Protein AF-0000000072902912 (afdb_homodimer)

Foldseek 3Di:
DLLCLLVVLCVVVPHDLCRLCPPQHDSVVSVCSNVVNDDDDPSSLCSSCVSSVHDSCSSVVVVVVVVVVVVVLLVVLVVLLVCVVVVNLVVNVCVVVPDPCLPVPPDALQSNLSSLQSQLSSCVVVVNLVSNLVSLVSSLVSCVVVVVLVSNLLSLLSNLQSCVVVPVLVVSLVSLVVSQVSCVVVVPDDCSQLSSLQSNLQSCVSVVNLVSSLVSLVVSVVNCVVVVHCVCVLSSLQSNLVSCVVVVVLVSNLVSLVRSLVVCVVVVPLLSNLVSLLSVLLSCVVVVVLVSSLVSLVSSLVSCVVVVHDPVSNLSSLLSNLVSCVVVVVLVSSLVSLVVSCPDPDDDLSVLSSLQVNLVSCVVVVNLVSSLVSLVVSVVSCVVVVHDSLVSLQVNLVSCVVVPVNVSSVVSNVVSD/DLLCLLVVLCVVVPHDLCRLQPPQHDSVVSVCSNVVNDDDDPSSLCSSCVSSVHHSCSSVVVVVVVVVVLVVLLVVLVVLLVCVVVVNLVVNVCVVVPDPCLPVPPDALQSNLSSLQSVLSNCVVVVNLVSNLVSLVSSLVSCVVVVVLLSNLLSLLSNLQSCVVVPVLVVSLVSLVVSQVSCVVVVPDDCSQLSSLQSNLVSCVSVLNLVSSLVSLVVSVVNCVVVVHCRCVLSSLQSNLVSCVVVVVLVSNLVSLVRSLVVCVVVVPLLSNLVSLLSVLLSCVVVVVLVSSLVSLVSSLVSCVVVVHDPVSNLSSLLSNLVSCVVVVVLVSSLVSLVVSCPDPDDDLSVLSSLQVNLVSCVVVVVLVSNLVSLVVSVVSCVVVVHDSLVSLQVNLVSCVVVPVNVSSVVSNVVSD

Nearest PDB structures (foldseek):
  3sf4-assembly1_A  TM=6.711E-01  e=6.911E-08  Homo sapiens
  3sf4-assembly2_B  TM=6.635E-01  e=1.025E-07  Homo sapiens
  5a7d-assembly4_D  TM=6.193E-01  e=5.577E-07  Drosophila melanogaster
  3gw4-assembly1_A  TM=5.538E-01  e=2.364E-03  Deinococcus radiodurans R1 = ATCC 13939 = DSM 20539
  3q15-assembly1_A-2  TM=3.651E-01  e=2.055E-04  Bacillus subtilis

InterPro domains:
  IPR001387 Cro/C1-type, helix-turn-helix domain [PF01381] (6-58)
  IPR001387 Cro/C1-type, helix-turn-helix domain [PS50943] (6-59)
  IPR001387 Cro/C1-type, helix-turn-helix domain [SM00530] (5-59)
  IPR001387 Cro/C1-type, helix-turn-helix domain [cd00093] (3-59)
  IPR010982 Lambda repressor-like, DNA-binding domain superfamily [SSF47413] (2-60)
  IPR011990 Tetratricopeptide-like helical domain superfamily [G3DSA:1.25.40.10] (1-275)
  IPR011990 Tetratricopeptide-like helical domain superfamily [G3DSA:1.25.40.10] (276-343)
  IPR011990 Tetratricopeptide-like helical domain superfamily [G3DSA:1.25.40.10] (344-417)
  IPR011990 Tetratricopeptide-like helical domain superfamily [SSF48452] (116-227)
  IPR011990 Tetratricopeptide-like helical domain superfamily [SSF48452] (196-380)
  IPR019734 Tetratricopeptide repeat [SM00028] (113-146)
  IPR019734 Tetratricopeptide repeat [SM00028] (194-227)
  IPR019734 Tetratricopeptide repeat [SM00028] (234-267)
  IPR019734 Tetratricopeptide repeat [SM00028] (274-307)
  IPR019734 Tetratricopeptide repeat [SM00028] (315-348)
  IPR019734 Tetratricopeptide repeat [SM00028] (352-385)
  IPR053163 HTH-type transcriptional regulator Rgg-like [PTHR37038] (2-273)

Solvent-accessible surface area (backbone atoms only — not comparable to full-atom values): 41604 Å² total; per-residue (Å²): 98,54,15,47,42,49,44,50,55,34,52,76,70,70,44,51,63,59,65,65,16,57,97,76,49,51,44,70,55,46,51,32,23,35,69,52,75,46,84,75,53,72,69,54,43,46,55,48,17,57,74,66,72,47,54,58,59,54,37,48,40,55,48,50,46,45,52,46,48,50,50,49,50,54,49,50,45,52,49,41,45,52,28,53,77,66,68,38,56,76,67,37,49,57,50,62,73,70,44,73,63,85,71,48,82,82,57,51,46,63,60,43,17,51,46,28,34,48,50,13,53,52,28,45,74,69,67,38,51,71,62,14,48,55,27,18,53,51,13,27,54,34,13,56,75,67,69,39,59,69,65,23,42,51,28,38,40,52,41,20,48,51,30,41,74,73,66,38,37,72,61,16,47,55,44,36,50,53,42,50,52,49,35,46,52,68,62,61,76,65,68,63,55,37,52,44,28,40,50,47,14,51,39,28,42,76,69,64,22,37,69,60,12,42,51,32,26,49,50,25,52,53,49,25,59,76,69,73,48,69,80,63,41,29,60,38,25,38,52,41,12,53,39,24,48,76,70,69,35,57,71,59,14,51,56,23,32,53,51,11,38,55,41,20,60,73,68,65,37,56,70,59,33,18,52,40,27,35,51,49,12,52,51,26,43,76,69,64,37,47,69,60,13,49,52,28,24,51,50,16,44,52,42,35,62,73,71,65,53,60,64,68,63,46,39,46,41,46,44,54,43,21,48,49,29,45,76,68,67,36,50,67,63,16,45,51,45,32,51,54,47,66,68,45,83,77,81,49,73,51,43,31,49,26,29,38,50,46,12,51,48,25,46,75,70,67,35,55,70,60,13,51,51,27,37,48,54,19,41,53,51,29,52,74,67,75,38,90,47,38,70,53,29,40,50,54,13,49,54,28,44,72,74,63,40,19,56,62,9,30,55,26,39,57,66,47,109,99,56,16,47,42,48,44,49,54,34,51,75,70,70,44,51,62,57,66,65,16,57,98,77,48,52,43,70,54,47,52,32,24,38,70,51,78,44,83,76,52,71,68,55,44,47,55,46,18,57,76,64,71,47,54,57,59,52,38,48,41,56,50,49,45,45,51,47,48,49,50,49,49,50,51,51,46,51,49,41,46,52,28,53,76,68,68,37,55,78,66,37,50,58,50,61,71,70,43,74,62,86,70,50,80,82,57,52,45,63,60,44,18,50,46,27,35,46,51,12,53,52,27,45,74,70,66,38,51,70,61,13,48,54,27,18,53,51,14,29,56,32,14,56,75,67,69,39,59,69,64,22,42,50,28,36,39,50,43,20,48,52,32,41,74,72,67,37,37,70,60,16,47,54,45,36,51,54,40,50,53,50,35,47,52,68,62,62,76,64,66,64,54,37,49,43,27,38,51,46,13,52,38,28,44,76,68,63,22,38,69,60,11,40,52,31,26,49,51,25,52,51,49,25,59,76,69,74,48,67,79,64,41,29,59,38,24,38,53,41,12,53,39,23,48,76,70,68,36,56,69,59,13,51,56,22,32,54,52,13,38,53,40,20,59,72,67,65,36,56,68,59,32,20,53,39,27,37,51,50,10,52,52,25,42,76,69,65,38,48,70,61,13,48,52,29,23,52,51,15,44,52,41,36,60,72,70,65,54,59,65,66,60,45,37,47,41,45,46,53,44,20,49,48,29,44,77,70,67,35,48,66,62,16,45,52,46,31,52,55,48,65,69,44,86,75,81,49,74,52,42,30,49,25,28,39,51,46,12,51,49,25,47,75,70,67,35,54,70,60,12,50,51,27,38,50,52,20,42,54,51,30,52,74,68,75,39,88,46,38,71,55,29,39,51,53,12,51,54,30,44,74,75,64,40,20,58,62,10,31,55,26,39,56,64,46,107

Organism: NCBI:txid1402861

Structure (mmCIF, N/CA/C/O backbone):
data_AF-0000000072902912-model_v1
#
loop_
_entity.id
_entity.type
_entity.pdbx_description
1 polymer 'XRE family transcriptional regulator'
#
loop_
_atom_site.group_PDB
_atom_site.id
_atom_site.type_symbol
_atom_site.label_atom_id
_atom_site.label_alt_id
_atom_site.label_comp_id
_atom_site.label_asym_id
_atom_site.label_entity_id
_atom_site.label_seq_id
_atom_site.pdbx_PDB_ins_code
_atom_site.Cartn_x
_atom_site.Cartn_y
_atom_site.Cartn_z
_atom_site.occupancy
_atom_site.B_iso_or_equiv
_atom_site.auth_seq_id
_atom_site.auth_comp_id
_atom_site.auth_asym_id
_atom_site.auth_atom_id
_atom_site.pdbx_PDB_model_num
ATOM 1 N N . MET A 1 1 ? -38 42.375 2.932 1 62.84 1 MET A N 1
ATOM 2 C CA . MET A 1 1 ? -39.062 41.5 3.391 1 62.84 1 MET A CA 1
ATOM 3 C C . MET A 1 1 ? -40.438 42.125 3.152 1 62.84 1 MET A C 1
ATOM 5 O O . MET A 1 1 ? -41.219 41.594 2.373 1 62.84 1 MET A O 1
ATOM 9 N N . LEU A 1 2 ? -40.812 43.062 3.756 1 72.44 2 LEU A N 1
ATOM 10 C CA . LEU A 1 2 ? -42.062 43.812 3.697 1 72.44 2 LEU A CA 1
ATOM 11 C C . LEU A 1 2 ? -42.312 44.375 2.299 1 72.44 2 LEU A C 1
ATOM 13 O O . LEU A 1 2 ? -43.406 44.25 1.756 1 72.44 2 LEU A O 1
ATOM 17 N N . GLY A 1 3 ? -41.281 44.719 1.743 1 79.38 3 GLY A N 1
ATOM 18 C CA . GLY A 1 3 ? -41.344 45.312 0.427 1 79.38 3 GLY A CA 1
ATOM 19 C C . GLY A 1 3 ? -41.688 44.344 -0.674 1 79.38 3 GLY A C 1
ATOM 20 O O . GLY A 1 3 ? -42.5 44.625 -1.548 1 79.38 3 GLY A O 1
ATOM 21 N N . GLN A 1 4 ? -41.094 43.188 -0.503 1 78.56 4 GLN A N 1
ATOM 22 C CA . GLN A 1 4 ? -41.375 42.125 -1.496 1 78.56 4 GLN A CA 1
ATOM 23 C C . GLN A 1 4 ? -42.812 41.656 -1.426 1 78.56 4 GLN A C 1
ATOM 25 O O . GLN A 1 4 ? -43.438 41.406 -2.457 1 78.56 4 GLN A O 1
ATOM 30 N N . ARG A 1 5 ? -43.375 41.5 -0.266 1 78.88 5 ARG A N 1
ATOM 31 C CA . ARG A 1 5 ? -44.781 41.125 -0.1 1 78.88 5 ARG A CA 1
ATOM 32 C C . ARG A 1 5 ? -45.719 42.188 -0.69 1 78.88 5 ARG A C 1
ATOM 34 O O . ARG A 1 5 ? -46.75 41.844 -1.294 1 78.88 5 ARG A O 1
ATOM 41 N N . ILE A 1 6 ? -45.375 43.375 -0.579 1 83.12 6 ILE A N 1
ATOM 42 C CA . ILE A 1 6 ? -46.156 44.469 -1.15 1 83.12 6 ILE A CA 1
ATOM 43 C C . ILE A 1 6 ? -46.125 44.375 -2.676 1 83.12 6 ILE A C 1
ATOM 45 O O . ILE A 1 6 ? -47.156 44.531 -3.332 1 83.12 6 ILE A O 1
ATOM 49 N N . LYS A 1 7 ? -44.938 44.031 -3.127 1 84.81 7 LYS A N 1
ATOM 50 C CA . LYS A 1 7 ? -44.781 43.875 -4.566 1 84.81 7 LYS A CA 1
ATOM 51 C C . LYS A 1 7 ? -45.625 42.719 -5.082 1 84.81 7 LYS A C 1
ATOM 53 O O . LYS A 1 7 ? -46.312 42.844 -6.098 1 84.81 7 LYS A O 1
ATOM 58 N N . GLU A 1 8 ? -45.625 41.625 -4.434 1 82.62 8 GLU A N 1
ATOM 59 C CA . GLU A 1 8 ? -46.406 40.406 -4.793 1 82.62 8 GLU A CA 1
ATOM 60 C C . GLU A 1 8 ? -47.906 40.688 -4.777 1 82.62 8 GLU A C 1
ATOM 62 O O . GLU A 1 8 ? -48.625 40.312 -5.703 1 82.62 8 GLU A O 1
ATOM 67 N N . LEU A 1 9 ? -48.375 41.312 -3.779 1 82.38 9 LEU A N 1
ATOM 68 C CA . LEU A 1 9 ? -49.781 41.656 -3.646 1 82.38 9 LEU A CA 1
ATOM 69 C C . LEU A 1 9 ? -50.219 42.656 -4.723 1 82.38 9 LEU A C 1
ATOM 71 O O . LEU A 1 9 ? -51.281 42.531 -5.293 1 82.38 9 LEU A O 1
ATOM 75 N N . ARG A 1 10 ? -49.25 43.562 -5.051 1 87.94 10 ARG A N 1
ATOM 76 C CA . ARG A 1 10 ? -49.5 44.531 -6.125 1 87.94 10 ARG A CA 1
ATOM 77 C C . ARG A 1 10 ? -49.625 43.812 -7.469 1 87.94 10 ARG A C 1
ATOM 79 O O . ARG A 1 10 ? -50.594 44.094 -8.219 1 87.94 10 ARG A O 1
ATOM 86 N N . LYS A 1 11 ? -48.75 42.875 -7.672 1 85.75 11 LYS A N 1
ATOM 87 C CA . LYS A 1 11 ? -48.781 42.125 -8.93 1 85.75 11 LYS A CA 1
ATOM 88 C C . LYS A 1 11 ? -50 41.219 -8.992 1 85.75 11 LYS A C 1
ATOM 90 O O . LYS A 1 11 ? -50.594 41.031 -10.055 1 85.75 11 LYS A O 1
ATOM 95 N N . GLU A 1 12 ? -50.438 40.562 -7.918 1 83.69 12 GLU A N 1
ATOM 96 C CA . GLU A 1 12 ? -51.625 39.719 -7.824 1 83.69 12 GLU A CA 1
ATOM 97 C C . GLU A 1 12 ? -52.875 40.5 -8.164 1 83.69 12 GLU A C 1
ATOM 99 O O . GLU A 1 12 ? -53.812 39.969 -8.781 1 83.69 12 GLU A O 1
ATOM 104 N N . LYS A 1 13 ? -52.875 41.812 -7.879 1 84.31 13 LYS A N 1
ATOM 105 C CA . LYS A 1 13 ? -54.031 42.656 -8.133 1 84.31 13 LYS A CA 1
ATOM 106 C C . LYS A 1 13 ? -53.906 43.375 -9.469 1 84.31 13 LYS A C 1
ATOM 108 O O . LYS A 1 13 ? -54.719 44.25 -9.797 1 84.31 13 LYS A O 1
ATOM 113 N N . LYS A 1 14 ? -52.688 42.969 -10.227 1 88.19 14 LYS A N 1
ATOM 114 C CA . LYS A 1 14 ? -52.406 43.5 -11.562 1 88.19 14 LYS A CA 1
ATOM 115 C C . LYS A 1 14 ? -52.312 45.031 -11.555 1 88.19 14 LYS A C 1
ATOM 117 O O . LYS A 1 14 ? -52.781 45.688 -12.477 1 88.19 14 LYS A O 1
ATOM 122 N N . LEU A 1 15 ? -51.75 45.531 -10.469 1 89.75 15 LEU A N 1
ATOM 123 C CA . LEU A 1 15 ? -51.562 46.969 -10.375 1 89.75 15 LEU A CA 1
ATOM 124 C C . LEU A 1 15 ? -50.125 47.344 -10.75 1 89.75 15 LEU A C 1
ATOM 126 O O . LEU A 1 15 ? -49.188 46.594 -10.43 1 89.75 15 LEU A O 1
ATOM 130 N N . THR A 1 16 ? -49.938 48.375 -11.414 1 86.69 16 THR A N 1
ATOM 131 C CA . THR A 1 16 ? -48.625 48.938 -11.648 1 86.69 16 THR A CA 1
ATOM 132 C C . THR A 1 16 ? -48.156 49.719 -10.43 1 86.69 16 THR A C 1
ATOM 134 O O . THR A 1 16 ? -48.938 50.062 -9.547 1 86.69 16 THR A O 1
ATOM 137 N N . GLN A 1 17 ? -46.812 50.031 -10.273 1 92.19 17 GLN A N 1
ATOM 138 C CA . GLN A 1 17 ? -46.281 50.844 -9.18 1 92.19 17 GLN A CA 1
ATOM 139 C C . GLN A 1 17 ? -46.938 52.219 -9.156 1 92.19 17 GLN A C 1
ATOM 141 O O . GLN A 1 17 ? -47.188 52.781 -8.086 1 92.19 17 GLN A O 1
ATOM 146 N N . GLN A 1 18 ? -47.219 52.688 -10.352 1 92.06 18 GLN A N 1
ATOM 147 C CA . GLN A 1 18 ? -47.844 54 -10.484 1 92.06 18 GLN A CA 1
ATOM 148 C C . GLN A 1 18 ? -49.25 54 -9.93 1 92.06 18 GLN A C 1
ATOM 150 O O . GLN A 1 18 ? -49.656 54.938 -9.234 1 92.06 18 GLN A O 1
ATOM 155 N N . GLU A 1 19 ? -49.969 52.938 -10.219 1 92.12 19 GLU A N 1
ATOM 156 C CA . GLU A 1 19 ? -51.375 52.812 -9.789 1 92.12 19 GLU A CA 1
ATOM 157 C C . GLU A 1 19 ? -51.469 52.625 -8.273 1 92.12 19 GLU A C 1
ATOM 159 O O . GLU A 1 19 ? -52.312 53.219 -7.625 1 92.12 19 GLU A O 1
ATOM 164 N N . LEU A 1 20 ? -50.594 51.938 -7.664 1 92.69 20 LEU A N 1
ATOM 165 C CA . LEU A 1 20 ? -50.656 51.656 -6.23 1 92.69 20 LEU A CA 1
ATOM 166 C C . LEU A 1 20 ? -50.156 52.875 -5.43 1 92.69 20 LEU A C 1
ATOM 168 O O . LEU A 1 20 ? -50.719 53.156 -4.367 1 92.69 20 LEU A O 1
ATOM 172 N N . SER A 1 21 ? -49.25 53.531 -5.949 1 92.38 21 SER A N 1
ATOM 173 C CA . SER A 1 21 ? -48.625 54.656 -5.238 1 92.38 21 SER A CA 1
ATOM 174 C C . SER A 1 21 ? -49.5 55.906 -5.359 1 92.38 21 SER A C 1
ATOM 176 O O . SER A 1 21 ? -49.375 56.812 -4.547 1 92.38 21 SER A O 1
ATOM 178 N N . LYS A 1 22 ? -50.281 55.938 -6.34 1 89.44 22 LYS A N 1
ATOM 179 C CA . LYS A 1 22 ? -51.094 57.125 -6.633 1 89.44 22 LYS A CA 1
ATOM 180 C C . LYS A 1 22 ? -51.875 57.562 -5.414 1 89.44 22 LYS A C 1
ATOM 182 O O . LYS A 1 22 ? -52.688 56.812 -4.879 1 89.44 22 LYS A O 1
ATOM 187 N N . GLY A 1 23 ? -51.75 58.875 -4.945 1 87.56 23 GLY A N 1
ATOM 188 C CA . GLY A 1 23 ? -52.5 59.406 -3.832 1 87.56 23 GLY A CA 1
ATOM 189 C C . GLY A 1 23 ? -51.938 59.062 -2.479 1 87.56 23 GLY A C 1
ATOM 190 O O . GLY A 1 23 ? -52.438 59.469 -1.441 1 87.56 23 GLY A O 1
ATOM 191 N N . ILE A 1 24 ? -50.875 58.219 -2.377 1 92.19 24 ILE A N 1
ATOM 192 C CA . ILE A 1 24 ? -50.281 57.781 -1.126 1 92.19 24 ILE A CA 1
ATOM 193 C C . ILE A 1 24 ? -48.844 58.25 -1.054 1 92.19 24 ILE A C 1
ATOM 195 O O . ILE A 1 24 ? -48.469 58.969 -0.118 1 92.19 24 ILE A O 1
ATOM 199 N N . ILE A 1 25 ? -48.094 57.812 -2.029 1 89.06 25 ILE A N 1
ATOM 200 C CA . ILE A 1 25 ? -46.656 58.156 -2.121 1 89.06 25 ILE A CA 1
ATOM 201 C C . ILE A 1 25 ? -46.25 58.25 -3.588 1 89.06 25 ILE A C 1
ATOM 203 O O . ILE A 1 25 ? -47.062 58.031 -4.484 1 89.06 25 ILE A O 1
ATOM 207 N N . THR A 1 26 ? -45 58.688 -3.795 1 89.75 26 THR A N 1
ATOM 208 C CA . THR A 1 26 ? -44.5 58.75 -5.16 1 89.75 26 THR A CA 1
ATOM 209 C C . THR A 1 26 ? -44.156 57.344 -5.672 1 89.75 26 THR A C 1
ATOM 211 O O . THR A 1 26 ? -43.844 56.469 -4.887 1 89.75 26 THR A O 1
ATOM 214 N N . ARG A 1 27 ? -44.375 57.156 -6.98 1 91.88 27 ARG A N 1
ATOM 215 C CA . ARG A 1 27 ? -44 55.906 -7.629 1 91.88 27 ARG A CA 1
ATOM 216 C C . ARG A 1 27 ? -42.562 55.531 -7.312 1 91.88 27 ARG A C 1
ATOM 218 O O . ARG A 1 27 ? -42.25 54.344 -7.066 1 91.88 27 ARG A O 1
ATOM 225 N N . SER A 1 28 ? -41.656 56.469 -7.234 1 89.06 28 SER A N 1
ATOM 226 C CA . SER A 1 28 ? -40.25 56.219 -6.922 1 89.06 28 SER A CA 1
ATOM 227 C C . SER A 1 28 ? -40.094 55.688 -5.496 1 89.06 28 SER A C 1
ATOM 229 O O . SER A 1 28 ? -39.281 54.781 -5.25 1 89.06 28 SER A O 1
ATOM 231 N N . TYR A 1 29 ? -40.844 56.219 -4.562 1 89.12 29 TYR A N 1
ATOM 232 C CA . TYR A 1 29 ? -40.781 55.781 -3.166 1 89.12 29 TYR A CA 1
ATOM 233 C C . TYR A 1 29 ? -41.344 54.375 -3 1 89.12 29 TYR A C 1
ATOM 235 O O . TYR A 1 29 ? -40.781 53.562 -2.266 1 89.12 29 TYR A O 1
ATOM 243 N N . LEU A 1 30 ? -42.406 54.125 -3.68 1 91 30 LEU A N 1
ATOM 244 C CA . LEU A 1 30 ? -42.938 52.75 -3.645 1 91 30 LEU A CA 1
ATOM 245 C C . LEU A 1 30 ? -41.938 51.75 -4.203 1 91 30 LEU A C 1
ATOM 247 O O . LEU A 1 30 ? -41.75 50.688 -3.658 1 91 30 LEU A O 1
ATOM 251 N N . SER A 1 31 ? -41.281 52.125 -5.258 1 88.81 31 SER A N 1
ATOM 252 C CA . SER A 1 31 ? -40.25 51.281 -5.84 1 88.81 31 SER A CA 1
ATOM 253 C C . SER A 1 31 ? -39.125 51 -4.84 1 88.81 31 SER A C 1
ATOM 255 O O . SER A 1 31 ? -38.656 49.844 -4.73 1 88.81 31 SER A O 1
ATOM 257 N N . GLN A 1 32 ? -38.812 51.938 -4.023 1 86.25 32 GLN A N 1
ATOM 258 C CA . GLN A 1 32 ? -37.781 51.781 -2.998 1 86.25 32 GLN A CA 1
ATOM 259 C C . GLN A 1 32 ? -38.281 50.875 -1.865 1 86.25 32 GLN A C 1
ATOM 261 O O . GLN A 1 32 ? -37.531 50.062 -1.34 1 86.25 32 GLN A O 1
ATOM 266 N N . ILE A 1 33 ? -39.531 51 -1.492 1 84.81 33 ILE A N 1
ATOM 267 C CA . ILE A 1 33 ? -40.125 50.156 -0.483 1 84.81 33 ILE A CA 1
ATOM 268 C C . ILE A 1 33 ? -40.156 48.688 -0.975 1 84.81 33 ILE A C 1
ATOM 270 O O . ILE A 1 33 ? -39.719 47.781 -0.259 1 84.81 33 ILE A O 1
ATOM 274 N N . GLU A 1 34 ? -40.625 48.594 -2.252 1 87.81 34 GLU A N 1
ATOM 275 C CA . GLU A 1 34 ? -40.75 47.25 -2.826 1 87.81 34 GLU A CA 1
ATOM 276 C C . GLU A 1 34 ? -39.406 46.594 -2.975 1 87.81 34 GLU A C 1
ATOM 278 O O . GLU A 1 34 ? -39.281 45.344 -2.922 1 87.81 34 GLU A O 1
ATOM 283 N N . GLN A 1 35 ? -38.344 47.312 -3.113 1 82 35 GLN A N 1
ATOM 284 C CA . GLN A 1 35 ? -36.969 46.812 -3.271 1 82 35 GLN A CA 1
ATOM 285 C C . GLN A 1 35 ? -36.281 46.688 -1.922 1 82 35 GLN A C 1
ATOM 287 O O . GLN A 1 35 ? -35.125 46.25 -1.852 1 82 35 GLN A O 1
ATOM 292 N N . GLY A 1 36 ? -36.969 47.031 -0.885 1 76.81 36 GLY A N 1
ATOM 293 C CA . GLY A 1 36 ? -36.469 46.906 0.467 1 76.81 36 GLY A CA 1
ATOM 294 C C . GLY A 1 36 ? -35.438 47.969 0.829 1 76.81 36 GLY A C 1
ATOM 295 O O . GLY A 1 36 ? -34.719 47.844 1.814 1 76.81 36 GLY A O 1
ATOM 296 N N . LEU A 1 37 ? -35.312 49.031 0.142 1 79.06 37 LEU A N 1
ATOM 297 C CA . LEU A 1 37 ? -34.344 50.094 0.337 1 79.06 37 LEU A CA 1
ATOM 298 C C . LEU A 1 37 ? -34.781 51.094 1.412 1 79.06 37 LEU A C 1
ATOM 300 O O . LEU A 1 37 ? -33.969 51.75 2.061 1 79.06 37 LEU A O 1
ATOM 304 N N . VAL A 1 38 ? -36.188 51.281 1.592 1 79.44 38 VAL A N 1
ATOM 305 C CA . VAL A 1 38 ? -36.75 52.188 2.6 1 79.44 38 VAL A CA 1
ATOM 306 C C . VAL A 1 38 ? -37.844 51.469 3.389 1 79.44 38 VAL A C 1
ATOM 308 O O . VAL A 1 38 ? -38.562 50.625 2.842 1 79.44 38 VAL A O 1
ATOM 311 N N . GLN A 1 39 ? -37.875 51.656 4.684 1 76.56 39 GLN A N 1
ATOM 312 C CA . GLN A 1 39 ? -38.938 51.156 5.527 1 76.56 39 GLN A CA 1
ATOM 313 C C . GLN A 1 39 ? -40.094 52.188 5.621 1 76.56 39 GLN A C 1
ATOM 315 O O . GLN A 1 39 ? -39.875 53.281 6.129 1 76.56 39 GLN A O 1
ATOM 320 N N . PRO A 1 40 ? -41.188 51.781 5.082 1 79.56 40 PRO A N 1
ATOM 321 C CA . PRO A 1 40 ? -42.281 52.719 5.109 1 79.56 40 PRO A CA 1
ATOM 322 C C . PRO A 1 40 ? -42.875 52.938 6.512 1 79.56 40 PRO A C 1
ATOM 324 O O . PRO A 1 40 ? -42.719 52.062 7.375 1 79.56 40 PRO A O 1
ATOM 327 N N . SER A 1 41 ? -43.375 54.094 6.766 1 78 41 SER A N 1
ATOM 328 C CA . SER A 1 41 ? -44.094 54.375 8.016 1 78 41 SER A CA 1
ATOM 329 C C . SER A 1 41 ? -45.406 53.594 8.086 1 78 41 SER A C 1
ATOM 331 O O . SER A 1 41 ? -45.906 53.094 7.07 1 78 41 SER A O 1
ATOM 333 N N . PHE A 1 42 ? -45.906 53.406 9.32 1 78.12 42 PHE A N 1
ATOM 334 C CA . PHE A 1 42 ? -47.156 52.656 9.523 1 78.12 42 PHE A CA 1
ATOM 335 C C . PHE A 1 42 ? -48.281 53.312 8.75 1 78.12 42 PHE A C 1
ATOM 337 O O . PHE A 1 42 ? -49.125 52.594 8.195 1 78.12 42 PHE A O 1
ATOM 344 N N . ASP A 1 43 ? -48.25 54.562 8.609 1 82.81 43 ASP A N 1
ATOM 345 C CA . ASP A 1 43 ? -49.281 55.281 7.879 1 82.81 43 ASP A CA 1
ATOM 346 C C . ASP A 1 43 ? -49.281 54.938 6.395 1 82.81 43 ASP A C 1
ATOM 348 O O . ASP A 1 43 ? -50.344 54.719 5.789 1 82.81 43 ASP A O 1
ATOM 352 N N . ILE A 1 44 ? -48.125 54.812 5.855 1 85 44 ILE A N 1
ATOM 353 C CA . ILE A 1 44 ? -47.969 54.438 4.449 1 85 44 ILE A CA 1
ATOM 354 C C . ILE A 1 44 ? -48.406 53 4.242 1 85 44 ILE A C 1
ATOM 356 O O . ILE A 1 44 ? -49.094 52.688 3.285 1 85 44 ILE A O 1
ATOM 360 N N . LEU A 1 45 ? -48.062 52.125 5.191 1 84.88 45 LEU A N 1
ATOM 361 C CA . LEU A 1 45 ? -48.438 50.688 5.113 1 84.88 45 LEU A CA 1
ATOM 362 C C . LEU A 1 45 ? -49.969 50.531 5.188 1 84.88 45 LEU A C 1
ATOM 364 O O . LEU A 1 45 ? -50.531 49.719 4.461 1 84.88 45 LEU A O 1
ATOM 368 N N . GLU A 1 46 ? -50.5 51.25 6.02 1 81.56 46 GLU A N 1
ATOM 369 C CA . GLU A 1 46 ? -51.938 51.219 6.16 1 81.56 46 GLU A CA 1
ATOM 370 C C . GLU A 1 46 ? -52.625 51.688 4.875 1 81.56 46 GLU A C 1
ATOM 372 O O . GLU A 1 46 ? -53.594 51.062 4.434 1 81.56 46 GLU A O 1
ATOM 377 N N . LYS A 1 47 ? -52.188 52.719 4.25 1 88.69 47 LYS A N 1
ATOM 378 C CA . LYS A 1 47 ? -52.781 53.219 3.018 1 88.69 47 LYS A CA 1
ATOM 379 C C . LYS A 1 47 ? -52.594 52.25 1.858 1 88.69 47 LYS A C 1
ATOM 381 O O . LYS A 1 47 ? -53.5 52.031 1.05 1 88.69 47 LYS A O 1
ATOM 386 N N . LEU A 1 48 ? -51.406 51.656 1.877 1 88.25 48 LEU A N 1
ATOM 387 C CA . LEU A 1 48 ? -51.125 50.656 0.839 1 88.25 48 LEU A CA 1
ATOM 388 C C . LEU A 1 48 ? -52 49.406 1.033 1 88.25 48 LEU A C 1
ATOM 390 O O . LEU A 1 48 ? -52.531 48.844 0.064 1 88.25 48 LEU A O 1
ATOM 394 N N . SER A 1 49 ? -52.188 48.969 2.211 1 87.19 49 SER A N 1
ATOM 395 C CA . SER A 1 49 ? -53 47.812 2.51 1 87.19 49 SER A CA 1
ATOM 396 C C . SER A 1 49 ? -54.469 48.062 2.129 1 87.19 49 SER A C 1
ATOM 398 O O . SER A 1 49 ? -55.125 47.156 1.612 1 87.19 49 SER A O 1
ATOM 400 N N . LEU A 1 50 ? -54.938 49.188 2.32 1 85.44 50 LEU A N 1
ATOM 401 C CA . LEU A 1 50 ? -56.312 49.531 1.949 1 85.44 50 LEU A CA 1
ATOM 402 C C . LEU A 1 50 ? -56.5 49.5 0.436 1 85.44 50 LEU A C 1
ATOM 404 O O . LEU A 1 50 ? -57.5 49 -0.06 1 85.44 50 LEU A O 1
ATOM 408 N N . LYS A 1 51 ? -55.531 50 -0.255 1 88.19 51 LYS A N 1
ATOM 409 C CA . LYS A 1 51 ? -55.594 50.031 -1.712 1 88.19 51 LYS A CA 1
ATOM 410 C C . LYS A 1 51 ? -55.469 48.625 -2.281 1 88.19 51 LYS A C 1
ATOM 412 O O . LYS A 1 51 ? -56.031 48.281 -3.32 1 88.19 51 LYS A O 1
ATOM 417 N N . LEU A 1 52 ? -54.75 47.844 -1.592 1 86.69 52 LEU A N 1
ATOM 418 C CA . LEU A 1 52 ? -54.531 46.469 -2.021 1 86.69 52 LEU A CA 1
ATOM 419 C C . LEU A 1 52 ? -55.562 45.531 -1.44 1 86.69 52 LEU A C 1
ATOM 421 O O . LEU A 1 52 ? -55.531 44.312 -1.684 1 86.69 52 LEU A O 1
ATOM 425 N N . ASP A 1 53 ? -56.469 46.094 -0.737 1 87.06 53 ASP A N 1
ATOM 426 C CA . ASP A 1 53 ? -57.594 45.375 -0.126 1 87.06 53 ASP A CA 1
ATOM 427 C C . ASP A 1 53 ? -57.094 44.219 0.733 1 87.06 53 ASP A C 1
ATOM 429 O O . ASP A 1 53 ? -57.562 43.062 0.578 1 87.06 53 ASP A O 1
ATOM 433 N N . CYS A 1 54 ? -56.156 44.562 1.538 1 81.62 54 CYS A N 1
ATOM 434 C CA . CYS A 1 54 ? -55.656 43.562 2.486 1 81.62 54 CYS A CA 1
ATOM 435 C C . CYS A 1 54 ? -55.344 44.219 3.828 1 81.62 54 CYS A C 1
ATOM 437 O O . CYS A 1 54 ? -55.469 45.438 3.982 1 81.62 54 CYS A O 1
ATOM 439 N N . SER A 1 55 ? -55.094 43.438 4.832 1 78.5 55 SER A N 1
ATOM 440 C CA . SER A 1 55 ? -54.688 44 6.121 1 78.5 55 SER A CA 1
ATOM 441 C C . SER A 1 55 ? -53.188 44.25 6.164 1 78.5 55 SER A C 1
ATOM 443 O O . SER A 1 55 ? -52.406 43.625 5.461 1 78.5 55 SER A O 1
ATOM 445 N N . VAL A 1 56 ? -52.875 45.219 6.895 1 76.75 56 VAL A N 1
ATOM 446 C CA . VAL A 1 56 ? -51.469 45.531 7.07 1 76.75 56 VAL A CA 1
ATOM 447 C C . VAL A 1 56 ? -50.719 44.312 7.535 1 76.75 56 VAL A C 1
ATOM 449 O O . VAL A 1 56 ? -49.562 44.094 7.148 1 76.75 56 VAL A O 1
ATOM 452 N N . ASP A 1 57 ? -51.375 43.438 8.203 1 71.25 57 ASP A N 1
ATOM 453 C CA . ASP A 1 57 ? -50.781 42.219 8.742 1 71.25 57 ASP A CA 1
ATOM 454 C C . ASP A 1 57 ? -50.375 41.281 7.621 1 71.25 57 ASP A C 1
ATOM 456 O O . ASP A 1 57 ? -49.438 40.5 7.781 1 71.25 57 ASP A O 1
ATOM 460 N N . THR A 1 58 ? -51 41.312 6.559 1 73.38 58 THR A N 1
ATOM 461 C CA . THR A 1 58 ? -50.75 40.469 5.402 1 73.38 58 THR A CA 1
ATOM 462 C C . THR A 1 58 ? -49.344 40.75 4.855 1 73.38 58 THR A C 1
ATOM 464 O O . THR A 1 58 ? -48.688 39.844 4.336 1 73.38 58 THR A O 1
ATOM 467 N N . PHE A 1 59 ? -49 42.031 4.906 1 71.38 59 PHE A N 1
ATOM 468 C CA . PHE A 1 59 ? -47.688 42.406 4.453 1 71.38 59 PHE A CA 1
ATOM 469 C C . PHE A 1 59 ? -46.594 41.688 5.289 1 71.38 59 PHE A C 1
ATOM 471 O O . PHE A 1 59 ? -45.5 41.438 4.809 1 71.38 59 PHE A O 1
ATOM 478 N N . PHE A 1 60 ? -47.125 41.438 6.426 1 60.75 60 PHE A N 1
ATOM 479 C CA . PHE A 1 60 ? -46.188 40.812 7.371 1 60.75 60 PHE A CA 1
ATOM 480 C C . PHE A 1 60 ? -46.438 39.312 7.441 1 60.75 60 PHE A C 1
ATOM 482 O O . PHE A 1 60 ? -45.562 38.562 7.891 1 60.75 60 PHE A O 1
ATOM 489 N N . LYS A 1 61 ? -47.562 38.844 7.164 1 58.75 61 LYS A N 1
ATOM 490 C CA . LYS A 1 61 ? -48 37.469 7.281 1 58.75 61 LYS A CA 1
ATOM 491 C C . LYS A 1 61 ? -47.188 36.562 6.328 1 58.75 61 LYS A C 1
ATOM 493 O O . LYS A 1 61 ? -46.75 35.469 6.707 1 58.75 61 LYS A O 1
ATOM 498 N N . THR A 1 62 ? -47.156 36.969 5.098 1 52.34 62 THR A N 1
ATOM 499 C CA . THR A 1 62 ? -46.562 36.094 4.09 1 52.34 62 THR A CA 1
ATOM 500 C C . THR A 1 62 ? -45.094 35.875 4.387 1 52.34 62 THR A C 1
ATOM 502 O O . THR A 1 62 ? -44.562 34.75 4.211 1 52.34 62 THR A O 1
ATOM 505 N N . ILE A 1 63 ? -44.5 36.906 4.766 1 52.03 63 ILE A N 1
ATOM 506 C CA . ILE A 1 63 ? -43.094 36.812 5.16 1 52.03 63 ILE A CA 1
ATOM 507 C C . ILE A 1 63 ? -42.969 35.906 6.402 1 52.03 63 ILE A C 1
ATOM 509 O O . ILE A 1 63 ? -42.125 35.031 6.473 1 52.03 63 ILE A O 1
ATOM 513 N N . GLU A 1 64 ? -43.844 36.312 7.324 1 52 64 GLU A N 1
ATOM 514 C CA . GLU A 1 64 ? -43.875 35.5 8.531 1 52 64 GLU A CA 1
ATOM 515 C C . GLU A 1 64 ? -44.156 34.031 8.203 1 52 64 GLU A C 1
ATOM 517 O O . GLU A 1 64 ? -43.531 33.125 8.773 1 52 64 GLU A O 1
ATOM 522 N N . ASN A 1 65 ? -45 33.906 7.156 1 58.94 65 ASN A N 1
ATOM 523 C CA . ASN A 1 65 ? -45.375 32.562 6.793 1 58.94 65 ASN A CA 1
ATOM 524 C C . ASN A 1 65 ? -44.25 31.844 6.043 1 58.94 65 ASN A C 1
ATOM 526 O O . ASN A 1 65 ? -44 30.656 6.262 1 58.94 65 ASN A O 1
ATOM 530 N N . LYS A 1 66 ? -43.594 32.656 5.293 1 62.69 66 LYS A N 1
ATOM 531 C CA . LYS A 1 66 ? -42.469 32.062 4.586 1 62.69 66 LYS A CA 1
ATOM 532 C C . LYS A 1 66 ? -41.312 31.75 5.547 1 62.69 66 LYS A C 1
ATOM 534 O O . LYS A 1 66 ? -40.688 30.688 5.453 1 62.69 66 LYS A O 1
ATOM 539 N N . ASP A 1 67 ? -41.031 32.75 6.348 1 70.81 67 ASP A N 1
ATOM 540 C CA . ASP A 1 67 ? -40 32.531 7.34 1 70.81 67 ASP A CA 1
ATOM 541 C C . ASP A 1 67 ? -40.344 31.375 8.258 1 70.81 67 ASP A C 1
ATOM 543 O O . ASP A 1 67 ? -39.469 30.594 8.648 1 70.81 67 ASP A O 1
ATOM 547 N N . LEU A 1 68 ? -41.656 31.375 8.531 1 72.75 68 LEU A N 1
ATOM 548 C CA . LEU A 1 68 ? -42.094 30.281 9.359 1 72.75 68 LEU A CA 1
ATOM 549 C C . LEU A 1 68 ? -41.969 28.953 8.625 1 72.75 68 LEU A C 1
ATOM 551 O O . LEU A 1 68 ? -41.562 27.938 9.211 1 72.75 68 LEU A O 1
ATOM 555 N N . LEU A 1 69 ? -42.344 29 7.375 1 75.69 69 LEU A N 1
ATOM 556 C CA . LEU A 1 69 ? -42.219 27.797 6.566 1 75.69 69 LEU A CA 1
ATOM 557 C C . LEU A 1 69 ? -40.75 27.375 6.445 1 75.69 69 LEU A C 1
ATOM 559 O O . LEU A 1 69 ? -40.438 26.188 6.57 1 75.69 69 LEU A O 1
ATOM 563 N N . LEU A 1 70 ? -39.938 28.375 6.223 1 81.75 70 LEU A N 1
ATOM 564 C CA . LEU A 1 70 ? -38.531 28.078 6.102 1 81.75 70 LEU A CA 1
ATOM 565 C C . LEU A 1 70 ? -37.969 27.5 7.406 1 81.75 70 LEU A C 1
ATOM 567 O O . LEU A 1 70 ? -37.156 26.578 7.391 1 81.75 70 LEU A O 1
ATOM 571 N N . SER A 1 71 ? -38.406 28.078 8.414 1 84.38 71 SER A N 1
ATOM 572 C CA . SER A 1 71 ? -38 27.594 9.727 1 84.38 71 SER A CA 1
ATOM 573 C C . SER A 1 71 ? -38.469 26.172 9.969 1 84.38 71 SER A C 1
ATOM 575 O O . SER A 1 71 ? -37.719 25.359 10.539 1 84.38 71 SER A O 1
ATOM 577 N N . GLN A 1 72 ? -39.594 25.922 9.562 1 82.44 72 GLN A N 1
ATOM 578 C CA . GLN A 1 72 ? -40.125 24.562 9.695 1 82.44 72 GLN A CA 1
ATOM 579 C C . GLN A 1 72 ? -39.344 23.578 8.844 1 82.44 72 GLN A C 1
ATOM 581 O O . GLN A 1 72 ? -39.031 22.469 9.289 1 82.44 72 GLN A O 1
ATOM 586 N N . VAL A 1 73 ? -39.031 24 7.676 1 83.94 73 VAL A N 1
ATOM 587 C CA . VAL A 1 73 ? -38.25 23.156 6.77 1 83.94 73 VAL A CA 1
ATOM 588 C C . VAL A 1 73 ? -36.875 22.859 7.379 1 83.94 73 VAL A C 1
ATOM 590 O O . VAL A 1 73 ? -36.406 21.734 7.352 1 83.94 73 VAL A O 1
ATOM 593 N N . LYS A 1 74 ? -36.25 23.844 7.918 1 89.06 74 LYS A N 1
ATOM 594 C CA . LYS A 1 74 ? -34.938 23.688 8.547 1 89.06 74 LYS A CA 1
ATOM 595 C C . LYS A 1 74 ? -35 22.719 9.719 1 89.06 74 LYS A C 1
ATOM 597 O O . LYS A 1 74 ? -34.094 21.891 9.898 1 89.06 74 LYS A O 1
ATOM 602 N N . LYS A 1 75 ? -36.031 22.859 10.406 1 88.94 75 LYS A N 1
ATOM 603 C CA . LYS A 1 75 ? -36.219 21.953 11.539 1 88.94 75 LYS A CA 1
ATOM 604 C C . LYS A 1 75 ? -36.406 20.516 11.07 1 88.94 75 LYS A C 1
ATOM 606 O O . LYS A 1 75 ? -35.875 19.594 11.695 1 88.94 75 LYS A O 1
ATOM 611 N N . GLU A 1 76 ? -37.125 20.375 10.031 1 88.38 76 GLU A N 1
ATOM 612 C CA . GLU A 1 76 ? -37.312 19.031 9.5 1 88.38 76 GLU A CA 1
ATOM 613 C C . GLU A 1 76 ? -36.031 18.438 8.953 1 88.38 76 GLU A C 1
ATOM 615 O O . GLU A 1 76 ? -35.781 17.25 9.102 1 88.38 76 GLU A O 1
ATOM 620 N N . ILE A 1 77 ? -35.281 19.266 8.344 1 91.31 77 ILE A N 1
ATOM 621 C CA . ILE A 1 77 ? -33.969 18.844 7.828 1 91.31 77 ILE A CA 1
ATOM 622 C C . ILE A 1 77 ? -33.094 18.391 8.984 1 91.31 77 ILE A C 1
ATOM 624 O O . ILE A 1 77 ? -32.469 17.328 8.914 1 91.31 77 ILE A O 1
ATOM 628 N N . LYS A 1 78 ? -33.094 19.141 9.992 1 92.12 78 LYS A N 1
ATOM 629 C CA . LYS A 1 78 ? -32.281 18.812 11.164 1 92.12 78 LYS A CA 1
ATOM 630 C C . LYS A 1 78 ? -32.781 17.516 11.812 1 92.12 78 LYS A C 1
ATOM 632 O O . LYS A 1 78 ? -31.969 16.703 12.273 1 92.12 78 LYS A O 1
ATOM 637 N N . THR A 1 79 ? -34.031 17.391 11.844 1 90.69 79 THR A N 1
ATOM 638 C CA . THR A 1 79 ? -34.594 16.156 12.367 1 90.69 79 THR A CA 1
ATOM 639 C C . THR A 1 79 ? -34.156 14.953 11.539 1 90.69 79 THR A C 1
ATOM 641 O O . THR A 1 79 ? -33.781 13.914 12.086 1 90.69 79 THR A O 1
ATOM 644 N N . ALA A 1 80 ? -34.25 15.109 10.281 1 92.38 80 ALA A N 1
ATOM 645 C CA . ALA A 1 80 ? -33.844 14.031 9.383 1 92.38 80 ALA A CA 1
ATOM 646 C C . ALA A 1 80 ? -32.344 13.711 9.562 1 92.38 80 ALA A C 1
ATOM 648 O O . ALA A 1 80 ? -31.969 12.539 9.57 1 92.38 80 ALA A O 1
ATOM 649 N N . GLU A 1 81 ? -31.578 14.727 9.664 1 93.75 81 GLU A N 1
ATOM 650 C CA . GLU A 1 81 ? -30.141 14.562 9.906 1 93.75 81 GLU A CA 1
ATOM 651 C C . GLU A 1 81 ? -29.891 13.742 11.172 1 93.75 81 GLU A C 1
ATOM 653 O O . GLU A 1 81 ? -29.094 12.812 11.156 1 93.75 81 GLU A O 1
ATOM 658 N N . ASN A 1 82 ? -30.562 14.078 12.203 1 91 82 ASN A N 1
ATOM 659 C CA . ASN A 1 82 ? -30.438 13.383 13.477 1 91 82 ASN A CA 1
ATOM 660 C C . ASN A 1 82 ? -30.891 11.93 13.367 1 91 82 ASN A C 1
ATOM 662 O O . ASN A 1 82 ? -30.312 11.039 14 1 91 82 ASN A O 1
ATOM 666 N N . GLN A 1 83 ? -31.891 11.75 12.617 1 90.69 83 GLN A N 1
ATOM 667 C CA . GLN A 1 83 ? -32.406 10.398 12.414 1 90.69 83 GLN A CA 1
ATOM 668 C C . GLN A 1 83 ? -31.391 9.531 11.664 1 90.69 83 GLN A C 1
ATOM 670 O O . GLN A 1 83 ? -31.25 8.344 11.961 1 90.69 83 GLN A O 1
ATOM 675 N N . ILE A 1 84 ? -30.719 10.086 10.742 1 92.56 84 ILE A N 1
ATOM 676 C CA . ILE A 1 84 ? -29.672 9.367 10.039 1 92.56 84 ILE A CA 1
ATOM 677 C C . ILE A 1 84 ? -28.547 9.008 11.008 1 92.56 84 ILE A C 1
ATOM 679 O O . ILE A 1 84 ? -28.078 7.867 11.023 1 92.56 84 ILE A O 1
ATOM 683 N N . GLU A 1 85 ? -28.156 9.906 11.797 1 88.5 85 GLU A N 1
ATOM 684 C CA . GLU A 1 85 ? -27.062 9.711 12.742 1 88.5 85 GLU A CA 1
ATOM 685 C C . GLU A 1 85 ? -27.422 8.641 13.773 1 88.5 85 GLU A C 1
ATOM 687 O O . GLU A 1 85 ? -26.547 7.941 14.273 1 88.5 85 GLU A O 1
ATOM 692 N N . SER A 1 86 ? -28.75 8.523 13.984 1 86.44 86 SER A N 1
ATOM 693 C CA . SER A 1 86 ? -29.203 7.52 14.938 1 86.44 86 SER A CA 1
ATOM 694 C C . SER A 1 86 ? -29.594 6.223 14.242 1 86.44 86 SER A C 1
ATOM 696 O O . SER A 1 86 ? -30.188 5.332 14.852 1 86.44 86 SER A O 1
ATOM 698 N N . ASN A 1 87 ? -29.406 6.168 13 1 85.81 87 ASN A N 1
ATOM 699 C CA . ASN A 1 87 ? -29.656 4.992 12.172 1 85.81 87 ASN A CA 1
ATOM 700 C C . ASN A 1 87 ? -31.141 4.668 12.086 1 85.81 87 ASN A C 1
ATOM 702 O O . ASN A 1 87 ? -31.516 3.498 12.031 1 85.81 87 ASN A O 1
ATOM 706 N N . SER A 1 88 ? -31.922 5.699 12.18 1 87.75 88 SER A N 1
ATOM 707 C CA . SER A 1 88 ? -33.375 5.535 12.039 1 87.75 88 SER A CA 1
ATOM 708 C C . SER A 1 88 ? -33.812 5.852 10.617 1 87.75 88 SER A C 1
ATOM 710 O O . SER A 1 88 ? -34.594 6.789 10.398 1 87.75 88 SER A O 1
ATOM 712 N N . TYR A 1 89 ? -33.562 5.07 9.727 1 89.81 89 TYR A N 1
ATOM 713 C CA . TYR A 1 89 ? -33.75 5.332 8.305 1 89.81 89 TYR A CA 1
ATOM 714 C C . TYR A 1 89 ? -35.219 5.215 7.934 1 89.81 89 TYR A C 1
ATOM 716 O O . TYR A 1 89 ? -35.688 5.852 6.98 1 89.81 89 TYR A O 1
ATOM 724 N N . GLU A 1 90 ? -35.969 4.418 8.664 1 88.25 90 GLU A N 1
ATOM 725 C CA . GLU A 1 90 ? -37.375 4.27 8.398 1 88.25 90 GLU A CA 1
ATOM 726 C C . GLU A 1 90 ? -38.094 5.609 8.508 1 88.25 90 GLU A C 1
ATOM 728 O O . GLU A 1 90 ? -39 5.91 7.711 1 88.25 90 GLU A O 1
ATOM 733 N N . LYS A 1 91 ? -37.656 6.402 9.406 1 86.5 91 LYS A N 1
ATOM 734 C CA . LYS A 1 91 ? -38.281 7.703 9.633 1 86.5 91 LYS A CA 1
ATOM 735 C C . LYS A 1 91 ? -37.875 8.703 8.555 1 86.5 91 LYS A C 1
ATOM 737 O O . LYS A 1 91 ? -38.625 9.617 8.234 1 86.5 91 LYS A O 1
ATOM 742 N N . VAL A 1 92 ? -36.75 8.469 8 1 90.69 92 VAL A N 1
ATOM 743 C CA . VAL A 1 92 ? -36.219 9.375 6.996 1 90.69 92 VAL A CA 1
ATOM 744 C C . VAL A 1 92 ? -36.875 9.125 5.652 1 90.69 92 VAL A C 1
ATOM 746 O O . VAL A 1 92 ? -37.062 10.047 4.848 1 90.69 92 VAL A O 1
ATOM 749 N N . GLU A 1 93 ? -37.312 7.922 5.414 1 89.56 93 GLU A N 1
ATOM 750 C CA . GLU A 1 93 ? -37.969 7.559 4.16 1 89.56 93 GLU A CA 1
ATOM 751 C C . GLU A 1 93 ? -39.188 8.438 3.902 1 89.56 93 GLU A C 1
ATOM 753 O O . GLU A 1 93 ? -39.406 8.891 2.775 1 89.56 93 GLU A O 1
ATOM 758 N N . GLY A 1 94 ? -40.031 8.648 4.914 1 84.06 94 GLY A N 1
ATOM 759 C CA . GLY A 1 94 ? -41.188 9.523 4.766 1 84.06 94 GLY A CA 1
ATOM 760 C C . GLY A 1 94 ? -40.812 10.953 4.406 1 84.06 94 GLY A C 1
ATOM 761 O O . GLY A 1 94 ? -41.469 11.586 3.592 1 84.06 94 GLY A O 1
ATOM 762 N N . PHE A 1 95 ? -39.75 11.367 5.016 1 86.81 95 PHE A N 1
ATOM 763 C CA . PHE A 1 95 ? -39.25 12.711 4.758 1 86.81 95 PHE A CA 1
ATOM 764 C C . PHE A 1 95 ? -38.781 12.844 3.307 1 86.81 95 PHE A C 1
ATOM 766 O O . PHE A 1 95 ? -39.125 13.836 2.643 1 86.81 95 PHE A O 1
ATOM 773 N N . ILE A 1 96 ? -38.094 11.875 2.734 1 86.94 96 ILE A N 1
ATOM 774 C CA . ILE A 1 96 ? -37.531 11.891 1.387 1 86.94 96 ILE A CA 1
ATOM 775 C C . ILE A 1 96 ? -38.656 11.766 0.36 1 86.94 96 ILE A C 1
ATOM 777 O O . ILE A 1 96 ? -38.656 12.445 -0.669 1 86.94 96 ILE A O 1
ATOM 781 N N . GLN A 1 97 ? -39.594 10.961 0.61 1 82.56 97 GLN A N 1
ATOM 782 C CA . GLN A 1 97 ? -40.656 10.672 -0.356 1 82.56 97 GLN A CA 1
ATOM 783 C C . GLN A 1 97 ? -41.719 11.773 -0.364 1 82.56 97 GLN A C 1
ATOM 785 O O . GLN A 1 97 ? -42.281 12.086 -1.411 1 82.56 97 GLN A O 1
ATOM 790 N N . LYS A 1 98 ? -41.906 12.359 0.675 1 71.25 98 LYS A N 1
ATOM 791 C CA . LYS A 1 98 ? -43.031 13.258 0.794 1 71.25 98 LYS A CA 1
ATOM 792 C C . LYS A 1 98 ? -42.625 14.703 0.552 1 71.25 98 LYS A C 1
ATOM 794 O O . LYS A 1 98 ? -43.469 15.516 0.107 1 71.25 98 LYS A O 1
ATOM 799 N N . LYS A 1 99 ? -41.438 14.875 0.919 1 65.19 99 LYS A N 1
ATOM 800 C CA . LYS A 1 99 ? -41.094 16.297 0.954 1 65.19 99 LYS A CA 1
ATOM 801 C C . LYS A 1 99 ? -39.938 16.594 -0.027 1 65.19 99 LYS A C 1
ATOM 803 O O . LYS A 1 99 ? -38.875 15.969 0.033 1 65.19 99 LYS A O 1
ATOM 808 N N . ASP A 1 100 ? -40.344 17.125 -1.185 1 69.19 100 ASP A N 1
ATOM 809 C CA . ASP A 1 100 ? -39.281 17.484 -2.133 1 69.19 100 ASP A CA 1
ATOM 810 C C . ASP A 1 100 ? -38.719 18.875 -1.828 1 69.19 100 ASP A C 1
ATOM 812 O O . ASP A 1 100 ? -39.031 19.844 -2.516 1 69.19 100 ASP A O 1
ATOM 816 N N . TYR A 1 101 ? -37.938 18.891 -0.708 1 73.81 101 TYR A N 1
ATOM 817 C CA . TYR A 1 101 ? -37.406 20.172 -0.274 1 73.81 101 TYR A CA 1
ATOM 818 C C . TYR A 1 101 ? -36.188 20.578 -1.129 1 73.81 101 TYR A C 1
ATOM 820 O O . TYR A 1 101 ? -35.688 21.688 -1.009 1 73.81 101 TYR A O 1
ATOM 828 N N . LEU A 1 102 ? -35.812 19.75 -2.008 1 75.5 102 LEU A N 1
ATOM 829 C CA . LEU A 1 102 ? -34.625 20.047 -2.828 1 75.5 102 LEU A CA 1
ATOM 830 C C . LEU A 1 102 ? -34.938 21.156 -3.826 1 75.5 102 LEU A C 1
ATOM 832 O O . LEU A 1 102 ? -34.031 21.844 -4.285 1 75.5 102 LEU A O 1
ATOM 836 N N . VAL A 1 103 ? -36.188 21.312 -3.996 1 70.19 103 VAL A N 1
ATOM 837 C CA . VAL A 1 103 ? -36.594 22.312 -4.98 1 70.19 103 VAL A CA 1
ATOM 838 C C . VAL A 1 103 ? -36.812 23.656 -4.301 1 70.19 103 VAL A C 1
ATOM 840 O O . VAL A 1 103 ? -36.875 24.688 -4.969 1 70.19 103 VAL A O 1
ATOM 843 N N . HIS A 1 104 ? -36.656 23.609 -2.992 1 70.75 104 HIS A N 1
ATOM 844 C CA . HIS A 1 104 ? -36.875 24.859 -2.258 1 70.75 104 HIS A CA 1
ATOM 845 C C . HIS A 1 104 ? -35.719 25.828 -2.459 1 70.75 104 HIS A C 1
ATOM 847 O O . HIS A 1 104 ? -34.625 25.609 -1.932 1 70.75 104 HIS A O 1
ATOM 853 N N . LYS A 1 105 ? -35.938 26.828 -3.17 1 72.75 105 LYS A N 1
ATOM 854 C CA . LYS A 1 105 ? -34.906 27.766 -3.629 1 72.75 105 LYS A CA 1
ATOM 855 C C . LYS A 1 105 ? -34.469 28.688 -2.502 1 72.75 105 LYS A C 1
ATOM 857 O O . LYS A 1 105 ? -33.375 29.297 -2.572 1 72.75 105 LYS A O 1
ATOM 862 N N . GLU A 1 106 ? -35.188 28.656 -1.358 1 79.75 106 GLU A N 1
ATOM 863 C CA . GLU A 1 106 ? -34.875 29.625 -0.317 1 79.75 106 GLU A CA 1
ATOM 864 C C . GLU A 1 106 ? -33.906 29.031 0.709 1 79.75 106 GLU A C 1
ATOM 866 O O . GLU A 1 106 ? -33.438 29.734 1.611 1 79.75 106 GLU A O 1
ATOM 871 N N . LEU A 1 107 ? -33.562 27.812 0.601 1 86.88 107 LEU A N 1
ATOM 872 C CA . LEU A 1 107 ? -32.625 27.203 1.547 1 86.88 107 LEU A CA 1
ATOM 873 C C . LEU A 1 107 ? -31.219 27.75 1.335 1 86.88 107 LEU A C 1
ATOM 875 O O . LEU A 1 107 ? -30.766 27.891 0.196 1 86.88 107 LEU A O 1
ATOM 879 N N . ASN A 1 108 ? -30.609 28.141 2.41 1 87.56 108 ASN A N 1
ATOM 880 C CA . ASN A 1 108 ? -29.219 28.547 2.295 1 87.56 108 ASN A CA 1
ATOM 881 C C . ASN A 1 108 ? -28.312 27.359 2.008 1 87.56 108 ASN A C 1
ATOM 883 O O . ASN A 1 108 ? -28.75 26.203 2.049 1 87.56 108 ASN A O 1
ATOM 887 N N . SER A 1 109 ? -27.078 27.578 1.743 1 91.12 109 SER A N 1
ATOM 888 C CA . SER A 1 109 ? -26.125 26.562 1.323 1 91.12 109 SER A CA 1
ATOM 889 C C .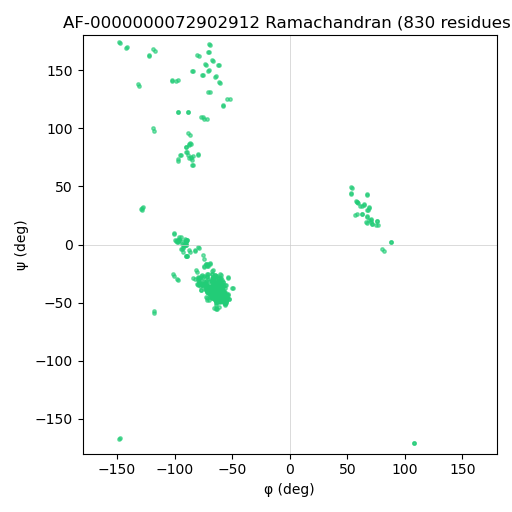 SER A 1 109 ? -25.906 25.531 2.426 1 91.12 109 SER A C 1
ATOM 891 O O . SER A 1 109 ? -25.719 24.344 2.148 1 91.12 109 SER A O 1
ATOM 893 N N . TYR A 1 110 ? -25.922 25.938 3.576 1 92.75 110 TYR A N 1
ATOM 894 C CA . TYR A 1 110 ? -25.734 25.047 4.711 1 92.75 110 TYR A CA 1
ATOM 895 C C . TYR A 1 110 ? -26.875 24.031 4.797 1 92.75 110 TYR A C 1
ATOM 897 O O . TYR A 1 110 ? -26.641 22.828 4.816 1 92.75 110 TYR A O 1
ATOM 905 N N . ASP A 1 111 ? -28.078 24.547 4.84 1 90.88 111 ASP A N 1
ATOM 906 C CA . ASP A 1 111 ? -29.234 23.672 4.973 1 90.88 111 ASP A CA 1
ATOM 907 C C . ASP A 1 111 ? -29.391 22.781 3.744 1 90.88 111 ASP A C 1
ATOM 909 O O . ASP A 1 111 ? -29.766 21.625 3.861 1 90.88 111 ASP A O 1
ATOM 913 N N . ARG A 1 112 ? -29.156 23.359 2.645 1 92.56 112 ARG A N 1
ATOM 914 C CA . ARG A 1 112 ? -29.203 22.578 1.413 1 92.56 112 ARG A CA 1
ATOM 915 C C . ARG A 1 112 ? -28.172 21.469 1.423 1 92.56 112 ARG A C 1
ATOM 917 O O . ARG A 1 112 ? -28.453 20.344 1.01 1 92.56 112 ARG A O 1
ATOM 924 N N . GLY A 1 113 ? -26.922 21.812 1.812 1 95.62 113 GLY A N 1
ATOM 925 C CA . GLY A 1 113 ? -25.859 20.812 1.918 1 95.62 113 GLY A CA 1
ATOM 926 C C . GLY A 1 113 ? -26.234 19.656 2.824 1 95.62 113 GLY A C 1
ATOM 927 O O . GLY A 1 113 ? -25.984 18.484 2.488 1 95.62 113 GLY A O 1
ATOM 928 N N . ILE A 1 114 ? -26.812 19.953 3.91 1 95.31 114 ILE A N 1
ATOM 929 C CA . ILE A 1 114 ? -27.234 18.922 4.863 1 95.31 114 ILE A CA 1
ATOM 930 C C . ILE A 1 114 ? -28.344 18.078 4.25 1 95.31 114 ILE A C 1
ATOM 932 O O . ILE A 1 114 ? -28.328 16.844 4.383 1 95.31 114 ILE A O 1
ATOM 936 N N . LEU A 1 115 ? -29.281 18.797 3.648 1 94 115 LEU A N 1
ATOM 937 C CA . LEU A 1 115 ? -30.391 18.094 3 1 94 115 LEU A CA 1
ATOM 938 C C . LEU A 1 115 ? -29.875 17.109 1.963 1 94 115 LEU A C 1
ATOM 940 O O . LEU A 1 115 ? -30.344 15.969 1.904 1 94 115 LEU A O 1
ATOM 944 N N . LEU A 1 116 ? -28.969 17.547 1.19 1 95.81 116 LEU A N 1
ATOM 945 C CA . LEU A 1 116 ? -28.375 16.703 0.162 1 95.81 116 LEU A CA 1
ATOM 946 C C . LEU A 1 116 ? -27.656 15.508 0.786 1 95.81 116 LEU A C 1
ATOM 948 O O . LEU A 1 116 ? -27.75 14.383 0.283 1 95.81 116 LEU A O 1
ATOM 952 N N . TRP A 1 117 ? -26.922 15.719 1.823 1 97.38 117 TRP A N 1
ATOM 953 C CA . TRP A 1 117 ? -26.25 14.633 2.533 1 97.38 117 TRP A CA 1
ATOM 954 C C . TRP A 1 117 ? -27.25 13.602 3.037 1 97.38 117 TRP A C 1
ATOM 956 O O . TRP A 1 117 ? -27.031 12.398 2.93 1 97.38 117 TRP A O 1
ATOM 966 N N . VAL A 1 118 ? -28.359 14.117 3.57 1 96.06 118 VAL A N 1
ATOM 967 C CA . VAL A 1 118 ? -29.422 13.242 4.07 1 96.06 118 VAL A CA 1
ATOM 968 C C . VAL A 1 118 ? -29.922 12.344 2.941 1 96.06 118 VAL A C 1
ATOM 970 O O . VAL A 1 118 ? -30.078 11.133 3.125 1 96.06 118 VAL A O 1
ATOM 973 N N . HIS A 1 119 ? -30.125 12.938 1.817 1 95.19 119 HIS A N 1
ATOM 974 C CA . HIS A 1 119 ? -30.562 12.156 0.663 1 95.19 119 HIS A CA 1
ATOM 975 C C . HIS A 1 119 ? -29.5 11.125 0.274 1 95.19 119 HIS A C 1
ATOM 977 O O . HIS A 1 119 ? -29.828 9.977 -0.029 1 95.19 119 HIS A O 1
ATOM 983 N N . GLY A 1 120 ? -28.281 11.602 0.268 1 97.19 120 GLY A N 1
ATOM 984 C CA . GLY A 1 120 ? -27.203 10.68 -0.038 1 97.19 120 GLY A CA 1
ATOM 985 C C . GLY A 1 120 ? -27.172 9.469 0.878 1 97.19 120 GLY A C 1
ATOM 986 O O . GLY A 1 120 ? -27.047 8.336 0.414 1 97.19 120 GLY A O 1
ATOM 987 N N . LYS A 1 121 ? -27.297 9.703 2.141 1 97.19 121 LYS A N 1
ATOM 988 C CA . LYS A 1 121 ? -27.266 8.633 3.129 1 97.19 121 LYS A CA 1
ATOM 989 C C . LYS A 1 121 ? -28.453 7.684 2.945 1 97.19 121 LYS A C 1
ATOM 991 O O . LYS A 1 121 ? -28.312 6.473 3.139 1 97.19 121 LYS A O 1
ATOM 996 N N . TYR A 1 122 ? -29.625 8.258 2.617 1 94.62 122 TYR A N 1
ATOM 997 C CA . TYR A 1 122 ? -30.812 7.445 2.375 1 94.62 122 TYR A CA 1
ATOM 998 C C . TYR A 1 122 ? -30.578 6.469 1.227 1 94.62 122 TYR A C 1
ATOM 1000 O O . TYR A 1 122 ? -30.859 5.273 1.356 1 94.62 122 TYR A O 1
ATOM 1008 N N . TYR A 1 123 ? -30.031 6.953 0.164 1 95.56 123 TYR A N 1
ATOM 1009 C CA . TYR A 1 123 ? -29.828 6.113 -1.009 1 95.56 123 TYR A CA 1
ATOM 1010 C C . TYR A 1 123 ? -28.688 5.129 -0.776 1 95.56 123 TYR A C 1
ATOM 1012 O O . TYR A 1 123 ? -28.703 4.016 -1.303 1 95.56 123 TYR A O 1
ATOM 1020 N N . GLU A 1 124 ? -27.656 5.551 -0.042 1 96.44 124 GLU A N 1
ATOM 1021 C CA . GLU A 1 124 ? -26.625 4.617 0.375 1 96.44 124 GLU A CA 1
ATOM 1022 C C . GLU A 1 124 ? -27.219 3.42 1.111 1 96.44 124 GLU A C 1
ATOM 1024 O O . GLU A 1 124 ? -26.859 2.273 0.827 1 96.44 124 GLU A O 1
ATOM 1029 N N . HIS A 1 125 ? -28.109 3.686 2.021 1 94.25 125 HIS A N 1
ATOM 1030 C CA . HIS A 1 125 ? -28.766 2.643 2.803 1 94.25 125 HIS A CA 1
ATOM 1031 C C . HIS A 1 125 ? -29.562 1.703 1.909 1 94.25 125 HIS A C 1
ATOM 1033 O O . HIS A 1 125 ? -29.625 0.499 2.168 1 94.25 125 HIS A O 1
ATOM 1039 N N . LYS A 1 126 ? -30.125 2.273 0.879 1 94.19 126 LYS A N 1
ATOM 1040 C CA . LYS A 1 126 ? -30.906 1.485 -0.064 1 94.19 126 LYS A CA 1
ATOM 1041 C C . LYS A 1 126 ? -30.016 0.785 -1.079 1 94.19 126 LYS A C 1
ATOM 1043 O O . LYS A 1 126 ? -30.5 0.122 -1.996 1 94.19 126 LYS A O 1
ATOM 1048 N N . LYS A 1 127 ? -28.719 1.054 -1.039 1 94.5 127 LYS A N 1
ATOM 1049 C CA . LYS A 1 127 ? -27.703 0.472 -1.912 1 94.5 127 LYS A CA 1
ATOM 1050 C C . LYS A 1 127 ? -27.828 1.008 -3.336 1 94.5 127 LYS A C 1
ATOM 1052 O O . LYS A 1 127 ? -27.516 0.309 -4.297 1 94.5 127 LYS A O 1
ATOM 1057 N N . ASP A 1 128 ? -28.516 2.068 -3.408 1 96.25 128 ASP A N 1
ATOM 1058 C CA . ASP A 1 128 ? -28.5 2.83 -4.652 1 96.25 128 ASP A CA 1
ATOM 1059 C C . ASP A 1 128 ? -27.328 3.805 -4.684 1 96.25 128 ASP A C 1
ATOM 1061 O O . ASP A 1 128 ? -27.5 5.004 -4.453 1 96.25 128 ASP A O 1
ATOM 1065 N N . TYR A 1 129 ? -26.25 3.373 -5.09 1 97.12 129 TYR A N 1
ATOM 1066 C CA . TYR A 1 129 ? -24.984 4.102 -4.941 1 97.12 129 TYR A CA 1
ATOM 1067 C C . TYR A 1 129 ? -24.875 5.203 -5.988 1 97.12 129 TYR A C 1
ATOM 1069 O O . TYR A 1 129 ? -24.281 6.25 -5.734 1 97.12 129 TYR A O 1
ATOM 1077 N N . ASN A 1 130 ? -25.438 4.988 -7.098 1 96.69 130 ASN A N 1
ATOM 1078 C CA . ASN A 1 130 ? -25.375 6.016 -8.133 1 96.69 130 ASN A CA 1
ATOM 1079 C C . ASN A 1 130 ? -26.016 7.324 -7.668 1 96.69 130 ASN A C 1
ATOM 1081 O O . ASN A 1 130 ? -25.406 8.391 -7.781 1 96.69 130 ASN A O 1
ATOM 1085 N N . HIS A 1 131 ? -27.203 7.164 -7.133 1 95.56 131 HIS A N 1
ATOM 1086 C CA . HIS A 1 131 ? -27.859 8.359 -6.617 1 95.56 131 HIS A CA 1
ATOM 1087 C C . HIS A 1 131 ? -27.125 8.914 -5.398 1 95.56 131 HIS A C 1
ATOM 1089 O O . HIS A 1 131 ? -26.984 10.133 -5.258 1 95.56 131 HIS A O 1
ATOM 1095 N N . SER A 1 132 ? -26.703 8.07 -4.57 1 97.81 132 SER A N 1
ATOM 1096 C CA . SER A 1 132 ? -25.969 8.484 -3.373 1 97.81 132 SER A CA 1
ATOM 1097 C C . SER A 1 132 ? -24.75 9.336 -3.729 1 97.81 132 SER A C 1
ATOM 1099 O O . SER A 1 132 ? -24.547 10.398 -3.143 1 97.81 132 SER A O 1
ATOM 1101 N N . LEU A 1 133 ? -24 8.922 -4.727 1 98.12 133 LEU A N 1
ATOM 1102 C CA . LEU A 1 133 ? -22.797 9.625 -5.156 1 98.12 133 LEU A CA 1
ATOM 1103 C C . LEU A 1 133 ? -23.141 11.039 -5.613 1 98.12 133 LEU A C 1
ATOM 1105 O O . LEU A 1 133 ? -22.469 12 -5.227 1 98.12 133 LEU A O 1
ATOM 1109 N N . ALA A 1 134 ? -24.156 11.117 -6.387 1 97.62 134 ALA A N 1
ATOM 1110 C CA . ALA A 1 134 ? -24.562 12.406 -6.93 1 97.62 134 ALA A CA 1
ATOM 1111 C C . ALA A 1 134 ? -24.938 13.375 -5.812 1 97.62 134 ALA A C 1
ATOM 1113 O O . ALA A 1 134 ? -24.547 14.547 -5.832 1 97.62 134 ALA A O 1
ATOM 1114 N N . PHE A 1 135 ? -25.688 12.914 -4.871 1 97.5 135 PHE A N 1
ATOM 1115 C CA . PHE A 1 135 ? -26.141 13.758 -3.77 1 97.5 135 PHE A CA 1
ATOM 1116 C C . PHE A 1 135 ? -24.969 14.195 -2.91 1 97.5 135 PHE A C 1
ATOM 1118 O O . PHE A 1 135 ? -24.891 15.359 -2.504 1 97.5 135 PHE A O 1
ATOM 1125 N N . PHE A 1 136 ? -24.078 13.328 -2.6 1 98.38 136 PHE A N 1
ATOM 1126 C CA . PHE A 1 136 ? -22.922 13.695 -1.785 1 98.38 136 PHE A CA 1
ATOM 1127 C C . PHE A 1 136 ? -22.062 14.719 -2.502 1 98.38 136 PHE A C 1
ATOM 1129 O O . PHE A 1 136 ? -21.547 15.656 -1.876 1 98.38 136 PHE A O 1
ATOM 1136 N N . GLU A 1 137 ? -21.844 14.555 -3.814 1 98 137 GLU A N 1
ATOM 1137 C CA . GLU A 1 137 ? -21.047 15.508 -4.586 1 98 137 GLU A CA 1
ATOM 1138 C C . GLU A 1 137 ? -21.656 16.906 -4.523 1 98 137 GLU A C 1
ATOM 1140 O O . GLU A 1 137 ? -20.938 17.891 -4.332 1 98 137 GLU A O 1
ATOM 1145 N N . GLU A 1 138 ? -22.922 16.906 -4.695 1 96.81 138 GLU A N 1
ATOM 1146 C CA . GLU A 1 138 ? -23.609 18.188 -4.613 1 96.81 138 GLU A CA 1
ATOM 1147 C C . GLU A 1 138 ? -23.531 18.766 -3.201 1 96.81 138 GLU A C 1
ATOM 1149 O O . GLU A 1 138 ? -23.391 19.984 -3.027 1 96.81 138 GLU A O 1
ATOM 1154 N N . SER A 1 139 ? -23.688 17.938 -2.217 1 97.56 139 SER A N 1
ATOM 1155 C CA . SER A 1 139 ? -23.562 18.359 -0.827 1 97.56 139 SER A CA 1
ATOM 1156 C C . SER A 1 139 ? -22.219 19.016 -0.566 1 97.56 139 SER A C 1
ATOM 1158 O O . SER A 1 139 ? -22.141 20.094 0.03 1 97.56 139 SER A O 1
ATOM 1160 N N . ILE A 1 140 ? -21.172 18.422 -1.045 1 97.75 140 ILE A N 1
ATOM 1161 C CA . ILE A 1 140 ? -19.812 18.922 -0.858 1 97.75 140 ILE A CA 1
ATOM 1162 C C . ILE A 1 140 ? -19.672 20.281 -1.522 1 97.75 140 ILE A C 1
ATOM 1164 O O . ILE A 1 140 ? -19.125 21.219 -0.931 1 97.75 140 ILE A O 1
ATOM 1168 N N . THR A 1 141 ? -20.172 20.406 -2.705 1 96.56 141 THR A N 1
ATOM 1169 C CA . THR A 1 141 ? -20.078 21.656 -3.453 1 96.56 141 THR A CA 1
ATOM 1170 C C . THR A 1 141 ? -20.75 22.781 -2.689 1 96.56 141 THR A C 1
ATOM 1172 O O . THR A 1 141 ? -20.188 23.875 -2.566 1 96.56 141 THR A O 1
ATOM 1175 N N . GLU A 1 142 ? -21.938 22.531 -2.154 1 94 142 GLU A N 1
ATOM 1176 C CA . GLU A 1 142 ? -22.688 23.547 -1.412 1 94 142 GLU A CA 1
ATOM 1177 C C . GLU A 1 142 ? -21.969 23.953 -0.136 1 94 142 GLU A C 1
ATOM 1179 O O . GLU A 1 142 ? -21.859 25.141 0.18 1 94 142 GLU A O 1
ATOM 1184 N N . LEU A 1 143 ? -21.438 23 0.509 1 95.69 143 LEU A N 1
ATOM 1185 C CA . LEU A 1 143 ? -20.844 23.234 1.822 1 95.69 143 LEU A CA 1
ATOM 1186 C C . LEU A 1 143 ? -19.453 23.844 1.689 1 95.69 143 LEU A C 1
ATOM 1188 O O . LEU A 1 143 ? -19.016 24.609 2.555 1 95.69 143 LEU A O 1
ATOM 1192 N N . GLU A 1 144 ? -18.75 23.453 0.683 1 93.44 144 GLU A N 1
ATOM 1193 C CA . GLU A 1 144 ? -17.438 24.016 0.432 1 93.44 144 GLU A CA 1
ATOM 1194 C C . GLU A 1 144 ? -17.516 25.516 0.144 1 93.44 144 GLU A C 1
ATOM 1196 O O . GLU A 1 144 ? -16.703 26.297 0.636 1 93.44 144 GLU A O 1
ATOM 1201 N N . SER A 1 145 ? -18.453 25.859 -0.568 1 90.25 145 SER A N 1
ATOM 1202 C CA . SER A 1 145 ? -18.656 27.25 -0.945 1 90.25 145 SER A CA 1
ATOM 1203 C C . SER A 1 145 ? -18.984 28.109 0.27 1 90.25 145 SER A C 1
ATOM 1205 O O . SER A 1 145 ? -18.625 29.297 0.322 1 90.25 145 SER A O 1
ATOM 1207 N N . SER A 1 146 ? -19.672 27.547 1.226 1 88.94 146 SER A N 1
ATOM 1208 C CA . SER A 1 146 ? -20.109 28.312 2.387 1 88.94 146 SER A CA 1
ATOM 1209 C C . SER A 1 146 ? -19.172 28.109 3.572 1 88.94 146 SER A C 1
ATOM 1211 O O . SER A 1 146 ? -19.469 28.562 4.68 1 88.94 146 SER A O 1
ATOM 1213 N N . LYS A 1 147 ? -18.078 27.391 3.482 1 89.94 147 LYS A N 1
ATOM 1214 C CA . LYS A 1 147 ? -17 27.203 4.445 1 89.94 147 LYS A CA 1
ATOM 1215 C C . LYS A 1 147 ? -17.5 26.5 5.703 1 89.94 147 LYS A C 1
ATOM 1217 O O . LYS A 1 147 ? -17.172 26.906 6.82 1 89.94 147 LYS A O 1
ATOM 1222 N N . HIS A 1 148 ? -18.469 25.609 5.48 1 91.81 148 HIS A N 1
ATOM 1223 C CA . HIS A 1 148 ? -18.875 24.719 6.555 1 91.81 148 HIS A CA 1
ATOM 1224 C C . HIS A 1 148 ? -18.047 23.422 6.543 1 91.81 148 HIS A C 1
ATOM 1226 O O . HIS A 1 148 ? -18.516 22.406 6.035 1 91.81 148 HIS A O 1
ATOM 1232 N N . THR A 1 149 ? -16.891 23.484 7.148 1 94.44 149 THR A N 1
ATOM 1233 C CA . THR A 1 149 ? -15.836 22.484 6.992 1 94.44 149 THR A CA 1
ATOM 1234 C C . THR A 1 149 ? -16.25 21.156 7.617 1 94.44 149 THR A C 1
ATOM 1236 O O . THR A 1 149 ? -16.047 20.094 7.02 1 94.44 149 THR A O 1
ATOM 1239 N N . ASN A 1 150 ? -16.859 21.188 8.758 1 93.38 150 ASN A N 1
ATOM 1240 C CA . ASN A 1 150 ? -17.234 19.953 9.438 1 93.38 150 ASN A CA 1
ATOM 1241 C C . ASN A 1 150 ? -18.234 19.141 8.617 1 93.38 150 ASN A C 1
ATOM 1243 O O . ASN A 1 150 ? -18.047 17.938 8.414 1 93.38 150 ASN A O 1
ATOM 1247 N N . GLU A 1 151 ? -19.234 19.844 8.195 1 94.81 151 GLU A N 1
ATOM 1248 C CA . GLU A 1 151 ? -20.281 19.188 7.41 1 94.81 151 GLU A CA 1
ATOM 1249 C C . GLU A 1 151 ? -19.75 18.766 6.043 1 94.81 151 GLU A C 1
ATOM 1251 O O . GLU A 1 151 ? -20.125 17.719 5.523 1 94.81 151 GLU A O 1
ATOM 1256 N N . MET A 1 152 ? -18.906 19.594 5.484 1 97.25 152 MET A N 1
ATOM 1257 C CA . MET A 1 152 ? -18.266 19.25 4.219 1 97.25 152 MET A CA 1
ATOM 1258 C C . MET A 1 152 ? -17.438 17.984 4.359 1 97.25 152 MET A C 1
ATOM 1260 O O . MET A 1 152 ? -17.5 17.094 3.514 1 97.25 152 MET A O 1
ATOM 1264 N N . LEU A 1 153 ? -16.656 17.859 5.441 1 97.5 153 LEU A N 1
ATOM 1265 C CA . LEU A 1 153 ? -15.828 16.688 5.715 1 97.5 153 LEU A CA 1
ATOM 1266 C C . LEU A 1 153 ? -16.688 15.438 5.879 1 97.5 153 LEU A C 1
ATOM 1268 O O . LEU A 1 153 ? -16.312 14.352 5.43 1 97.5 153 LEU A O 1
ATOM 1272 N N . ARG A 1 154 ? -17.797 15.617 6.516 1 96.75 154 ARG A N 1
ATOM 1273 C CA . ARG A 1 154 ? -18.719 14.5 6.672 1 96.75 154 ARG A CA 1
ATOM 1274 C C . ARG A 1 154 ? -19.188 13.984 5.316 1 96.75 154 ARG A C 1
ATOM 1276 O O . ARG A 1 154 ? -19.266 12.781 5.09 1 96.75 154 ARG A O 1
ATOM 1283 N N . SER A 1 155 ? -19.516 14.906 4.473 1 98.06 155 SER A N 1
ATOM 1284 C CA . SER A 1 155 ? -19.953 14.539 3.131 1 98.06 155 SER A CA 1
ATOM 1285 C C . SER A 1 155 ? -18.828 13.891 2.336 1 98.06 155 SER A C 1
ATOM 1287 O O . SER A 1 155 ? -19.047 12.945 1.576 1 98.06 155 SER A O 1
ATOM 1289 N N . LEU A 1 156 ? -17.594 14.43 2.447 1 98.38 156 LEU A N 1
ATOM 1290 C CA . LEU A 1 156 ? -16.438 13.82 1.807 1 98.38 156 LEU A CA 1
ATOM 1291 C C . LEU A 1 156 ? -16.219 12.398 2.307 1 98.38 156 LEU A C 1
ATOM 1293 O O . LEU A 1 156 ? -15.945 11.492 1.515 1 98.38 156 LEU A O 1
ATOM 1297 N N . ASP A 1 157 ? -16.328 12.203 3.58 1 98.19 157 ASP A N 1
ATOM 1298 C CA . ASP A 1 157 ? -16.188 10.891 4.215 1 98.19 157 ASP A CA 1
ATOM 1299 C C . ASP A 1 157 ? -17.203 9.906 3.658 1 98.19 157 ASP A C 1
ATOM 1301 O O . ASP A 1 157 ? -16.859 8.773 3.312 1 98.19 157 ASP A O 1
ATOM 1305 N N . SER A 1 158 ? -18.438 10.391 3.57 1 98.31 158 SER A N 1
ATOM 1306 C CA . SER A 1 158 ? -19.5 9.555 3.047 1 98.31 158 SER A CA 1
ATOM 1307 C C . SER A 1 158 ? -19.281 9.211 1.579 1 98.31 158 SER A C 1
ATOM 1309 O O . SER A 1 158 ? -19.5 8.078 1.158 1 98.31 158 SER A O 1
ATOM 1311 N N . LEU A 1 159 ? -18.875 10.211 0.846 1 98.44 159 LEU A N 1
ATOM 1312 C CA . LEU A 1 159 ? -18.578 10 -0.567 1 98.44 159 LEU A CA 1
ATOM 1313 C C . LEU A 1 159 ? -17.469 8.977 -0.747 1 98.44 159 LEU A C 1
ATOM 1315 O O . LEU A 1 159 ? -17.562 8.086 -1.597 1 98.44 159 LEU A O 1
ATOM 1319 N N . GLY A 1 160 ? -16.422 9.102 0.015 1 98.5 160 GLY A N 1
ATOM 1320 C CA . GLY A 1 160 ? -15.336 8.133 -0.011 1 98.5 160 GLY A CA 1
ATOM 1321 C C . GLY A 1 160 ? -15.789 6.727 0.337 1 98.5 160 GLY A C 1
ATOM 1322 O O . GLY A 1 160 ? -15.383 5.758 -0.303 1 98.5 160 GLY A O 1
ATOM 1323 N N . TYR A 1 161 ? -16.656 6.633 1.335 1 97.94 161 TYR A N 1
ATOM 1324 C CA . TYR A 1 161 ? -17.203 5.34 1.743 1 97.94 161 TYR A CA 1
ATOM 1325 C C . TYR A 1 161 ? -17.953 4.676 0.596 1 97.94 161 TYR A C 1
ATOM 1327 O O . TYR A 1 161 ? -17.75 3.49 0.321 1 97.94 161 TYR A O 1
ATOM 1335 N N . VAL A 1 162 ? -18.75 5.426 -0.055 1 98.31 162 VAL A N 1
ATOM 1336 C CA . VAL A 1 162 ? -19.578 4.863 -1.11 1 98.31 162 VAL A CA 1
ATOM 1337 C C . VAL A 1 162 ? -18.703 4.426 -2.285 1 98.31 162 VAL A C 1
ATOM 1339 O O . VAL A 1 162 ? -18.922 3.361 -2.869 1 98.31 162 VAL A O 1
ATOM 1342 N N . HIS A 1 163 ? -17.734 5.234 -2.686 1 98.25 163 HIS A N 1
ATOM 1343 C CA . HIS A 1 163 ? -16.812 4.824 -3.734 1 98.25 163 HIS A CA 1
ATOM 1344 C C . HIS A 1 163 ? -16.109 3.52 -3.371 1 98.25 163 HIS A C 1
ATOM 1346 O O . HIS A 1 163 ? -15.875 2.672 -4.238 1 98.25 163 HIS A O 1
ATOM 1352 N N . SER A 1 164 ? -15.773 3.318 -2.123 1 97.62 164 SER A N 1
ATOM 1353 C CA . SER A 1 164 ? -15.133 2.092 -1.662 1 97.62 164 SER A CA 1
ATOM 1354 C C . SER A 1 164 ? -16.078 0.9 -1.769 1 97.62 164 SER A C 1
ATOM 1356 O O . SER A 1 164 ? -15.656 -0.206 -2.111 1 97.62 164 SER A O 1
ATOM 1358 N N . GLN A 1 165 ? -17.359 1.167 -1.52 1 96.25 165 GLN A N 1
ATOM 1359 C CA . GLN A 1 165 ? -18.344 0.099 -1.578 1 96.25 165 GLN A CA 1
ATOM 1360 C C . GLN A 1 165 ? -18.5 -0.431 -3 1 96.25 165 GLN A C 1
ATOM 1362 O O . GLN A 1 165 ? -18.766 -1.621 -3.201 1 96.25 165 GLN A O 1
ATOM 1367 N N . ILE A 1 166 ? -18.297 0.403 -3.943 1 96.44 166 ILE A N 1
ATOM 1368 C CA . ILE A 1 166 ? -18.469 -0.021 -5.332 1 96.44 166 ILE A CA 1
ATOM 1369 C C . ILE A 1 166 ? -17.094 -0.308 -5.945 1 96.44 166 ILE A C 1
ATOM 1371 O O . ILE A 1 166 ? -16.953 -0.306 -7.172 1 96.44 166 ILE A O 1
ATOM 1375 N N . ASN A 1 167 ? -16.031 -0.339 -5.168 1 95.62 167 ASN A N 1
ATOM 1376 C CA . ASN A 1 167 ? -14.688 -0.777 -5.496 1 95.62 167 ASN A CA 1
ATOM 1377 C C . ASN A 1 167 ? -13.953 0.259 -6.344 1 95.62 167 ASN A C 1
ATOM 1379 O O . ASN A 1 167 ? -13.086 -0.091 -7.145 1 95.62 167 ASN A O 1
ATOM 1383 N N . ASN A 1 168 ? -14.438 1.451 -6.273 1 97.19 168 ASN A N 1
ATOM 1384 C CA . ASN A 1 168 ? -13.656 2.572 -6.781 1 97.19 168 ASN A CA 1
ATOM 1385 C C . ASN A 1 168 ? -12.664 3.084 -5.742 1 97.19 168 ASN A C 1
ATOM 1387 O O . ASN A 1 168 ? -12.75 4.234 -5.309 1 97.19 168 ASN A O 1
ATOM 1391 N N . ASN A 1 169 ? -11.711 2.297 -5.469 1 97.75 169 ASN A N 1
ATOM 1392 C CA . ASN A 1 169 ? -10.859 2.521 -4.301 1 97.75 169 ASN A CA 1
ATOM 1393 C C . ASN A 1 169 ? -9.852 3.641 -4.547 1 97.75 169 ASN A C 1
ATOM 1395 O O . ASN A 1 169 ? -9.5 4.375 -3.621 1 97.75 169 ASN A O 1
ATOM 1399 N N . GLU A 1 170 ? -9.344 3.803 -5.766 1 96.12 170 GLU A N 1
ATOM 1400 C CA . GLU A 1 170 ? -8.414 4.891 -6.059 1 96.12 170 GLU A CA 1
ATOM 1401 C C . GLU A 1 170 ? -9.078 6.25 -5.863 1 96.12 170 GLU A C 1
ATOM 1403 O O . GLU A 1 170 ? -8.492 7.156 -5.27 1 96.12 170 GLU A O 1
ATOM 1408 N N . ILE A 1 171 ? -10.289 6.359 -6.344 1 97.19 171 ILE A N 1
ATOM 1409 C CA . ILE A 1 171 ? -11.055 7.594 -6.184 1 97.19 171 ILE A CA 1
ATOM 1410 C C . ILE A 1 171 ? -11.336 7.84 -4.707 1 97.19 171 ILE A C 1
ATOM 1412 O O . ILE A 1 171 ? -11.164 8.953 -4.207 1 97.19 171 ILE A O 1
ATOM 1416 N N . ALA A 1 172 ? -11.812 6.789 -4.039 1 98.44 172 ALA A N 1
ATOM 1417 C CA . ALA A 1 172 ? -12.078 6.887 -2.607 1 98.44 172 ALA A CA 1
ATOM 1418 C C . ALA A 1 172 ? -10.852 7.387 -1.854 1 98.44 172 ALA A C 1
ATOM 1420 O O . ALA A 1 172 ? -10.953 8.266 -0.998 1 98.44 172 ALA A O 1
ATOM 1421 N N . LEU A 1 173 ? -9.703 6.848 -2.236 1 98 173 LEU A N 1
ATOM 1422 C CA . LEU A 1 173 ? -8.453 7.227 -1.583 1 98 173 LEU A CA 1
ATOM 1423 C C . LEU A 1 173 ? -8.172 8.711 -1.768 1 98 173 LEU A C 1
ATOM 1425 O O . LEU A 1 173 ? -7.816 9.406 -0.812 1 98 173 LEU A O 1
ATOM 1429 N N . ASN A 1 174 ? -8.297 9.219 -2.926 1 97.38 174 ASN A N 1
ATOM 1430 C CA . ASN A 1 174 ? -8.047 10.625 -3.215 1 97.38 174 ASN A CA 1
ATOM 1431 C C . ASN A 1 174 ? -8.969 11.539 -2.41 1 97.38 174 ASN A C 1
ATOM 1433 O O . ASN A 1 174 ? -8.523 12.539 -1.846 1 97.38 174 ASN A O 1
ATOM 1437 N N . LEU A 1 175 ? -10.211 11.18 -2.408 1 97.94 175 LEU A N 1
ATOM 1438 C CA . LEU A 1 175 ? -11.211 11.969 -1.686 1 97.94 175 LEU A CA 1
ATOM 1439 C C . LEU A 1 175 ? -10.906 11.984 -0.19 1 97.94 175 LEU A C 1
ATOM 1441 O O . LEU A 1 175 ? -10.938 13.039 0.444 1 97.94 175 LEU A O 1
ATOM 1445 N N . LEU A 1 176 ? -10.617 10.859 0.331 1 98.38 176 LEU A N 1
ATOM 1446 C CA . LEU A 1 176 ? -10.398 10.727 1.766 1 98.38 176 LEU A CA 1
ATOM 1447 C C . LEU A 1 176 ? -9.07 11.367 2.172 1 98.38 176 LEU A C 1
ATOM 1449 O O . LEU A 1 176 ? -8.953 11.906 3.273 1 98.38 176 LEU A O 1
ATOM 1453 N N . ASN A 1 177 ? -8.047 11.25 1.287 1 97.25 177 ASN A N 1
ATOM 1454 C CA . ASN A 1 177 ? -6.805 11.969 1.546 1 97.25 177 ASN A CA 1
ATOM 1455 C C . ASN A 1 177 ? -7.035 13.477 1.638 1 97.25 177 ASN A C 1
ATOM 1457 O O . ASN A 1 177 ? -6.453 14.148 2.494 1 97.25 177 ASN A O 1
ATOM 1461 N N . LYS A 1 178 ? -7.828 13.977 0.7 1 96.88 178 LYS A N 1
ATOM 1462 C CA . LYS A 1 178 ? -8.195 15.391 0.767 1 96.88 178 LYS A CA 1
ATOM 1463 C C . LYS A 1 178 ? -8.859 15.727 2.1 1 96.88 178 LYS A C 1
ATOM 1465 O O . LYS A 1 178 ? -8.5 16.703 2.75 1 96.88 178 LYS A O 1
ATOM 1470 N N . ALA A 1 179 ? -9.82 14.914 2.5 1 97.75 179 ALA A N 1
ATOM 1471 C CA . ALA A 1 179 ? -10.516 15.109 3.773 1 97.75 179 ALA A CA 1
ATOM 1472 C C . ALA A 1 179 ? -9.531 15.078 4.938 1 97.75 179 ALA A C 1
ATOM 1474 O O . ALA A 1 179 ? -9.617 15.898 5.855 1 97.75 179 ALA A O 1
ATOM 1475 N N . TYR A 1 180 ? -8.617 14.203 4.934 1 97.44 180 TYR A N 1
ATOM 1476 C CA . TYR A 1 180 ? -7.629 14.016 5.992 1 97.44 180 TYR A CA 1
ATOM 1477 C C . TYR A 1 180 ? -6.77 15.266 6.156 1 97.44 180 TYR A C 1
ATOM 1479 O O . TYR A 1 180 ? -6.527 15.711 7.277 1 97.44 180 TYR A O 1
ATOM 1487 N N . ARG A 1 181 ? -6.258 15.789 5.066 1 94.56 181 ARG A N 1
ATOM 1488 C CA . ARG A 1 181 ? -5.418 16.984 5.102 1 94.56 181 ARG A CA 1
ATOM 1489 C C . ARG A 1 181 ? -6.18 18.172 5.68 1 94.56 181 ARG A C 1
ATOM 1491 O O . ARG A 1 181 ? -5.652 18.906 6.52 1 94.56 181 ARG A O 1
ATOM 1498 N N . ILE A 1 182 ? -7.426 18.328 5.234 1 95.12 182 ILE A N 1
ATOM 1499 C CA . ILE A 1 182 ? -8.25 19.422 5.723 1 95.12 182 ILE A CA 1
ATOM 1500 C C . ILE A 1 182 ? -8.516 19.25 7.215 1 95.12 182 ILE A C 1
ATOM 1502 O O . ILE A 1 182 ? -8.438 20.219 7.984 1 95.12 182 ILE A O 1
ATOM 1506 N N . MET A 1 183 ? -8.781 18.062 7.57 1 95.31 183 MET A N 1
ATOM 1507 C CA . MET A 1 183 ? -9.062 17.719 8.961 1 95.31 183 MET A CA 1
ATOM 1508 C C . MET A 1 183 ? -7.906 18.125 9.867 1 95.31 183 MET A C 1
ATOM 1510 O O . MET A 1 183 ? -8.125 18.719 10.93 1 95.31 183 MET A O 1
ATOM 1514 N N . ILE A 1 184 ? -6.715 17.766 9.484 1 93.62 184 ILE A N 1
ATOM 1515 C CA . ILE A 1 184 ? -5.539 18.094 10.289 1 93.62 184 ILE A CA 1
ATOM 1516 C C . ILE A 1 184 ? -5.289 19.594 10.25 1 93.62 184 ILE A C 1
ATOM 1518 O O . ILE A 1 184 ? -5.09 20.219 11.297 1 93.62 184 ILE A O 1
ATOM 1522 N N . TYR A 1 185 ? -5.375 20.156 9.102 1 91.75 185 TYR A N 1
ATOM 1523 C CA . TYR A 1 185 ? -5.09 21.578 8.898 1 91.75 185 TYR A CA 1
ATOM 1524 C C . TYR A 1 185 ? -6.02 22.453 9.727 1 91.75 185 TYR A C 1
ATOM 1526 O O . TYR A 1 185 ? -5.578 23.391 10.391 1 91.75 185 TYR A O 1
ATOM 1534 N N . ASP A 1 186 ? -7.316 22.109 9.672 1 92.12 186 ASP A N 1
ATOM 1535 C CA . ASP A 1 186 ? -8.328 22.922 10.352 1 92.12 186 ASP A CA 1
ATOM 1536 C C . ASP A 1 186 ? -8.539 22.453 11.789 1 92.12 186 ASP A C 1
ATOM 1538 O O . ASP A 1 186 ? -9.422 22.953 12.484 1 92.12 186 ASP A O 1
ATOM 1542 N N . GLN A 1 187 ? -7.734 21.469 12.219 1 91.69 187 GLN A N 1
ATOM 1543 C CA . GLN A 1 187 ? -7.766 20.953 13.586 1 91.69 187 GLN A CA 1
ATOM 1544 C C . GLN A 1 187 ? -9.18 20.547 13.984 1 91.69 187 GLN A C 1
ATOM 1546 O O . GLN A 1 187 ? -9.68 20.953 15.031 1 91.69 187 GLN A O 1
ATOM 1551 N N . ILE A 1 188 ? -9.758 19.875 13.031 1 90.56 188 ILE A N 1
ATOM 1552 C CA . ILE A 1 188 ? -11.109 19.391 13.266 1 90.56 188 ILE A CA 1
ATOM 1553 C C . ILE A 1 188 ? -11.102 18.359 14.398 1 90.56 188 ILE A C 1
ATOM 1555 O O . ILE A 1 188 ? -10.141 17.609 14.547 1 90.56 188 ILE A O 1
ATOM 1559 N N . GLN A 1 189 ? -12.219 18.406 15.211 1 85.75 189 GLN A N 1
ATOM 1560 C CA . GLN A 1 189 ? -12.352 17.469 16.328 1 85.75 189 GLN A CA 1
ATOM 1561 C C . GLN A 1 189 ? -13.625 16.641 16.203 1 85.75 189 GLN A C 1
ATOM 1563 O O . GLN A 1 189 ? -14.469 16.906 15.344 1 85.75 189 GLN A O 1
ATOM 1568 N N . GLY A 1 190 ? -13.688 15.5 16.953 1 85.81 190 GLY A N 1
ATOM 1569 C CA . GLY A 1 190 ? -14.914 14.727 17.031 1 85.81 190 GLY A CA 1
ATOM 1570 C C . GLY A 1 190 ? -14.844 13.414 16.281 1 85.81 190 GLY A C 1
ATOM 1571 O O . GLY A 1 190 ? -13.773 13.016 15.82 1 85.81 190 GLY A O 1
ATOM 1572 N N . VAL A 1 191 ? -15.953 12.828 16.188 1 91.06 191 VAL A N 1
ATOM 1573 C CA . VAL A 1 191 ? -16.031 11.453 15.719 1 91.06 191 VAL A CA 1
ATOM 1574 C C . VAL A 1 191 ? -15.805 11.406 14.211 1 91.06 191 VAL A C 1
ATOM 1576 O O . VAL A 1 191 ? -15.453 10.359 13.664 1 91.06 191 VAL A O 1
ATOM 1579 N N . ILE A 1 192 ? -15.984 12.602 13.586 1 94.19 192 ILE A N 1
ATOM 1580 C CA . ILE A 1 192 ? -15.773 12.656 12.141 1 94.19 192 ILE A CA 1
ATOM 1581 C C . ILE A 1 192 ? -14.32 12.312 11.82 1 94.19 192 ILE A C 1
ATOM 1583 O O . ILE A 1 192 ? -14.031 11.703 10.789 1 94.19 192 ILE A O 1
ATOM 1587 N N . ARG A 1 193 ? -13.344 12.625 12.672 1 95.69 193 ARG A N 1
ATOM 1588 C CA . ARG A 1 193 ? -11.938 12.281 12.492 1 95.69 193 ARG A CA 1
ATOM 1589 C C . ARG A 1 193 ? -11.734 10.766 12.477 1 95.69 193 ARG A C 1
ATOM 1591 O O . ARG A 1 193 ? -11.016 10.242 11.625 1 95.69 193 ARG A O 1
ATOM 1598 N N . VAL A 1 194 ? -12.422 10.148 13.398 1 96.25 194 VAL A N 1
ATOM 1599 C CA . VAL A 1 194 ? -12.32 8.695 13.492 1 96.25 194 VAL A CA 1
ATOM 1600 C C . VAL A 1 194 ? -12.875 8.047 12.227 1 96.25 194 VAL A C 1
ATOM 1602 O O . VAL A 1 194 ? -12.266 7.137 11.672 1 96.25 194 VAL A O 1
ATOM 1605 N N . SER A 1 195 ? -13.945 8.547 11.781 1 97.44 195 SER A N 1
ATOM 1606 C CA . SER A 1 195 ? -14.602 7.988 10.602 1 97.44 195 SER A CA 1
ATOM 1607 C C . SER A 1 195 ? -13.711 8.102 9.375 1 97.44 195 SER A C 1
ATOM 1609 O O . SER A 1 195 ? -13.578 7.137 8.609 1 97.44 195 SER A O 1
ATOM 1611 N N . ILE A 1 196 ? -13.148 9.281 9.18 1 98.31 196 ILE A N 1
ATOM 1612 C CA . ILE A 1 196 ? -12.266 9.508 8.039 1 98.31 196 ILE A CA 1
ATOM 1613 C C . ILE A 1 196 ? -11.07 8.562 8.117 1 98.31 196 ILE A C 1
ATOM 1615 O O . ILE A 1 196 ? -10.703 7.938 7.121 1 98.31 196 ILE A O 1
ATOM 1619 N N . LEU A 1 197 ? -10.477 8.414 9.266 1 98.31 197 LEU A N 1
ATOM 1620 C CA . LEU A 1 197 ? -9.328 7.531 9.469 1 98.31 197 LEU A CA 1
ATOM 1621 C C . LEU A 1 197 ? -9.711 6.078 9.203 1 98.31 197 LEU A C 1
ATOM 1623 O O . LEU A 1 197 ? -8.945 5.34 8.57 1 98.31 197 LEU A O 1
ATOM 1627 N N . VAL A 1 198 ? -10.852 5.66 9.656 1 98.31 198 VAL A N 1
ATOM 1628 C CA . VAL A 1 198 ? -11.312 4.289 9.469 1 98.31 198 VAL A CA 1
ATOM 1629 C C . VAL A 1 198 ? -11.523 4.008 7.984 1 98.31 198 VAL A C 1
ATOM 1631 O O . VAL A 1 198 ? -11.078 2.977 7.473 1 98.31 198 VAL A O 1
ATOM 1634 N N . ASN A 1 199 ? -12.18 4.91 7.309 1 98.44 199 ASN A N 1
ATOM 1635 C CA . ASN A 1 199 ? -12.406 4.723 5.879 1 98.44 199 ASN A CA 1
ATOM 1636 C C . ASN A 1 199 ? -11.102 4.699 5.098 1 98.44 199 ASN A C 1
ATOM 1638 O O . ASN A 1 199 ? -10.961 3.953 4.129 1 98.44 199 ASN A O 1
ATOM 1642 N N . LEU A 1 200 ? -10.148 5.547 5.516 1 98.44 200 LEU A N 1
ATOM 1643 C CA . LEU A 1 200 ? -8.82 5.484 4.91 1 98.44 200 LEU A CA 1
ATOM 1644 C C . LEU A 1 200 ? -8.188 4.117 5.129 1 98.44 200 LEU A C 1
ATOM 1646 O O . LEU A 1 200 ? -7.641 3.523 4.195 1 98.44 200 LEU A O 1
ATOM 1650 N N . GLY A 1 201 ? -8.266 3.641 6.344 1 98.44 201 GLY A N 1
ATOM 1651 C CA . GLY A 1 201 ? -7.734 2.322 6.641 1 98.44 201 GLY A CA 1
ATOM 1652 C C . GLY A 1 201 ? -8.344 1.226 5.789 1 98.44 201 GLY A C 1
ATOM 1653 O O . GLY A 1 201 ? -7.629 0.387 5.238 1 98.44 201 GLY A O 1
ATOM 1654 N N . ILE A 1 202 ? -9.609 1.279 5.66 1 98 202 ILE A N 1
ATOM 1655 C CA . ILE A 1 202 ? -10.336 0.261 4.906 1 98 202 ILE A CA 1
ATOM 1656 C C . ILE A 1 202 ? -9.953 0.338 3.432 1 98 202 ILE A C 1
ATOM 1658 O O . ILE A 1 202 ? -9.672 -0.684 2.803 1 98 202 ILE A O 1
ATOM 1662 N N . VAL A 1 203 ? -9.922 1.527 2.873 1 98.38 203 VAL A N 1
ATOM 1663 C CA . VAL A 1 203 ? -9.609 1.713 1.459 1 98.38 203 VAL A CA 1
ATOM 1664 C C . VAL A 1 203 ? -8.18 1.253 1.178 1 98.38 203 VAL A C 1
ATOM 1666 O O . VAL A 1 203 ? -7.926 0.588 0.172 1 98.38 203 VAL A O 1
ATOM 1669 N N . HIS A 1 204 ? -7.234 1.592 2.033 1 98.44 204 HIS A N 1
ATOM 1670 C CA . HIS A 1 204 ? -5.867 1.106 1.882 1 98.44 204 HIS A CA 1
ATOM 1671 C C . HIS A 1 204 ? -5.816 -0.418 1.914 1 98.44 204 HIS A C 1
ATOM 1673 O O . HIS A 1 204 ? -5.082 -1.035 1.14 1 98.44 204 HIS A O 1
ATOM 1679 N N . GLY A 1 205 ? -6.559 -0.998 2.816 1 98 205 GLY A N 1
ATOM 1680 C CA . GLY A 1 205 ? -6.637 -2.449 2.865 1 98 205 GLY A CA 1
ATOM 1681 C C . GLY A 1 205 ? -7.109 -3.064 1.561 1 98 205 GLY A C 1
ATOM 1682 O O . GLY A 1 205 ? -6.52 -4.035 1.079 1 98 205 GLY A O 1
ATOM 1683 N N . LYS A 1 206 ? -8.125 -2.447 0.972 1 97.44 206 LYS A N 1
ATOM 1684 C CA . LYS A 1 206 ? -8.672 -2.939 -0.287 1 97.44 206 LYS A CA 1
ATOM 1685 C C . LYS A 1 206 ? -7.672 -2.781 -1.427 1 97.44 206 LYS A C 1
ATOM 1687 O O . LYS A 1 206 ? -7.695 -3.547 -2.393 1 97.44 206 LYS A O 1
ATOM 1692 N N . LEU A 1 207 ? -6.777 -1.831 -1.261 1 97.25 207 LEU A N 1
ATOM 1693 C CA . LEU A 1 207 ? -5.734 -1.589 -2.25 1 97.25 207 LEU A CA 1
ATOM 1694 C C . LEU A 1 207 ? -4.488 -2.416 -1.942 1 97.25 207 LEU A C 1
ATOM 1696 O O . LEU A 1 207 ? -3.447 -2.238 -2.578 1 97.25 207 LEU A O 1
ATOM 1700 N N . LYS A 1 208 ? -4.559 -3.246 -0.916 1 97.12 208 LYS A N 1
ATOM 1701 C CA . LYS A 1 208 ? -3.479 -4.117 -0.461 1 97.12 208 LYS A CA 1
ATOM 1702 C C . LYS A 1 208 ? -2.312 -3.305 0.094 1 97.12 208 LYS A C 1
ATOM 1704 O O . LYS A 1 208 ? -1.151 -3.697 -0.051 1 97.12 208 LYS A O 1
ATOM 1709 N N . GLU A 1 209 ? -2.58 -2.166 0.499 1 97.44 209 GLU A N 1
ATOM 1710 C CA . GLU A 1 209 ? -1.618 -1.329 1.21 1 97.44 209 GLU A CA 1
ATOM 1711 C C . GLU A 1 209 ? -1.769 -1.478 2.721 1 97.44 209 GLU A C 1
ATOM 1713 O O . GLU A 1 209 ? -2.24 -0.56 3.396 1 97.44 209 GLU A O 1
ATOM 1718 N N . TYR A 1 210 ? -1.298 -2.523 3.24 1 98.12 210 TYR A N 1
ATOM 1719 C CA . TYR A 1 210 ? -1.665 -2.996 4.57 1 98.12 210 TYR A CA 1
ATOM 1720 C C . TYR A 1 210 ? -0.942 -2.201 5.648 1 98.12 210 TYR A C 1
ATOM 1722 O O . TYR A 1 210 ? -1.488 -1.975 6.734 1 98.12 210 TYR A O 1
ATOM 1730 N N . TYR A 1 211 ? 0.271 -1.79 5.352 1 96.5 211 TYR A N 1
ATOM 1731 C CA . TYR A 1 211 ? 0.988 -0.998 6.344 1 96.5 211 TYR A CA 1
ATOM 1732 C C . TYR A 1 211 ? 0.28 0.327 6.598 1 96.5 211 TYR A C 1
ATOM 1734 O O . TYR A 1 211 ? 0.063 0.71 7.75 1 96.5 211 TYR A O 1
ATOM 1742 N N . SER A 1 212 ? -0.051 0.929 5.512 1 97.44 212 SER A N 1
ATOM 1743 C CA . SER A 1 212 ? -0.775 2.191 5.621 1 97.44 212 SER A CA 1
ATOM 1744 C C . SER A 1 212 ? -2.135 1.991 6.281 1 97.44 212 SER A C 1
ATOM 1746 O O . SER A 1 212 ? -2.562 2.812 7.098 1 97.44 212 SER A O 1
ATOM 1748 N N . ALA A 1 213 ? -2.818 0.933 5.898 1 98.56 213 ALA A N 1
ATOM 1749 C CA . ALA A 1 213 ? -4.117 0.631 6.5 1 98.56 213 ALA A CA 1
ATOM 1750 C C . ALA A 1 213 ? -4.008 0.538 8.016 1 98.56 213 ALA A C 1
ATOM 1752 O O . ALA A 1 213 ? -4.758 1.198 8.742 1 98.56 213 ALA A O 1
ATOM 1753 N N . ILE A 1 214 ? -3.059 -0.196 8.469 1 97.94 214 ILE A N 1
ATOM 1754 C CA . ILE A 1 214 ? -2.871 -0.416 9.898 1 97.94 214 ILE A CA 1
ATOM 1755 C C . ILE A 1 214 ? -2.533 0.906 10.578 1 97.94 214 ILE A C 1
ATOM 1757 O O . ILE A 1 214 ? -3.027 1.19 11.672 1 97.94 214 ILE A O 1
ATOM 1761 N N . ASN A 1 215 ? -1.697 1.739 9.961 1 97.31 215 ASN A N 1
ATOM 1762 C CA . ASN A 1 215 ? -1.326 3.027 10.539 1 97.31 215 ASN A CA 1
ATOM 1763 C C . ASN A 1 215 ? -2.547 3.92 10.75 1 97.31 215 ASN A C 1
ATOM 1765 O O . ASN A 1 215 ? -2.713 4.504 11.82 1 97.31 215 ASN A O 1
ATOM 1769 N N . PHE A 1 216 ? -3.377 4.023 9.781 1 98.31 216 PHE A N 1
ATOM 1770 C CA . PHE A 1 216 ? -4.566 4.859 9.891 1 98.31 216 PHE A CA 1
ATOM 1771 C C . PHE A 1 216 ? -5.531 4.289 10.922 1 98.31 216 PHE A C 1
ATOM 1773 O O . PHE A 1 216 ? -6.148 5.035 11.688 1 98.31 216 PHE A O 1
ATOM 1780 N N . LEU A 1 217 ? -5.723 3 10.938 1 98.56 217 LEU A N 1
ATOM 1781 C CA . LEU A 1 217 ? -6.625 2.352 11.891 1 98.56 217 LEU A CA 1
ATOM 1782 C C . LEU A 1 217 ? -6.117 2.514 13.312 1 98.56 217 LEU A C 1
ATOM 1784 O O . LEU A 1 217 ? -6.906 2.736 14.234 1 98.56 217 LEU A O 1
ATOM 1788 N N . GLN A 1 218 ? -4.812 2.393 13.43 1 97.81 218 GLN A N 1
ATOM 1789 C CA . GLN A 1 218 ? -4.227 2.623 14.75 1 97.81 218 GLN A CA 1
ATOM 1790 C C . GLN A 1 218 ? -4.453 4.059 15.211 1 97.81 218 GLN A C 1
ATOM 1792 O O . GLN A 1 218 ? -4.766 4.301 16.375 1 97.81 218 GLN A O 1
ATOM 1797 N N . GLU A 1 219 ? -4.227 4.977 14.328 1 97 219 GLU A N 1
ATOM 1798 C CA . GLU A 1 219 ? -4.504 6.371 14.656 1 97 219 GLU A CA 1
ATOM 1799 C C . GLU A 1 219 ? -5.957 6.562 15.078 1 97 219 GLU A C 1
ATOM 1801 O O . GLU A 1 219 ? -6.242 7.312 16.016 1 97 219 GLU A O 1
ATOM 1806 N N . ALA A 1 220 ? -6.859 5.918 14.398 1 97.69 220 ALA A N 1
ATOM 1807 C CA . ALA A 1 220 ? -8.273 5.988 14.742 1 97.69 220 ALA A CA 1
ATOM 1808 C C . ALA A 1 220 ? -8.523 5.441 16.141 1 97.69 220 ALA A C 1
ATOM 1810 O O . ALA A 1 220 ? -9.25 6.047 16.938 1 97.69 220 ALA A O 1
ATOM 1811 N N . SER A 1 221 ? -7.961 4.312 16.438 1 97.5 221 SER A N 1
ATOM 1812 C CA . SER A 1 221 ? -8.094 3.701 17.75 1 97.5 221 SER A CA 1
ATOM 1813 C C . SER A 1 221 ? -7.543 4.617 18.844 1 97.5 221 SER A C 1
ATOM 1815 O O . SER A 1 221 ? -8.172 4.789 19.891 1 97.5 221 SER A O 1
ATOM 1817 N N . ASP A 1 222 ? -6.352 5.188 18.594 1 96 222 ASP A N 1
ATOM 1818 C CA . ASP A 1 222 ? -5.734 6.098 19.547 1 96 222 ASP A CA 1
ATOM 1819 C C . ASP A 1 222 ? -6.625 7.312 19.797 1 96 222 ASP A C 1
ATOM 1821 O O . ASP A 1 222 ? -6.727 7.785 20.938 1 96 222 ASP A O 1
ATOM 1825 N N . LEU A 1 223 ? -7.184 7.777 18.75 1 95.06 223 LEU A N 1
ATOM 1826 C CA . LEU A 1 223 ? -8.07 8.93 18.875 1 95.06 223 LEU A CA 1
ATOM 1827 C C . LEU A 1 223 ? -9.281 8.586 19.75 1 95.06 223 LEU A C 1
ATOM 1829 O O . LEU A 1 223 ? -9.695 9.391 20.578 1 95.06 223 LEU A O 1
ATOM 1833 N N . ASN A 1 224 ? -9.914 7.465 19.547 1 94.81 224 ASN A N 1
ATOM 1834 C CA . ASN A 1 224 ? -10.992 6.996 20.422 1 94.81 224 ASN A CA 1
ATOM 1835 C C . ASN A 1 224 ? -10.578 6.969 21.875 1 94.81 224 ASN A C 1
ATOM 1837 O O . ASN A 1 224 ? -11.32 7.41 22.75 1 94.81 224 ASN A O 1
ATOM 1841 N N . ASP A 1 225 ? -9.461 6.449 22.125 1 92.19 225 ASP A N 1
ATOM 1842 C CA . ASP A 1 225 ? -8.945 6.367 23.484 1 92.19 225 ASP A CA 1
ATOM 1843 C C . ASP A 1 225 ? -8.828 7.754 24.109 1 92.19 225 ASP A C 1
ATOM 1845 O O . ASP A 1 225 ? -9.234 7.965 25.25 1 92.19 225 ASP A O 1
ATOM 1849 N N . LYS A 1 226 ? -8.273 8.656 23.359 1 92 226 LYS A N 1
ATOM 1850 C CA . LYS A 1 226 ? -8.086 10.016 23.844 1 92 226 LYS A CA 1
ATOM 1851 C C . LYS A 1 226 ? -9.422 10.688 24.141 1 92 226 LYS A C 1
ATOM 1853 O O . LYS A 1 226 ? -9.539 11.477 25.078 1 92 226 LYS A O 1
ATOM 1858 N N . MET A 1 227 ? -10.414 10.305 23.328 1 90.12 227 MET A N 1
ATOM 1859 C CA . MET A 1 227 ? -11.734 10.922 23.453 1 90.12 227 MET A CA 1
ATOM 1860 C C . MET A 1 227 ? -12.602 10.141 24.438 1 90.12 227 MET A C 1
ATOM 1862 O O . MET A 1 227 ? -13.672 10.609 24.844 1 90.12 227 MET A O 1
ATOM 1866 N N . GLY A 1 228 ? -12.188 9 24.859 1 88.69 228 GLY A N 1
ATOM 1867 C CA . GLY A 1 228 ? -12.992 8.148 25.719 1 88.69 228 GLY A CA 1
ATOM 1868 C C . GLY A 1 228 ? -14.211 7.574 25.016 1 88.69 228 GLY A C 1
AT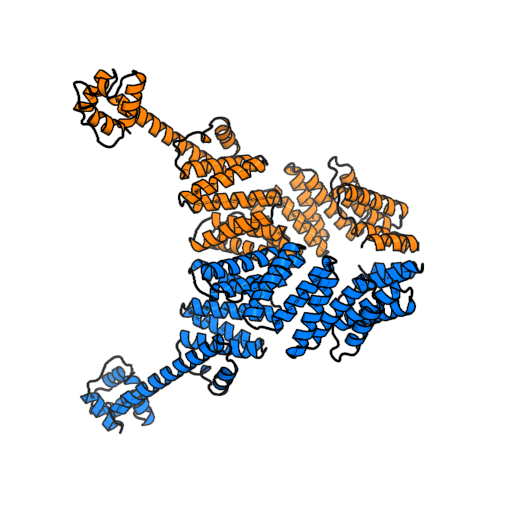OM 1869 O O . GLY A 1 228 ? -15.281 7.461 25.609 1 88.69 228 GLY A O 1
ATOM 1870 N N . THR A 1 229 ? -14.07 7.332 23.688 1 91.25 229 THR A N 1
ATOM 1871 C CA . THR A 1 229 ? -15.156 6.766 22.906 1 91.25 229 THR A CA 1
ATOM 1872 C C . THR A 1 229 ? -14.75 5.422 22.312 1 91.25 229 THR A C 1
ATOM 1874 O O . THR A 1 229 ? -13.594 5.016 22.422 1 91.25 229 THR A O 1
ATOM 1877 N N . TYR A 1 230 ? -15.758 4.738 21.797 1 92.69 230 TYR A N 1
ATOM 1878 C CA . TYR A 1 230 ? -15.508 3.482 21.109 1 92.69 230 TYR A CA 1
ATOM 1879 C C . TYR A 1 230 ? -16.156 3.482 19.734 1 92.69 230 TYR A C 1
ATOM 1881 O O . TYR A 1 230 ? -16.672 2.453 19.281 1 92.69 230 TYR A O 1
ATOM 1889 N N . TYR A 1 231 ? -16.203 4.664 19.188 1 93.44 231 TYR A N 1
ATOM 1890 C CA . TYR A 1 231 ? -16.828 4.855 17.875 1 93.44 231 TYR A CA 1
ATOM 1891 C C . TYR A 1 231 ? -16.156 3.973 16.828 1 93.44 231 TYR A C 1
ATOM 1893 O O . TYR A 1 231 ? -14.953 4.074 16.594 1 93.44 231 TYR A O 1
ATOM 1901 N N . LYS A 1 232 ? -16.875 3.086 16.203 1 96.12 232 LYS A N 1
ATOM 1902 C CA . LYS A 1 232 ? -16.453 2.166 15.156 1 96.12 232 LYS A CA 1
ATOM 1903 C C . LYS A 1 232 ? -15.297 1.289 15.609 1 96.12 232 LYS A C 1
ATOM 1905 O O . LYS A 1 232 ? -14.477 0.854 14.797 1 96.12 232 LYS A O 1
ATOM 1910 N N . SER A 1 233 ? -15.141 1.047 16.875 1 96.75 233 SER A N 1
ATOM 1911 C CA . SER A 1 233 ? -14 0.311 17.406 1 96.75 233 SER A CA 1
ATOM 1912 C C . SER A 1 233 ? -14.008 -1.138 16.922 1 96.75 233 SER A C 1
ATOM 1914 O O . SER A 1 233 ? -12.953 -1.7 16.625 1 96.75 233 SER A O 1
ATOM 1916 N N . GLY A 1 234 ? -15.195 -1.779 16.922 1 97.31 234 GLY A N 1
ATOM 1917 C CA . GLY A 1 234 ? -15.266 -3.129 16.391 1 97.31 234 GLY A CA 1
ATOM 1918 C C . GLY A 1 234 ? -14.734 -3.232 14.969 1 97.31 234 GLY A C 1
ATOM 1919 O O . GLY A 1 234 ? -13.922 -4.105 14.664 1 97.31 234 GLY A O 1
ATOM 1920 N N . GLU A 1 235 ? -15.156 -2.309 14.156 1 97.38 235 GLU A N 1
ATOM 1921 C CA . GLU A 1 235 ? -14.727 -2.26 12.758 1 97.38 235 GLU A CA 1
ATOM 1922 C C . GLU A 1 235 ? -13.227 -1.99 12.648 1 97.38 235 GLU A C 1
ATOM 1924 O O . GLU A 1 235 ? -12.547 -2.598 11.828 1 97.38 235 GLU A O 1
ATOM 1929 N N . ILE A 1 236 ? -12.734 -1.063 13.469 1 98.38 236 ILE A N 1
ATOM 1930 C CA . ILE A 1 236 ? -11.32 -0.7 13.484 1 98.38 236 ILE A CA 1
ATOM 1931 C C . ILE A 1 236 ? -10.469 -1.941 13.742 1 98.38 236 ILE A C 1
ATOM 1933 O O . ILE A 1 236 ? -9.586 -2.275 12.945 1 98.38 236 ILE A O 1
ATOM 1937 N N . PHE A 1 237 ? -10.758 -2.658 14.734 1 98.44 237 PHE A N 1
ATOM 1938 C CA . PHE A 1 237 ? -9.93 -3.789 15.141 1 98.44 237 PHE A CA 1
ATOM 1939 C C . PHE A 1 237 ? -10.133 -4.969 14.203 1 98.44 237 PHE A C 1
ATOM 1941 O O . PHE A 1 237 ? -9.195 -5.727 13.938 1 98.44 237 PHE A O 1
ATOM 1948 N N . MET A 1 238 ? -11.32 -5.129 13.695 1 98.31 238 MET A N 1
ATOM 1949 C CA . MET A 1 238 ? -11.539 -6.191 12.711 1 98.31 238 MET A CA 1
ATOM 1950 C C . MET A 1 238 ? -10.688 -5.973 11.469 1 98.31 238 MET A C 1
ATOM 1952 O O . MET A 1 238 ? -10.031 -6.898 10.992 1 98.31 238 MET A O 1
ATOM 1956 N N . ALA A 1 239 ? -10.734 -4.746 10.984 1 98.38 239 ALA A N 1
ATOM 1957 C CA . ALA A 1 239 ? -9.93 -4.402 9.812 1 98.38 239 ALA A CA 1
ATOM 1958 C C . ALA A 1 239 ? -8.438 -4.578 10.094 1 98.38 239 ALA A C 1
ATOM 1960 O O . ALA A 1 239 ? -7.695 -5.078 9.25 1 98.38 239 ALA A O 1
ATOM 1961 N N . MET A 1 240 ? -8.016 -4.16 11.289 1 98.5 240 MET A N 1
ATOM 1962 C CA . MET A 1 240 ? -6.621 -4.34 11.68 1 98.5 240 MET A CA 1
ATOM 1963 C C . MET A 1 240 ? -6.238 -5.816 11.672 1 98.5 240 MET A C 1
ATOM 1965 O O . MET A 1 240 ? -5.148 -6.176 11.234 1 98.5 240 MET A O 1
ATOM 1969 N N . GLY A 1 241 ? -7.145 -6.637 12.188 1 98.62 241 GLY A N 1
ATOM 1970 C CA . GLY A 1 241 ? -6.902 -8.07 12.188 1 98.62 241 GLY A CA 1
ATOM 1971 C C . GLY A 1 241 ? -6.73 -8.648 10.797 1 98.62 241 GLY A C 1
ATOM 1972 O O . GLY A 1 241 ? -5.812 -9.43 10.547 1 98.62 241 GLY A O 1
ATOM 1973 N N . ILE A 1 242 ? -7.543 -8.227 9.906 1 98.31 242 ILE A N 1
ATOM 1974 C CA . ILE A 1 242 ? -7.5 -8.703 8.531 1 98.31 242 ILE A CA 1
ATOM 1975 C C . ILE A 1 242 ? -6.176 -8.297 7.887 1 98.31 242 ILE A C 1
ATOM 1977 O O . ILE A 1 242 ? -5.52 -9.109 7.23 1 98.31 242 ILE A O 1
ATOM 1981 N N . CYS A 1 243 ? -5.773 -7.047 8.078 1 98.31 243 CYS A N 1
ATOM 1982 C CA . CYS A 1 243 ? -4.52 -6.555 7.516 1 98.31 243 CYS A CA 1
ATOM 1983 C C . CYS A 1 243 ? -3.332 -7.309 8.102 1 98.31 243 CYS A C 1
ATOM 1985 O O . CYS A 1 243 ? -2.404 -7.672 7.371 1 98.31 243 CYS A O 1
ATOM 1987 N N . ASN A 1 244 ? -3.354 -7.539 9.375 1 98.31 244 ASN A N 1
ATOM 1988 C CA . ASN A 1 244 ? -2.281 -8.289 10.023 1 98.31 244 ASN A CA 1
ATOM 1989 C C . ASN A 1 244 ? -2.195 -9.711 9.492 1 98.31 244 ASN A C 1
ATOM 1991 O O . ASN A 1 244 ? -1.103 -10.266 9.352 1 98.31 244 ASN A O 1
ATOM 1995 N N . MET A 1 245 ? -3.352 -10.305 9.211 1 97.88 245 MET A N 1
ATOM 1996 C CA . MET A 1 245 ? -3.371 -11.633 8.609 1 97.88 245 MET A CA 1
ATOM 1997 C C . MET A 1 245 ? -2.668 -11.633 7.258 1 97.88 245 MET A C 1
ATOM 1999 O O . MET A 1 245 ? -1.89 -12.539 6.957 1 97.88 245 MET A O 1
ATOM 2003 N N . GLN A 1 246 ? -2.91 -10.609 6.469 1 96.94 246 GLN A N 1
ATOM 2004 C CA . GLN A 1 246 ? -2.307 -10.516 5.145 1 96.94 246 GLN A CA 1
ATOM 2005 C C . GLN A 1 246 ? -0.795 -10.328 5.242 1 96.94 246 GLN A C 1
ATOM 2007 O O . GLN A 1 246 ? -0.052 -10.781 4.367 1 96.94 246 GLN A O 1
ATOM 2012 N N . LEU A 1 247 ? -0.358 -9.734 6.309 1 96.56 247 LEU A N 1
ATOM 2013 C CA . LEU A 1 247 ? 1.062 -9.492 6.539 1 96.56 247 LEU A CA 1
ATOM 2014 C C . LEU A 1 247 ? 1.691 -10.656 7.305 1 96.56 247 LEU A C 1
ATOM 2016 O O . LEU A 1 247 ? 2.859 -10.586 7.695 1 96.56 247 LEU A O 1
ATOM 2020 N N . LYS A 1 248 ? 0.898 -11.711 7.625 1 96.31 248 LYS A N 1
ATOM 2021 C CA . LYS A 1 248 ? 1.312 -12.914 8.336 1 96.31 248 LYS A CA 1
ATOM 2022 C C . LYS A 1 248 ? 1.781 -12.586 9.75 1 96.31 248 LYS A C 1
ATOM 2024 O O . LYS A 1 248 ? 2.703 -13.219 10.266 1 96.31 248 LYS A O 1
ATOM 2029 N N . ARG A 1 249 ? 1.288 -11.516 10.281 1 96.88 249 ARG A N 1
ATOM 2030 C CA . ARG A 1 249 ? 1.469 -11.156 11.688 1 96.88 249 ARG A CA 1
ATOM 2031 C C . ARG A 1 249 ? 0.358 -11.75 12.547 1 96.88 249 ARG A C 1
ATOM 2033 O O . ARG A 1 249 ? -0.531 -11.023 13.008 1 96.88 249 ARG A O 1
ATOM 2040 N N . TYR A 1 250 ? 0.39 -12.992 12.914 1 97.25 250 TYR A N 1
ATOM 2041 C CA . TYR A 1 250 ? -0.716 -13.781 13.453 1 97.25 250 TYR A CA 1
ATOM 2042 C C . TYR A 1 250 ? -1.044 -13.359 14.883 1 97.25 250 TYR A C 1
ATOM 2044 O O . TYR A 1 250 ? -2.211 -13.336 15.273 1 97.25 250 TYR A O 1
ATOM 2052 N N . LYS A 1 251 ? -0.012 -13.055 15.641 1 97 251 LYS A N 1
ATOM 2053 C CA . LYS A 1 251 ? -0.271 -12.602 17 1 97 251 LYS A CA 1
ATOM 2054 C C . LYS A 1 251 ? -1.069 -11.305 17.016 1 97 251 LYS A C 1
ATOM 2056 O O . LYS A 1 251 ? -2.057 -11.172 17.734 1 97 251 LYS A O 1
ATOM 2061 N N . GLY A 1 252 ? -0.595 -10.414 16.141 1 97.62 252 GLY A N 1
ATOM 2062 C CA . GLY A 1 252 ? -1.309 -9.156 16 1 97.62 252 GLY A CA 1
ATOM 2063 C C . GLY A 1 252 ? -2.729 -9.32 15.5 1 97.62 252 GLY A C 1
ATOM 2064 O O . GLY A 1 252 ? -3.641 -8.625 15.953 1 97.62 252 GLY A O 1
ATOM 2065 N N . ALA A 1 253 ? -2.926 -10.219 14.633 1 98.44 253 ALA A N 1
ATOM 2066 C CA . ALA A 1 253 ? -4.258 -10.5 14.094 1 98.44 253 ALA A CA 1
ATOM 2067 C C . ALA A 1 253 ? -5.184 -11.031 15.18 1 98.44 253 ALA A C 1
ATOM 2069 O O . ALA A 1 253 ? -6.32 -10.57 15.32 1 98.44 253 ALA A O 1
ATOM 2070 N N . LYS A 1 254 ? -4.691 -11.953 15.945 1 97.94 254 LYS A N 1
ATOM 2071 C CA . LYS A 1 254 ? -5.488 -12.555 17.016 1 97.94 254 LYS A CA 1
ATOM 2072 C C . LYS A 1 254 ? -5.93 -11.5 18.016 1 97.94 254 LYS A C 1
ATOM 2074 O O . LYS A 1 254 ? -7.109 -11.43 18.375 1 97.94 254 LYS A O 1
ATOM 2079 N N . ASP A 1 255 ? -4.973 -10.664 18.469 1 98.31 255 ASP A N 1
ATOM 2080 C CA . ASP A 1 255 ? -5.277 -9.609 19.438 1 98.31 255 ASP A CA 1
ATOM 2081 C C . ASP A 1 255 ? -6.348 -8.664 18.891 1 98.31 255 ASP A C 1
ATOM 2083 O O . ASP A 1 255 ? -7.281 -8.297 19.609 1 98.31 255 ASP A O 1
ATOM 2087 N N . ALA A 1 256 ? -6.168 -8.336 17.688 1 98.62 256 ALA A N 1
ATOM 2088 C CA . ALA A 1 256 ? -7.109 -7.41 17.047 1 98.62 256 ALA A CA 1
ATOM 2089 C C . ALA A 1 256 ? -8.492 -8.039 16.938 1 98.62 256 ALA A C 1
ATOM 2091 O O . ALA A 1 256 ? -9.5 -7.398 17.25 1 98.62 256 ALA A O 1
ATOM 2092 N N . TYR A 1 257 ? -8.602 -9.242 16.516 1 98.62 257 TYR A N 1
ATOM 2093 C CA . TYR A 1 257 ? -9.883 -9.922 16.375 1 98.62 257 TYR A CA 1
ATOM 2094 C C . TYR A 1 257 ? -10.578 -10.055 17.719 1 98.62 257 TYR A C 1
ATOM 2096 O O . TYR A 1 257 ? -11.797 -9.875 17.812 1 98.62 257 TYR A O 1
ATOM 2104 N N . GLU A 1 258 ? -9.844 -10.398 18.734 1 98.25 258 GLU A N 1
ATOM 2105 C CA . GLU A 1 258 ? -10.43 -10.539 20.062 1 98.25 258 GLU A CA 1
ATOM 2106 C C . GLU A 1 258 ? -10.992 -9.211 20.547 1 98.25 258 GLU A C 1
ATOM 2108 O O . GLU A 1 258 ? -12.078 -9.172 21.141 1 98.25 258 GLU A O 1
ATOM 2113 N N . ARG A 1 259 ? -10.297 -8.172 20.359 1 97.94 259 ARG A N 1
ATOM 2114 C CA . ARG A 1 259 ? -10.805 -6.855 20.703 1 97.94 259 ARG A CA 1
ATOM 2115 C C . ARG A 1 259 ? -12.047 -6.508 19.891 1 97.94 259 ARG A C 1
ATOM 2117 O O . ARG A 1 259 ? -13.031 -6 20.438 1 97.94 259 ARG A O 1
ATOM 2124 N N . ALA A 1 260 ? -11.961 -6.77 18.594 1 98.44 260 ALA A N 1
ATOM 2125 C CA . ALA A 1 260 ? -13.125 -6.527 17.734 1 98.44 260 ALA A CA 1
ATOM 2126 C C . ALA A 1 260 ? -14.352 -7.27 18.266 1 98.44 260 ALA A C 1
ATOM 2128 O O . ALA A 1 260 ? -15.438 -6.703 18.344 1 98.44 260 ALA A O 1
ATOM 2129 N N . LEU A 1 261 ? -14.133 -8.484 18.609 1 97.81 261 LEU A N 1
ATOM 2130 C CA . LEU A 1 261 ? -15.211 -9.328 19.109 1 97.81 261 LEU A CA 1
ATOM 2131 C C . LEU A 1 261 ? -15.844 -8.711 20.359 1 97.81 261 LEU A C 1
ATOM 2133 O O . LEU A 1 261 ? -17.062 -8.688 20.484 1 97.81 261 LEU A O 1
ATOM 2137 N N . ASN A 1 262 ? -15.023 -8.25 21.297 1 97.31 262 ASN A N 1
ATOM 2138 C CA . ASN A 1 262 ? -15.523 -7.633 22.516 1 97.31 262 ASN A CA 1
ATOM 2139 C C . ASN A 1 262 ? -16.375 -6.41 22.219 1 97.31 262 ASN A C 1
ATOM 2141 O O . ASN A 1 262 ? -17.438 -6.223 22.828 1 97.31 262 ASN A O 1
ATOM 2145 N N . PHE A 1 263 ? -15.977 -5.66 21.312 1 96.62 263 PHE A N 1
ATOM 2146 C CA . PHE A 1 263 ? -16.734 -4.465 20.953 1 96.62 263 PHE A CA 1
ATOM 2147 C C . PHE A 1 263 ? -18.047 -4.832 20.281 1 96.62 263 PHE A C 1
ATOM 2149 O O . PHE A 1 263 ? -19.078 -4.199 20.516 1 96.62 263 PHE A O 1
ATOM 2156 N N . PHE A 1 264 ? -18.016 -5.785 19.391 1 96.94 264 PHE A N 1
ATOM 2157 C CA . PHE A 1 264 ? -19.234 -6.18 18.688 1 96.94 264 PHE A CA 1
ATOM 2158 C C . PHE A 1 264 ? -20.234 -6.82 19.656 1 96.94 264 PHE A C 1
ATOM 2160 O O . PHE A 1 264 ? -21.438 -6.668 19.5 1 96.94 264 PHE A O 1
ATOM 2167 N N . LYS A 1 265 ? -19.734 -7.543 20.656 1 95.06 265 LYS A N 1
ATOM 2168 C CA . LYS A 1 265 ? -20.609 -8.062 21.703 1 95.06 265 LYS A CA 1
ATOM 2169 C C . LYS A 1 265 ? -21.266 -6.934 22.484 1 95.06 265 LYS A C 1
ATOM 2171 O O . LYS A 1 265 ? -22.469 -6.984 22.766 1 95.06 265 LYS A O 1
ATOM 2176 N N . LEU A 1 266 ? -20.484 -5.914 22.75 1 92.44 266 LEU A N 1
ATOM 2177 C CA . LEU A 1 266 ? -20.984 -4.766 23.5 1 92.44 266 LEU A CA 1
ATOM 2178 C C . LEU A 1 266 ? -22.031 -4.016 22.688 1 92.44 266 LEU A C 1
ATOM 2180 O O . LEU A 1 266 ? -23.031 -3.541 23.25 1 92.44 266 LEU A O 1
ATOM 2184 N N . SER A 1 267 ? -21.812 -3.924 21.422 1 91.31 267 SER A N 1
ATOM 2185 C CA . SER A 1 267 ? -22.75 -3.188 20.578 1 91.31 267 SER A CA 1
ATOM 2186 C C . SER A 1 267 ? -23.875 -4.086 20.094 1 91.31 267 SER A C 1
ATOM 2188 O O . SER A 1 267 ? -24.766 -3.639 19.359 1 91.31 267 SER A O 1
ATOM 2190 N N . LYS A 1 268 ? -23.812 -5.355 20.391 1 92.88 268 LYS A N 1
ATOM 2191 C CA . LYS A 1 268 ? -24.812 -6.352 20.031 1 92.88 268 LYS A CA 1
ATOM 2192 C C . LYS A 1 268 ? -24.953 -6.465 18.516 1 92.88 268 LYS A C 1
ATOM 2194 O O . LYS A 1 268 ? -26.062 -6.586 18 1 92.88 268 LYS A O 1
ATOM 2199 N N . ASN A 1 269 ? -23.875 -6.27 17.875 1 93.94 269 ASN A N 1
ATOM 2200 C CA . ASN A 1 269 ? -23.844 -6.488 16.422 1 93.94 269 ASN A CA 1
ATOM 2201 C C . ASN A 1 269 ? -23.5 -7.941 16.094 1 93.94 269 ASN A C 1
ATOM 2203 O O . ASN A 1 269 ? -22.328 -8.289 15.914 1 93.94 269 ASN A O 1
ATOM 2207 N N . LYS A 1 270 ? -24.469 -8.711 15.883 1 95.75 270 LYS A N 1
ATOM 2208 C CA . LYS A 1 270 ? -24.328 -10.148 15.727 1 95.75 270 LYS A CA 1
ATOM 2209 C C . LYS A 1 270 ? -23.703 -10.5 14.375 1 95.75 270 LYS A C 1
ATOM 2211 O O . LYS A 1 270 ? -22.922 -11.453 14.266 1 95.75 270 LYS A O 1
ATOM 2216 N N . TYR A 1 271 ? -23.984 -9.727 13.438 1 95.56 271 TYR A N 1
ATOM 2217 C CA . TYR A 1 271 ? -23.469 -9.984 12.094 1 95.56 271 TYR A CA 1
ATOM 2218 C C . TYR A 1 271 ? -21.953 -9.883 12.062 1 95.56 271 TYR A C 1
ATOM 2220 O O . TYR A 1 271 ? -21.281 -10.797 11.586 1 95.56 271 TYR A O 1
ATOM 2228 N N . TYR A 1 272 ? -21.469 -8.883 12.656 1 96.56 272 TYR A N 1
ATOM 2229 C CA . TYR A 1 272 ? -20.031 -8.672 12.664 1 96.56 272 TYR A CA 1
ATOM 2230 C C . TYR A 1 272 ? -19.344 -9.586 13.68 1 96.56 272 TYR A C 1
ATOM 2232 O O . TYR A 1 272 ? -18.188 -9.977 13.5 1 96.56 272 TYR A O 1
ATOM 2240 N N . GLN A 1 273 ? -20.078 -9.93 14.719 1 97.38 273 GLN A N 1
ATOM 2241 C CA . GLN A 1 273 ? -19.562 -10.938 15.641 1 97.38 273 GLN A CA 1
ATOM 2242 C C . GLN A 1 273 ? -19.266 -12.242 14.914 1 97.38 273 GLN A C 1
ATOM 2244 O O . GLN A 1 273 ? -18.203 -12.828 15.094 1 97.38 273 GLN A O 1
ATOM 2249 N N . ALA A 1 274 ? -20.234 -12.625 14.102 1 98.12 274 ALA A N 1
ATOM 2250 C CA . ALA A 1 274 ? -20.078 -13.867 13.344 1 98.12 274 ALA A CA 1
ATOM 2251 C C . ALA A 1 274 ? -18.906 -13.773 12.375 1 98.12 274 ALA A C 1
ATOM 2253 O O . ALA A 1 274 ? -18.125 -14.719 12.234 1 98.12 274 ALA A O 1
ATOM 2254 N N . GLY A 1 275 ? -18.828 -12.648 11.734 1 98.12 275 GLY A N 1
ATOM 2255 C CA . GLY A 1 275 ? -17.703 -12.422 10.844 1 98.12 275 GLY A CA 1
ATOM 2256 C C . GLY A 1 275 ? -16.359 -12.508 11.547 1 98.12 275 GLY A C 1
ATOM 2257 O O . GLY A 1 275 ? -15.414 -13.086 11.008 1 98.12 275 GLY A O 1
ATOM 2258 N N . THR A 1 276 ? -16.281 -11.992 12.695 1 98.31 276 THR A N 1
ATOM 2259 C CA . THR A 1 276 ? -15.031 -11.992 13.461 1 98.31 276 THR A CA 1
ATOM 2260 C C . THR A 1 276 ? -14.695 -13.406 13.938 1 98.31 276 THR A C 1
ATOM 2262 O O . THR A 1 276 ? -13.523 -13.805 13.938 1 98.31 276 THR A O 1
ATOM 2265 N N . TYR A 1 277 ? -15.695 -14.133 14.352 1 98.44 277 TYR A N 1
ATOM 2266 C CA . TYR A 1 277 ? -15.477 -15.531 14.703 1 98.44 277 TYR A CA 1
ATOM 2267 C C . TYR A 1 277 ? -14.953 -16.312 13.5 1 98.44 277 TYR A C 1
ATOM 2269 O O . TYR A 1 277 ? -14.109 -17.203 13.656 1 98.44 277 TYR A O 1
ATOM 2277 N N . THR A 1 278 ? -15.484 -16.031 12.344 1 98.5 278 THR A N 1
ATOM 2278 C CA . THR A 1 278 ? -14.992 -16.672 11.133 1 98.5 278 THR A CA 1
ATOM 2279 C C . THR A 1 278 ? -13.5 -16.406 10.953 1 98.5 278 THR A C 1
ATOM 2281 O O . THR A 1 278 ? -12.727 -17.328 10.703 1 98.5 278 THR A O 1
ATOM 2284 N N . ASN A 1 279 ? -13.133 -15.188 11.117 1 98.44 279 ASN A N 1
ATOM 2285 C CA . ASN A 1 279 ? -11.727 -14.805 10.969 1 98.44 279 ASN A CA 1
ATOM 2286 C C . ASN A 1 279 ? -10.852 -15.484 12.016 1 98.44 279 ASN A C 1
ATOM 2288 O O . ASN A 1 279 ? -9.742 -15.922 11.719 1 98.44 279 ASN A O 1
ATOM 2292 N N . LEU A 1 280 ? -11.336 -15.531 13.227 1 98.44 280 LEU A N 1
ATOM 2293 C CA . LEU A 1 280 ? -10.609 -16.219 14.297 1 98.44 280 LEU A CA 1
ATOM 2294 C C . LEU A 1 280 ? -10.453 -17.703 13.984 1 98.44 280 LEU A C 1
ATOM 2296 O O . LEU A 1 280 ? -9.406 -18.297 14.266 1 98.44 280 LEU A O 1
ATOM 2300 N N . GLY A 1 281 ? -11.523 -18.25 13.477 1 98.62 281 GLY A N 1
ATOM 2301 C CA . GLY A 1 281 ? -11.453 -19.641 13.078 1 98.62 281 GLY A CA 1
ATOM 2302 C C . GLY A 1 281 ? -10.398 -19.906 12.016 1 98.62 281 GLY A C 1
ATOM 2303 O O . GLY A 1 281 ? -9.625 -20.859 12.133 1 98.62 281 GLY A O 1
ATOM 2304 N N . ILE A 1 282 ? -10.367 -19.094 11.023 1 98.12 282 ILE A N 1
ATOM 2305 C CA . ILE A 1 282 ? -9.391 -19.203 9.945 1 98.12 282 ILE A CA 1
ATOM 2306 C C . ILE A 1 282 ? -7.98 -19.047 10.508 1 98.12 282 ILE A C 1
ATOM 2308 O O . ILE A 1 282 ? -7.082 -19.828 10.188 1 98.12 282 ILE A O 1
ATOM 2312 N N . LEU A 1 283 ? -7.805 -18.047 11.336 1 98.25 283 LEU A N 1
ATOM 2313 C CA . LEU A 1 283 ? -6.512 -17.812 11.977 1 98.25 283 LEU A CA 1
ATOM 2314 C C . LEU A 1 283 ? -6.07 -19.016 12.781 1 98.25 283 LEU A C 1
ATOM 2316 O O . LEU A 1 283 ? -4.914 -19.438 12.688 1 98.25 283 LEU A O 1
ATOM 2320 N N . SER A 1 284 ? -6.953 -19.562 13.562 1 98.06 284 SER A N 1
ATOM 2321 C CA . SER A 1 284 ? -6.641 -20.734 14.375 1 98.06 284 SER A CA 1
ATOM 2322 C C . SER A 1 284 ? -6.258 -21.922 13.508 1 98.06 284 SER A C 1
ATOM 2324 O O . SER A 1 284 ? -5.402 -22.719 13.891 1 98.06 284 SER A O 1
ATOM 2326 N N . SER A 1 285 ? -6.922 -22.016 12.406 1 97.31 285 SER A N 1
ATOM 2327 C CA . SER A 1 285 ? -6.574 -23.078 11.461 1 97.31 285 SER A CA 1
ATOM 2328 C C . SER A 1 285 ? -5.141 -22.922 10.961 1 97.31 285 SER A C 1
ATOM 2330 O O . SER A 1 285 ? -4.395 -23.906 10.891 1 97.31 285 SER A O 1
ATOM 2332 N N . TYR A 1 286 ? -4.762 -21.734 10.641 1 95.56 286 TYR A N 1
ATOM 2333 C CA . TYR A 1 286 ? -3.4 -21.453 10.188 1 95.56 286 TYR A CA 1
ATOM 2334 C C . TYR A 1 286 ? -2.387 -21.797 11.273 1 95.56 286 TYR A C 1
ATOM 2336 O O . TYR A 1 286 ? -1.271 -22.234 10.969 1 95.56 286 TYR A O 1
ATOM 2344 N N . LYS A 1 287 ? -2.805 -21.703 12.508 1 95.81 287 LYS A N 1
ATOM 2345 C CA . LYS A 1 287 ? -1.934 -22 13.641 1 95.81 287 LYS A CA 1
ATOM 2346 C C . LYS A 1 287 ? -2.014 -23.469 14.031 1 95.81 287 LYS A C 1
ATOM 2348 O O . LYS A 1 287 ? -1.399 -23.891 15.008 1 95.81 287 LYS A O 1
ATOM 2353 N N . LYS A 1 288 ? -2.814 -24.188 13.32 1 96.25 288 LYS A N 1
ATOM 2354 C CA . LYS A 1 288 ? -3.029 -25.609 13.523 1 96.25 288 LYS A CA 1
ATOM 2355 C C . LYS A 1 288 ? -3.719 -25.891 14.859 1 96.25 288 LYS A C 1
ATOM 2357 O O . LYS A 1 288 ? -3.512 -26.938 15.461 1 96.25 288 LYS A O 1
ATOM 2362 N N . GLU A 1 289 ? -4.301 -24.906 15.344 1 97.38 289 GLU A N 1
ATOM 2363 C CA . GLU A 1 289 ? -5.188 -25.078 16.5 1 97.38 289 GLU A CA 1
ATOM 2364 C C . GLU A 1 289 ? -6.594 -25.469 16.047 1 97.38 289 GLU A C 1
ATOM 2366 O O . GLU A 1 289 ? -7.543 -24.703 16.234 1 97.38 289 GLU A O 1
ATOM 2371 N N . TYR A 1 290 ? -6.777 -26.656 15.656 1 97.75 290 TYR A N 1
ATOM 2372 C CA . TYR A 1 290 ? -7.945 -27.094 14.898 1 97.75 290 TYR A CA 1
ATOM 2373 C C . TYR A 1 290 ? -9.18 -27.156 15.789 1 97.75 290 TYR A C 1
ATOM 2375 O O . TYR A 1 290 ? -10.289 -26.859 15.336 1 97.75 290 TYR A O 1
ATOM 2383 N N . HIS A 1 291 ? -9.031 -27.516 17.031 1 97.12 291 HIS A N 1
ATOM 2384 C CA . HIS A 1 291 ? -10.18 -27.578 17.938 1 97.12 291 HIS A CA 1
ATOM 2385 C C . HIS A 1 291 ? -10.797 -26.203 18.141 1 97.12 291 HIS A C 1
ATOM 2387 O O . HIS A 1 291 ? -12.016 -26.047 18.062 1 97.12 291 HIS A O 1
ATOM 2393 N N . GLN A 1 292 ? -9.891 -25.281 18.391 1 97.88 292 GLN A N 1
ATOM 2394 C CA . GLN A 1 292 ? -10.352 -23.906 18.547 1 97.88 292 GLN A CA 1
ATOM 2395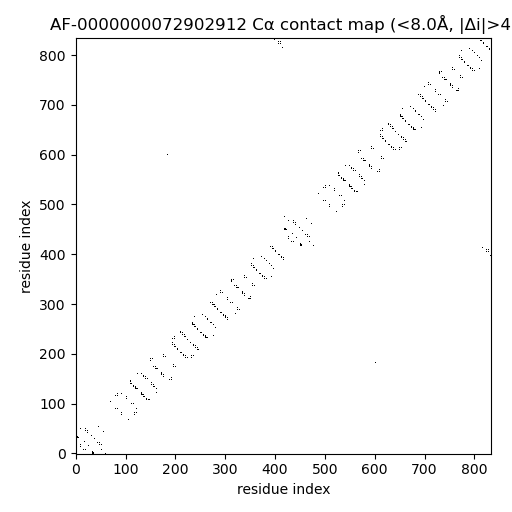 C C . GLN A 1 292 ? -10.969 -23.375 17.266 1 97.88 292 GLN A C 1
ATOM 2397 O O . GLN A 1 292 ? -11.969 -22.656 17.297 1 97.88 292 GLN A O 1
ATOM 2402 N N . ALA A 1 293 ? -10.375 -23.656 16.141 1 98.56 293 ALA A N 1
ATOM 2403 C CA . ALA A 1 293 ? -10.906 -23.266 14.844 1 98.56 293 ALA A CA 1
ATOM 2404 C C . ALA A 1 293 ? -12.32 -23.781 14.641 1 98.56 293 ALA A C 1
ATOM 2406 O O . ALA A 1 293 ? -13.211 -23.031 14.219 1 98.56 293 ALA A O 1
ATOM 2407 N N . ASP A 1 294 ? -12.484 -25.031 14.953 1 98.06 294 ASP A N 1
ATOM 2408 C CA . ASP A 1 294 ? -13.789 -25.672 14.836 1 98.06 294 ASP A CA 1
ATOM 2409 C C . ASP A 1 294 ? -14.836 -24.938 15.672 1 98.06 294 ASP A C 1
ATOM 2411 O O . ASP A 1 294 ? -15.938 -24.656 15.195 1 98.06 294 ASP A O 1
ATOM 2415 N N . LEU A 1 295 ? -14.477 -24.656 16.922 1 98.38 295 LEU A N 1
ATOM 2416 C CA . LEU A 1 295 ? -15.398 -23.984 17.828 1 98.38 295 LEU A CA 1
ATOM 2417 C C . LEU A 1 295 ? -15.789 -22.609 17.297 1 98.38 295 LEU A C 1
ATOM 2419 O O . LEU A 1 295 ? -16.969 -22.25 17.297 1 98.38 295 LEU A O 1
ATOM 2423 N N . TYR A 1 296 ? -14.859 -21.844 16.875 1 98.62 296 TYR A N 1
ATOM 2424 C CA . TYR A 1 296 ? -15.109 -20.5 16.359 1 98.62 296 TYR A CA 1
ATOM 2425 C C . TYR A 1 296 ? -16.016 -20.562 15.141 1 98.62 296 TYR A C 1
ATOM 2427 O O . TYR A 1 296 ? -16.969 -19.781 15.031 1 98.62 296 TYR A O 1
ATOM 2435 N N . LEU A 1 297 ? -15.734 -21.438 14.234 1 98.69 297 LEU A N 1
ATOM 2436 C CA . LEU A 1 297 ? -16.469 -21.5 12.977 1 98.69 297 LEU A CA 1
ATOM 2437 C C . LEU A 1 297 ? -17.891 -21.984 13.203 1 98.69 297 LEU A C 1
ATOM 2439 O O . LEU A 1 297 ? -18.828 -21.453 12.594 1 98.69 297 LEU A O 1
ATOM 2443 N N . ARG A 1 298 ? -18.062 -22.922 14.078 1 98.31 298 ARG A N 1
ATOM 2444 C CA . ARG A 1 298 ? -19.406 -23.359 14.414 1 98.31 298 ARG A CA 1
ATOM 2445 C C . ARG A 1 298 ? -20.203 -22.234 15.062 1 98.31 298 ARG A C 1
ATOM 2447 O O . ARG A 1 298 ? -21.391 -22.078 14.781 1 98.31 298 ARG A O 1
ATOM 2454 N N . THR A 1 299 ? -19.547 -21.547 15.938 1 98.5 299 THR A N 1
ATOM 2455 C CA . THR A 1 299 ? -20.188 -20.406 16.562 1 98.5 299 THR A CA 1
ATOM 2456 C C . THR A 1 299 ? -20.625 -19.391 15.516 1 98.5 299 THR A C 1
ATOM 2458 O O . THR A 1 299 ? -21.734 -18.859 15.57 1 98.5 299 THR A O 1
ATOM 2461 N N . ALA A 1 300 ? -19.797 -19.125 14.57 1 98.62 300 ALA A N 1
ATOM 2462 C CA . ALA A 1 300 ? -20.094 -18.172 13.5 1 98.62 300 ALA A CA 1
ATOM 2463 C C . ALA A 1 300 ? -21.312 -18.625 12.703 1 98.62 300 ALA A C 1
ATOM 2465 O O . ALA A 1 300 ? -22.203 -17.828 12.414 1 98.62 300 ALA A O 1
ATOM 2466 N N . ILE A 1 301 ? -21.359 -19.875 12.359 1 98 301 ILE A N 1
ATOM 2467 C CA . ILE A 1 301 ? -22.469 -20.438 11.602 1 98 301 ILE A CA 1
ATOM 2468 C C . ILE A 1 301 ? -23.766 -20.234 12.383 1 98 301 ILE A C 1
ATOM 2470 O O . ILE A 1 301 ? -24.766 -19.781 11.82 1 98 301 ILE A O 1
ATOM 2474 N N . ASN A 1 302 ? -23.734 -20.578 13.625 1 98 302 ASN A N 1
ATOM 2475 C CA . ASN A 1 302 ? -24.922 -20.469 14.469 1 98 302 ASN A CA 1
ATOM 2476 C C . ASN A 1 302 ? -25.422 -19.016 14.539 1 98 302 ASN A C 1
ATOM 2478 O O . ASN A 1 302 ? -26.625 -18.766 14.461 1 98 302 ASN A O 1
ATOM 2482 N N . ILE A 1 303 ? -24.531 -18.125 14.68 1 97.94 303 ILE A N 1
ATOM 2483 C CA . ILE A 1 303 ? -24.906 -16.719 14.781 1 97.94 303 ILE A CA 1
ATOM 2484 C C . ILE A 1 303 ? -25.484 -16.25 13.445 1 97.94 303 ILE A C 1
ATOM 2486 O O . ILE A 1 303 ? -26.531 -15.602 13.414 1 97.94 303 ILE A O 1
ATOM 2490 N N . TYR A 1 304 ? -24.828 -16.578 12.328 1 97.44 304 TYR A N 1
ATOM 2491 C CA . TYR A 1 304 ? -25.344 -16.172 11.016 1 97.44 304 TYR A CA 1
ATOM 2492 C C . TYR A 1 304 ? -26.75 -16.719 10.789 1 97.44 304 TYR A C 1
ATOM 2494 O O . TYR A 1 304 ? -27.609 -16.016 10.258 1 97.44 304 TYR A O 1
ATOM 2502 N N . LYS A 1 305 ? -26.984 -17.938 11.164 1 96.19 305 LYS A N 1
ATOM 2503 C CA . LYS A 1 305 ? -28.312 -18.531 11.016 1 96.19 305 LYS A CA 1
ATOM 2504 C C . LYS A 1 305 ? -29.328 -17.797 11.875 1 96.19 305 LYS A C 1
ATOM 2506 O O . LYS A 1 305 ? -30.453 -17.562 11.438 1 96.19 305 LYS A O 1
ATOM 2511 N N . SER A 1 306 ? -28.953 -17.406 13.039 1 96.5 306 SER A N 1
ATOM 2512 C CA . SER A 1 306 ? -29.859 -16.766 13.977 1 96.5 306 SER A CA 1
ATOM 2513 C C . SER A 1 306 ? -30.281 -15.383 13.484 1 96.5 306 SER A C 1
ATOM 2515 O O . SER A 1 306 ? -31.391 -14.93 13.766 1 96.5 306 SER A O 1
ATOM 2517 N N . VAL A 1 307 ? -29.406 -14.727 12.758 1 95.06 307 VAL A N 1
ATOM 2518 C CA . VAL A 1 307 ? -29.703 -13.359 12.352 1 95.06 307 VAL A CA 1
ATOM 2519 C C . VAL A 1 307 ? -30.234 -13.352 10.922 1 95.06 307 VAL A C 1
ATOM 2521 O O . VAL A 1 307 ? -30.562 -12.289 10.383 1 95.06 307 VAL A O 1
ATOM 2524 N N . GLY A 1 308 ? -30.375 -14.508 10.375 1 93.44 308 GLY A N 1
ATOM 2525 C CA . GLY A 1 308 ? -30.922 -14.594 9.031 1 93.44 308 GLY A CA 1
ATOM 2526 C C . GLY A 1 308 ? -30.016 -14.008 7.977 1 93.44 308 GLY A C 1
ATOM 2527 O O . GLY A 1 308 ? -30.469 -13.258 7.109 1 93.44 308 GLY A O 1
ATOM 2528 N N . SER A 1 309 ? -28.703 -14.312 8.094 1 92.19 309 SER A N 1
ATOM 2529 C CA . SER A 1 309 ? -27.719 -13.82 7.133 1 92.19 309 SER A CA 1
ATOM 2530 C C . SER A 1 309 ? -27.875 -14.5 5.777 1 92.19 309 SER A C 1
ATOM 2532 O O . SER A 1 309 ? -28.562 -15.516 5.664 1 92.19 309 SER A O 1
ATOM 2534 N N . LYS A 1 310 ? -27.25 -13.945 4.789 1 91.06 310 LYS A N 1
ATOM 2535 C CA . LYS A 1 310 ? -27.266 -14.523 3.449 1 91.06 310 LYS A CA 1
ATOM 2536 C C . LYS A 1 310 ? -26.625 -15.906 3.441 1 91.06 310 LYS A C 1
ATOM 2538 O O . LYS A 1 310 ? -25.703 -16.172 4.215 1 91.06 310 LYS A O 1
ATOM 2543 N N . GLU A 1 311 ? -27.047 -16.609 2.512 1 93 311 GLU A N 1
ATOM 2544 C CA . GLU A 1 311 ? -26.531 -17.969 2.395 1 93 311 GLU A CA 1
ATOM 2545 C C . GLU A 1 311 ? -25.031 -17.969 2.109 1 93 311 GLU A C 1
ATOM 2547 O O . GLU A 1 311 ? -24.297 -18.844 2.578 1 93 311 GLU A O 1
ATOM 2552 N N . SER A 1 312 ? -24.641 -16.984 1.398 1 94.44 312 SER A N 1
ATOM 2553 C CA . SER A 1 312 ? -23.234 -16.906 0.983 1 94.44 312 SER A CA 1
ATOM 2554 C C . SER A 1 312 ? -22.312 -16.797 2.188 1 94.44 312 SER A C 1
ATOM 2556 O O . SER A 1 312 ? -21.203 -17.344 2.172 1 94.44 312 SER A O 1
ATOM 2558 N N . GLU A 1 313 ? -22.75 -16.141 3.182 1 95 313 GLU A N 1
ATOM 2559 C CA . GLU A 1 313 ? -21.938 -16 4.395 1 95 313 GLU A CA 1
ATOM 2560 C C . GLU A 1 313 ? -21.812 -17.344 5.121 1 95 313 GLU A C 1
ATOM 2562 O O . GLU A 1 313 ? -20.719 -17.688 5.578 1 95 313 GLU A O 1
ATOM 2567 N N . ILE A 1 314 ? -22.859 -18 5.145 1 96.31 314 ILE A N 1
ATOM 2568 C CA . ILE A 1 314 ? -22.875 -19.312 5.805 1 96.31 314 ILE A CA 1
ATOM 2569 C C . ILE A 1 314 ? -22.016 -20.297 5.012 1 96.31 314 ILE A C 1
ATOM 2571 O O . ILE A 1 314 ? -21.266 -21.078 5.594 1 96.31 314 ILE A O 1
ATOM 2575 N N . MET A 1 315 ? -22.172 -20.234 3.703 1 97.25 315 MET A N 1
ATOM 2576 C CA . MET A 1 315 ? -21.391 -21.109 2.82 1 97.25 315 MET A CA 1
ATOM 2577 C C . MET A 1 315 ? -19.891 -20.922 3.053 1 97.25 315 MET A C 1
ATOM 2579 O O . MET A 1 315 ? -19.141 -21.891 3.119 1 97.25 315 MET A O 1
ATOM 2583 N N . ASN A 1 316 ? -19.5 -19.688 3.154 1 97.38 316 ASN A N 1
ATOM 2584 C CA . ASN A 1 316 ? -18.094 -19.359 3.393 1 97.38 316 ASN A CA 1
ATOM 2585 C C . ASN A 1 316 ? -17.578 -20.047 4.652 1 97.38 316 ASN A C 1
ATOM 2587 O O . ASN A 1 316 ? -16.516 -20.672 4.633 1 97.38 316 ASN A O 1
ATOM 2591 N N . VAL A 1 317 ? -18.281 -19.922 5.707 1 98.31 317 VAL A N 1
ATOM 2592 C CA . VAL A 1 317 ? -17.859 -20.469 6.992 1 98.31 317 VAL A CA 1
ATOM 2593 C C . VAL A 1 317 ? -17.859 -21.984 6.934 1 98.31 317 VAL A C 1
ATOM 2595 O O . VAL A 1 317 ? -16.984 -22.641 7.492 1 98.31 317 VAL A O 1
ATOM 2598 N N . GLN A 1 318 ? -18.844 -22.531 6.289 1 98.25 318 GLN A N 1
ATOM 2599 C CA . GLN A 1 318 ? -18.938 -23.984 6.152 1 98.25 318 GLN A CA 1
ATOM 2600 C C . GLN A 1 318 ? -17.734 -24.547 5.398 1 98.25 318 GLN A C 1
ATOM 2602 O O . GLN A 1 318 ? -17.172 -25.562 5.789 1 98.25 318 GLN A O 1
ATOM 2607 N N . VAL A 1 319 ? -17.344 -23.891 4.383 1 98.31 319 VAL A N 1
ATOM 2608 C CA . VAL A 1 319 ? -16.188 -24.359 3.611 1 98.31 319 VAL A CA 1
ATOM 2609 C C . VAL A 1 319 ? -14.938 -24.297 4.477 1 98.31 319 VAL A C 1
ATOM 2611 O O . VAL A 1 319 ? -14.117 -25.219 4.449 1 98.31 319 VAL A O 1
ATOM 2614 N N . GLU A 1 320 ? -14.812 -23.266 5.219 1 98.38 320 GLU A N 1
ATOM 2615 C CA . GLU A 1 320 ? -13.672 -23.141 6.117 1 98.38 320 GLU A CA 1
ATOM 2616 C C . GLU A 1 320 ? -13.688 -24.234 7.184 1 98.38 320 GLU A C 1
ATOM 2618 O O . GLU A 1 320 ? -12.641 -24.766 7.559 1 98.38 320 GLU A O 1
ATOM 2623 N N . LEU A 1 321 ? -14.828 -24.5 7.691 1 98.5 321 LEU A N 1
ATOM 2624 C CA . LEU A 1 321 ? -14.977 -25.578 8.664 1 98.5 321 LEU A CA 1
ATOM 2625 C C . LEU A 1 321 ? -14.594 -26.922 8.047 1 98.5 321 LEU A C 1
ATOM 2627 O O . LEU A 1 321 ? -13.898 -27.719 8.672 1 98.5 321 LEU A O 1
ATOM 2631 N N . ALA A 1 322 ? -15.102 -27.156 6.828 1 98.62 322 ALA A N 1
ATOM 2632 C CA . ALA A 1 322 ? -14.742 -28.375 6.113 1 98.62 322 ALA A CA 1
ATOM 2633 C C . ALA A 1 322 ? -13.227 -28.484 5.945 1 98.62 322 ALA A C 1
ATOM 2635 O O . ALA A 1 322 ? -12.664 -29.578 6.055 1 98.62 322 ALA A O 1
ATOM 2636 N N . ARG A 1 323 ? -12.586 -27.422 5.664 1 98.31 323 ARG A N 1
ATOM 2637 C CA . ARG A 1 323 ? -11.141 -27.406 5.516 1 98.31 323 ARG A CA 1
ATOM 2638 C C . ARG A 1 323 ? -10.445 -27.812 6.812 1 98.31 323 ARG A C 1
ATOM 2640 O O . ARG A 1 323 ? -9.438 -28.516 6.789 1 98.31 323 ARG A O 1
ATOM 2647 N N . VAL A 1 324 ? -10.945 -27.328 7.918 1 98.38 324 VAL A N 1
ATOM 2648 C CA . VAL A 1 324 ? -10.398 -27.688 9.227 1 98.38 324 VAL A CA 1
ATOM 2649 C C . VAL A 1 324 ? -10.484 -29.203 9.422 1 98.38 324 VAL A C 1
ATOM 2651 O O . VAL A 1 324 ? -9.516 -29.828 9.867 1 98.38 324 VAL A O 1
ATOM 2654 N N . TYR A 1 325 ? -11.586 -29.781 9.086 1 98.38 325 TYR A N 1
ATOM 2655 C CA . TYR A 1 325 ? -11.758 -31.219 9.195 1 98.38 325 TYR A CA 1
ATOM 2656 C C . TYR A 1 325 ? -10.812 -31.953 8.25 1 98.38 325 TYR A C 1
ATOM 2658 O O . TYR A 1 325 ? -10.234 -32.969 8.609 1 98.38 325 TYR A O 1
ATOM 2666 N N . TYR A 1 326 ? -10.68 -31.438 7.066 1 98.06 326 TYR A N 1
ATOM 2667 C CA . TYR A 1 326 ? -9.758 -32.031 6.098 1 98.06 326 TYR A CA 1
ATOM 2668 C C . TYR A 1 326 ? -8.344 -32.094 6.652 1 98.06 326 TYR A C 1
ATOM 2670 O O . TYR A 1 326 ? -7.66 -33.094 6.535 1 98.06 326 TYR A O 1
ATOM 2678 N N . LEU A 1 327 ? -7.91 -31.016 7.258 1 97.19 327 LEU A N 1
ATOM 2679 C CA . LEU A 1 327 ? -6.555 -30.922 7.789 1 97.19 327 LEU A CA 1
ATOM 2680 C C . LEU A 1 327 ? -6.355 -31.875 8.953 1 97.19 327 LEU A C 1
ATOM 2682 O O . LEU A 1 327 ? -5.23 -32.312 9.234 1 97.19 327 LEU A O 1
ATOM 2686 N N . GLN A 1 328 ? -7.414 -32.25 9.562 1 96.88 328 GLN A N 1
ATOM 2687 C CA . GLN A 1 328 ? -7.367 -33.219 10.648 1 96.88 328 GLN A CA 1
ATOM 2688 C C . GLN A 1 328 ? -7.582 -34.656 10.133 1 96.88 328 GLN A C 1
ATOM 2690 O O . GLN A 1 328 ? -7.707 -35.594 10.922 1 96.88 328 GLN A O 1
ATOM 2695 N N . GLU A 1 329 ? -7.766 -34.781 8.891 1 96.5 329 GLU A N 1
ATOM 2696 C CA . GLU A 1 329 ? -7.953 -36.062 8.195 1 96.5 329 GLU A CA 1
ATOM 2697 C C . GLU A 1 329 ? -9.305 -36.688 8.523 1 96.5 329 GLU A C 1
ATOM 2699 O O . GLU A 1 329 ? -9.445 -37.906 8.547 1 96.5 329 GLU A O 1
ATOM 2704 N N . GLU A 1 330 ? -10.141 -35.844 8.945 1 97.38 330 GLU A N 1
ATOM 2705 C CA . GLU A 1 330 ? -11.531 -36.25 9.109 1 97.38 330 GLU A CA 1
ATOM 2706 C C . GLU A 1 330 ? -12.32 -36.062 7.812 1 97.38 330 GLU A C 1
ATOM 2708 O O . GLU A 1 330 ? -13.25 -35.281 7.762 1 97.38 330 GLU A O 1
ATOM 2713 N N . TYR A 1 331 ? -12.141 -36.875 6.871 1 98.06 331 TYR A N 1
ATOM 2714 C CA . TYR A 1 331 ? -12.578 -36.688 5.496 1 98.06 331 TYR A CA 1
ATOM 2715 C C . TYR A 1 331 ? -14.094 -36.844 5.379 1 98.06 331 TYR A C 1
ATOM 2717 O O . TYR A 1 331 ? -14.734 -36.156 4.574 1 98.06 331 TYR A O 1
ATOM 2725 N N . ASP A 1 332 ? -14.633 -37.719 6.203 1 97.69 332 ASP A N 1
ATOM 2726 C CA . ASP A 1 332 ? -16.078 -37.938 6.152 1 97.69 332 ASP A CA 1
ATOM 2727 C C . ASP A 1 332 ? -16.844 -36.688 6.559 1 97.69 332 ASP A C 1
ATOM 2729 O O . ASP A 1 332 ? -17.781 -36.281 5.883 1 97.69 332 ASP A O 1
ATOM 2733 N N . LYS A 1 333 ? -16.406 -36.125 7.633 1 98.06 333 LYS A N 1
ATOM 2734 C CA . LYS A 1 333 ? -17.047 -34.875 8.102 1 98.06 333 LYS A CA 1
ATOM 2735 C C . LYS A 1 333 ? -16.859 -33.75 7.094 1 98.06 333 LYS A C 1
ATOM 2737 O O . LYS A 1 333 ? -17.812 -33 6.809 1 98.06 333 LYS A O 1
ATOM 2742 N N . ALA A 1 334 ? -15.648 -33.594 6.609 1 98.56 334 ALA A N 1
ATOM 2743 C CA . ALA A 1 334 ? -15.344 -32.562 5.625 1 98.56 334 ALA A CA 1
ATOM 2744 C C . ALA A 1 334 ? -16.219 -32.719 4.379 1 98.56 334 ALA A C 1
ATOM 2746 O O . ALA A 1 334 ? -16.797 -31.75 3.898 1 98.56 334 ALA A O 1
ATOM 2747 N N . SER A 1 335 ? -16.312 -33.969 3.887 1 98.44 335 SER A N 1
ATOM 2748 C CA . SER A 1 335 ? -17.078 -34.25 2.684 1 98.44 335 SER A CA 1
ATOM 2749 C C . SER A 1 335 ? -18.562 -33.938 2.898 1 98.44 335 SER A C 1
ATOM 2751 O O . SER A 1 335 ? -19.234 -33.406 2.004 1 98.44 335 SER A O 1
ATOM 2753 N N . SER A 1 336 ? -19.047 -34.312 4.047 1 98.44 336 SER A N 1
ATOM 2754 C CA . SER A 1 336 ? -20.453 -34.094 4.359 1 98.44 336 SER A CA 1
ATOM 2755 C C . SER A 1 336 ? -20.797 -32.594 4.305 1 98.44 336 SER A C 1
ATOM 2757 O O . SER A 1 336 ? -21.812 -32.219 3.711 1 98.44 336 SER A O 1
ATOM 2759 N N . ILE A 1 337 ? -19.969 -31.828 4.898 1 98.31 337 ILE A N 1
ATOM 2760 C CA . ILE A 1 337 ? -20.188 -30.375 4.918 1 98.31 337 ILE A CA 1
ATOM 2761 C C . ILE A 1 337 ? -20.141 -29.828 3.492 1 98.31 337 ILE A C 1
ATOM 2763 O O . ILE A 1 337 ? -20.953 -28.984 3.113 1 98.31 337 ILE A O 1
ATOM 2767 N N . CYS A 1 338 ? -19.172 -30.25 2.693 1 98.44 338 CYS A N 1
ATOM 2768 C CA . CYS A 1 338 ? -19.047 -29.812 1.309 1 98.44 338 CYS A CA 1
ATOM 2769 C C . CYS A 1 338 ? -20.312 -30.141 0.521 1 98.44 338 CYS A C 1
ATOM 2771 O O . CYS A 1 338 ? -20.797 -29.312 -0.269 1 98.44 338 CYS A O 1
ATOM 2773 N N . HIS A 1 339 ? -20.828 -31.328 0.769 1 97.94 339 HIS A N 1
ATOM 2774 C CA . HIS A 1 339 ? -22.062 -31.703 0.077 1 97.94 339 HIS A CA 1
ATOM 2775 C C . HIS A 1 339 ? -23.234 -30.828 0.504 1 97.94 339 HIS A C 1
ATOM 2777 O O . HIS A 1 339 ? -24.109 -30.516 -0.308 1 97.94 339 HIS A O 1
ATOM 2783 N N . ASP A 1 340 ? -23.281 -30.469 1.781 1 97.25 340 ASP A N 1
ATOM 2784 C CA . ASP A 1 340 ? -24.297 -29.547 2.25 1 97.25 340 ASP A CA 1
ATOM 2785 C C . ASP A 1 340 ? -24.219 -28.219 1.497 1 97.25 340 ASP A C 1
ATOM 2787 O O . ASP A 1 340 ? -25.234 -27.656 1.109 1 97.25 340 ASP A O 1
ATOM 2791 N N . VAL A 1 341 ? -23 -27.703 1.274 1 97.62 341 VAL A N 1
ATOM 2792 C CA . VAL A 1 341 ? -22.781 -26.438 0.577 1 97.62 341 VAL A CA 1
ATOM 2793 C C . VAL A 1 341 ? -23.25 -26.547 -0.869 1 97.62 341 VAL A C 1
ATOM 2795 O O . VAL A 1 341 ? -23.859 -25.625 -1.404 1 97.62 341 VAL A O 1
ATOM 2798 N N . LEU A 1 342 ? -23.031 -27.688 -1.484 1 96.5 342 LEU A N 1
ATOM 2799 C CA . LEU A 1 342 ? -23.375 -27.906 -2.887 1 96.5 342 LEU A CA 1
ATOM 2800 C C . LEU A 1 342 ? -24.875 -27.984 -3.074 1 96.5 342 LEU A C 1
ATOM 2802 O O . LEU A 1 342 ? -25.391 -27.812 -4.188 1 96.5 342 LEU A O 1
ATOM 2806 N N . GLN A 1 343 ? -25.609 -28.219 -2.021 1 95.31 343 GLN A N 1
ATO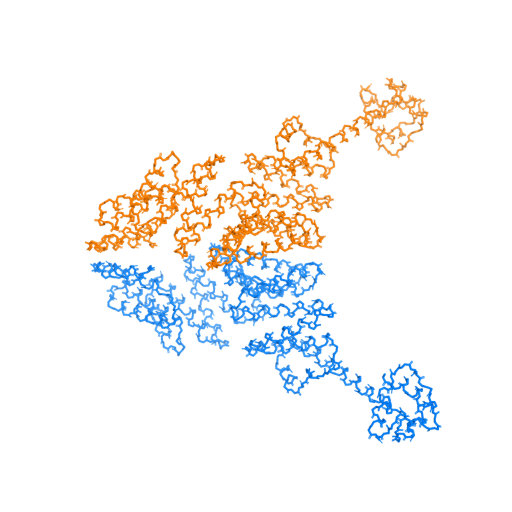M 2807 C CA . GLN A 1 343 ? -27.062 -28.328 -2.09 1 95.31 343 GLN A CA 1
ATOM 2808 C C . GLN A 1 343 ? -27.734 -26.969 -1.914 1 95.31 343 GLN A C 1
ATOM 2810 O O . GLN A 1 343 ? -28.938 -26.828 -2.184 1 95.31 343 GLN A O 1
ATOM 2815 N N . MET A 1 344 ? -26.969 -26.047 -1.552 1 94.06 344 MET A N 1
ATOM 2816 C CA . MET A 1 344 ? -27.547 -24.719 -1.333 1 94.06 344 MET A CA 1
ATOM 2817 C C . MET A 1 344 ? -27.906 -24.047 -2.658 1 94.06 344 MET A C 1
ATOM 2819 O O . MET A 1 344 ? -27.344 -24.391 -3.701 1 94.06 344 MET A O 1
ATOM 2823 N N . GLU A 1 345 ? -28.859 -23.156 -2.588 1 90.75 345 GLU A N 1
ATOM 2824 C CA . GLU A 1 345 ? -29.391 -22.516 -3.785 1 90.75 345 GLU A CA 1
ATOM 2825 C C . GLU A 1 345 ? -28.422 -21.5 -4.355 1 90.75 345 GLU A C 1
ATOM 2827 O O . GLU A 1 345 ? -28.312 -21.344 -5.574 1 90.75 345 GLU A O 1
ATOM 2832 N N . ASP A 1 346 ? -27.688 -20.844 -3.488 1 90 346 ASP A N 1
ATOM 2833 C CA . ASP A 1 346 ? -26.734 -19.812 -3.902 1 90 346 ASP A CA 1
ATOM 2834 C C . ASP A 1 346 ? -25.469 -20.438 -4.48 1 90 346 ASP A C 1
ATOM 2836 O O . ASP A 1 346 ? -24.719 -21.094 -3.764 1 90 346 ASP A O 1
ATOM 2840 N N . VAL A 1 347 ? -25.344 -20.266 -5.781 1 89.56 347 VAL A N 1
ATOM 2841 C CA . VAL A 1 347 ? -24.141 -20.781 -6.43 1 89.56 347 VAL A CA 1
ATOM 2842 C C . VAL A 1 347 ? -23.125 -19.641 -6.59 1 89.56 347 VAL A C 1
ATOM 2844 O O . VAL A 1 347 ? -23.391 -18.656 -7.27 1 89.56 347 VAL A O 1
ATOM 2847 N N . ASN A 1 348 ? -22 -19.781 -5.875 1 91.25 348 ASN A N 1
ATOM 2848 C CA . ASN A 1 348 ? -20.984 -18.734 -5.859 1 91.25 348 ASN A CA 1
ATOM 2849 C C . ASN A 1 348 ? -19.594 -19.312 -5.703 1 91.25 348 ASN A C 1
ATOM 2851 O O . ASN A 1 348 ? -19.375 -20.5 -5.93 1 91.25 348 ASN A O 1
ATOM 2855 N N . LYS A 1 349 ? -18.609 -18.453 -5.406 1 93.06 349 LYS A N 1
ATOM 2856 C CA . LYS A 1 349 ? -17.219 -18.875 -5.336 1 93.06 349 LYS A CA 1
ATOM 2857 C C . LYS A 1 349 ? -17.031 -19.953 -4.273 1 93.06 349 LYS A C 1
ATOM 2859 O O . LYS A 1 349 ? -16.125 -20.797 -4.387 1 93.06 349 LYS A O 1
ATOM 2864 N N . HIS A 1 350 ? -17.828 -19.953 -3.252 1 95.38 350 HIS A N 1
ATOM 2865 C CA . HIS A 1 350 ? -17.719 -20.938 -2.18 1 95.38 350 HIS A CA 1
ATOM 2866 C C . HIS A 1 350 ? -18.156 -22.328 -2.65 1 95.38 350 HIS A C 1
ATOM 2868 O O . HIS A 1 350 ? -17.703 -23.344 -2.123 1 95.38 350 HIS A O 1
ATOM 2874 N N . THR A 1 351 ? -19.031 -22.328 -3.688 1 96 351 THR A N 1
ATOM 2875 C CA . THR A 1 351 ? -19.375 -23.594 -4.332 1 96 351 THR A CA 1
ATOM 2876 C C . THR A 1 351 ? -18.156 -24.234 -4.969 1 96 351 THR A C 1
ATOM 2878 O O . THR A 1 351 ? -17.922 -25.438 -4.797 1 96 351 THR A O 1
ATOM 2881 N N . ALA A 1 352 ? -17.391 -23.406 -5.629 1 96.75 352 ALA A N 1
ATOM 2882 C CA . ALA A 1 352 ? -16.172 -23.891 -6.258 1 96.75 352 ALA A CA 1
ATOM 2883 C C . ALA A 1 352 ? -15.172 -24.375 -5.211 1 96.75 352 ALA A C 1
ATOM 2885 O O . ALA A 1 352 ? -14.477 -25.375 -5.422 1 96.75 352 ALA A O 1
ATOM 2886 N N . GLN A 1 353 ? -15.148 -23.719 -4.156 1 97.56 353 GLN A N 1
ATOM 2887 C CA . GLN A 1 353 ? -14.227 -24.078 -3.082 1 97.56 353 GLN A CA 1
ATOM 2888 C C . GLN A 1 353 ? -14.602 -25.422 -2.461 1 97.56 353 GLN A C 1
ATOM 2890 O O . GLN A 1 353 ? -13.734 -26.203 -2.104 1 97.56 353 GLN A O 1
ATOM 2895 N N . ALA A 1 354 ? -15.875 -25.578 -2.293 1 98.19 354 ALA A N 1
ATOM 2896 C CA . ALA A 1 354 ? -16.344 -26.859 -1.782 1 98.19 354 ALA A CA 1
ATOM 2897 C C . ALA A 1 354 ? -15.969 -28 -2.732 1 98.19 354 ALA A C 1
ATOM 2899 O O . ALA A 1 354 ? -15.523 -29.062 -2.293 1 98.19 354 ALA A O 1
ATOM 2900 N N . LEU A 1 355 ? -16.141 -27.781 -4 1 98.12 355 LEU A N 1
ATOM 2901 C CA . LEU A 1 355 ? -15.773 -28.766 -5.012 1 98.12 355 LEU A CA 1
ATOM 2902 C C . LEU A 1 355 ? -14.273 -29.047 -4.98 1 98.12 355 LEU A C 1
ATOM 2904 O O . LEU A 1 355 ? -13.852 -30.203 -5.078 1 98.12 355 LEU A O 1
ATOM 2908 N N . GLU A 1 356 ? -13.508 -28 -4.867 1 98.19 356 GLU A N 1
ATOM 2909 C CA . GLU A 1 356 ? -12.062 -28.141 -4.773 1 98.19 356 GLU A CA 1
ATOM 2910 C C . GLU A 1 356 ? -11.664 -29.016 -3.586 1 98.19 356 GLU A C 1
ATOM 2912 O O . GLU A 1 356 ? -10.82 -29.891 -3.717 1 98.19 356 GLU A O 1
ATOM 2917 N N . LEU A 1 357 ? -12.312 -28.75 -2.461 1 98.44 357 LEU A N 1
ATOM 2918 C CA . LEU A 1 357 ? -11.992 -29.516 -1.257 1 98.44 357 LEU A CA 1
ATOM 2919 C C . LEU A 1 357 ? -12.406 -30.969 -1.407 1 98.44 357 LEU A C 1
ATOM 2921 O O . LEU A 1 357 ? -11.711 -31.859 -0.918 1 98.44 357 LEU A O 1
ATOM 2925 N N . LEU A 1 358 ? -13.508 -31.234 -2.045 1 98.5 358 LEU A N 1
ATOM 2926 C CA . LEU A 1 358 ? -13.906 -32.594 -2.34 1 98.5 358 LEU A CA 1
ATOM 2927 C C . LEU A 1 358 ? -12.867 -33.281 -3.221 1 98.5 358 LEU A C 1
ATOM 2929 O O . LEU A 1 358 ? -12.562 -34.469 -3.018 1 98.5 358 LEU A O 1
ATOM 2933 N N . GLY A 1 359 ? -12.352 -32.531 -4.18 1 98.44 359 GLY A N 1
ATOM 2934 C CA . GLY A 1 359 ? -11.266 -33.062 -4.992 1 98.44 359 GLY A CA 1
ATOM 2935 C C . GLY A 1 359 ? -10.039 -33.438 -4.176 1 98.44 359 GLY A C 1
ATOM 2936 O O . GLY A 1 359 ? -9.445 -34.5 -4.402 1 98.44 359 GLY A O 1
ATOM 2937 N N . ASP A 1 360 ? -9.68 -32.625 -3.273 1 98.25 360 ASP A N 1
ATOM 2938 C CA . ASP A 1 360 ? -8.555 -32.906 -2.383 1 98.25 360 ASP A CA 1
ATOM 2939 C C . ASP A 1 360 ? -8.781 -34.188 -1.587 1 98.25 360 ASP A C 1
ATOM 2941 O O . ASP A 1 360 ? -7.871 -35 -1.437 1 98.25 360 ASP A O 1
ATOM 2945 N N . ILE A 1 361 ? -9.953 -34.25 -1.046 1 98.19 361 ILE A N 1
ATOM 2946 C CA . ILE A 1 361 ? -10.305 -35.406 -0.224 1 98.19 361 ILE A CA 1
ATOM 2947 C C . ILE A 1 361 ? -10.219 -36.688 -1.058 1 98.19 361 ILE A C 1
ATOM 2949 O O . ILE A 1 361 ? -9.602 -37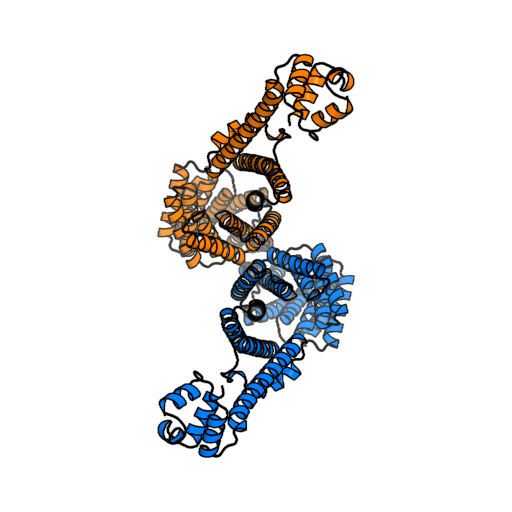.656 -0.639 1 98.19 361 ILE A O 1
ATOM 2953 N N . CYS A 1 362 ? -10.781 -36.625 -2.207 1 98.06 362 CYS A N 1
ATOM 2954 C CA . CYS A 1 362 ? -10.75 -37.781 -3.096 1 98.06 362 CYS A CA 1
ATOM 2955 C C . CYS A 1 362 ? -9.312 -38.156 -3.457 1 98.06 362 CYS A C 1
ATOM 2957 O O . CYS A 1 362 ? -8.969 -39.344 -3.516 1 98.06 362 CYS A O 1
ATOM 2959 N N . PHE A 1 363 ? -8.523 -37.219 -3.699 1 97.38 363 PHE A N 1
ATOM 2960 C CA . PHE A 1 363 ? -7.117 -37.469 -4.02 1 97.38 363 PHE A CA 1
ATOM 2961 C C . PHE A 1 363 ? -6.406 -38.156 -2.855 1 97.38 363 PHE A C 1
ATOM 2963 O O . PHE A 1 363 ? -5.645 -39.094 -3.055 1 97.38 363 PHE A O 1
ATOM 2970 N N . LYS A 1 364 ? -6.676 -37.656 -1.646 1 96.44 364 LYS A N 1
ATOM 2971 C CA . LYS A 1 364 ? -6.074 -38.25 -0.451 1 96.44 364 LYS A CA 1
ATOM 2972 C C . LYS A 1 364 ? -6.516 -39.688 -0.27 1 96.44 364 LYS A C 1
ATOM 2974 O O . LYS A 1 364 ? -5.75 -40.531 0.232 1 96.44 364 LYS A O 1
ATOM 2979 N N . LEU A 1 365 ? -7.684 -39.969 -0.684 1 96.62 365 LEU A N 1
ATOM 2980 C CA . LEU A 1 365 ? -8.234 -41.312 -0.553 1 96.62 365 LEU A CA 1
ATOM 2981 C C . LEU A 1 365 ? -7.918 -42.125 -1.784 1 96.62 365 LEU A C 1
ATOM 2983 O O . LEU A 1 365 ? -8.438 -43.25 -1.937 1 96.62 365 LEU A O 1
ATOM 2987 N N . SER A 1 366 ? -7.164 -41.625 -2.723 1 95.38 366 SER A N 1
ATOM 2988 C CA . SER A 1 366 ? -6.66 -42.281 -3.916 1 95.38 366 SER A CA 1
ATOM 2989 C C . SER A 1 366 ? -7.785 -42.594 -4.902 1 95.38 366 SER A C 1
ATOM 2991 O O . SER A 1 366 ? -7.73 -43.562 -5.637 1 95.38 366 SER A O 1
ATOM 2993 N N . ASP A 1 367 ? -8.828 -41.844 -4.688 1 96.31 367 ASP A N 1
ATOM 2994 C CA . ASP A 1 367 ? -9.898 -41.875 -5.684 1 96.31 367 ASP A CA 1
ATOM 2995 C C . ASP A 1 367 ? -9.648 -40.875 -6.793 1 96.31 367 ASP A C 1
ATOM 2997 O O . ASP A 1 367 ? -10.25 -39.781 -6.805 1 96.31 367 ASP A O 1
ATOM 3001 N N . ILE A 1 368 ? -8.93 -41.25 -7.758 1 97.12 368 ILE A N 1
ATOM 3002 C CA . ILE A 1 368 ? -8.375 -40.344 -8.766 1 97.12 368 ILE A CA 1
ATOM 3003 C C . ILE A 1 368 ? -9.484 -39.844 -9.672 1 97.12 368 ILE A C 1
ATOM 3005 O O . ILE A 1 368 ? -9.547 -38.625 -9.977 1 97.12 368 ILE A O 1
ATOM 3009 N N . GLU A 1 369 ? -10.305 -40.688 -10.117 1 96.94 369 GLU A N 1
ATOM 3010 C CA . GLU A 1 369 ? -11.375 -40.281 -11.039 1 96.94 369 GLU A CA 1
ATOM 3011 C C . GLU A 1 369 ? -12.266 -39.219 -10.438 1 96.94 369 GLU A C 1
ATOM 3013 O O . GLU A 1 369 ? -12.523 -38.188 -11.062 1 96.94 369 GLU A O 1
ATOM 3018 N N . ASP A 1 370 ? -12.664 -39.438 -9.25 1 97.25 370 ASP A N 1
ATOM 3019 C CA . ASP A 1 370 ? -13.547 -38.5 -8.594 1 97.25 370 ASP A CA 1
ATOM 3020 C C . ASP A 1 370 ? -12.805 -37.188 -8.25 1 97.25 370 ASP A C 1
ATOM 3022 O O . ASP A 1 370 ? -13.391 -36.125 -8.281 1 97.25 370 ASP A O 1
ATOM 3026 N N . SER A 1 371 ? -11.57 -37.312 -7.875 1 98.12 371 SER A N 1
ATOM 3027 C CA . SER A 1 371 ? -10.758 -36.125 -7.617 1 98.12 371 SER A CA 1
ATOM 3028 C C . SER A 1 371 ? -10.734 -35.188 -8.828 1 98.12 371 SER A C 1
ATOM 3030 O O . SER A 1 371 ? -11.047 -34 -8.711 1 98.12 371 SER A O 1
ATOM 3032 N N . LEU A 1 372 ? -10.438 -35.781 -9.977 1 97.69 372 LEU A N 1
ATOM 3033 C CA . LEU A 1 372 ? -10.352 -35 -11.211 1 97.69 372 LEU A CA 1
ATOM 3034 C C . LEU A 1 372 ? -11.719 -34.438 -11.586 1 97.69 372 LEU A C 1
ATOM 3036 O O . LEU A 1 372 ? -11.812 -33.312 -12.062 1 97.69 372 LEU A O 1
ATOM 3040 N N . LYS A 1 373 ? -12.711 -35.25 -11.359 1 97.81 373 LYS A N 1
ATOM 3041 C CA . LYS A 1 373 ? -14.07 -34.812 -11.656 1 97.81 373 LYS A CA 1
ATOM 3042 C C . LYS A 1 373 ? -14.43 -33.562 -10.852 1 97.81 373 LYS A C 1
ATOM 3044 O O . LYS A 1 373 ? -14.945 -32.594 -11.406 1 97.81 373 LYS A O 1
ATOM 3049 N N . HIS A 1 374 ? -14.156 -33.562 -9.602 1 98.12 374 HIS A N 1
ATOM 3050 C CA . HIS A 1 374 ? -14.461 -32.438 -8.727 1 98.12 374 HIS A CA 1
ATOM 3051 C C . HIS A 1 374 ? -13.617 -31.234 -9.086 1 98.12 374 HIS A C 1
ATOM 3053 O O . HIS A 1 374 ? -14.133 -30.109 -9.148 1 98.12 374 HIS A O 1
ATOM 3059 N N . TYR A 1 375 ? -12.336 -31.375 -9.305 1 97.94 375 TYR A N 1
ATOM 3060 C CA . TYR A 1 375 ? -11.469 -30.266 -9.688 1 97.94 375 TYR A CA 1
ATOM 3061 C C . TYR A 1 375 ? -11.953 -29.609 -10.977 1 97.94 375 TYR A C 1
ATOM 3063 O O . TYR A 1 375 ? -11.992 -28.391 -11.086 1 97.94 375 TYR A O 1
ATOM 3071 N N . ASN A 1 376 ? -12.281 -30.453 -11.922 1 96.44 376 ASN A N 1
ATOM 3072 C CA . ASN A 1 376 ? -12.711 -29.938 -13.219 1 96.44 376 ASN A CA 1
ATOM 3073 C C . ASN A 1 376 ? -14.023 -29.156 -13.102 1 96.44 376 ASN A C 1
ATOM 3075 O O . ASN A 1 376 ? -14.203 -28.125 -13.758 1 96.44 376 ASN A O 1
ATOM 3079 N N . ARG A 1 377 ? -14.906 -29.688 -12.32 1 96.62 377 ARG A N 1
ATOM 3080 C CA . ARG A 1 377 ? -16.156 -28.969 -12.078 1 96.62 377 ARG A CA 1
ATOM 3081 C C . ARG A 1 377 ? -15.875 -27.609 -11.422 1 96.62 377 ARG A C 1
ATOM 3083 O O . ARG A 1 377 ? -16.5 -26.609 -11.781 1 96.62 377 ARG A O 1
ATOM 3090 N N . ALA A 1 378 ? -15.023 -27.609 -10.445 1 97.44 378 ALA A N 1
ATOM 3091 C CA . ALA A 1 378 ? -14.633 -26.359 -9.789 1 97.44 378 ALA A CA 1
ATOM 3092 C C . ALA A 1 378 ? -14.008 -25.391 -10.789 1 97.44 378 ALA A C 1
ATOM 3094 O O . ALA A 1 378 ? -14.336 -24.203 -10.789 1 97.44 378 ALA A O 1
ATOM 3095 N N . LYS A 1 379 ? -13.148 -25.844 -11.602 1 95.25 379 LYS A N 1
ATOM 3096 C CA . LYS A 1 379 ? -12.484 -25.047 -12.625 1 95.25 379 LYS A CA 1
ATOM 3097 C C . LYS A 1 379 ? -13.5 -24.422 -13.586 1 95.25 379 LYS A C 1
ATOM 3099 O O . LYS A 1 379 ? -13.406 -23.25 -13.922 1 95.25 379 LYS A O 1
ATOM 3104 N N . ASP A 1 380 ? -14.422 -25.297 -14.047 1 94.31 380 ASP A N 1
ATOM 3105 C CA . ASP A 1 380 ? -15.453 -24.828 -14.961 1 94.31 380 ASP A CA 1
ATOM 3106 C C . ASP A 1 380 ? -16.234 -23.656 -14.367 1 94.31 380 ASP A C 1
ATOM 3108 O O . ASP A 1 380 ? -16.531 -22.688 -15.062 1 94.31 380 ASP A O 1
ATOM 3112 N N . PHE A 1 381 ? -16.516 -23.812 -13.117 1 93.5 381 PHE A N 1
ATOM 3113 C CA . PHE A 1 381 ? -17.234 -22.75 -12.422 1 93.5 381 PHE A CA 1
ATOM 3114 C C . PHE A 1 381 ? -16.422 -21.469 -12.406 1 93.5 381 PHE A C 1
ATOM 3116 O O . PHE A 1 381 ? -16.938 -20.391 -12.719 1 93.5 381 PHE A O 1
ATOM 3123 N N . LEU A 1 382 ? -15.188 -21.516 -12.07 1 93.62 382 LEU A N 1
ATOM 3124 C CA . LEU A 1 382 ? -14.328 -20.344 -11.945 1 93.62 382 LEU A CA 1
ATOM 3125 C C . LEU A 1 382 ? -14.109 -19.672 -13.305 1 93.62 382 LEU A C 1
ATOM 3127 O O . LEU A 1 382 ? -14.109 -18.453 -13.406 1 93.62 382 LEU A O 1
ATOM 3131 N N . VAL A 1 383 ? -13.938 -20.438 -14.258 1 91.69 383 VAL A N 1
ATOM 3132 C CA . VAL A 1 383 ? -13.734 -19.922 -15.609 1 91.69 383 VAL A CA 1
ATOM 3133 C C . VAL A 1 383 ? -14.969 -19.141 -16.062 1 91.69 383 VAL A C 1
ATOM 3135 O O . VAL A 1 383 ? -14.852 -18.078 -16.672 1 91.69 383 VAL A O 1
ATOM 3138 N N . THR A 1 384 ? -16.141 -19.688 -15.742 1 91.5 384 THR A N 1
ATOM 3139 C CA . THR A 1 384 ? -17.391 -19.047 -16.125 1 91.5 384 THR A CA 1
ATOM 3140 C C . THR A 1 384 ? -17.531 -17.688 -15.43 1 91.5 384 THR A C 1
ATOM 3142 O O . THR A 1 384 ? -18.141 -16.781 -15.969 1 91.5 384 THR A O 1
ATOM 3145 N N . GLN A 1 385 ? -16.969 -17.656 -14.305 1 90.75 385 GLN A N 1
ATOM 3146 C CA . GLN A 1 385 ? -17.047 -16.422 -13.539 1 90.75 385 GLN A CA 1
ATOM 3147 C C . GLN A 1 385 ? -15.812 -15.539 -13.781 1 90.75 385 GLN A C 1
ATOM 3149 O O . GLN A 1 385 ? -15.617 -14.531 -13.102 1 90.75 385 GLN A O 1
ATOM 3154 N N . SER A 1 386 ? -14.914 -15.914 -14.734 1 90.94 386 SER A N 1
ATOM 3155 C CA . SER A 1 386 ? -13.711 -15.18 -15.102 1 90.94 386 SER A CA 1
ATOM 3156 C C . SER A 1 386 ? -12.773 -15.008 -13.906 1 90.94 386 SER A C 1
ATOM 3158 O O . SER A 1 386 ? -12.203 -13.93 -13.711 1 90.94 386 SER A O 1
ATOM 3160 N N . ILE A 1 387 ? -12.781 -16.062 -13.094 1 90.5 387 ILE A N 1
ATOM 3161 C CA . ILE A 1 387 ? -11.867 -16.109 -11.953 1 90.5 387 ILE A CA 1
ATOM 3162 C C . ILE A 1 387 ? -10.688 -17.031 -12.281 1 90.5 387 ILE A C 1
ATOM 3164 O O . ILE A 1 387 ? -10.859 -18.062 -12.945 1 90.5 387 ILE A O 1
ATOM 3168 N N . SER A 1 388 ? -9.523 -16.609 -11.844 1 90.75 388 SER A N 1
ATOM 3169 C CA . SER A 1 388 ? -8.328 -17.422 -12.094 1 90.75 388 SER A CA 1
ATOM 3170 C C . SER A 1 388 ? -8.445 -18.797 -11.461 1 90.75 388 SER A C 1
ATOM 3172 O O . SER A 1 388 ? -8.969 -18.938 -10.352 1 90.75 388 SER A O 1
ATOM 3174 N N . CYS A 1 389 ? -8.008 -19.781 -12.156 1 92.31 389 CYS A N 1
ATOM 3175 C CA . CYS A 1 389 ? -8.094 -21.141 -11.648 1 92.31 389 CYS A CA 1
ATOM 3176 C C . CYS A 1 389 ? -6.738 -21.844 -11.719 1 92.31 389 CYS A C 1
ATOM 3178 O O . CYS A 1 389 ? -6.668 -23.062 -11.82 1 92.31 389 CYS A O 1
ATOM 3180 N N . ASP A 1 390 ? -5.652 -21.062 -11.609 1 92.31 390 ASP A N 1
ATOM 3181 C CA . ASP A 1 390 ? -4.293 -21.578 -11.711 1 92.31 390 ASP A CA 1
ATOM 3182 C C . ASP A 1 390 ? -4.016 -22.609 -10.617 1 92.31 390 ASP A C 1
ATOM 3184 O O . ASP A 1 390 ? -3.379 -23.625 -10.859 1 92.31 390 ASP A O 1
ATOM 3188 N N . HIS A 1 391 ? -4.527 -22.281 -9.469 1 93.19 391 HIS A N 1
ATOM 3189 C CA . HIS A 1 391 ? -4.281 -23.172 -8.344 1 93.19 391 HIS A CA 1
ATOM 3190 C C . HIS A 1 391 ? -4.977 -24.516 -8.547 1 93.19 391 HIS A C 1
ATOM 3192 O O . HIS A 1 391 ? -4.48 -25.547 -8.094 1 93.19 391 HIS A O 1
ATOM 3198 N N . LEU A 1 392 ? -6.098 -24.453 -9.242 1 95.25 392 LEU A N 1
ATOM 3199 C CA . LEU A 1 392 ? -6.793 -25.703 -9.547 1 95.25 392 LEU A CA 1
ATOM 3200 C C . LEU A 1 392 ? -6.059 -26.484 -10.625 1 95.25 392 LEU A C 1
ATOM 3202 O O . LEU A 1 392 ? -6.016 -27.719 -10.57 1 95.25 392 LEU A O 1
ATOM 3206 N N . CYS A 1 393 ? -5.469 -25.781 -11.523 1 94.75 393 CYS A N 1
ATOM 3207 C CA . CYS A 1 393 ? -4.664 -26.422 -12.547 1 94.75 393 CYS A CA 1
ATOM 3208 C C . CYS A 1 393 ? -3.471 -27.141 -11.93 1 94.75 393 CYS A C 1
ATOM 3210 O O . CYS A 1 393 ? -3.119 -28.25 -12.352 1 94.75 393 CYS A O 1
ATOM 3212 N N . LYS A 1 394 ? -2.926 -26.562 -10.992 1 95.62 394 LYS A N 1
ATOM 3213 C CA . LYS A 1 394 ? -1.809 -27.188 -10.281 1 95.62 394 LYS A CA 1
ATOM 3214 C C . LYS A 1 394 ? -2.244 -28.469 -9.578 1 95.62 394 LYS A C 1
ATOM 3216 O O . LYS A 1 394 ? -1.535 -29.469 -9.617 1 95.62 394 LYS A O 1
ATOM 3221 N N . LYS A 1 395 ? -3.385 -28.406 -8.992 1 96.5 395 LYS A N 1
ATOM 3222 C CA . LYS A 1 395 ? -3.879 -29.562 -8.266 1 96.5 395 LYS A CA 1
ATOM 3223 C C . LYS A 1 395 ? -4.191 -30.719 -9.219 1 96.5 395 LYS A C 1
ATOM 3225 O O . LYS A 1 395 ? -3.893 -31.875 -8.93 1 96.5 395 LYS A O 1
ATOM 3230 N N . VAL A 1 396 ? -4.781 -30.375 -10.328 1 96.75 396 VAL A N 1
ATOM 3231 C CA . VAL A 1 396 ? -5.039 -31.375 -11.359 1 96.75 396 VAL A CA 1
ATOM 3232 C C . VAL A 1 396 ? -3.719 -31.969 -11.836 1 96.75 396 VAL A C 1
ATOM 3234 O O . VAL A 1 396 ? -3.6 -33.188 -11.992 1 96.75 396 VAL A O 1
ATOM 3237 N N . ALA A 1 397 ? -2.73 -31.109 -11.992 1 96.12 397 ALA A N 1
ATOM 3238 C CA . ALA A 1 397 ? -1.406 -31.547 -12.422 1 96.12 397 ALA A CA 1
ATOM 3239 C C . ALA A 1 397 ? -0.778 -32.469 -11.391 1 96.12 397 ALA A C 1
ATOM 3241 O O . ALA A 1 397 ? -0.153 -33.469 -11.75 1 96.12 397 ALA A O 1
ATOM 3242 N N . ASP A 1 398 ? -0.955 -32.219 -10.18 1 96 398 ASP A N 1
ATOM 3243 C CA . ASP A 1 398 ? -0.418 -33.031 -9.102 1 96 398 ASP A CA 1
ATOM 3244 C C . ASP A 1 398 ? -1.04 -34.438 -9.117 1 96 398 ASP A C 1
ATOM 3246 O O . ASP A 1 398 ? -0.364 -35.406 -8.828 1 96 398 ASP A O 1
ATOM 3250 N N . VAL A 1 399 ? -2.311 -34.469 -9.398 1 96.75 399 VAL A N 1
ATOM 3251 C CA . VAL A 1 399 ? -3.002 -35.75 -9.453 1 96.75 399 VAL A CA 1
ATOM 3252 C C . VAL A 1 399 ? -2.434 -36.594 -10.594 1 96.75 399 VAL A C 1
ATOM 3254 O O . VAL A 1 399 ? -2.082 -37.75 -10.398 1 96.75 399 VAL A O 1
ATOM 3257 N N . TYR A 1 400 ? -2.275 -36 -11.711 1 95.94 400 TYR A N 1
ATOM 3258 C CA . TYR A 1 400 ? -1.717 -36.719 -12.852 1 95.94 400 TYR A CA 1
ATOM 3259 C C . TYR A 1 400 ? -0.277 -37.125 -12.578 1 95.94 400 TYR A C 1
ATOM 3261 O O . TYR A 1 400 ? 0.15 -38.219 -12.992 1 95.94 400 TYR A O 1
ATOM 3269 N N . PHE A 1 401 ? 0.427 -36.312 -11.906 1 95.5 401 PHE A N 1
ATOM 3270 C CA . PHE A 1 401 ? 1.802 -36.625 -11.531 1 95.5 401 PHE A CA 1
ATOM 3271 C C . PHE A 1 401 ? 1.853 -37.875 -10.641 1 95.5 401 PHE A C 1
ATOM 3273 O O . PHE A 1 401 ? 2.703 -38.75 -10.828 1 95.5 401 PHE A O 1
ATOM 3280 N N . SER A 1 402 ? 0.964 -37.938 -9.742 1 95.44 402 SER A N 1
ATOM 3281 C CA . SER A 1 402 ? 0.962 -39.031 -8.75 1 95.44 402 SER A CA 1
ATOM 3282 C C . SER A 1 402 ? 0.67 -40.375 -9.406 1 95.44 402 SER A C 1
ATOM 3284 O O . SER A 1 402 ? 1.115 -41.406 -8.914 1 95.44 402 SER A O 1
ATOM 3286 N N . ILE A 1 403 ? -0.073 -40.406 -10.508 1 95.44 403 ILE A N 1
ATOM 3287 C CA . ILE A 1 403 ? -0.43 -41.656 -11.141 1 95.44 403 ILE A CA 1
ATOM 3288 C C . ILE A 1 403 ? 0.514 -41.938 -12.305 1 95.44 403 ILE A C 1
ATOM 3290 O O . ILE A 1 403 ? 0.302 -42.875 -13.07 1 95.44 403 ILE A O 1
ATOM 3294 N N . GLY A 1 404 ? 1.526 -41 -12.508 1 94.12 404 GLY A N 1
ATOM 3295 C CA . GLY A 1 404 ? 2.578 -41.25 -13.477 1 94.12 404 GLY A CA 1
ATOM 3296 C C . GLY A 1 404 ? 2.23 -40.781 -14.875 1 94.12 404 GLY A C 1
ATOM 3297 O O . GLY A 1 404 ? 2.938 -41.062 -15.836 1 94.12 404 GLY A O 1
ATOM 3298 N N . ASP A 1 405 ? 1.075 -40.188 -14.961 1 95.69 405 ASP A N 1
ATOM 3299 C CA . ASP A 1 405 ? 0.753 -39.562 -16.234 1 95.69 405 ASP A CA 1
ATOM 3300 C C . ASP A 1 405 ? 1.437 -38.188 -16.375 1 95.69 405 ASP A C 1
ATOM 3302 O O . ASP A 1 405 ? 0.78 -37.156 -16.297 1 95.69 405 ASP A O 1
ATOM 3306 N N . TYR A 1 406 ? 2.691 -38.281 -16.688 1 95.38 406 TYR A N 1
ATOM 3307 C CA . TYR A 1 406 ? 3.537 -37.094 -16.641 1 95.38 406 TYR A CA 1
ATOM 3308 C C . TYR A 1 406 ? 3.215 -36.125 -17.781 1 95.38 406 TYR A C 1
ATOM 3310 O O . TYR A 1 406 ? 3.422 -34.938 -17.672 1 95.38 406 TYR A O 1
ATOM 3318 N N . GLN A 1 407 ? 2.74 -36.625 -18.859 1 95.25 407 GLN A N 1
ATOM 3319 C CA . GLN A 1 407 ? 2.355 -35.75 -19.953 1 95.25 407 GLN A CA 1
ATOM 3320 C C . GLN A 1 407 ? 1.209 -34.844 -19.547 1 95.25 407 GLN A C 1
ATOM 3322 O O . GLN A 1 407 ? 1.309 -33.594 -19.688 1 95.25 407 GLN A O 1
ATOM 3327 N N . LYS A 1 408 ? 0.161 -35.438 -19.094 1 95.5 408 LYS A N 1
ATOM 3328 C CA . LYS A 1 408 ? -0.971 -34.625 -18.641 1 95.5 408 LYS A CA 1
ATOM 3329 C C . LYS A 1 408 ? -0.575 -33.719 -17.484 1 95.5 408 LYS A C 1
ATOM 3331 O O . LYS A 1 408 ? -1.02 -32.562 -17.406 1 95.5 408 LYS A O 1
ATOM 3336 N N . ALA A 1 409 ? 0.225 -34.281 -16.609 1 95.81 409 ALA A N 1
ATOM 3337 C CA . ALA A 1 409 ? 0.718 -33.469 -15.5 1 95.81 409 ALA A CA 1
ATOM 3338 C C . ALA A 1 409 ? 1.42 -32.219 -16.016 1 95.81 409 ALA A C 1
ATOM 3340 O O . ALA A 1 409 ? 1.121 -31.109 -15.57 1 95.81 409 ALA A O 1
ATOM 3341 N N . SER A 1 410 ? 2.281 -32.406 -16.922 1 94.88 410 SER A N 1
ATOM 3342 C CA . SER A 1 410 ? 3.049 -31.297 -17.484 1 94.88 410 SER A CA 1
ATOM 3343 C C . SER A 1 410 ? 2.143 -30.281 -18.188 1 94.88 410 SER A C 1
ATOM 3345 O O . SER A 1 410 ? 2.361 -29.078 -18.109 1 94.88 410 SER A O 1
ATOM 3347 N N . ASP A 1 411 ? 1.158 -30.781 -18.906 1 94.69 411 ASP A N 1
ATOM 3348 C CA . ASP A 1 411 ? 0.212 -29.906 -19.594 1 94.69 411 ASP A CA 1
ATOM 3349 C C . ASP A 1 411 ? -0.503 -28.984 -18.609 1 94.69 411 ASP A C 1
ATOM 3351 O O . ASP A 1 411 ? -0.611 -27.781 -18.844 1 94.69 411 ASP A O 1
ATOM 3355 N N . PHE A 1 412 ? -0.912 -29.547 -17.516 1 94.12 412 PHE A N 1
ATOM 3356 C CA . PHE A 1 412 ? -1.678 -28.781 -16.547 1 94.12 412 PHE A CA 1
ATOM 3357 C C . PHE A 1 412 ? -0.767 -27.859 -15.75 1 94.12 412 PHE A C 1
ATOM 3359 O O . PHE A 1 412 ? -1.171 -26.75 -15.367 1 94.12 412 PHE A O 1
ATOM 3366 N N . TYR A 1 413 ? 0.398 -28.328 -15.406 1 94 413 TYR A N 1
ATOM 3367 C CA . TYR A 1 413 ? 1.352 -27.438 -14.758 1 94 413 TYR A CA 1
ATOM 3368 C C . TYR A 1 413 ? 1.631 -26.203 -15.625 1 94 413 TYR A C 1
ATOM 3370 O O . TYR A 1 413 ? 1.684 -25.078 -15.125 1 94 413 TYR A O 1
ATOM 3378 N N . LYS A 1 414 ? 1.83 -26.422 -16.859 1 92 414 LYS A N 1
ATOM 3379 C CA . LYS A 1 414 ? 2.115 -25.344 -17.797 1 92 414 LYS A CA 1
ATOM 3380 C C . LYS A 1 414 ? 0.974 -24.328 -17.844 1 92 414 LYS A C 1
ATOM 3382 O O . LYS A 1 414 ? 1.207 -23.141 -18 1 92 414 LYS A O 1
ATOM 3387 N N . GLU A 1 415 ? -0.216 -24.828 -17.656 1 90.56 415 GLU A N 1
ATOM 3388 C CA . GLU A 1 415 ? -1.402 -23.984 -17.703 1 90.56 415 GLU A CA 1
ATOM 3389 C C . GLU A 1 415 ? -1.443 -23.031 -16.5 1 90.56 415 GLU A C 1
ATOM 3391 O O . GLU A 1 415 ? -2.172 -22.047 -16.5 1 90.56 415 GLU A O 1
ATOM 3396 N N . CYS A 1 416 ? -0.689 -23.312 -15.531 1 90.69 416 CYS A N 1
ATOM 3397 C CA . CYS A 1 416 ? -0.669 -22.484 -14.328 1 90.69 416 CYS A CA 1
ATOM 3398 C C . CYS A 1 416 ? 0.023 -21.156 -14.594 1 90.69 416 CYS A C 1
ATOM 3400 O O . CYS A 1 416 ? -0.108 -20.219 -13.805 1 90.69 416 CYS A O 1
ATOM 3402 N N . PHE A 1 417 ? 0.728 -21.172 -15.672 1 84.62 417 PHE A N 1
ATOM 3403 C CA . PHE A 1 417 ? 1.534 -19.984 -15.945 1 84.62 417 PHE A CA 1
ATOM 3404 C C . PHE A 1 417 ? 0.995 -19.234 -17.156 1 84.62 417 PHE A C 1
ATOM 3406 O O . PHE A 1 417 ? 1.175 -18.016 -17.266 1 84.62 417 PHE A O 1
ATOM 3413 N N . MET B 1 1 ? 26.656 35.719 35.375 1 63.25 1 MET B N 1
ATOM 3414 C CA . MET B 1 1 ? 27.844 35.875 34.531 1 63.25 1 MET B CA 1
ATOM 3415 C C . MET B 1 1 ? 29.016 36.406 35.312 1 63.25 1 MET B C 1
ATOM 3417 O O . MET B 1 1 ? 30.031 35.719 35.5 1 63.25 1 MET B O 1
ATOM 3421 N N . LEU B 1 2 ? 29.047 37.531 35.719 1 72.5 2 LEU B N 1
ATOM 3422 C CA . LEU B 1 2 ? 30.062 38.25 36.469 1 72.5 2 LEU B CA 1
ATOM 3423 C C . LEU B 1 2 ? 30.328 37.562 37.812 1 72.5 2 LEU B C 1
ATOM 3425 O O . LEU B 1 2 ? 31.484 37.375 38.188 1 72.5 2 LEU B O 1
ATOM 3429 N N . GLY B 1 3 ? 29.344 37.062 38.281 1 79.31 3 GLY B N 1
ATOM 3430 C CA . GLY B 1 3 ? 29.422 36.438 39.594 1 79.31 3 GLY B CA 1
ATOM 3431 C C . GLY B 1 3 ? 30.156 35.094 39.562 1 79.31 3 GLY B C 1
ATOM 3432 O O . GLY B 1 3 ? 30.969 34.812 40.438 1 79.31 3 GLY B O 1
ATOM 3433 N N . GLN B 1 4 ? 29.875 34.406 38.469 1 78.62 4 GLN B N 1
ATOM 3434 C CA . GLN B 1 4 ? 30.531 33.094 38.344 1 78.62 4 GLN B CA 1
ATOM 3435 C C . GLN B 1 4 ? 32.031 33.281 38.125 1 78.62 4 GLN B C 1
ATOM 3437 O O . GLN B 1 4 ? 32.844 32.5 38.625 1 78.62 4 GLN B O 1
ATOM 3442 N N . ARG B 1 5 ? 32.469 34.219 37.312 1 78.5 5 ARG B N 1
ATOM 3443 C CA . ARG B 1 5 ? 33.875 34.5 37.094 1 78.5 5 ARG B CA 1
ATOM 3444 C C . ARG B 1 5 ? 34.562 34.906 38.406 1 78.5 5 ARG B C 1
ATOM 3446 O O . ARG B 1 5 ? 35.719 34.531 38.656 1 78.5 5 ARG B O 1
ATOM 3453 N N . ILE B 1 6 ? 33.906 35.594 39.219 1 82.94 6 ILE B N 1
ATOM 3454 C CA . ILE B 1 6 ? 34.438 36 40.5 1 82.94 6 ILE B CA 1
ATOM 3455 C C . ILE B 1 6 ? 34.625 34.75 41.375 1 82.94 6 ILE B C 1
ATOM 3457 O O . ILE B 1 6 ? 35.656 34.594 42.031 1 82.94 6 ILE B O 1
ATOM 3461 N N . LYS B 1 7 ? 33.656 33.906 41.25 1 84.62 7 LYS B N 1
ATOM 3462 C CA . LYS B 1 7 ? 33.719 32.656 42 1 84.62 7 LYS B CA 1
ATOM 3463 C C . LYS B 1 7 ? 34.906 31.812 41.531 1 84.62 7 LYS B C 1
ATOM 3465 O O . LYS B 1 7 ? 35.656 31.281 42.344 1 84.62 7 LYS B O 1
ATOM 3470 N N . GLU B 1 8 ? 35.125 31.688 40.281 1 82.44 8 GLU B N 1
ATOM 3471 C CA . GLU B 1 8 ? 36.219 30.922 39.719 1 82.44 8 GLU B CA 1
ATOM 3472 C C . GLU B 1 8 ? 37.562 31.5 40.125 1 82.44 8 GLU B C 1
ATOM 3474 O O . GLU B 1 8 ? 38.469 30.75 40.5 1 82.44 8 GLU B O 1
ATOM 3479 N N . LEU B 1 9 ? 37.719 32.75 40.031 1 81.94 9 LEU B N 1
ATOM 3480 C CA . LEU B 1 9 ? 38.969 33.406 40.406 1 81.94 9 LEU B CA 1
ATOM 3481 C C . LEU B 1 9 ? 39.25 33.281 41.875 1 81.94 9 LEU B C 1
ATOM 3483 O O . LEU B 1 9 ? 40.375 33.062 42.281 1 81.94 9 LEU B O 1
ATOM 3487 N N . ARG B 1 10 ? 38.125 33.281 42.656 1 87.56 10 ARG B N 1
ATOM 3488 C CA . ARG B 1 10 ? 38.25 33.094 44.094 1 87.56 10 ARG B CA 1
ATOM 3489 C C . ARG B 1 10 ? 38.75 31.688 44.406 1 87.56 10 ARG B C 1
ATOM 3491 O O . ARG B 1 10 ? 39.656 31.516 45.219 1 87.56 10 ARG B O 1
ATOM 3498 N N . LYS B 1 11 ? 38.188 30.75 43.719 1 85.81 11 LYS B N 1
ATOM 3499 C CA . LYS B 1 11 ? 38.594 29.359 43.938 1 85.81 11 LYS B CA 1
ATOM 3500 C C . LYS B 1 11 ? 40 29.094 43.406 1 85.81 11 LYS B C 1
ATOM 3502 O O . LYS B 1 11 ? 40.75 28.344 44.031 1 85.81 11 LYS B O 1
ATOM 3507 N N . GLU B 1 12 ? 40.406 29.688 42.312 1 83.62 12 GLU B N 1
ATOM 3508 C CA . GLU B 1 12 ? 41.75 29.578 41.75 1 83.62 12 GLU B CA 1
ATOM 3509 C C . GLU B 1 12 ? 42.812 30.109 42.75 1 83.62 12 GLU B C 1
ATOM 3511 O O . GLU B 1 12 ? 43.906 29.562 42.844 1 83.62 12 GLU B O 1
ATOM 3516 N N . LYS B 1 13 ? 42.438 31.078 43.562 1 83.94 13 LYS B N 1
ATOM 3517 C CA . LYS B 1 13 ? 43.344 31.688 44.531 1 83.94 13 LYS B CA 1
ATOM 3518 C C . LYS B 1 13 ? 43.188 31.047 45.906 1 83.94 13 LYS B C 1
ATOM 3520 O O . LYS B 1 13 ? 43.781 31.5 46.875 1 83.94 13 LYS B O 1
ATOM 3525 N N . LYS B 1 14 ? 42.25 29.891 45.906 1 88.12 14 LYS B N 1
ATOM 3526 C CA . LYS B 1 14 ? 42 29.078 47.094 1 88.12 14 LYS B CA 1
ATOM 3527 C C . LYS B 1 14 ? 41.5 29.938 48.25 1 88.12 14 LYS B C 1
ATOM 3529 O O . LYS B 1 14 ? 41.875 29.734 49.375 1 88.12 14 LYS B O 1
ATOM 3534 N N . LEU B 1 15 ? 40.688 30.922 47.875 1 89.69 15 LEU B N 1
ATOM 3535 C CA . LEU B 1 15 ? 40.094 31.766 48.906 1 89.69 15 LEU B CA 1
ATOM 3536 C C . LEU B 1 15 ? 38.688 31.312 49.25 1 89.69 15 LEU B C 1
ATOM 3538 O O . LEU B 1 15 ? 37.938 30.891 48.344 1 89.69 15 LEU B O 1
ATOM 3542 N N . THR B 1 16 ? 38.312 31.344 50.438 1 86.88 16 THR B N 1
ATOM 3543 C CA . THR B 1 16 ? 36.938 31.141 50.812 1 86.88 16 THR B CA 1
ATOM 3544 C C . THR B 1 16 ? 36.094 32.406 50.625 1 86.88 16 THR B C 1
ATOM 3546 O O . THR B 1 16 ? 36.656 33.5 50.438 1 86.88 16 THR B O 1
ATOM 3549 N N . GLN B 1 17 ? 34.719 32.375 50.594 1 91.81 17 GLN B N 1
ATOM 3550 C CA . GLN B 1 17 ? 33.875 33.531 50.438 1 91.81 17 GLN B CA 1
ATOM 3551 C C . GLN B 1 17 ? 34.094 34.531 51.594 1 91.81 17 GLN B C 1
ATOM 3553 O O . GLN B 1 17 ? 34.062 35.719 51.375 1 91.81 17 GLN B O 1
ATOM 3558 N N . GLN B 1 18 ? 34.406 33.938 52.719 1 91.81 18 GLN B N 1
ATOM 3559 C CA . GLN B 1 18 ? 34.656 34.75 53.875 1 91.81 18 GLN B CA 1
ATOM 3560 C C . GLN B 1 18 ? 35.969 35.531 53.719 1 91.81 18 GLN B C 1
ATOM 3562 O O . GLN B 1 18 ? 36 36.719 54.062 1 91.81 18 GLN B O 1
ATOM 3567 N N . GLU B 1 19 ? 36.938 34.906 53.219 1 92 19 GLU B N 1
ATOM 3568 C CA . GLU B 1 19 ? 38.25 35.531 53.031 1 92 19 GLU B CA 1
ATOM 3569 C C . GLU B 1 19 ? 38.219 36.594 51.969 1 92 19 GLU B C 1
ATOM 3571 O O . GLU B 1 19 ? 38.781 37.688 52.125 1 92 19 GLU B O 1
ATOM 3576 N N . LEU B 1 20 ? 37.5 36.438 50.938 1 92.44 20 LEU B N 1
ATOM 3577 C CA . LEU B 1 20 ? 37.438 37.406 49.812 1 92.44 20 LEU B CA 1
ATOM 3578 C C . LEU B 1 20 ? 36.562 38.594 50.188 1 92.44 20 LEU B C 1
ATOM 3580 O O . LEU B 1 20 ? 36.875 39.719 49.844 1 92.44 20 LEU B O 1
ATOM 3584 N N . SER B 1 21 ? 35.562 38.344 50.906 1 92 21 SER B N 1
ATOM 3585 C CA . SER B 1 21 ? 34.594 39.375 51.25 1 92 21 SER B CA 1
ATOM 3586 C C . SER B 1 21 ? 35.094 40.219 52.406 1 92 21 SER B C 1
ATOM 3588 O O . SER B 1 21 ? 34.625 41.375 52.594 1 92 21 SER B O 1
ATOM 3590 N N . LYS B 1 22 ? 35.969 39.719 53.156 1 89.19 22 LYS B N 1
ATOM 3591 C CA . LYS B 1 22 ? 36.438 40.406 54.344 1 89.19 22 LYS B CA 1
ATOM 3592 C C . LYS B 1 22 ? 36.938 41.812 54.031 1 89.19 22 LYS B C 1
ATOM 3594 O O . LYS B 1 22 ? 37.844 41.969 53.219 1 89.19 22 LYS B O 1
ATOM 3599 N N . GLY B 1 23 ? 36.406 42.844 54.719 1 87.44 23 GLY B N 1
ATOM 3600 C CA . GLY B 1 23 ? 36.812 44.219 54.562 1 87.44 23 GLY B CA 1
ATOM 3601 C C . GLY B 1 23 ? 36.188 44.906 53.344 1 87.44 23 GLY B C 1
ATOM 3602 O O . GLY B 1 23 ? 36.438 46.094 53.094 1 87.44 23 GLY B O 1
ATOM 3603 N N . ILE B 1 24 ? 35.406 44.219 52.5 1 91.94 24 ILE B N 1
ATOM 3604 C CA . ILE B 1 24 ? 34.812 44.781 51.312 1 91.94 24 ILE B CA 1
ATOM 3605 C C . ILE B 1 24 ? 33.281 44.719 51.438 1 91.94 24 ILE B C 1
ATOM 3607 O O . ILE B 1 24 ? 32.594 45.75 51.344 1 91.94 24 ILE B O 1
ATOM 3611 N N . ILE B 1 25 ? 32.812 43.531 51.625 1 88.81 25 ILE B N 1
ATOM 3612 C CA . ILE B 1 25 ? 31.375 43.281 51.75 1 88.81 25 ILE B CA 1
ATOM 3613 C C . ILE B 1 25 ? 31.141 42.094 52.688 1 88.81 25 ILE B C 1
ATOM 3615 O O . ILE B 1 25 ? 32.094 41.469 53.156 1 88.81 25 ILE B O 1
ATOM 3619 N N . THR B 1 26 ? 29.844 41.844 52.969 1 89.31 26 THR B N 1
ATOM 3620 C CA . THR B 1 26 ? 29.516 40.688 53.812 1 89.31 26 THR B CA 1
ATOM 3621 C C . THR B 1 26 ? 29.641 39.406 53 1 89.31 26 THR B C 1
ATOM 3623 O O . THR B 1 26 ? 29.469 39.406 51.781 1 89.31 26 THR B O 1
ATOM 3626 N N . ARG B 1 27 ? 30.078 38.344 53.688 1 91.69 27 ARG B N 1
ATOM 3627 C CA . ARG B 1 27 ? 30.141 37.031 53.094 1 91.69 27 ARG B CA 1
ATOM 3628 C C . ARG B 1 27 ? 28.828 36.656 52.406 1 91.69 27 ARG B C 1
ATOM 3630 O O . ARG B 1 27 ? 28.812 36.094 51.312 1 91.69 27 ARG B O 1
ATOM 3637 N N . SER B 1 28 ? 27.703 37.031 52.969 1 88.75 28 SER B N 1
ATOM 3638 C CA . SER B 1 28 ? 26.391 36.75 52.406 1 88.75 28 SER B CA 1
ATOM 3639 C C . SER B 1 28 ? 26.188 37.5 51.094 1 88.75 28 SER B C 1
ATOM 3641 O O . SER B 1 28 ? 25.641 36.969 50.125 1 88.75 28 SER B O 1
ATOM 3643 N N . TYR B 1 29 ? 26.641 38.719 51 1 88.75 29 TYR B N 1
ATOM 3644 C CA . TYR B 1 29 ? 26.516 39.531 49.812 1 88.75 29 TYR B CA 1
ATOM 3645 C C . TYR B 1 29 ? 27.406 39 48.688 1 88.75 29 TYR B C 1
ATOM 3647 O O . TYR B 1 29 ? 27 38.938 47.531 1 88.75 29 TYR B O 1
ATOM 3655 N N . LEU B 1 30 ? 28.578 38.625 49.062 1 90.75 30 LEU B N 1
ATOM 3656 C CA . LEU B 1 30 ? 29.453 38 48.062 1 90.75 30 LEU B CA 1
ATOM 3657 C C . LEU B 1 30 ? 28.828 36.719 47.5 1 90.75 30 LEU B C 1
ATOM 3659 O O . LEU B 1 30 ? 28.875 36.469 46.312 1 90.75 30 LEU B O 1
ATOM 3663 N N . SER B 1 31 ? 28.234 35.969 48.344 1 88.5 31 SER B N 1
ATOM 3664 C CA . SER B 1 31 ? 27.562 34.75 47.906 1 88.5 31 SER B CA 1
ATOM 3665 C C . SER B 1 31 ? 26.453 35.062 46.938 1 88.5 31 SER B C 1
ATOM 3667 O O . SER B 1 31 ? 26.297 34.344 45.938 1 88.5 31 SER B O 1
ATOM 3669 N N . GLN B 1 32 ? 25.781 36.125 47.125 1 86.19 32 GLN B N 1
ATOM 3670 C CA . GLN B 1 32 ? 24.719 36.562 46.219 1 86.19 32 GLN B CA 1
ATOM 3671 C C . GLN B 1 32 ? 25.281 37.031 44.875 1 86.19 32 GLN B C 1
ATOM 3673 O O . GLN B 1 32 ? 24.719 36.781 43.812 1 86.19 32 GLN B O 1
ATOM 3678 N N . ILE B 1 33 ? 26.391 37.719 44.906 1 84.75 33 ILE B N 1
ATOM 3679 C CA . ILE B 1 33 ? 27.078 38.188 43.688 1 84.75 33 ILE B CA 1
ATOM 3680 C C . ILE B 1 33 ? 27.547 36.969 42.875 1 84.75 33 ILE B C 1
ATOM 3682 O O . ILE B 1 33 ? 27.297 36.875 41.688 1 84.75 33 ILE B O 1
ATOM 3686 N N . GLU B 1 34 ? 28.188 36.062 43.656 1 87.56 34 GLU B N 1
ATOM 3687 C CA . GLU B 1 34 ? 28.75 34.875 43 1 87.56 34 GLU B CA 1
ATOM 3688 C C . GLU B 1 34 ? 27.641 34 42.406 1 87.56 34 GLU B C 1
ATOM 3690 O O . GLU B 1 34 ? 27.859 33.312 41.406 1 87.56 34 GLU B O 1
ATOM 3695 N N . GLN B 1 35 ? 26.453 34.031 42.906 1 82 35 GLN B N 1
ATOM 3696 C CA . GLN B 1 35 ? 25.312 33.25 42.438 1 82 35 GLN B CA 1
ATOM 3697 C C . GLN B 1 35 ? 24.516 34.031 41.406 1 82 35 GLN B C 1
ATOM 3699 O O . GLN B 1 35 ? 23.531 33.531 40.844 1 82 35 GLN B O 1
ATOM 3704 N N . GLY B 1 36 ? 24.922 35.219 41.125 1 76.62 36 GLY B N 1
ATOM 3705 C CA . GLY B 1 36 ? 24.281 36.062 40.125 1 76.62 36 GLY B CA 1
ATOM 3706 C C . GLY B 1 36 ? 23 36.688 40.594 1 76.62 36 GLY B C 1
ATOM 3707 O O . GLY B 1 36 ? 22.219 37.188 39.781 1 76.62 36 GLY B O 1
ATOM 3708 N N . LEU B 1 37 ? 22.688 36.75 41.812 1 79.19 37 LEU B N 1
ATOM 3709 C CA . LEU B 1 37 ? 21.438 37.25 42.375 1 79.19 37 LEU B CA 1
ATOM 3710 C C . LEU B 1 37 ? 21.484 38.75 42.531 1 79.19 37 LEU B C 1
ATOM 3712 O O . LEU B 1 37 ? 20.438 39.406 42.531 1 79.19 37 LEU B O 1
ATOM 3716 N N . VAL B 1 38 ? 22.734 39.375 42.75 1 79.5 38 VAL B N 1
ATOM 3717 C CA . VAL B 1 38 ? 22.906 40.812 42.906 1 79.5 38 VAL B CA 1
ATOM 3718 C C . VAL B 1 38 ? 24.031 41.312 42 1 79.5 38 VAL B C 1
ATOM 3720 O O . VAL B 1 38 ? 25.016 40.594 41.781 1 79.5 38 VAL B O 1
ATOM 3723 N N . GLN B 1 39 ? 23.828 42.406 41.344 1 76.19 39 GLN B N 1
ATOM 3724 C CA . GLN B 1 39 ? 24.891 43.062 40.562 1 76.19 39 GLN B CA 1
ATOM 3725 C C . GLN B 1 39 ? 25.688 44.031 41.438 1 76.19 39 GLN B C 1
ATOM 3727 O O . GLN B 1 39 ? 25.141 45 41.938 1 76.19 39 GLN B O 1
ATOM 3732 N N . PRO B 1 40 ? 26.922 43.688 41.625 1 79.12 40 PRO B N 1
ATOM 3733 C CA . PRO B 1 40 ? 27.734 44.531 42.469 1 79.12 40 PRO B CA 1
ATOM 3734 C C . PRO B 1 40 ? 28.047 45.875 41.844 1 79.12 40 PRO B C 1
ATOM 3736 O O . PRO B 1 40 ? 28.016 46 40.625 1 79.12 40 PRO B O 1
ATOM 3739 N N . SER B 1 41 ? 28.219 46.906 42.656 1 77.88 41 SER B N 1
ATOM 3740 C CA . SER B 1 41 ? 28.656 48.219 42.188 1 77.88 41 SER B CA 1
ATOM 3741 C C . SER B 1 41 ? 30.109 48.156 41.688 1 77.88 41 SER B C 1
ATOM 3743 O O . SER B 1 41 ? 30.844 47.219 42.031 1 77.88 41 SER B O 1
ATOM 3745 N N . PHE B 1 42 ? 30.469 49.156 40.844 1 77.94 42 PHE B N 1
ATOM 3746 C CA . PHE B 1 42 ? 31.812 49.219 40.312 1 77.94 42 PHE B CA 1
ATOM 3747 C C . PHE B 1 42 ? 32.844 49.281 41.438 1 77.94 42 PHE B C 1
ATOM 3749 O O . PHE B 1 42 ? 33.906 48.688 41.375 1 77.94 42 PHE B O 1
ATOM 3756 N N . ASP B 1 43 ? 32.5 49.875 42.5 1 82.5 43 ASP B N 1
ATOM 3757 C CA . ASP B 1 43 ? 33.375 50.031 43.656 1 82.5 43 ASP B CA 1
ATOM 3758 C C . ASP B 1 43 ? 33.656 48.656 44.312 1 82.5 43 ASP B C 1
ATOM 3760 O O . ASP B 1 43 ? 34.781 48.344 44.688 1 82.5 43 ASP B O 1
ATOM 3764 N N . ILE B 1 44 ? 32.625 47.875 44.375 1 84.81 44 ILE B N 1
ATOM 3765 C CA . ILE B 1 44 ? 32.781 46.562 44.969 1 84.81 44 ILE B CA 1
ATOM 3766 C C . ILE B 1 44 ? 33.594 45.656 44.031 1 84.81 44 ILE B C 1
ATOM 3768 O O . ILE B 1 44 ? 34.469 44.938 44.469 1 84.81 44 ILE B O 1
ATOM 3772 N N . LEU B 1 45 ? 33.406 45.781 42.719 1 84.69 45 LEU B N 1
ATOM 3773 C CA . LEU B 1 45 ? 34.125 45.031 41.75 1 84.69 45 LEU B CA 1
ATOM 3774 C C . LEU B 1 45 ? 35.625 45.375 41.75 1 84.69 45 LEU B C 1
ATOM 3776 O O . LEU B 1 45 ? 36.469 44.5 41.656 1 84.69 45 LEU B O 1
ATOM 3780 N N . GLU B 1 46 ? 35.844 46.594 41.875 1 81.62 46 GLU B N 1
ATOM 3781 C CA . GLU B 1 46 ? 37.219 47.062 41.938 1 81.62 46 GLU B CA 1
ATOM 3782 C C . GLU B 1 46 ? 37.906 46.5 43.188 1 81.62 46 GLU B C 1
ATOM 3784 O O . GLU B 1 46 ? 39.062 46.062 43.125 1 81.62 46 GLU B O 1
ATOM 3789 N N . LYS B 1 47 ? 37.281 46.531 44.312 1 88.5 47 LYS B N 1
ATOM 3790 C CA . LYS B 1 47 ? 37.875 46.031 45.562 1 88.5 47 LYS B CA 1
ATOM 3791 C C . LYS B 1 47 ? 38.094 44.5 45.5 1 88.5 47 LYS B C 1
ATOM 3793 O O . LYS B 1 47 ? 39.125 44 45.969 1 88.5 47 LYS B O 1
ATOM 3798 N N . LEU B 1 48 ? 37.125 43.875 44.875 1 88.19 48 LEU B N 1
ATOM 3799 C CA . LEU B 1 48 ? 37.281 42.438 44.719 1 88.19 48 LEU B CA 1
ATOM 3800 C C . LEU B 1 48 ? 38.406 42.094 43.75 1 88.19 48 LEU B C 1
ATOM 3802 O O . LEU B 1 48 ? 39.156 41.156 44 1 88.19 48 LEU B O 1
ATOM 3806 N N . SER B 1 49 ? 38.562 42.781 42.719 1 87.06 49 SER B N 1
ATOM 3807 C CA . SER B 1 49 ? 39.594 42.562 41.719 1 87.06 49 SER B CA 1
ATOM 3808 C C . SER B 1 49 ? 41 42.781 42.344 1 87.06 49 SER B C 1
ATOM 3810 O O . SER B 1 49 ? 41.938 42.031 42.062 1 87.06 49 SER B O 1
ATOM 3812 N N . LEU B 1 50 ? 41.125 43.719 43.156 1 85.06 50 LEU B N 1
ATOM 3813 C CA . LEU B 1 50 ? 42.375 44 43.844 1 85.06 50 LEU B CA 1
ATOM 3814 C C . LEU B 1 50 ? 42.75 42.875 44.781 1 85.06 50 LEU B C 1
ATOM 3816 O O . LEU B 1 50 ? 43.906 42.469 44.844 1 85.06 50 LEU B O 1
ATOM 3820 N N . LYS B 1 51 ? 41.781 42.375 45.469 1 88 51 LYS B N 1
ATOM 3821 C CA . LYS B 1 51 ? 42.031 41.281 46.406 1 88 51 LYS B CA 1
ATOM 3822 C C . LYS B 1 51 ? 42.344 39.969 45.656 1 88 51 LYS B C 1
ATOM 3824 O O . LYS B 1 51 ? 43.125 39.156 46.156 1 88 51 LYS B O 1
ATOM 3829 N N . LEU B 1 52 ? 41.812 39.875 44.562 1 86.81 52 LEU B N 1
ATOM 3830 C CA . LEU B 1 52 ? 42 38.688 43.719 1 86.81 52 LEU B CA 1
ATOM 3831 C C . LEU B 1 52 ? 43.188 38.875 42.781 1 86.81 52 LEU B C 1
ATOM 3833 O O . LEU B 1 52 ? 43.5 38 42 1 86.81 52 LEU B O 1
ATOM 3837 N N . ASP B 1 53 ? 43.812 39.969 42.875 1 86.81 53 ASP B N 1
ATOM 3838 C CA . ASP B 1 53 ? 44.969 40.344 42.125 1 86.81 53 ASP B CA 1
ATOM 3839 C C . ASP B 1 53 ? 44.719 40.188 40.625 1 86.81 53 ASP B C 1
ATOM 3841 O O . ASP B 1 53 ? 45.469 39.531 39.906 1 86.81 53 ASP B O 1
ATOM 3845 N N . CYS B 1 54 ? 43.594 40.75 40.25 1 81.62 54 CYS B N 1
ATOM 3846 C CA . CYS B 1 54 ? 43.281 40.781 38.844 1 81.62 54 CYS B CA 1
ATOM 3847 C C . CYS B 1 54 ? 42.625 42.094 38.438 1 81.62 54 CYS B C 1
ATOM 3849 O O . CYS B 1 54 ? 42.406 42.969 39.312 1 81.62 54 CYS B O 1
ATOM 3851 N N . SER B 1 55 ? 42.469 42.344 37.188 1 78.25 55 SER B N 1
ATOM 3852 C CA . SER B 1 55 ? 41.781 43.562 36.75 1 78.25 55 SER B CA 1
ATOM 3853 C C . SER B 1 55 ? 40.25 43.344 36.75 1 78.25 55 SER B C 1
ATOM 3855 O O . SER B 1 55 ? 39.781 42.219 36.562 1 78.25 55 SER B O 1
ATOM 3857 N N . VAL B 1 56 ? 39.625 44.406 37 1 76.5 56 VAL B N 1
ATOM 3858 C CA . VAL B 1 56 ? 38.156 44.344 36.938 1 76.5 56 VAL B CA 1
ATOM 3859 C C . VAL B 1 56 ? 37.719 43.781 35.594 1 76.5 56 VAL B C 1
ATOM 3861 O O . VAL B 1 56 ? 36.719 43.062 35.5 1 76.5 56 VAL B O 1
ATOM 3864 N N . ASP B 1 57 ? 38.531 44 34.594 1 71.38 57 ASP B N 1
ATOM 3865 C CA . ASP B 1 57 ? 38.219 43.562 33.25 1 71.38 57 ASP B CA 1
ATOM 3866 C C . ASP B 1 57 ? 38.219 42.031 33.156 1 71.38 57 ASP B C 1
ATOM 3868 O O . ASP B 1 57 ? 37.5 41.469 32.312 1 71.38 57 ASP B O 1
ATOM 3872 N N . THR B 1 58 ? 38.969 41.406 33.938 1 72.94 58 THR B N 1
ATOM 3873 C CA . THR B 1 58 ? 39.062 39.969 33.969 1 72.94 58 THR B CA 1
ATOM 3874 C C . THR B 1 58 ? 37.719 39.312 34.312 1 72.94 58 THR B C 1
ATOM 3876 O O . THR B 1 58 ? 37.406 38.219 33.844 1 72.94 58 THR B O 1
ATOM 3879 N N . PHE B 1 59 ? 37.062 40 35.219 1 70.94 59 PHE B N 1
ATOM 3880 C CA . PHE B 1 59 ? 35.75 39.5 35.594 1 70.94 59 PHE B CA 1
ATOM 3881 C C . PHE B 1 59 ? 34.812 39.469 34.406 1 70.94 59 PHE B C 1
ATOM 3883 O O . PHE B 1 59 ? 33.875 38.656 34.344 1 70.94 59 PHE B O 1
ATOM 3890 N N . PHE B 1 60 ? 35.219 40.344 33.562 1 60.94 60 PHE B N 1
ATOM 3891 C CA . PHE B 1 60 ? 34.375 40.469 32.375 1 60.94 60 PHE B CA 1
ATOM 3892 C C . PHE B 1 60 ? 35 39.719 31.219 1 60.94 60 PHE B C 1
ATOM 3894 O O . PHE B 1 60 ? 34.281 39.406 30.25 1 60.94 60 PHE B O 1
ATOM 3901 N N . LYS B 1 61 ? 36.219 39.562 31.172 1 59.16 61 LYS B N 1
ATOM 3902 C CA . LYS B 1 61 ? 36.969 38.938 30.078 1 59.16 61 LYS B CA 1
ATOM 3903 C C . LYS B 1 61 ? 36.562 37.5 29.875 1 59.16 61 LYS B C 1
ATOM 3905 O O . LYS B 1 61 ? 36.375 37.031 28.75 1 59.16 61 LYS B O 1
ATOM 3910 N N . THR B 1 62 ? 36.625 36.75 30.938 1 52.59 62 THR B N 1
ATOM 3911 C CA . THR B 1 62 ? 36.375 35.312 30.812 1 52.59 62 THR B CA 1
ATOM 3912 C C . THR B 1 62 ? 34.969 35.062 30.266 1 52.59 62 THR B C 1
ATOM 3914 O O . THR B 1 62 ? 34.781 34.125 29.453 1 52.59 62 THR B O 1
ATOM 3917 N N . ILE B 1 63 ? 34.094 35.781 30.75 1 52.44 63 ILE B N 1
ATOM 3918 C CA . ILE B 1 63 ? 32.75 35.688 30.25 1 52.44 63 ILE B CA 1
ATOM 3919 C C . ILE B 1 63 ? 32.688 36.125 28.781 1 52.44 63 ILE B C 1
ATOM 3921 O O . ILE B 1 63 ? 32.062 35.469 27.953 1 52.44 63 ILE B O 1
ATOM 3925 N N . GLU B 1 64 ? 33.312 37.281 28.609 1 52.44 64 GLU B N 1
ATOM 3926 C CA . GLU B 1 64 ? 33.406 37.75 27.234 1 52.44 64 GLU B CA 1
ATOM 3927 C C . GLU B 1 64 ? 34.062 36.719 26.328 1 52.44 64 GLU B C 1
ATOM 3929 O O . GLU B 1 64 ? 33.625 36.5 25.203 1 52.44 64 GLU B O 1
ATOM 3934 N N . ASN B 1 65 ? 35.031 36.031 26.984 1 59.94 65 ASN B N 1
ATOM 3935 C CA . ASN B 1 65 ? 35.75 35.031 26.188 1 59.94 65 ASN B CA 1
ATOM 3936 C C . ASN B 1 65 ? 34.906 33.781 25.969 1 59.94 65 ASN B C 1
ATOM 3938 O O . ASN B 1 65 ? 34.906 33.219 24.875 1 59.94 65 ASN B O 1
ATOM 3942 N N . LYS B 1 66 ? 34.188 33.5 26.984 1 64.44 66 LYS B N 1
ATOM 3943 C CA . LYS B 1 66 ? 33.312 32.344 26.828 1 64.44 66 LYS B CA 1
ATOM 3944 C C . LYS B 1 66 ? 32.188 32.625 25.859 1 64.44 66 LYS B C 1
ATOM 3946 O O . LYS B 1 66 ? 31.844 31.797 25.016 1 64.44 66 LYS B O 1
ATOM 3951 N N . ASP B 1 67 ? 31.594 33.781 26.109 1 71.81 67 ASP B N 1
ATOM 3952 C CA . ASP B 1 67 ? 30.516 34.188 25.203 1 71.81 67 ASP B CA 1
ATOM 3953 C C . ASP B 1 67 ? 31.016 34.312 23.766 1 71.81 67 ASP B C 1
ATOM 3955 O O . ASP B 1 67 ? 30.312 33.969 22.828 1 71.81 67 ASP B O 1
ATOM 3959 N N . LEU B 1 68 ? 32.219 34.844 23.766 1 73.38 68 LEU B N 1
ATOM 3960 C CA . LEU B 1 68 ? 32.844 34.969 22.438 1 73.38 68 LEU B CA 1
ATOM 3961 C C . LEU B 1 68 ? 33.125 33.594 21.844 1 73.38 68 LEU B C 1
ATOM 3963 O O . LEU B 1 68 ? 32.906 33.375 20.656 1 73.38 68 LEU B O 1
ATOM 3967 N N . LEU B 1 69 ? 33.594 32.719 22.703 1 75.94 69 LEU B N 1
ATOM 3968 C CA . LEU B 1 69 ? 33.875 31.375 22.25 1 75.94 69 LEU B CA 1
ATOM 3969 C C . LEU B 1 69 ? 32.562 30.688 21.828 1 75.94 69 LEU B C 1
ATOM 3971 O O . LEU B 1 69 ? 32.531 30.016 20.781 1 75.94 69 LEU B O 1
ATOM 3975 N N . LEU B 1 70 ? 31.594 30.891 22.625 1 82.06 70 LEU B N 1
ATOM 3976 C CA . LEU B 1 70 ? 30.297 30.297 22.312 1 82.06 70 LEU B CA 1
ATOM 3977 C C . LEU B 1 70 ? 29.75 30.844 21 1 82.06 70 LEU B C 1
ATOM 3979 O O . LEU B 1 70 ? 29.188 30.094 20.188 1 82.06 70 LEU B O 1
ATOM 3983 N N . SER B 1 71 ? 29.922 32.062 20.875 1 84.75 71 SER B N 1
ATOM 3984 C CA . SER B 1 71 ? 29.453 32.688 19.641 1 84.75 71 SER B CA 1
ATOM 3985 C C . SER B 1 71 ? 30.219 32.156 18.422 1 84.75 71 SER B C 1
ATOM 3987 O O . SER B 1 71 ? 29.641 31.969 17.359 1 84.75 71 SER B O 1
ATOM 3989 N N . GLN B 1 72 ? 31.438 32 18.609 1 82.44 72 GLN B N 1
ATOM 3990 C CA . GLN B 1 72 ? 32.25 31.438 17.531 1 82.44 72 GLN B CA 1
ATOM 3991 C C . GLN B 1 72 ? 31.797 30.016 17.203 1 82.44 72 GLN B C 1
ATOM 3993 O O . GLN B 1 72 ? 31.719 29.641 16.031 1 82.44 72 GLN B O 1
ATOM 3998 N N . VAL B 1 73 ? 31.547 29.266 18.219 1 84.25 73 VAL B N 1
ATOM 3999 C CA . VAL B 1 73 ? 31.094 27.891 18.031 1 84.25 73 VAL B CA 1
ATOM 4000 C C . VAL B 1 73 ? 29.781 27.875 17.281 1 84.25 73 VAL B C 1
ATOM 4002 O O . VAL B 1 73 ? 29.594 27.078 16.344 1 84.25 73 VAL B O 1
ATOM 4005 N N . LYS B 1 74 ? 28.891 28.719 17.609 1 89.19 74 LYS B N 1
ATOM 4006 C CA . LYS B 1 74 ? 27.594 28.812 16.953 1 89.19 74 LYS B CA 1
ATOM 4007 C C . LYS B 1 74 ? 27.75 29.156 15.484 1 89.19 74 LYS B C 1
ATOM 4009 O O . LYS B 1 74 ? 27.047 28.609 14.633 1 89.19 74 LYS B O 1
ATOM 4014 N N . LYS B 1 75 ? 28.625 30.031 15.297 1 89.06 75 LYS B N 1
ATOM 4015 C CA . LYS B 1 75 ? 28.875 30.438 13.914 1 89.06 75 LYS B CA 1
ATOM 4016 C C . LYS B 1 75 ? 29.438 29.266 13.102 1 89.06 75 LYS B C 1
ATOM 4018 O O . LYS B 1 75 ? 29.062 29.078 11.938 1 89.06 75 LYS B O 1
ATOM 4023 N N . GLU B 1 76 ? 30.281 28.531 13.711 1 88.56 76 GLU B N 1
ATOM 4024 C CA . GLU B 1 76 ? 30.875 27.391 13.023 1 88.56 76 GLU B CA 1
ATOM 4025 C C . GLU B 1 76 ? 29.812 26.312 12.75 1 88.56 76 GLU B C 1
ATOM 4027 O O . GLU B 1 76 ? 29.828 25.672 11.703 1 88.56 76 GLU B O 1
ATOM 4032 N N . ILE B 1 77 ? 28.953 26.141 13.68 1 91.44 77 ILE B N 1
ATOM 4033 C CA . ILE B 1 77 ? 27.875 25.188 13.508 1 91.44 77 ILE B CA 1
ATOM 4034 C C . ILE B 1 77 ? 26.984 25.609 12.344 1 91.44 77 ILE B C 1
ATOM 4036 O O . ILE B 1 77 ? 26.641 24.797 11.492 1 91.44 77 ILE B O 1
ATOM 4040 N N . LYS B 1 78 ? 26.688 26.844 12.32 1 92.31 78 LYS B N 1
ATOM 4041 C CA . LYS B 1 78 ? 25.859 27.359 11.242 1 92.31 78 LYS B CA 1
ATOM 4042 C C . LYS B 1 78 ? 26.547 27.234 9.891 1 92.31 78 LYS B C 1
ATOM 4044 O O . LYS B 1 78 ? 25.906 26.938 8.883 1 92.31 78 LYS B O 1
ATOM 4049 N N . THR B 1 79 ? 27.797 27.469 9.914 1 90.81 79 THR B N 1
ATOM 4050 C CA . THR B 1 79 ? 28.578 27.297 8.695 1 90.81 79 THR B CA 1
ATOM 4051 C C . THR B 1 79 ? 28.531 25.844 8.227 1 90.81 79 THR B C 1
ATOM 4053 O O . THR B 1 79 ? 28.344 25.578 7.035 1 90.81 79 THR B O 1
ATOM 4056 N N . ALA B 1 80 ? 28.719 24.984 9.141 1 92.5 80 ALA B N 1
ATOM 4057 C CA . ALA B 1 80 ? 28.672 23.562 8.805 1 92.5 80 ALA B CA 1
ATOM 4058 C C . ALA B 1 80 ? 27.312 23.156 8.273 1 92.5 80 ALA B C 1
ATOM 4060 O O . ALA B 1 80 ? 27.203 22.391 7.312 1 92.5 80 ALA B O 1
ATOM 4061 N N . GLU B 1 81 ? 26.312 23.656 8.906 1 93.81 81 GLU B N 1
ATOM 4062 C CA . GLU B 1 81 ? 24.938 23.406 8.461 1 93.81 81 GLU B CA 1
ATOM 4063 C C . GLU B 1 81 ? 24.734 23.859 7.016 1 93.81 81 GLU B C 1
ATOM 4065 O O . GLU B 1 81 ? 24.188 23.109 6.203 1 93.81 81 GLU B O 1
ATOM 4070 N N . ASN B 1 82 ? 25.172 25.016 6.73 1 91.06 82 ASN B N 1
ATOM 4071 C CA . ASN B 1 82 ? 25.062 25.562 5.383 1 91.06 82 ASN B CA 1
ATOM 4072 C C . ASN B 1 82 ? 25.859 24.75 4.371 1 91.06 82 ASN B C 1
ATOM 4074 O O . ASN B 1 82 ? 25.438 24.578 3.227 1 91.06 82 ASN B O 1
ATOM 4078 N N . GLN B 1 83 ? 26.953 24.297 4.805 1 90.75 83 GLN B N 1
ATOM 4079 C CA . GLN B 1 83 ? 27.797 23.484 3.939 1 90.75 83 GLN B CA 1
ATOM 4080 C C . GLN B 1 83 ? 27.109 22.156 3.607 1 90.75 83 GLN B C 1
ATOM 4082 O O . GLN B 1 83 ? 27.219 21.656 2.482 1 90.75 83 GLN B O 1
ATOM 4087 N N . ILE B 1 84 ? 26.438 21.594 4.52 1 92.62 84 ILE B N 1
ATOM 4088 C CA . ILE B 1 84 ? 25.672 20.375 4.273 1 92.62 84 ILE B CA 1
ATOM 4089 C C . ILE B 1 84 ? 24.562 20.656 3.268 1 92.62 84 ILE B C 1
ATOM 4091 O O . ILE B 1 84 ? 24.375 19.891 2.32 1 92.62 84 ILE B O 1
ATOM 4095 N N . GLU B 1 85 ? 23.875 21.703 3.443 1 88.5 85 GLU B N 1
ATOM 4096 C CA . GLU B 1 85 ? 22.766 22.062 2.578 1 88.5 85 GLU B CA 1
ATOM 4097 C C . GLU B 1 85 ? 23.234 22.328 1.152 1 88.5 85 GLU B C 1
ATOM 4099 O O . GLU B 1 85 ? 22.484 22.109 0.195 1 88.5 85 GLU B O 1
ATOM 4104 N N . SER B 1 86 ? 24.5 22.75 1.09 1 86.44 86 SER B N 1
ATOM 4105 C CA . SER B 1 86 ? 25.078 23.016 -0.227 1 86.44 86 SER B CA 1
ATOM 4106 C C . SER B 1 86 ? 25.828 21.812 -0.766 1 86.44 86 SER B C 1
ATOM 4108 O O . SER B 1 86 ? 26.531 21.906 -1.774 1 86.44 86 SER B O 1
ATOM 4110 N N . ASN B 1 87 ? 25.812 20.766 -0.071 1 85.75 87 ASN B N 1
ATOM 4111 C CA . ASN B 1 87 ? 26.422 19.5 -0.454 1 85.75 87 ASN B CA 1
ATOM 4112 C C . ASN B 1 87 ? 27.938 19.594 -0.482 1 85.75 87 ASN B C 1
ATOM 4114 O O . ASN B 1 87 ? 28.594 18.953 -1.312 1 85.75 87 ASN B O 1
ATOM 4118 N N . SER B 1 88 ? 28.453 20.453 0.35 1 87.75 88 SER B N 1
ATOM 4119 C CA . SER B 1 88 ? 29.906 20.578 0.477 1 87.75 88 SER B CA 1
ATOM 4120 C C . SER B 1 88 ? 30.438 19.766 1.653 1 87.75 88 SER B C 1
ATOM 4122 O O . SER B 1 88 ? 31 20.328 2.602 1 87.75 88 SER B O 1
ATOM 4124 N N . TYR B 1 89 ? 30.453 18.547 1.572 1 89.62 89 TYR B N 1
ATOM 4125 C CA . TYR B 1 89 ? 30.766 17.641 2.676 1 89.62 89 TYR B CA 1
ATOM 4126 C C . TYR B 1 89 ? 32.25 17.625 2.98 1 89.62 89 TYR B C 1
ATOM 4128 O O . TYR B 1 89 ? 32.656 17.359 4.113 1 89.62 89 TYR B O 1
ATOM 4136 N N . GLU B 1 90 ? 33.031 17.906 1.986 1 88.31 90 GLU B N 1
ATOM 4137 C CA . GLU B 1 90 ? 34.5 17.938 2.201 1 88.31 90 GLU B CA 1
ATOM 4138 C C . GLU B 1 90 ? 34.875 18.984 3.256 1 88.31 90 GLU B C 1
ATOM 4140 O O . GLU B 1 90 ? 35.75 18.75 4.082 1 88.31 90 GLU B O 1
ATOM 4145 N N . LYS B 1 91 ? 34.156 20.031 3.273 1 86.56 91 LYS B N 1
ATOM 4146 C CA . LYS B 1 91 ? 34.406 21.109 4.219 1 86.56 91 LYS B CA 1
ATOM 4147 C C . LYS B 1 91 ? 33.938 20.75 5.617 1 86.56 91 LYS B C 1
ATOM 4149 O O . LYS B 1 91 ? 34.469 21.219 6.617 1 86.56 91 LYS B O 1
ATOM 4154 N N . VAL B 1 92 ? 32.969 19.922 5.645 1 90.69 92 VAL B N 1
ATOM 4155 C CA . VAL B 1 92 ? 32.344 19.547 6.91 1 90.69 92 VAL B CA 1
ATOM 4156 C C . VAL B 1 92 ? 33.219 18.5 7.621 1 90.69 92 VAL B C 1
ATOM 4158 O O . VAL B 1 92 ? 33.25 18.453 8.852 1 90.69 92 VAL B O 1
ATOM 4161 N N . GLU B 1 93 ? 33.938 17.734 6.879 1 89.44 93 GLU B N 1
ATOM 4162 C CA . GLU B 1 93 ? 34.781 16.688 7.445 1 89.44 93 GLU B CA 1
ATOM 4163 C C . GLU B 1 93 ? 35.781 17.281 8.43 1 89.44 93 GLU B C 1
ATOM 4165 O O . GLU B 1 93 ? 36.031 16.719 9.508 1 89.44 93 GLU B O 1
ATOM 4170 N N . GLY B 1 94 ? 36.438 18.406 8.062 1 84.12 94 GLY B N 1
ATOM 4171 C CA . GLY B 1 94 ? 37.375 19.062 8.969 1 84.12 94 GLY B CA 1
ATOM 4172 C C . GLY B 1 94 ? 36.719 19.531 10.258 1 84.12 94 GLY B C 1
ATOM 4173 O O . GLY B 1 94 ? 37.312 19.422 11.336 1 84.12 94 GLY B O 1
ATOM 4174 N N . PHE B 1 95 ? 35.531 20 10.094 1 87 95 PHE B N 1
ATOM 4175 C CA . PHE B 1 95 ? 34.75 20.469 11.234 1 87 95 PHE B CA 1
ATOM 4176 C C . PHE B 1 95 ? 34.438 19.312 12.188 1 87 95 PHE B C 1
ATOM 4178 O O . PHE B 1 95 ? 34.594 19.453 13.406 1 87 95 PHE B O 1
ATOM 4185 N N . ILE B 1 96 ? 34.062 18.141 11.703 1 87 96 ILE B N 1
ATOM 4186 C CA . ILE B 1 96 ? 33.688 16.969 12.484 1 87 96 ILE B CA 1
ATOM 4187 C C . ILE B 1 96 ? 34.906 16.359 13.148 1 87 96 ILE B C 1
ATOM 4189 O O . ILE B 1 96 ? 34.875 15.953 14.312 1 87 96 ILE B O 1
ATOM 4193 N N . GLN B 1 97 ? 35.969 16.297 12.477 1 82.62 97 GLN B N 1
ATOM 4194 C CA . GLN B 1 97 ? 37.188 15.625 12.969 1 82.62 97 GLN B CA 1
ATOM 4195 C C . GLN B 1 97 ? 37.938 16.5 13.945 1 82.62 97 GLN B C 1
ATOM 4197 O O . GLN B 1 97 ? 38.531 16 14.906 1 82.62 97 GLN B O 1
ATOM 4202 N N . LYS B 1 98 ? 37.875 17.719 13.773 1 71.94 98 LYS B N 1
ATOM 4203 C CA . LYS B 1 98 ? 38.781 18.594 14.523 1 71.94 98 LYS B CA 1
ATOM 4204 C C . LYS B 1 98 ? 38.062 19.172 15.758 1 71.94 98 LYS B C 1
ATOM 4206 O O . LYS B 1 98 ? 38.719 19.484 16.75 1 71.94 98 LYS B O 1
ATOM 4211 N N . LYS B 1 99 ? 36.812 19.281 15.523 1 65.75 99 LYS B N 1
ATOM 4212 C CA . LYS B 1 99 ? 36.125 20.047 16.562 1 65.75 99 LYS B CA 1
ATOM 4213 C C . LYS B 1 99 ? 35.094 19.203 17.266 1 65.75 99 LYS B C 1
ATOM 4215 O O . LYS B 1 99 ? 34.188 18.672 16.625 1 65.75 99 LYS B O 1
ATOM 4220 N N . ASP B 1 100 ? 35.469 18.656 18.422 1 69.94 100 ASP B N 1
ATOM 4221 C CA . ASP B 1 100 ? 34.469 17.891 19.141 1 69.94 100 ASP B CA 1
ATOM 4222 C C . ASP B 1 100 ? 33.594 18.797 20 1 69.94 100 ASP B C 1
ATOM 4224 O O . ASP B 1 100 ? 33.781 18.906 21.203 1 69.94 100 ASP B O 1
ATOM 4228 N N . TYR B 1 101 ? 32.656 19.5 19.25 1 74.69 101 TYR B N 1
ATOM 4229 C CA . TYR B 1 101 ? 31.797 20.453 19.938 1 74.69 101 TYR B CA 1
ATOM 4230 C C . TYR B 1 101 ? 30.656 19.734 20.641 1 74.69 101 TYR B C 1
ATOM 4232 O O . TYR B 1 101 ? 29.875 20.359 21.375 1 74.69 101 TYR B O 1
ATOM 4240 N N . LEU B 1 102 ? 30.578 18.469 20.5 1 76.25 102 LEU B N 1
ATOM 4241 C CA . LEU B 1 102 ? 29.469 17.734 21.094 1 76.25 102 LEU B CA 1
ATOM 4242 C C . LEU B 1 102 ? 29.625 17.672 22.609 1 76.25 102 LEU B C 1
ATOM 4244 O O . LEU B 1 102 ? 28.625 17.5 23.328 1 76.25 102 LEU B O 1
ATOM 4248 N N . VAL B 1 103 ? 30.812 17.938 22.984 1 70.75 103 VAL B N 1
ATOM 4249 C CA . VAL B 1 103 ? 31.094 17.844 24.406 1 70.75 103 VAL B CA 1
ATOM 4250 C C . VAL B 1 103 ? 30.891 19.219 25.062 1 70.75 103 VAL B C 1
ATOM 4252 O O . VAL B 1 103 ? 30.812 19.312 26.297 1 70.75 103 VAL B O 1
ATOM 4255 N N . HIS B 1 104 ? 30.641 20.188 24.203 1 71.06 104 HIS B N 1
ATOM 4256 C CA . HIS B 1 104 ? 30.469 21.531 24.734 1 71.06 104 HIS B CA 1
ATOM 4257 C C . HIS B 1 104 ? 29.141 21.656 25.484 1 71.06 104 HIS B C 1
ATOM 4259 O O . HIS B 1 104 ? 28.078 21.719 24.875 1 71.06 104 HIS B O 1
ATOM 4265 N N . LYS B 1 105 ? 29.203 21.734 26.719 1 73.31 105 LYS B N 1
ATOM 4266 C CA . LYS B 1 105 ? 28.047 21.688 27.625 1 73.31 105 LYS B CA 1
ATOM 4267 C C . LYS B 1 105 ? 27.266 22.984 27.594 1 73.31 105 LYS B C 1
ATOM 4269 O O . LYS B 1 105 ? 26.109 23.031 28 1 73.31 105 LYS B O 1
ATOM 4274 N N . GLU B 1 106 ? 27.844 24.031 26.984 1 80 106 GLU B N 1
ATOM 4275 C CA . GLU B 1 106 ? 27.172 25.328 27.062 1 80 106 GLU B CA 1
ATOM 4276 C C . GLU B 1 106 ? 26.266 25.547 25.859 1 80 106 GLU B C 1
ATOM 4278 O O . GLU B 1 106 ? 25.547 26.547 25.797 1 80 106 GLU B O 1
ATOM 4283 N N . LEU B 1 107 ? 26.234 24.688 24.922 1 87.06 107 LEU B N 1
ATOM 4284 C CA . LEU B 1 107 ? 25.359 24.844 23.766 1 87.06 107 LEU B CA 1
ATOM 4285 C C . LEU B 1 107 ? 23.891 24.672 24.156 1 87.06 107 LEU B C 1
ATOM 4287 O O . LEU B 1 107 ? 23.562 23.75 24.922 1 87.06 107 LEU B O 1
ATOM 4291 N N . ASN B 1 108 ? 23.094 25.594 23.734 1 87.75 108 ASN B N 1
ATOM 4292 C CA . ASN B 1 108 ? 21.672 25.422 23.953 1 87.75 108 ASN B CA 1
ATOM 4293 C C . ASN B 1 108 ? 21.109 24.281 23.094 1 87.75 108 ASN B C 1
ATOM 4295 O O . ASN B 1 108 ? 21.797 23.75 22.234 1 87.75 108 ASN B O 1
ATOM 4299 N N . SER B 1 109 ? 19.891 23.906 23.297 1 91.19 109 SER B N 1
ATOM 4300 C CA . SER B 1 109 ? 19.266 22.766 22.641 1 91.19 109 SER B CA 1
ATOM 4301 C C . SER B 1 109 ? 19.156 22.969 21.141 1 91.19 109 SER B C 1
ATOM 4303 O O . SER B 1 109 ? 19.297 22.031 20.359 1 91.19 109 SER B O 1
ATOM 4305 N N . TYR B 1 110 ? 18.953 24.125 20.75 1 92.88 110 TYR B N 1
ATOM 4306 C CA . TYR B 1 110 ? 18.844 24.438 19.328 1 92.88 110 TYR B CA 1
ATOM 4307 C C . TYR B 1 110 ? 20.172 24.188 18.625 1 92.88 110 TYR B C 1
ATOM 4309 O O . TYR B 1 110 ? 20.219 23.438 17.641 1 92.88 110 TYR B O 1
ATOM 4317 N N . ASP B 1 111 ? 21.203 24.797 19.141 1 91.06 111 ASP B N 1
ATOM 4318 C CA . ASP B 1 111 ? 22.5 24.672 18.5 1 91.06 111 ASP B CA 1
ATOM 4319 C C . ASP B 1 111 ? 23.016 23.234 18.578 1 91.06 111 ASP B C 1
ATOM 4321 O O . ASP B 1 111 ? 23.641 22.734 17.641 1 91.06 111 ASP B O 1
ATOM 4325 N N . ARG B 1 112 ? 22.75 22.656 19.688 1 92.69 112 ARG B N 1
ATOM 4326 C CA . ARG B 1 112 ? 23.141 21.25 19.844 1 92.69 112 ARG B CA 1
ATOM 4327 C C . ARG B 1 112 ? 22.391 20.359 18.844 1 92.69 112 ARG B C 1
ATOM 4329 O O . ARG B 1 112 ? 22.969 19.453 18.25 1 92.69 112 ARG B O 1
ATOM 4336 N N . GLY B 1 113 ? 21.062 20.562 18.719 1 95.75 113 GLY B N 1
ATOM 4337 C CA . GLY B 1 113 ? 20.281 19.812 17.766 1 95.75 113 GLY B CA 1
ATOM 4338 C C . GLY B 1 113 ? 20.797 19.938 16.344 1 95.75 113 GLY B C 1
ATOM 4339 O O . GLY B 1 113 ? 20.859 18.938 15.617 1 95.75 113 GLY B O 1
ATOM 4340 N N . ILE B 1 114 ? 21.156 21.109 15.977 1 95.5 114 ILE B N 1
ATOM 4341 C CA . ILE B 1 114 ? 21.688 21.344 14.641 1 95.5 114 ILE B CA 1
ATOM 4342 C C . ILE B 1 114 ? 23.031 20.625 14.477 1 95.5 114 ILE B C 1
ATOM 4344 O O . ILE B 1 114 ? 23.297 20.016 13.438 1 95.5 114 ILE B O 1
ATOM 4348 N N . LEU B 1 115 ? 23.844 20.812 15.523 1 94.19 115 LEU B N 1
ATOM 4349 C CA . LEU B 1 115 ? 25.141 20.156 15.508 1 94.19 115 LEU B CA 1
ATOM 4350 C C . LEU B 1 115 ? 25 18.656 15.312 1 94.19 115 LEU B C 1
ATOM 4352 O O . LEU B 1 115 ? 25.719 18.047 14.516 1 94.19 115 LEU B O 1
ATOM 4356 N N . LEU B 1 116 ? 24.109 18.078 16.016 1 95.94 116 LEU B N 1
ATOM 4357 C CA . LEU B 1 116 ? 23.859 16.641 15.922 1 95.94 116 LEU B CA 1
ATOM 4358 C C . LEU B 1 116 ? 23.359 16.281 14.531 1 95.94 116 LEU B C 1
ATOM 4360 O O . LEU B 1 116 ? 23.766 15.25 13.977 1 95.94 116 LEU B O 1
ATOM 4364 N N . TRP B 1 117 ? 22.5 17.047 13.969 1 97.44 117 TRP B N 1
ATOM 4365 C CA . TRP B 1 117 ? 22.016 16.812 12.609 1 97.44 117 TRP B CA 1
ATOM 4366 C C . TRP B 1 117 ? 23.172 16.828 11.617 1 97.44 117 TRP B C 1
ATOM 4368 O O . TRP B 1 117 ? 23.234 15.992 10.711 1 97.44 117 TRP B O 1
ATOM 4378 N N . VAL B 1 118 ? 24.062 17.797 11.82 1 96.19 118 VAL B N 1
ATOM 4379 C CA . VAL B 1 118 ? 25.234 17.922 10.953 1 96.19 118 VAL B CA 1
ATOM 4380 C C . VAL B 1 118 ? 26.062 16.641 11.008 1 96.19 118 VAL B C 1
ATOM 4382 O O . VAL B 1 118 ? 26.484 16.125 9.969 1 96.19 118 VAL B O 1
ATOM 4385 N N . HIS B 1 119 ? 26.234 16.156 12.188 1 95.25 119 HIS B N 1
ATOM 4386 C CA . HIS B 1 119 ? 26.969 14.898 12.336 1 95.25 119 HIS B CA 1
ATOM 4387 C C . HIS B 1 119 ? 26.234 13.75 11.656 1 95.25 119 HIS B C 1
ATOM 4389 O O . HIS B 1 119 ? 26.844 12.922 10.984 1 95.25 119 HIS B O 1
ATOM 4395 N N . GLY B 1 120 ? 24.938 13.727 11.883 1 97.31 120 GLY B N 1
ATOM 4396 C CA . GLY B 1 120 ? 24.141 12.703 11.227 1 97.31 120 GLY B CA 1
ATOM 4397 C C . GLY B 1 120 ? 24.297 12.703 9.719 1 97.31 120 GLY B C 1
ATOM 4398 O O . GLY B 1 120 ? 24.5 11.656 9.109 1 97.31 120 GLY B O 1
ATOM 4399 N N . LYS B 1 121 ? 24.219 13.852 9.117 1 97.31 121 LYS B N 1
ATOM 4400 C CA . LYS B 1 121 ? 24.344 13.992 7.672 1 97.31 121 LYS B CA 1
ATOM 4401 C C . LYS B 1 121 ? 25.719 13.57 7.184 1 97.31 121 LYS B C 1
ATOM 4403 O O . LYS B 1 121 ? 25.859 12.992 6.105 1 97.31 121 LYS B O 1
ATOM 4408 N N . TYR B 1 122 ? 26.734 13.922 7.977 1 94.5 122 TYR B N 1
ATOM 4409 C CA . TYR B 1 122 ? 28.094 13.539 7.629 1 94.5 122 TYR B CA 1
ATOM 4410 C C . TYR B 1 122 ? 28.234 12.023 7.551 1 94.5 122 TYR B C 1
ATOM 4412 O O . TYR B 1 122 ? 28.75 11.484 6.57 1 94.5 122 TYR B O 1
ATOM 4420 N N . TYR B 1 123 ? 27.719 11.344 8.531 1 95.94 123 TYR B N 1
ATOM 4421 C CA . TYR B 1 123 ? 27.844 9.891 8.578 1 95.94 123 TYR B CA 1
ATOM 4422 C C . TYR B 1 123 ? 26.953 9.234 7.535 1 95.94 123 TYR B C 1
ATOM 4424 O O . TYR B 1 123 ? 27.281 8.18 6.996 1 95.94 123 TYR B O 1
ATOM 4432 N N . GLU B 1 124 ? 25.797 9.828 7.277 1 96.56 124 GLU B N 1
ATOM 4433 C CA . GLU B 1 124 ? 24.969 9.367 6.176 1 96.56 124 GLU B CA 1
ATOM 4434 C C . GLU B 1 124 ? 25.734 9.383 4.855 1 96.56 124 GLU B C 1
ATOM 4436 O O . GLU B 1 124 ? 25.703 8.406 4.098 1 96.56 124 GLU B O 1
ATOM 4441 N N . HIS B 1 125 ? 26.438 10.453 4.609 1 94.38 125 HIS B N 1
ATOM 4442 C CA . HIS B 1 125 ? 27.219 10.609 3.389 1 94.38 125 HIS B CA 1
ATOM 4443 C C . HIS B 1 125 ? 28.312 9.555 3.305 1 94.38 125 HIS B C 1
ATOM 4445 O O . HIS B 1 125 ? 28.641 9.07 2.215 1 94.38 125 HIS B O 1
ATOM 4451 N N . LYS B 1 126 ? 28.828 9.211 4.441 1 94.31 126 LYS B N 1
ATOM 4452 C CA . LYS B 1 126 ? 29.875 8.195 4.5 1 94.31 126 LYS B CA 1
ATOM 4453 C C . LYS B 1 126 ? 29.297 6.789 4.473 1 94.31 126 LYS B C 1
ATOM 4455 O O . LYS B 1 126 ? 30.031 5.805 4.578 1 94.31 126 LYS B O 1
ATOM 4460 N N . LYS B 1 127 ? 27.984 6.68 4.516 1 94.56 127 LYS B N 1
ATOM 4461 C CA . LYS B 1 127 ? 27.25 5.426 4.48 1 94.56 127 LYS B CA 1
ATOM 4462 C C . LYS B 1 127 ? 27.406 4.656 5.789 1 94.56 127 LYS B C 1
ATOM 4464 O O . LYS B 1 127 ? 27.359 3.424 5.801 1 94.56 127 LYS B O 1
ATOM 4469 N N . ASP B 1 128 ? 27.812 5.379 6.742 1 96.31 128 ASP B N 1
ATOM 4470 C CA . ASP B 1 128 ? 27.766 4.848 8.102 1 96.31 128 ASP B CA 1
ATOM 4471 C C . ASP B 1 128 ? 26.406 5.117 8.742 1 96.31 128 ASP B C 1
ATOM 4473 O O . ASP B 1 128 ? 26.266 6.031 9.555 1 96.31 128 ASP B O 1
ATOM 4477 N N . TYR B 1 129 ? 25.5 4.309 8.523 1 97.19 129 TYR B N 1
ATOM 4478 C CA . TYR B 1 129 ? 24.109 4.551 8.859 1 97.19 129 TYR B CA 1
ATOM 4479 C C . TYR B 1 129 ? 23.859 4.352 10.352 1 97.19 129 TYR B C 1
ATOM 4481 O O . TYR B 1 129 ? 23 5.02 10.938 1 97.19 129 TYR B O 1
ATOM 4489 N N . ASN B 1 130 ? 24.594 3.5 10.93 1 96.69 130 ASN B N 1
ATOM 4490 C CA . ASN B 1 130 ? 24.406 3.271 12.359 1 96.69 130 ASN B CA 1
ATOM 4491 C C . ASN B 1 130 ? 24.656 4.543 13.172 1 96.69 130 ASN B C 1
ATOM 4493 O O . ASN B 1 130 ? 23.828 4.926 14 1 96.69 130 ASN B O 1
ATOM 4497 N N . HIS B 1 131 ? 25.766 5.141 12.852 1 95.69 131 HIS B N 1
ATOM 4498 C CA . HIS B 1 131 ? 26.078 6.387 13.547 1 95.69 131 HIS B CA 1
ATOM 4499 C C . HIS B 1 131 ? 25.094 7.492 13.141 1 95.69 131 HIS B C 1
ATOM 4501 O O . HIS B 1 131 ? 24.656 8.273 13.984 1 95.69 131 HIS B O 1
ATOM 4507 N N . SER B 1 132 ? 24.797 7.543 11.922 1 97.88 132 SER B N 1
ATOM 4508 C CA . SER B 1 132 ? 23.859 8.547 11.422 1 97.88 132 SER B CA 1
ATOM 4509 C C . SER B 1 132 ? 22.531 8.477 12.164 1 97.88 132 SER B C 1
ATOM 4511 O O . SER B 1 132 ? 22 9.5 12.602 1 97.88 132 SER B O 1
ATOM 4513 N N . LEU B 1 133 ? 22 7.297 12.367 1 98.12 133 LEU B N 1
ATOM 4514 C CA . LEU B 1 133 ? 20.734 7.094 13.047 1 98.12 133 LEU B CA 1
ATOM 4515 C C . LEU B 1 133 ? 20.781 7.641 14.469 1 98.12 133 LEU B C 1
ATOM 4517 O O . LEU B 1 133 ? 19.875 8.352 14.898 1 98.12 133 LEU B O 1
ATOM 4521 N N . ALA B 1 134 ? 21.828 7.316 15.125 1 97.62 134 ALA B N 1
ATOM 4522 C CA . ALA B 1 134 ? 21.984 7.742 16.516 1 97.62 134 ALA B CA 1
ATOM 4523 C C . ALA B 1 134 ? 22 9.266 16.625 1 97.62 134 ALA B C 1
ATOM 4525 O O . ALA B 1 134 ? 21.344 9.836 17.5 1 97.62 134 ALA B O 1
ATOM 4526 N N . PHE B 1 135 ? 22.719 9.898 15.766 1 97.56 135 PHE B N 1
ATOM 4527 C CA . PHE B 1 135 ? 22.828 11.352 15.797 1 97.56 135 PHE B CA 1
ATOM 4528 C C . PHE B 1 135 ? 21.484 12.008 15.477 1 97.56 135 PHE B C 1
ATOM 4530 O O . PHE B 1 135 ? 21.094 12.977 16.125 1 97.56 135 PHE B O 1
ATOM 4537 N N . PHE B 1 136 ? 20.797 11.531 14.508 1 98.38 136 PHE B N 1
ATOM 4538 C CA . PHE B 1 136 ? 19.516 12.102 14.156 1 98.38 136 PHE B CA 1
ATOM 4539 C C . PHE B 1 136 ? 18.516 11.945 15.305 1 98.38 136 PHE B C 1
ATOM 4541 O O . PHE B 1 136 ? 17.734 12.852 15.578 1 98.38 136 PHE B O 1
ATOM 4548 N N . GLU B 1 137 ? 18.5 10.773 15.945 1 98 137 GLU B N 1
ATOM 4549 C CA . GLU B 1 137 ? 17.594 10.547 17.078 1 98 137 GLU B CA 1
ATOM 4550 C C . GLU B 1 137 ? 17.844 11.547 18.188 1 98 137 GLU B C 1
ATOM 4552 O O . GLU B 1 137 ? 16.906 12.102 18.766 1 98 137 GLU B O 1
ATOM 4557 N N . GLU B 1 138 ? 19.094 11.711 18.453 1 96.88 138 GLU B N 1
ATOM 4558 C CA . GLU B 1 138 ? 19.438 12.68 19.484 1 96.88 138 GLU B CA 1
ATOM 4559 C C . GLU B 1 138 ? 19.062 14.102 19.047 1 96.88 138 GLU B C 1
ATOM 4561 O O . GLU B 1 138 ? 18.625 14.906 19.875 1 96.88 138 GLU B O 1
ATOM 4566 N N . SER B 1 139 ? 19.312 14.422 17.812 1 97.62 139 SER B N 1
ATOM 4567 C CA . SER B 1 139 ? 18.938 15.719 17.281 1 97.62 139 SER B CA 1
ATOM 4568 C C . SER B 1 139 ? 17.438 15.992 17.469 1 97.62 139 SER B C 1
ATOM 4570 O O . SER B 1 139 ? 17.062 17.062 17.938 1 97.62 139 SER B O 1
ATOM 4572 N N . ILE B 1 140 ? 16.641 15.031 17.188 1 97.81 140 ILE B N 1
ATOM 4573 C CA . ILE B 1 140 ? 15.195 15.148 17.297 1 97.81 140 ILE B CA 1
ATOM 4574 C C . ILE B 1 140 ? 14.812 15.391 18.766 1 97.81 140 ILE B C 1
ATOM 4576 O O . ILE B 1 140 ? 13.992 16.266 19.062 1 97.81 140 ILE B O 1
ATOM 4580 N N . THR B 1 141 ? 15.398 14.664 19.641 1 96.56 141 THR B N 1
ATOM 4581 C CA . THR B 1 141 ? 15.102 14.781 21.062 1 96.56 141 THR B CA 1
ATOM 4582 C C . THR B 1 141 ? 15.391 16.203 21.547 1 96.56 141 THR B C 1
ATOM 4584 O O . T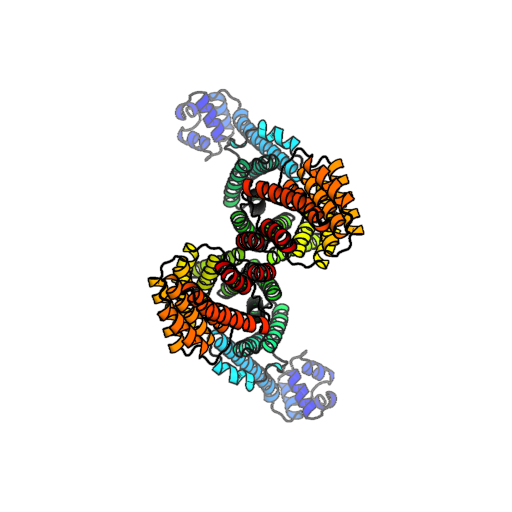HR B 1 141 ? 14.578 16.797 22.25 1 96.56 141 THR B O 1
ATOM 4587 N N . GLU B 1 142 ? 16.547 16.75 21.156 1 94.06 142 GLU B N 1
ATOM 4588 C CA . GLU B 1 142 ? 16.953 18.094 21.562 1 94.06 142 GLU B CA 1
ATOM 4589 C C . GLU B 1 142 ? 16 19.141 21 1 94.06 142 GLU B C 1
ATOM 4591 O O . GLU B 1 142 ? 15.594 20.062 21.719 1 94.06 142 GLU B O 1
ATOM 4596 N N . LEU B 1 143 ? 15.641 18.969 19.812 1 95.75 143 LEU B N 1
ATOM 4597 C CA . LEU B 1 143 ? 14.867 20 19.125 1 95.75 143 LEU B CA 1
ATOM 4598 C C . LEU B 1 143 ? 13.391 19.922 19.516 1 95.75 143 LEU B C 1
ATOM 4600 O O . LEU B 1 143 ? 12.695 20.938 19.516 1 95.75 143 LEU B O 1
ATOM 4604 N N . GLU B 1 144 ? 12.922 18.75 19.75 1 93.56 144 GLU B N 1
ATOM 4605 C CA . GLU B 1 144 ? 11.547 18.578 20.203 1 93.56 144 GLU B CA 1
ATOM 4606 C C . GLU B 1 144 ? 11.312 19.25 21.547 1 93.56 144 GLU B C 1
ATOM 4608 O O . GLU B 1 144 ? 10.289 19.891 21.766 1 93.56 144 GLU B O 1
ATOM 4613 N N . SER B 1 145 ? 12.219 19.109 22.359 1 90.19 145 SER B N 1
ATOM 4614 C CA . SER B 1 145 ? 12.117 19.672 23.703 1 90.19 145 SER B CA 1
ATOM 4615 C C . SER B 1 145 ? 12.102 21.203 23.656 1 90.19 145 SER B C 1
ATOM 4617 O O . SER B 1 145 ? 11.461 21.844 24.484 1 90.19 145 SER B O 1
ATOM 4619 N N . SER B 1 146 ? 12.781 21.766 22.719 1 88.56 146 SER B N 1
ATOM 4620 C CA . SER B 1 146 ? 12.898 23.219 22.641 1 88.56 146 SER B CA 1
ATOM 4621 C C . SER B 1 146 ? 11.898 23.812 21.656 1 88.56 146 SER B C 1
ATOM 4623 O O . SER B 1 146 ? 11.945 25 21.344 1 88.56 146 SER B O 1
ATOM 4625 N N . LYS B 1 147 ? 11.031 23.078 21.031 1 90.62 147 LYS B N 1
ATOM 4626 C CA . LYS B 1 147 ? 9.914 23.453 20.172 1 90.62 147 LYS B CA 1
ATOM 4627 C C . LYS B 1 147 ? 10.414 24.156 18.906 1 90.62 147 LYS B C 1
ATOM 4629 O O . LYS B 1 147 ? 9.859 25.172 18.5 1 90.62 147 LYS B O 1
ATOM 4634 N N . HIS B 1 148 ? 11.578 23.688 18.453 1 91.94 148 HIS B N 1
ATOM 4635 C CA . HIS B 1 148 ? 12.055 24.094 17.141 1 91.94 148 HIS B CA 1
ATOM 4636 C C . HIS B 1 148 ? 11.57 23.141 16.047 1 91.94 148 HIS B C 1
ATOM 4638 O O . HIS B 1 148 ? 12.312 22.266 15.625 1 91.94 148 HIS B O 1
ATOM 4644 N N . THR B 1 149 ? 10.383 23.359 15.562 1 94.44 149 THR B N 1
ATOM 4645 C CA . THR B 1 149 ? 9.609 22.406 14.773 1 94.44 149 THR B CA 1
ATOM 4646 C C . THR B 1 149 ? 10.242 22.219 13.398 1 94.44 149 THR B C 1
ATOM 4648 O O . THR B 1 149 ? 10.367 21.094 12.914 1 94.44 149 THR B O 1
ATOM 4651 N N . ASN B 1 150 ? 10.711 23.266 12.789 1 93.38 150 ASN B N 1
ATOM 4652 C CA . ASN B 1 150 ? 11.273 23.156 11.445 1 93.38 150 ASN B CA 1
ATOM 4653 C C . ASN B 1 150 ? 12.523 22.281 11.438 1 93.38 150 ASN B C 1
ATOM 4655 O O . ASN B 1 150 ? 12.641 21.375 10.602 1 93.38 150 ASN B O 1
ATOM 4659 N N . GLU B 1 151 ? 13.383 22.609 12.359 1 94.88 151 GLU B N 1
ATOM 4660 C CA . GLU B 1 151 ? 14.625 21.859 12.445 1 94.88 151 GLU B CA 1
ATOM 4661 C C . GLU B 1 151 ? 14.375 20.422 12.906 1 94.88 151 GLU B C 1
ATOM 4663 O O . GLU B 1 151 ? 15.047 19.5 12.453 1 94.88 151 GLU B O 1
ATOM 4668 N N . MET B 1 152 ? 13.422 20.281 13.797 1 97.25 152 MET B N 1
ATOM 4669 C CA . MET B 1 152 ? 13.039 18.938 14.234 1 97.25 152 MET B CA 1
ATOM 4670 C C . MET B 1 152 ? 12.508 18.109 13.07 1 97.25 152 MET B C 1
ATOM 4672 O O . MET B 1 152 ? 12.883 16.953 12.906 1 97.25 152 MET B O 1
ATOM 4676 N N . LEU B 1 153 ? 11.672 18.703 12.211 1 97.56 153 LEU B N 1
ATOM 4677 C CA . LEU B 1 153 ? 11.109 18.031 11.039 1 97.56 153 LEU B CA 1
ATOM 4678 C C . LEU B 1 153 ? 12.211 17.641 10.062 1 97.56 153 LEU B C 1
ATOM 4680 O O . LEU B 1 153 ? 12.148 16.562 9.453 1 97.56 153 LEU B O 1
ATOM 4684 N N . ARG B 1 154 ? 13.164 18.484 9.93 1 96.75 154 ARG B N 1
ATOM 4685 C CA . ARG B 1 154 ? 14.305 18.172 9.078 1 96.75 154 ARG B CA 1
ATOM 4686 C C . ARG B 1 154 ? 15.031 16.938 9.57 1 96.75 154 ARG B C 1
ATOM 4688 O O . ARG B 1 154 ? 15.406 16.078 8.773 1 96.75 154 ARG B O 1
ATOM 4695 N N . SER B 1 155 ? 15.219 16.891 10.844 1 98.06 155 SER B N 1
ATOM 4696 C CA . SER B 1 155 ? 15.883 15.742 11.43 1 98.06 155 SER B CA 1
ATOM 4697 C C . SER B 1 155 ? 15.039 14.484 11.289 1 98.06 155 SER B C 1
ATOM 4699 O O . SER B 1 155 ? 15.562 13.398 11.055 1 98.06 155 SER B O 1
ATOM 4701 N N . LEU B 1 156 ? 13.719 14.586 11.492 1 98.44 156 LEU B N 1
ATOM 4702 C CA . LEU B 1 156 ? 12.812 13.461 11.281 1 98.44 156 LEU B CA 1
ATOM 4703 C C . LEU B 1 156 ? 12.875 12.977 9.844 1 98.44 156 LEU B C 1
ATOM 4705 O O . LEU B 1 156 ? 12.914 11.766 9.594 1 98.44 156 LEU B O 1
ATOM 4709 N N . ASP B 1 157 ? 12.875 13.875 8.914 1 98.12 157 ASP B N 1
ATOM 4710 C CA . ASP B 1 157 ? 12.977 13.578 7.492 1 98.12 157 ASP B CA 1
ATOM 4711 C C . ASP B 1 157 ? 14.258 12.805 7.188 1 98.12 157 ASP B C 1
ATOM 4713 O O . ASP B 1 157 ? 14.227 11.797 6.477 1 98.12 157 ASP B O 1
ATOM 4717 N N . SER B 1 158 ? 15.336 13.312 7.754 1 98.31 158 SER B N 1
ATOM 4718 C CA . SER B 1 158 ? 16.625 12.672 7.551 1 98.31 158 SER B CA 1
ATOM 4719 C C . SER B 1 158 ? 16.656 11.273 8.164 1 98.31 158 SER B C 1
ATOM 4721 O O . SER B 1 158 ? 17.188 10.336 7.562 1 98.31 158 SER B O 1
ATOM 4723 N N . LEU B 1 159 ? 16.125 11.188 9.344 1 98.5 159 LEU B N 1
ATOM 4724 C CA . LEU B 1 159 ? 16.047 9.891 10.016 1 98.5 159 LEU B CA 1
ATOM 4725 C C . LEU B 1 159 ? 15.234 8.898 9.203 1 98.5 159 LEU B C 1
ATOM 4727 O O . LEU B 1 159 ? 15.633 7.742 9.047 1 98.5 159 LEU B O 1
ATOM 4731 N N . GLY B 1 160 ? 14.094 9.32 8.711 1 98.5 160 GLY B N 1
ATOM 4732 C CA . GLY B 1 160 ? 13.281 8.477 7.848 1 98.5 160 GLY B CA 1
ATOM 4733 C C . GLY B 1 160 ? 14.008 8.039 6.59 1 98.5 160 GLY B C 1
ATOM 4734 O O . GLY B 1 160 ? 13.914 6.883 6.18 1 98.5 160 GLY B O 1
ATOM 4735 N N . TYR B 1 161 ? 14.742 8.953 6.004 1 97.94 161 TYR B N 1
ATOM 4736 C CA . TYR B 1 161 ? 15.516 8.648 4.805 1 97.94 161 TYR B CA 1
ATOM 4737 C C . TYR B 1 161 ? 16.531 7.547 5.082 1 97.94 161 TYR B C 1
ATOM 4739 O O . TYR B 1 161 ? 16.656 6.598 4.305 1 97.94 161 TYR B O 1
ATOM 4747 N N . VAL B 1 162 ? 17.203 7.668 6.16 1 98.38 162 VAL B N 1
ATOM 4748 C CA . VAL B 1 162 ? 18.266 6.715 6.469 1 98.38 162 VAL B CA 1
ATOM 4749 C C . VAL B 1 162 ? 17.672 5.34 6.75 1 98.38 162 VAL B C 1
ATOM 4751 O O . VAL B 1 162 ? 18.188 4.316 6.301 1 98.38 162 VAL B O 1
ATOM 4754 N N . HIS B 1 163 ? 16.578 5.27 7.504 1 98.25 163 HIS B N 1
ATOM 4755 C CA . HIS B 1 163 ? 15.906 3.996 7.723 1 98.25 163 HIS B CA 1
ATOM 4756 C C . HIS B 1 163 ? 15.492 3.359 6.402 1 98.25 163 HIS B C 1
ATOM 4758 O O . HIS B 1 163 ? 15.562 2.139 6.246 1 98.25 163 HIS B O 1
ATOM 4764 N N . SER B 1 164 ? 15.078 4.133 5.449 1 97.62 164 SER B N 1
ATOM 4765 C CA . SER B 1 164 ? 14.688 3.633 4.133 1 97.62 164 SER B CA 1
ATOM 4766 C C . SER B 1 164 ? 15.891 3.076 3.379 1 97.62 164 SER B C 1
ATOM 4768 O O . SER B 1 164 ? 15.781 2.066 2.682 1 97.62 164 SER B O 1
ATOM 4770 N N . GLN B 1 165 ? 17.031 3.721 3.582 1 96.25 165 GLN B N 1
ATOM 4771 C CA . GLN B 1 165 ? 18.25 3.285 2.9 1 96.25 165 GLN B CA 1
ATOM 4772 C C . GLN B 1 165 ? 18.688 1.905 3.385 1 96.25 165 GLN B C 1
ATOM 4774 O O . GLN B 1 165 ? 19.234 1.112 2.609 1 96.25 165 GLN B O 1
ATOM 4779 N N . ILE B 1 166 ? 18.406 1.607 4.59 1 96.5 166 ILE B N 1
ATOM 4780 C CA . ILE B 1 166 ? 18.812 0.32 5.133 1 96.5 166 ILE B CA 1
ATOM 4781 C C . ILE B 1 166 ? 17.641 -0.648 5.133 1 96.5 166 ILE B C 1
ATOM 4783 O O . ILE B 1 166 ? 17.641 -1.635 5.871 1 96.5 166 ILE B O 1
ATOM 4787 N N . ASN B 1 167 ? 16.531 -0.312 4.508 1 95.5 167 ASN B N 1
ATOM 4788 C CA . ASN B 1 167 ? 15.367 -1.142 4.215 1 95.5 167 ASN B CA 1
ATOM 4789 C C . ASN B 1 167 ? 14.508 -1.37 5.457 1 95.5 167 ASN B C 1
ATOM 4791 O O . ASN B 1 167 ? 13.852 -2.404 5.582 1 95.5 167 ASN B O 1
ATOM 4795 N N . ASN B 1 168 ? 14.695 -0.5 6.395 1 97.19 168 ASN B N 1
ATOM 4796 C CA . ASN B 1 168 ? 13.742 -0.429 7.492 1 97.19 168 ASN B CA 1
ATOM 4797 C C . ASN B 1 168 ? 12.539 0.441 7.133 1 97.19 168 ASN B C 1
ATOM 4799 O O . ASN B 1 168 ? 12.297 1.47 7.77 1 97.19 168 ASN B O 1
ATOM 4803 N N . ASN B 1 169 ? 11.766 -0.022 6.246 1 97.75 169 ASN B N 1
ATOM 4804 C CA . ASN B 1 169 ? 10.766 0.816 5.598 1 97.75 169 ASN B CA 1
ATOM 4805 C C . ASN B 1 169 ? 9.555 1.048 6.504 1 97.75 169 ASN B C 1
ATOM 4807 O O . ASN B 1 169 ? 8.938 2.111 6.457 1 97.75 169 ASN B O 1
ATOM 4811 N N . GLU B 1 170 ? 9.164 0.078 7.328 1 96.06 170 GLU B N 1
ATOM 4812 C CA . GLU B 1 170 ? 8.047 0.27 8.25 1 96.06 170 GLU B CA 1
ATOM 4813 C C . GLU B 1 170 ? 8.352 1.369 9.266 1 96.06 170 GLU B C 1
ATOM 4815 O O . GLU B 1 170 ? 7.5 2.219 9.539 1 96.06 170 GLU B O 1
ATOM 4820 N N . ILE B 1 171 ? 9.547 1.332 9.781 1 97.19 171 ILE B N 1
ATOM 4821 C CA . ILE B 1 171 ? 9.977 2.35 10.734 1 97.19 171 ILE B CA 1
ATOM 4822 C C . ILE B 1 171 ? 10.023 3.713 10.047 1 97.19 171 ILE B C 1
ATOM 4824 O O . ILE B 1 171 ? 9.539 4.707 10.586 1 97.19 171 ILE B O 1
ATOM 4828 N N . ALA B 1 172 ? 10.641 3.729 8.875 1 98.44 172 ALA B N 1
ATOM 4829 C CA . ALA B 1 172 ? 10.711 4.965 8.102 1 98.44 172 ALA B CA 1
ATOM 4830 C C . ALA B 1 172 ? 9.32 5.555 7.887 1 98.44 172 ALA B C 1
ATOM 4832 O O . ALA B 1 172 ? 9.125 6.762 8.055 1 98.44 172 ALA B O 1
ATOM 4833 N N . LEU B 1 173 ? 8.398 4.676 7.562 1 97.94 173 LEU B N 1
ATOM 4834 C CA . LEU B 1 173 ? 7.027 5.113 7.312 1 97.94 173 LEU B CA 1
ATOM 4835 C C . LEU B 1 173 ? 6.43 5.77 8.555 1 97.94 173 LEU B C 1
ATOM 4837 O O . LEU B 1 173 ? 5.812 6.836 8.461 1 97.94 173 LEU B O 1
ATOM 4841 N N . ASN B 1 174 ? 6.555 5.199 9.672 1 97.38 174 ASN B N 1
ATOM 4842 C CA . ASN B 1 174 ? 6.02 5.738 10.914 1 97.38 174 ASN B CA 1
ATOM 4843 C C . ASN B 1 174 ? 6.609 7.105 11.234 1 97.38 174 ASN B C 1
ATOM 4845 O O . ASN B 1 174 ? 5.883 8.023 11.617 1 97.38 174 ASN B O 1
ATOM 4849 N N . LEU B 1 175 ? 7.902 7.184 11.102 1 97.94 175 LEU B N 1
ATOM 4850 C CA . LEU B 1 175 ? 8.594 8.438 11.383 1 97.94 175 LEU B CA 1
ATOM 4851 C C . LEU B 1 175 ? 8.133 9.539 10.438 1 97.94 175 LEU B C 1
ATOM 4853 O O . LEU B 1 175 ? 7.84 10.656 10.875 1 97.94 175 LEU B O 1
ATOM 4857 N N . LEU B 1 176 ? 8.055 9.227 9.219 1 98.38 176 LEU B N 1
ATOM 4858 C CA . LEU B 1 176 ? 7.703 10.219 8.203 1 98.38 176 LEU B CA 1
ATOM 4859 C C . LEU B 1 176 ? 6.23 10.602 8.297 1 98.38 176 LEU B C 1
ATOM 4861 O O . LEU B 1 176 ? 5.863 11.742 8.031 1 98.38 176 LEU B O 1
ATOM 4865 N N . ASN B 1 177 ? 5.367 9.602 8.633 1 97.25 177 ASN B N 1
ATOM 4866 C CA . ASN B 1 177 ? 3.971 9.93 8.891 1 97.25 177 ASN B CA 1
ATOM 4867 C C . ASN B 1 177 ? 3.83 10.938 10.031 1 97.25 177 ASN B C 1
ATOM 4869 O O . ASN B 1 177 ? 3.014 11.852 9.961 1 97.25 177 ASN B O 1
ATOM 4873 N N . LYS B 1 178 ? 4.586 10.688 11.094 1 96.88 178 LYS B N 1
ATOM 4874 C CA . LYS B 1 178 ? 4.605 11.648 12.195 1 96.88 178 LYS B CA 1
ATOM 4875 C C . LYS B 1 178 ? 5.016 13.031 11.711 1 96.88 178 LYS B C 1
ATOM 4877 O O . LY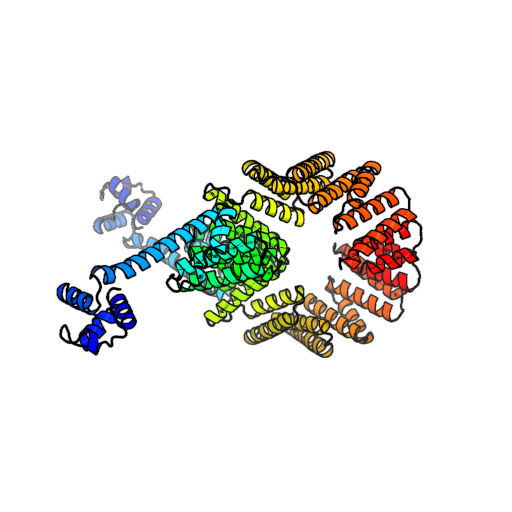S B 1 178 ? 4.363 14.031 12.039 1 96.88 178 LYS B O 1
ATOM 4882 N N . ALA B 1 179 ? 6.082 13.102 10.961 1 97.75 179 ALA B N 1
ATOM 4883 C CA . ALA B 1 179 ? 6.555 14.367 10.406 1 97.75 179 ALA B CA 1
ATOM 4884 C C . ALA B 1 179 ? 5.48 15.031 9.547 1 97.75 179 ALA B C 1
ATOM 4886 O O . ALA B 1 179 ? 5.27 16.234 9.633 1 97.75 179 ALA B O 1
ATOM 4887 N N . TYR B 1 180 ? 4.816 14.297 8.758 1 97.38 180 TYR B N 1
ATOM 4888 C CA . TYR B 1 180 ? 3.783 14.789 7.852 1 97.38 180 TYR B CA 1
ATOM 4889 C C . TYR B 1 180 ? 2.643 15.438 8.625 1 97.38 180 TYR B C 1
ATOM 4891 O O . TYR B 1 180 ? 2.172 16.516 8.258 1 97.38 180 TYR B O 1
ATOM 4899 N N . ARG B 1 181 ? 2.154 14.766 9.633 1 94.44 181 ARG B N 1
ATOM 4900 C CA . ARG B 1 181 ? 1.061 15.297 10.445 1 94.44 181 ARG B CA 1
ATOM 4901 C C . ARG B 1 181 ? 1.453 16.609 11.102 1 94.44 181 ARG B C 1
ATOM 4903 O O . ARG B 1 181 ? 0.677 17.562 11.102 1 94.44 181 ARG B O 1
ATOM 4910 N N . ILE B 1 182 ? 2.67 16.656 11.648 1 95.19 182 ILE B N 1
ATOM 4911 C CA . ILE B 1 182 ? 3.154 17.859 12.305 1 95.19 182 ILE B CA 1
ATOM 4912 C C . ILE B 1 182 ? 3.281 18.984 11.281 1 95.19 182 ILE B C 1
ATOM 4914 O O . ILE B 1 182 ? 2.895 20.125 11.555 1 95.19 182 ILE B O 1
ATOM 4918 N N . MET B 1 183 ? 3.764 18.641 10.164 1 95.38 183 MET B N 1
ATOM 4919 C CA . MET B 1 183 ? 3.959 19.578 9.07 1 95.38 183 MET B CA 1
ATOM 4920 C C . MET B 1 183 ? 2.645 20.266 8.703 1 95.38 183 MET B C 1
ATOM 4922 O O . MET B 1 183 ? 2.598 21.484 8.539 1 95.38 183 MET B O 1
ATOM 4926 N N . ILE B 1 184 ? 1.629 19.484 8.523 1 93.56 184 ILE B N 1
ATOM 4927 C CA . ILE B 1 184 ? 0.326 20.016 8.148 1 93.56 184 ILE B CA 1
ATOM 4928 C C . ILE B 1 184 ? -0.264 20.797 9.312 1 93.56 184 ILE B C 1
ATOM 4930 O O . ILE B 1 184 ? -0.725 21.938 9.133 1 93.56 184 ILE B O 1
ATOM 4934 N N . TYR B 1 185 ? -0.187 20.25 10.477 1 91.69 185 TYR B N 1
ATOM 4935 C CA . TYR B 1 185 ? -0.77 20.844 11.672 1 91.69 185 TYR B CA 1
ATOM 4936 C C . TYR B 1 185 ? -0.17 22.219 11.945 1 91.69 185 TYR B C 1
ATOM 4938 O O . TYR B 1 185 ? -0.896 23.172 12.219 1 91.69 185 TYR B O 1
ATOM 4946 N N . ASP B 1 186 ? 1.169 22.281 11.859 1 92.12 186 ASP B N 1
ATOM 4947 C CA . ASP B 1 186 ? 1.882 23.516 12.188 1 92.12 186 ASP B CA 1
ATOM 4948 C C . ASP B 1 186 ? 2.025 24.406 10.961 1 92.12 186 ASP B C 1
ATOM 4950 O O . ASP B 1 186 ? 2.68 25.453 11.016 1 92.12 186 ASP B O 1
ATOM 4954 N N . GLN B 1 187 ? 1.428 23.984 9.828 1 91.56 187 GLN B N 1
ATOM 4955 C CA . GLN B 1 187 ? 1.417 24.766 8.594 1 91.56 187 GLN B CA 1
ATOM 4956 C C . GLN B 1 187 ? 2.832 25.172 8.188 1 91.56 187 GLN B C 1
ATOM 4958 O O . GLN B 1 187 ? 3.1 26.344 7.926 1 91.56 187 GLN B O 1
ATOM 4963 N N . ILE B 1 188 ? 3.656 24.172 8.328 1 90.62 188 ILE B N 1
ATOM 4964 C CA . ILE B 1 188 ? 5.051 24.391 7.961 1 90.62 188 ILE B CA 1
ATOM 4965 C C . ILE B 1 188 ? 5.148 24.672 6.465 1 90.62 188 ILE B C 1
ATOM 4967 O O . ILE B 1 188 ? 4.391 24.109 5.668 1 90.62 188 ILE B O 1
ATOM 4971 N N . GLN B 1 189 ? 6.125 25.578 6.113 1 85.75 189 GLN B N 1
ATOM 4972 C CA . GLN B 1 189 ? 6.348 25.938 4.715 1 85.75 189 GLN B CA 1
ATOM 4973 C C . GLN B 1 189 ? 7.789 25.641 4.297 1 85.75 189 GLN B C 1
ATOM 4975 O O . GLN B 1 189 ? 8.633 25.344 5.137 1 85.75 189 GLN B O 1
ATOM 4980 N N . GLY B 1 190 ? 8.023 25.594 2.947 1 85.81 190 GLY B N 1
ATOM 4981 C CA . GLY B 1 190 ? 9.383 25.5 2.441 1 85.81 190 GLY B CA 1
ATOM 4982 C C . GLY B 1 190 ? 9.711 24.141 1.862 1 85.81 190 GLY B C 1
ATOM 4983 O O . GLY B 1 190 ? 8.828 23.297 1.715 1 85.81 190 GLY B O 1
ATOM 4984 N N . VAL B 1 191 ? 10.922 23.969 1.59 1 91.19 191 VAL B N 1
ATOM 4985 C CA . VAL B 1 191 ? 11.375 22.828 0.813 1 91.19 191 VAL B CA 1
ATOM 4986 C C . VAL B 1 191 ? 11.336 21.562 1.683 1 91.19 191 VAL B C 1
ATOM 4988 O O . VAL B 1 191 ? 11.312 20.453 1.167 1 91.19 191 VAL B O 1
ATOM 4991 N N . ILE B 1 192 ? 11.312 21.812 3.023 1 94.31 192 ILE B N 1
ATOM 4992 C CA . ILE B 1 192 ? 11.258 20.672 3.932 1 94.31 192 ILE B CA 1
ATOM 4993 C C . ILE B 1 192 ? 9.969 19.891 3.695 1 94.31 192 ILE B C 1
ATOM 4995 O O . ILE B 1 192 ? 9.953 18.656 3.828 1 94.31 192 ILE B O 1
ATOM 4999 N N . ARG B 1 193 ? 8.859 20.5 3.297 1 95.75 193 ARG B N 1
ATOM 5000 C CA . ARG B 1 193 ? 7.602 19.828 2.979 1 95.75 193 ARG B CA 1
ATOM 5001 C C . ARG B 1 193 ? 7.766 18.891 1.787 1 95.75 193 ARG B C 1
ATOM 5003 O O . ARG B 1 193 ? 7.289 17.766 1.814 1 95.75 193 ARG B O 1
ATOM 5010 N N . VAL B 1 194 ? 8.461 19.422 0.815 1 96.31 194 VAL B N 1
ATOM 5011 C CA . VAL B 1 194 ? 8.688 18.625 -0.389 1 96.31 194 VAL B CA 1
ATOM 5012 C C . VAL B 1 194 ? 9.523 17.391 -0.047 1 96.31 194 VAL B C 1
ATOM 5014 O O . VAL B 1 194 ? 9.211 16.281 -0.487 1 96.31 194 VAL B O 1
ATOM 5017 N N . SER B 1 195 ? 10.492 17.594 0.742 1 97.44 195 SER B N 1
ATOM 5018 C CA . SER B 1 195 ? 11.391 16.5 1.109 1 97.44 195 SER B CA 1
ATOM 5019 C C . SER B 1 195 ? 10.641 15.391 1.851 1 97.44 195 SER B C 1
ATOM 5021 O O . SER B 1 195 ? 10.82 14.211 1.556 1 97.44 195 SER B O 1
ATOM 5023 N N . ILE B 1 196 ? 9.844 15.797 2.816 1 98.31 196 ILE B N 1
ATOM 5024 C CA . ILE B 1 196 ? 9.07 14.836 3.594 1 98.31 196 ILE B CA 1
ATOM 5025 C C . ILE B 1 196 ? 8.133 14.062 2.67 1 98.31 196 ILE B C 1
ATOM 5027 O O . ILE B 1 196 ? 8.031 12.836 2.754 1 98.31 196 ILE B O 1
ATOM 5031 N N . LEU B 1 197 ? 7.457 14.734 1.783 1 98.31 197 LEU B N 1
ATOM 5032 C CA . LEU B 1 197 ? 6.531 14.117 0.843 1 98.31 197 LEU B CA 1
ATOM 5033 C C . LEU B 1 197 ? 7.266 13.148 -0.084 1 98.31 197 LEU B C 1
ATOM 5035 O O . LEU B 1 197 ? 6.773 12.055 -0.356 1 98.31 197 LEU B O 1
ATOM 5039 N N . VAL B 1 198 ? 8.414 13.523 -0.56 1 98.31 198 VAL B N 1
ATOM 5040 C CA . VAL B 1 198 ? 9.203 12.688 -1.461 1 98.31 198 VAL B CA 1
ATOM 5041 C C . VAL B 1 198 ? 9.641 11.414 -0.739 1 98.31 198 VAL B C 1
ATOM 5043 O O . VAL B 1 198 ? 9.508 10.312 -1.277 1 98.31 198 VAL B O 1
ATOM 5046 N N . ASN B 1 199 ? 10.141 11.57 0.458 1 98.44 199 ASN B N 1
ATOM 5047 C CA . ASN B 1 199 ? 10.57 10.398 1.218 1 98.44 199 ASN B CA 1
ATOM 5048 C C . ASN B 1 199 ? 9.398 9.477 1.531 1 98.44 199 ASN B C 1
ATOM 5050 O O . ASN B 1 199 ? 9.547 8.25 1.53 1 98.44 199 ASN B O 1
ATOM 5054 N N . LEU B 1 200 ? 8.234 10.07 1.82 1 98.44 200 LEU B N 1
ATOM 5055 C CA . LEU B 1 200 ? 7.039 9.25 1.995 1 98.44 200 LEU B CA 1
ATOM 5056 C C . LEU B 1 200 ? 6.719 8.484 0.72 1 98.44 200 LEU B C 1
ATOM 5058 O O . LEU B 1 200 ? 6.438 7.281 0.769 1 98.44 200 LEU B O 1
ATOM 5062 N N . GLY B 1 201 ? 6.77 9.172 -0.381 1 98.5 201 GLY B N 1
ATOM 5063 C CA . GLY B 1 201 ? 6.527 8.516 -1.653 1 98.5 201 GLY B CA 1
ATOM 5064 C C . GLY B 1 201 ? 7.469 7.352 -1.912 1 98.5 201 GLY B C 1
ATOM 5065 O O . GLY B 1 201 ? 7.031 6.27 -2.309 1 98.5 201 GLY B O 1
ATOM 5066 N N . ILE B 1 202 ? 8.695 7.57 -1.649 1 98.06 202 ILE B N 1
ATOM 5067 C CA . ILE B 1 202 ? 9.719 6.562 -1.899 1 98.06 202 ILE B CA 1
ATOM 5068 C C . ILE B 1 202 ? 9.508 5.371 -0.973 1 98.06 202 ILE B C 1
ATOM 5070 O O . ILE B 1 202 ? 9.547 4.219 -1.413 1 98.06 202 ILE B O 1
ATOM 5074 N N . VAL B 1 203 ? 9.258 5.613 0.297 1 98.44 203 VAL B N 1
ATOM 5075 C CA . VAL B 1 203 ? 9.078 4.547 1.275 1 98.44 203 VAL B CA 1
ATOM 5076 C C . VAL B 1 203 ? 7.84 3.729 0.925 1 98.44 203 VAL B C 1
ATOM 5078 O O . VAL B 1 203 ? 7.859 2.496 0.998 1 98.44 203 VAL B O 1
ATOM 5081 N N . HIS B 1 204 ? 6.746 4.371 0.547 1 98.44 204 HIS B N 1
ATOM 5082 C CA . HIS B 1 204 ? 5.559 3.652 0.105 1 98.44 204 HIS B CA 1
ATOM 5083 C C . HIS B 1 204 ? 5.859 2.777 -1.107 1 98.44 204 HIS B C 1
ATOM 5085 O O . HIS B 1 204 ? 5.383 1.646 -1.197 1 98.44 204 HIS B O 1
ATOM 5091 N N . GLY B 1 205 ? 6.613 3.324 -2.035 1 98 205 GLY B N 1
ATOM 5092 C CA . GLY B 1 205 ? 7.023 2.535 -3.184 1 98 205 GLY B CA 1
ATOM 5093 C C . GLY B 1 205 ? 7.77 1.269 -2.803 1 98 205 GLY B C 1
ATOM 5094 O O . GLY B 1 205 ? 7.484 0.193 -3.334 1 98 205 GLY B O 1
ATOM 5095 N N . LYS B 1 206 ? 8.664 1.401 -1.843 1 97.44 206 LYS B N 1
ATOM 5096 C CA . LYS B 1 206 ? 9.461 0.263 -1.386 1 97.44 206 LYS B CA 1
ATOM 5097 C C . LYS B 1 206 ? 8.578 -0.766 -0.678 1 97.44 206 LYS B C 1
ATOM 5099 O O . LYS B 1 206 ? 8.891 -1.96 -0.683 1 97.44 206 LYS B O 1
ATOM 5104 N N . LEU B 1 207 ? 7.48 -0.3 -0.137 1 97.25 207 LEU B N 1
ATOM 5105 C CA . LEU B 1 207 ? 6.527 -1.173 0.541 1 97.25 207 LEU B CA 1
ATOM 5106 C C . LEU B 1 207 ? 5.48 -1.699 -0.437 1 97.25 207 LEU B C 1
ATOM 5108 O O . LEU B 1 207 ? 4.508 -2.334 -0.028 1 97.25 207 LEU B O 1
ATOM 5112 N N . LYS B 1 208 ? 5.613 -1.365 -1.711 1 97.12 208 LYS B N 1
ATOM 5113 C CA . LYS B 1 208 ? 4.723 -1.766 -2.795 1 97.12 208 LYS B CA 1
ATOM 5114 C C . LYS B 1 208 ? 3.344 -1.133 -2.635 1 97.12 208 LYS B C 1
ATOM 5116 O O . LYS B 1 208 ? 2.33 -1.743 -2.98 1 97.12 208 LYS B O 1
ATOM 5121 N N . GLU B 1 209 ? 3.295 -0.081 -1.973 1 97.38 209 GLU B N 1
ATOM 5122 C CA . GLU B 1 209 ? 2.09 0.737 -1.869 1 97.38 209 GLU B CA 1
ATOM 5123 C C . GLU B 1 209 ? 2.098 1.863 -2.898 1 97.38 209 GLU B C 1
ATOM 5125 O O . GLU B 1 209 ? 2.264 3.033 -2.545 1 97.38 209 GLU B O 1
ATOM 5130 N N . TYR B 1 210 ? 1.824 1.55 -4.082 1 98.12 210 TYR B N 1
ATOM 5131 C CA . TYR B 1 210 ? 2.139 2.396 -5.227 1 98.12 210 TYR B CA 1
ATOM 5132 C C . TYR B 1 210 ? 1.131 3.533 -5.355 1 98.12 210 TYR B C 1
ATOM 5134 O O . TYR B 1 210 ? 1.48 4.637 -5.785 1 98.12 210 TYR B O 1
ATOM 5142 N N . TYR B 1 211 ? -0.1 3.258 -4.996 1 96.44 211 TYR B N 1
ATOM 5143 C CA . TYR B 1 211 ? -1.092 4.324 -5.074 1 96.44 211 TYR B CA 1
ATOM 5144 C C . TYR B 1 211 ? -0.748 5.461 -4.117 1 96.44 211 TYR B C 1
ATOM 5146 O O . TYR B 1 211 ? -0.761 6.633 -4.504 1 96.44 211 TYR B O 1
ATOM 5154 N N . SER B 1 212 ? -0.443 5.031 -2.936 1 97.44 212 SER B N 1
ATOM 5155 C CA . SER B 1 212 ? -0.05 6.02 -1.936 1 97.44 212 SER B CA 1
ATOM 5156 C C . SER B 1 212 ? 1.234 6.734 -2.34 1 97.44 212 SER B C 1
ATOM 5158 O O . SER B 1 212 ? 1.361 7.945 -2.15 1 97.44 212 SER B O 1
ATOM 5160 N N . ALA B 1 213 ? 2.18 5.988 -2.854 1 98.56 213 ALA B N 1
ATOM 5161 C CA . ALA B 1 213 ? 3.436 6.582 -3.305 1 98.56 213 ALA B CA 1
ATOM 5162 C C . ALA B 1 213 ? 3.184 7.684 -4.328 1 98.56 213 ALA B C 1
ATOM 5164 O O . ALA B 1 213 ? 3.672 8.805 -4.172 1 98.56 213 ALA B O 1
ATOM 5165 N N . ILE B 1 214 ? 2.393 7.391 -5.285 1 97.94 214 ILE B N 1
ATOM 5166 C CA . ILE B 1 214 ? 2.102 8.328 -6.359 1 97.94 214 ILE B CA 1
ATOM 5167 C C . ILE B 1 214 ? 1.388 9.555 -5.793 1 97.94 214 ILE B C 1
ATOM 5169 O O . ILE B 1 214 ? 1.675 10.688 -6.188 1 97.94 214 ILE B O 1
ATOM 5173 N N . ASN B 1 215 ? 0.459 9.359 -4.859 1 97.31 215 ASN B N 1
ATOM 5174 C CA . ASN B 1 215 ? -0.265 10.477 -4.258 1 97.31 215 ASN B CA 1
ATOM 5175 C C . ASN B 1 215 ? 0.68 11.438 -3.549 1 97.31 215 ASN B C 1
ATOM 5177 O O . ASN B 1 215 ? 0.583 12.656 -3.73 1 97.31 215 ASN B O 1
ATOM 5181 N N . PHE B 1 216 ? 1.564 10.93 -2.773 1 98.38 216 PHE B N 1
ATOM 5182 C CA . PHE B 1 216 ? 2.506 11.781 -2.053 1 98.38 216 PHE B CA 1
ATOM 5183 C C . PHE B 1 216 ? 3.455 12.477 -3.02 1 98.38 216 PHE B C 1
ATOM 5185 O O . PHE B 1 216 ? 3.785 13.648 -2.838 1 98.38 216 PHE B O 1
ATOM 5192 N N . LEU B 1 217 ? 3.932 11.789 -4.008 1 98.56 217 LEU B N 1
ATOM 5193 C CA . LEU B 1 217 ? 4.848 12.359 -4.992 1 98.56 217 LEU B CA 1
ATOM 5194 C C . LEU B 1 217 ? 4.156 13.453 -5.809 1 98.56 217 LEU B C 1
ATOM 5196 O O . LEU B 1 217 ? 4.762 14.484 -6.109 1 98.56 217 LEU B O 1
ATOM 5200 N N . GLN B 1 218 ? 2.918 13.164 -6.129 1 97.88 218 GLN B N 1
ATOM 5201 C CA . GLN B 1 218 ? 2.148 14.188 -6.832 1 97.88 218 GLN B CA 1
ATOM 5202 C C . GLN B 1 218 ? 1.979 15.438 -5.973 1 97.88 218 GLN B C 1
ATOM 5204 O O . GLN B 1 218 ? 2.088 16.562 -6.469 1 97.88 218 GLN B O 1
ATOM 5209 N N . GLU B 1 219 ? 1.644 15.219 -4.738 1 97 219 GLU B N 1
ATOM 5210 C CA . GLU B 1 219 ? 1.546 16.359 -3.824 1 97 219 GLU B CA 1
ATOM 5211 C C . GLU B 1 219 ? 2.857 17.141 -3.768 1 97 219 GLU B C 1
ATOM 5213 O O . GLU B 1 219 ? 2.852 18.359 -3.729 1 97 219 GLU B O 1
ATOM 5218 N N . ALA B 1 220 ? 3.961 16.453 -3.738 1 97.69 220 ALA B N 1
ATOM 5219 C CA . ALA B 1 220 ? 5.273 17.094 -3.73 1 97.69 220 ALA B CA 1
ATOM 5220 C C . ALA B 1 220 ? 5.48 17.922 -4.992 1 97.69 220 ALA B C 1
ATOM 5222 O O . ALA B 1 220 ? 5.953 19.062 -4.926 1 97.69 220 ALA B O 1
ATOM 5223 N N . SER B 1 221 ? 5.168 17.359 -6.117 1 97.44 221 SER B N 1
ATOM 5224 C CA . SER B 1 221 ? 5.289 18.062 -7.391 1 97.44 221 SER B CA 1
ATOM 5225 C C . SER B 1 221 ? 4.422 19.312 -7.414 1 97.44 221 SER B C 1
ATOM 5227 O O . SER B 1 221 ? 4.871 20.375 -7.852 1 97.44 221 SER B O 1
ATOM 5229 N N . ASP B 1 222 ? 3.168 19.172 -6.953 1 95.94 222 ASP B N 1
ATOM 5230 C CA . ASP B 1 222 ? 2.25 20.297 -6.906 1 95.94 222 ASP B CA 1
ATOM 5231 C C . ASP B 1 222 ? 2.799 21.422 -6.016 1 95.94 222 ASP B C 1
ATOM 5233 O O . ASP B 1 222 ? 2.66 22.594 -6.336 1 95.94 222 ASP B O 1
ATOM 5237 N N . LEU B 1 223 ? 3.344 20.984 -4.941 1 95.06 223 LEU B N 1
ATOM 5238 C CA . LEU B 1 223 ? 3.922 21.969 -4.023 1 95.06 223 LEU B CA 1
ATOM 5239 C C . LEU B 1 223 ? 5.07 22.719 -4.684 1 95.06 223 LEU B C 1
ATOM 5241 O O . LEU B 1 223 ? 5.191 23.938 -4.52 1 95.06 223 LEU B O 1
ATOM 5245 N N . ASN B 1 224 ? 5.969 22.078 -5.359 1 94.81 224 ASN B N 1
ATOM 5246 C CA . ASN B 1 224 ? 7.023 22.719 -6.129 1 94.81 224 ASN B CA 1
ATOM 5247 C C . ASN B 1 224 ? 6.461 23.75 -7.102 1 94.81 224 ASN B C 1
ATOM 5249 O O . ASN B 1 224 ? 6.984 24.859 -7.211 1 94.81 224 ASN B O 1
ATOM 5253 N N . ASP B 1 225 ? 5.484 23.375 -7.781 1 92.19 225 ASP B N 1
ATOM 5254 C CA . ASP B 1 225 ? 4.855 24.266 -8.742 1 92.19 225 ASP B CA 1
ATOM 5255 C C . ASP B 1 225 ? 4.344 25.531 -8.062 1 92.19 225 ASP B C 1
ATOM 5257 O O . ASP B 1 225 ? 4.562 26.641 -8.562 1 92.19 225 ASP B O 1
ATOM 5261 N N . LYS B 1 226 ? 3.682 25.344 -6.98 1 92 226 LYS B N 1
ATOM 5262 C CA . LYS B 1 226 ? 3.123 26.469 -6.242 1 92 226 LYS B CA 1
ATOM 5263 C C . LYS B 1 226 ? 4.227 27.391 -5.738 1 92 226 LYS B C 1
ATOM 5265 O O . LYS B 1 226 ? 4.047 28.609 -5.691 1 92 226 LYS B O 1
ATOM 5270 N N . MET B 1 227 ? 5.363 26.766 -5.41 1 90.06 227 MET B N 1
ATOM 5271 C CA . MET B 1 227 ? 6.473 27.531 -4.855 1 90.06 227 MET B CA 1
ATOM 5272 C C . MET B 1 227 ? 7.387 28.047 -5.961 1 90.06 227 MET B C 1
ATOM 5274 O O . MET B 1 227 ? 8.266 28.891 -5.711 1 90.06 227 MET B O 1
ATOM 5278 N N . GLY B 1 228 ? 7.211 27.625 -7.152 1 88.69 228 GLY B N 1
ATOM 5279 C CA . GLY B 1 228 ? 8.094 27.984 -8.258 1 88.69 228 GLY B CA 1
ATOM 5280 C C . GLY B 1 228 ? 9.477 27.375 -8.133 1 88.69 228 GLY B C 1
ATOM 5281 O O . GLY B 1 228 ? 10.469 28.031 -8.469 1 88.69 228 GLY B O 1
ATOM 5282 N N . THR B 1 229 ? 9.555 26.188 -7.516 1 91.25 229 THR B N 1
ATOM 5283 C CA . THR B 1 229 ? 10.82 25.484 -7.336 1 91.25 229 THR B CA 1
ATOM 5284 C C . THR B 1 229 ? 10.812 24.156 -8.062 1 91.25 229 THR B C 1
ATOM 5286 O O . THR B 1 229 ? 9.773 23.734 -8.578 1 91.25 229 THR B O 1
ATOM 5289 N N . TYR B 1 230 ? 12 23.594 -8.172 1 92.81 230 TYR B N 1
ATOM 5290 C CA . TYR B 1 230 ? 12.125 22.25 -8.75 1 92.81 230 TYR B CA 1
ATOM 5291 C C . TYR B 1 230 ? 12.914 21.328 -7.828 1 92.81 230 TYR B C 1
ATOM 5293 O O . TYR B 1 230 ? 13.703 20.5 -8.289 1 92.81 230 TYR B O 1
ATOM 5301 N N . TYR B 1 231 ? 12.75 21.609 -6.559 1 93.56 231 TYR B N 1
ATOM 5302 C CA . TYR B 1 231 ? 13.461 20.859 -5.535 1 93.56 231 TYR B CA 1
ATOM 5303 C C . TYR B 1 231 ? 13.141 19.375 -5.645 1 93.56 231 TYR B C 1
ATOM 5305 O O . TYR B 1 231 ? 11.977 18.969 -5.551 1 93.56 231 TYR B O 1
ATOM 5313 N N . LYS B 1 232 ? 14.094 18.516 -5.883 1 96.12 232 LYS B N 1
ATOM 5314 C CA . LYS B 1 232 ? 14.023 17.062 -5.996 1 96.12 232 LYS B CA 1
ATOM 5315 C C . LYS B 1 232 ? 13.055 16.641 -7.098 1 96.12 232 LYS B C 1
ATOM 5317 O O . LYS B 1 232 ? 12.461 15.57 -7.027 1 96.12 232 LYS B O 1
ATOM 5322 N N . SER B 1 233 ? 12.82 17.453 -8.094 1 96.75 233 SER B N 1
ATOM 5323 C CA . SER B 1 233 ? 11.828 17.172 -9.125 1 96.75 233 SER B CA 1
ATOM 5324 C C . SER B 1 233 ? 12.227 15.961 -9.961 1 96.75 233 SER B C 1
ATOM 5326 O O . SER B 1 233 ? 11.367 15.156 -10.336 1 96.75 233 SER B O 1
ATOM 5328 N N . GLY B 1 234 ? 13.531 15.867 -10.328 1 97.38 234 GLY B N 1
ATOM 5329 C CA . GLY B 1 234 ? 13.969 14.68 -11.039 1 97.38 234 GLY B CA 1
ATOM 5330 C C . GLY B 1 234 ? 13.641 13.391 -10.305 1 97.38 234 GLY B C 1
ATOM 5331 O O . GLY B 1 234 ? 13.094 12.453 -10.891 1 97.38 234 GLY B O 1
ATOM 5332 N N . GLU B 1 235 ? 13.93 13.383 -9.023 1 97.44 235 GLU B N 1
ATOM 5333 C CA . GLU B 1 235 ? 13.656 12.227 -8.18 1 97.44 235 GLU B CA 1
ATOM 5334 C C . GLU B 1 235 ? 12.164 11.953 -8.078 1 97.44 235 GLU B C 1
ATOM 5336 O O . GLU B 1 235 ? 11.734 10.797 -8.117 1 97.44 235 GLU B O 1
ATOM 5341 N N . ILE B 1 236 ? 11.367 13.016 -7.918 1 98.38 236 ILE B N 1
ATOM 5342 C CA . ILE B 1 236 ? 9.914 12.906 -7.809 1 98.38 236 ILE B CA 1
ATOM 5343 C C . ILE B 1 236 ? 9.352 12.188 -9.031 1 98.38 236 ILE B C 1
ATOM 5345 O O . ILE B 1 236 ? 8.672 11.172 -8.906 1 98.38 236 ILE B O 1
ATOM 5349 N N . PHE B 1 237 ? 9.695 12.617 -10.172 1 98.5 237 PHE B N 1
ATOM 5350 C CA . PHE B 1 237 ? 9.117 12.086 -11.398 1 98.5 237 PHE B CA 1
ATOM 5351 C C . PHE B 1 237 ? 9.688 10.711 -11.719 1 98.5 237 PHE B C 1
ATOM 5353 O O . PHE B 1 237 ? 8.984 9.844 -12.258 1 98.5 237 PHE B O 1
ATOM 5360 N N . MET B 1 238 ? 10.938 10.492 -11.398 1 98.38 238 MET B N 1
ATOM 5361 C CA . MET B 1 238 ? 11.508 9.164 -11.594 1 98.38 238 MET B CA 1
ATOM 5362 C C . MET B 1 238 ? 10.773 8.117 -10.758 1 98.38 238 MET B C 1
ATOM 5364 O O . MET B 1 238 ? 10.406 7.059 -11.258 1 98.38 238 MET B O 1
ATOM 5368 N N . ALA B 1 239 ? 10.586 8.461 -9.5 1 98.38 239 ALA B N 1
ATOM 5369 C CA . ALA B 1 239 ? 9.859 7.562 -8.602 1 98.38 239 ALA B CA 1
ATOM 5370 C C . ALA B 1 239 ? 8.43 7.336 -9.086 1 98.38 239 ALA B C 1
ATOM 5372 O O . ALA B 1 239 ? 7.93 6.215 -9.047 1 98.38 239 ALA B O 1
ATOM 5373 N N . MET B 1 240 ? 7.793 8.422 -9.539 1 98.5 240 MET B N 1
ATOM 5374 C CA . MET B 1 240 ? 6.441 8.297 -10.078 1 98.5 240 MET B CA 1
ATOM 5375 C C . MET B 1 240 ? 6.418 7.348 -11.273 1 98.5 240 MET B C 1
ATOM 5377 O O . MET B 1 240 ? 5.496 6.539 -11.406 1 98.5 240 MET B O 1
ATOM 5381 N N . GLY B 1 241 ? 7.422 7.484 -12.125 1 98.62 241 GLY B N 1
ATOM 5382 C CA . GLY B 1 241 ? 7.516 6.594 -13.266 1 98.62 241 GLY B CA 1
ATOM 5383 C C . GLY B 1 241 ? 7.645 5.133 -12.883 1 98.62 241 GLY B C 1
ATOM 5384 O O . GLY B 1 241 ? 6.965 4.273 -13.445 1 98.62 241 GLY B O 1
ATOM 5385 N N . ILE B 1 242 ? 8.438 4.867 -11.914 1 98.31 242 ILE B N 1
ATOM 5386 C CA . ILE B 1 242 ? 8.656 3.506 -11.438 1 98.31 242 ILE B CA 1
ATOM 5387 C C . ILE B 1 242 ? 7.355 2.936 -10.883 1 98.31 242 ILE B C 1
ATOM 5389 O O . ILE B 1 242 ? 6.988 1.799 -11.188 1 98.31 242 ILE B O 1
ATOM 5393 N N . CYS B 1 243 ? 6.656 3.713 -10.07 1 98.31 243 CYS B N 1
ATOM 5394 C CA . CYS B 1 243 ? 5.395 3.266 -9.492 1 98.31 243 CYS B CA 1
ATOM 5395 C C . CYS B 1 243 ? 4.355 3.01 -10.57 1 98.31 243 CYS B C 1
ATOM 5397 O O . CYS B 1 243 ? 3.629 2.016 -10.523 1 98.31 243 CYS B O 1
ATOM 5399 N N . ASN B 1 244 ? 4.289 3.889 -11.539 1 98.38 244 ASN B N 1
ATOM 5400 C CA . ASN B 1 244 ? 3.355 3.707 -12.648 1 98.38 244 ASN B CA 1
ATOM 5401 C C . ASN B 1 244 ? 3.668 2.443 -13.438 1 98.38 244 ASN B C 1
ATOM 5403 O O . ASN B 1 244 ? 2.758 1.76 -13.914 1 98.38 244 ASN B O 1
ATOM 5407 N N . MET B 1 245 ? 4.957 2.146 -13.586 1 97.88 245 MET B N 1
ATOM 5408 C CA . MET B 1 245 ? 5.355 0.913 -14.258 1 97.88 245 MET B CA 1
ATOM 5409 C C . MET B 1 245 ? 4.832 -0.308 -13.508 1 97.88 245 MET B C 1
ATOM 5411 O O . MET B 1 245 ? 4.324 -1.249 -14.125 1 97.88 245 MET B O 1
ATOM 5415 N N . GLN B 1 246 ? 4.914 -0.273 -12.195 1 97 246 GLN B N 1
ATOM 5416 C CA . GLN B 1 246 ? 4.461 -1.393 -11.375 1 97 246 GLN B CA 1
ATOM 5417 C C . GLN B 1 246 ? 2.945 -1.562 -11.469 1 97 246 GLN B C 1
ATOM 5419 O O . GLN B 1 246 ? 2.434 -2.68 -11.375 1 97 246 GLN B O 1
ATOM 5424 N N . LEU B 1 247 ? 2.264 -0.474 -11.703 1 96.62 247 LEU B N 1
ATOM 5425 C CA . LEU B 1 247 ? 0.809 -0.487 -11.82 1 96.62 247 LEU B CA 1
ATOM 5426 C C . LEU B 1 247 ? 0.387 -0.709 -13.273 1 96.62 247 LEU B C 1
ATOM 5428 O O . LEU B 1 247 ? -0.801 -0.639 -13.594 1 96.62 247 LEU B O 1
ATOM 5432 N N . LYS B 1 248 ? 1.357 -0.886 -14.203 1 96.38 248 LYS B N 1
ATOM 5433 C CA . LYS B 1 248 ? 1.16 -1.126 -15.625 1 96.38 248 LYS B CA 1
ATOM 5434 C C . LYS B 1 248 ? 0.47 0.061 -16.297 1 96.38 248 LYS B C 1
ATOM 5436 O O . LYS B 1 248 ? -0.323 -0.116 -17.219 1 96.38 248 LYS B O 1
ATOM 5441 N N . ARG B 1 249 ? 0.641 1.202 -15.734 1 96.88 249 ARG B N 1
ATOM 5442 C CA . ARG B 1 249 ? 0.222 2.463 -16.344 1 96.88 249 ARG B CA 1
ATOM 5443 C C . ARG B 1 249 ? 1.333 3.053 -17.203 1 96.88 249 ARG B C 1
ATOM 5445 O O . ARG B 1 249 ? 1.965 4.039 -16.812 1 96.88 249 ARG B O 1
ATOM 5452 N N . TYR B 1 250 ? 1.552 2.605 -18.391 1 97.31 250 TYR B N 1
ATOM 5453 C CA . TYR B 1 250 ? 2.742 2.824 -19.203 1 97.31 250 TYR B CA 1
ATOM 5454 C C . TYR B 1 250 ? 2.797 4.262 -19.719 1 97.31 250 TYR B C 1
ATOM 5456 O O . TYR B 1 250 ? 3.877 4.852 -19.812 1 97.31 250 TYR B O 1
ATOM 5464 N N . LYS B 1 251 ? 1.648 4.789 -20.062 1 97.06 251 LYS B N 1
ATOM 5465 C CA . LYS B 1 251 ? 1.639 6.176 -20.531 1 97.06 251 LYS B CA 1
ATOM 5466 C C . LYS B 1 251 ? 2.105 7.117 -19.422 1 97.06 251 LYS B C 1
ATOM 5468 O O . LYS B 1 251 ? 2.949 7.988 -19.656 1 97.06 251 LYS B O 1
ATOM 5473 N N . GLY B 1 252 ? 1.536 6.84 -18.234 1 97.69 252 GLY B N 1
ATOM 5474 C CA . GLY B 1 252 ? 1.947 7.641 -17.094 1 97.69 252 GLY B CA 1
ATOM 5475 C C . GLY B 1 252 ? 3.414 7.473 -16.75 1 97.69 252 GLY B C 1
ATOM 5476 O O . GLY B 1 252 ? 4.082 8.445 -16.375 1 97.69 252 GLY B O 1
ATOM 5477 N N . ALA B 1 253 ? 3.918 6.316 -16.906 1 98.44 253 ALA B N 1
ATOM 5478 C CA . ALA B 1 253 ? 5.328 6.043 -16.641 1 98.44 253 ALA B CA 1
ATOM 5479 C C . ALA B 1 253 ? 6.227 6.797 -17.609 1 98.44 253 ALA B C 1
ATOM 5481 O O . ALA B 1 253 ? 7.199 7.434 -17.203 1 98.44 253 ALA B O 1
ATOM 5482 N N . LYS B 1 254 ? 5.883 6.746 -18.844 1 97.94 254 LYS B N 1
ATOM 5483 C CA . LYS B 1 254 ? 6.668 7.418 -19.875 1 97.94 254 LYS B CA 1
ATOM 5484 C C . LYS B 1 254 ? 6.738 8.922 -19.625 1 97.94 254 LYS B C 1
ATOM 5486 O O . LYS B 1 254 ? 7.82 9.508 -19.656 1 97.94 254 LYS B O 1
ATOM 5491 N N . ASP B 1 255 ? 5.559 9.531 -19.375 1 98.38 255 ASP B N 1
ATOM 5492 C CA . ASP B 1 255 ? 5.496 10.969 -19.109 1 98.38 255 ASP B CA 1
ATOM 5493 C C . ASP B 1 255 ? 6.371 11.344 -17.922 1 98.38 255 ASP B C 1
ATOM 5495 O O . ASP B 1 255 ? 7.109 12.336 -17.969 1 98.38 255 ASP B O 1
ATOM 5499 N N . ALA B 1 256 ? 6.266 10.547 -16.938 1 98.62 256 ALA B N 1
ATOM 5500 C CA . ALA B 1 256 ? 7.027 10.812 -15.727 1 98.62 256 ALA B CA 1
ATOM 5501 C C . ALA B 1 256 ? 8.523 10.672 -15.977 1 98.62 256 ALA B C 1
ATOM 5503 O O . ALA B 1 256 ? 9.312 11.523 -15.555 1 98.62 256 ALA B O 1
ATOM 5504 N N . TYR B 1 257 ? 8.953 9.664 -16.641 1 98.62 257 TYR B N 1
ATOM 5505 C CA . TYR B 1 257 ? 10.367 9.461 -16.922 1 98.62 257 TYR B CA 1
ATOM 5506 C C . TYR B 1 257 ? 10.922 10.594 -17.781 1 98.62 257 TYR B C 1
ATOM 5508 O O . TYR B 1 257 ? 12.047 11.055 -17.562 1 98.62 257 TYR B O 1
ATOM 5516 N N . GLU B 1 258 ? 10.188 11.008 -18.766 1 98.25 258 GLU B N 1
ATOM 5517 C CA . GLU B 1 258 ? 10.633 12.094 -19.625 1 98.25 258 GLU B CA 1
ATOM 5518 C C . GLU B 1 258 ? 10.812 13.391 -18.828 1 98.25 258 GLU B C 1
ATOM 5520 O O . GLU B 1 258 ? 11.789 14.117 -19.031 1 98.25 258 GLU B O 1
ATOM 5525 N N . ARG B 1 259 ? 9.914 13.672 -17.984 1 97.94 259 ARG B N 1
ATOM 5526 C CA . ARG B 1 259 ? 10.055 14.828 -17.109 1 97.94 259 ARG B CA 1
ATOM 5527 C C . ARG B 1 259 ? 11.266 14.688 -16.188 1 97.94 259 ARG B C 1
ATOM 5529 O O . ARG B 1 259 ? 12.031 15.633 -16.016 1 97.94 259 ARG B O 1
ATOM 5536 N N . ALA B 1 260 ? 11.406 13.5 -15.602 1 98.44 260 ALA B N 1
ATOM 5537 C CA . ALA B 1 260 ? 12.57 13.242 -14.75 1 98.44 260 ALA B CA 1
ATOM 5538 C C . ALA B 1 260 ? 13.867 13.5 -15.508 1 98.44 260 ALA B C 1
ATOM 5540 O O . ALA B 1 260 ? 14.781 14.141 -14.992 1 98.44 260 ALA B O 1
ATOM 5541 N N . LEU B 1 261 ? 13.898 13.008 -16.688 1 97.81 261 LEU B N 1
ATOM 5542 C CA . LEU B 1 261 ? 15.086 13.164 -17.531 1 97.81 261 LEU B CA 1
ATOM 5543 C C . LEU B 1 261 ? 15.406 14.633 -17.75 1 97.81 261 LEU B C 1
ATOM 5545 O O . LEU B 1 261 ? 16.578 15.039 -17.672 1 97.81 261 LEU B O 1
ATOM 5549 N N . ASN B 1 262 ? 14.406 15.445 -18.062 1 97.38 262 ASN B N 1
ATOM 5550 C CA . ASN B 1 262 ? 14.602 16.875 -18.281 1 97.38 262 ASN B CA 1
ATOM 5551 C C . ASN B 1 262 ? 15.18 17.562 -17.047 1 97.38 262 ASN B C 1
ATOM 5553 O O . ASN B 1 262 ? 16.078 18.391 -17.156 1 97.38 262 ASN B O 1
ATOM 5557 N N . PHE B 1 263 ? 14.711 17.188 -15.945 1 96.62 263 PHE B N 1
ATOM 5558 C CA . PHE B 1 263 ? 15.195 17.797 -14.711 1 96.62 263 PHE B CA 1
ATOM 5559 C C . PHE B 1 263 ? 16.625 17.344 -14.422 1 96.62 263 PHE B C 1
ATOM 5561 O O . PHE B 1 263 ? 17.438 18.141 -13.953 1 96.62 263 PHE B O 1
ATOM 5568 N N . PHE B 1 264 ? 16.922 16.094 -14.617 1 96.94 264 PHE B N 1
ATOM 5569 C CA . PHE B 1 264 ? 18.266 15.594 -14.352 1 96.94 264 PHE B CA 1
ATOM 5570 C C . PHE B 1 264 ? 19.266 16.203 -15.328 1 96.94 264 PHE B C 1
ATOM 5572 O O . PHE B 1 264 ? 20.422 16.453 -14.969 1 96.94 264 PHE B O 1
ATOM 5579 N N . LYS B 1 265 ? 18.859 16.453 -16.562 1 95.19 265 LYS B N 1
ATOM 5580 C CA . LYS B 1 265 ? 19.703 17.172 -17.516 1 95.19 265 LYS B CA 1
ATOM 5581 C C . LYS B 1 265 ? 19.984 18.578 -17.031 1 95.19 265 LYS B C 1
ATOM 5583 O O . LYS B 1 265 ? 21.125 19.047 -17.109 1 95.19 265 LYS B O 1
ATOM 5588 N N . LEU B 1 266 ? 18.953 19.219 -16.5 1 92.38 266 LEU B N 1
ATOM 5589 C CA . LEU B 1 266 ? 19.094 20.578 -16.016 1 92.38 266 LEU B CA 1
ATOM 5590 C C . LEU B 1 266 ? 20.031 20.641 -14.812 1 92.38 266 LEU B C 1
ATOM 5592 O O . LEU B 1 266 ? 20.812 21.578 -14.672 1 92.38 266 LEU B O 1
ATOM 5596 N N . SER B 1 267 ? 19.922 19.656 -13.977 1 91.31 267 SER B N 1
ATOM 5597 C CA . SER B 1 267 ? 20.75 19.641 -12.773 1 91.31 267 SER B CA 1
ATOM 5598 C C . SER B 1 267 ? 22.109 19 -13.039 1 91.31 267 SER B C 1
ATOM 5600 O O . SER B 1 267 ? 22.938 18.891 -12.133 1 91.31 267 SER B O 1
ATOM 5602 N N . LYS B 1 268 ? 22.297 18.453 -14.227 1 92.81 268 LYS B N 1
ATOM 5603 C CA . LYS B 1 268 ? 23.547 17.812 -14.656 1 92.81 268 LYS B CA 1
ATOM 5604 C C . LYS B 1 268 ? 23.875 16.609 -13.797 1 92.81 268 LYS B C 1
ATOM 5606 O O . LYS B 1 268 ? 25.031 16.375 -13.445 1 92.81 268 LYS B O 1
ATOM 5611 N N . ASN B 1 269 ? 22.859 15.969 -13.367 1 94 269 ASN B N 1
ATOM 5612 C CA . ASN B 1 269 ? 23.031 14.711 -12.656 1 94 269 ASN B CA 1
ATOM 5613 C C . ASN B 1 269 ? 23.094 13.523 -13.617 1 94 269 ASN B C 1
ATOM 5615 O O . ASN B 1 269 ? 22.062 12.906 -13.906 1 94 269 ASN B O 1
ATOM 5619 N N . LYS B 1 270 ? 24.234 13.148 -13.977 1 95.81 270 LYS B N 1
ATOM 5620 C CA . LYS B 1 270 ? 24.438 12.156 -15.023 1 95.81 270 LYS B CA 1
ATOM 5621 C C . LYS B 1 270 ? 24.078 10.758 -14.539 1 95.81 270 LYS B C 1
ATOM 5623 O O . LYS B 1 270 ? 23.562 9.945 -15.305 1 95.81 270 LYS B O 1
ATOM 5628 N N . TYR B 1 271 ? 24.266 10.523 -13.312 1 95.62 271 TYR B N 1
ATOM 5629 C CA . TYR B 1 271 ? 23.984 9.211 -12.75 1 95.62 271 TYR B CA 1
ATOM 5630 C C . TYR B 1 271 ? 22.484 8.898 -12.828 1 95.62 271 TYR B C 1
ATOM 5632 O O . TYR B 1 271 ? 22.094 7.836 -13.32 1 95.62 271 TYR B O 1
ATOM 5640 N N . TYR B 1 272 ? 21.734 9.828 -12.484 1 96.56 272 TYR B N 1
ATOM 5641 C CA . TYR B 1 272 ? 20.281 9.625 -12.492 1 96.56 272 TYR B CA 1
ATOM 5642 C C . TYR B 1 272 ? 19.734 9.734 -13.906 1 96.56 272 TYR B C 1
ATOM 5644 O O . TYR B 1 272 ? 18.719 9.102 -14.234 1 96.56 272 TYR B O 1
ATOM 5652 N N . GLN B 1 273 ? 20.391 10.508 -14.734 1 97.44 273 GLN B N 1
ATOM 5653 C CA . GLN B 1 273 ? 20.031 10.516 -16.141 1 97.44 273 GLN B CA 1
ATOM 5654 C C . GLN B 1 273 ? 20.141 9.117 -16.75 1 97.44 273 GLN B C 1
ATOM 5656 O O . GLN B 1 273 ? 19.219 8.664 -17.438 1 97.44 273 GLN B O 1
ATOM 5661 N N . ALA B 1 274 ? 21.25 8.484 -16.438 1 98.12 274 ALA B N 1
ATOM 5662 C CA . ALA B 1 274 ? 21.469 7.137 -16.953 1 98.12 274 ALA B CA 1
ATOM 5663 C C . ALA B 1 274 ? 20.422 6.168 -16.406 1 98.12 274 ALA B C 1
ATOM 5665 O O . ALA B 1 274 ? 19.906 5.324 -17.156 1 98.12 274 ALA B O 1
ATOM 5666 N N . GLY B 1 275 ? 20.156 6.305 -15.141 1 98.12 275 GLY B N 1
ATOM 5667 C CA . GLY B 1 275 ? 19.125 5.48 -14.555 1 98.12 275 GLY B CA 1
ATOM 5668 C C . GLY B 1 275 ? 17.766 5.664 -15.211 1 98.12 275 GLY B C 1
ATOM 5669 O O . GLY B 1 275 ? 17.047 4.695 -15.438 1 98.12 275 GLY B O 1
ATOM 5670 N N . THR B 1 276 ? 17.438 6.852 -15.523 1 98.38 276 THR B N 1
ATOM 5671 C CA . THR B 1 276 ? 16.141 7.156 -16.141 1 98.38 276 THR B CA 1
ATOM 5672 C C . THR B 1 276 ? 16.094 6.629 -17.578 1 98.38 276 THR B C 1
ATOM 5674 O O . THR B 1 276 ? 15.062 6.129 -18.016 1 98.38 276 THR B O 1
ATOM 5677 N N . TYR B 1 277 ? 17.188 6.77 -18.281 1 98.5 277 TYR B N 1
ATOM 5678 C CA . TYR B 1 277 ? 17.266 6.176 -19.609 1 98.5 277 TYR B CA 1
ATOM 5679 C C . TYR B 1 277 ? 17.062 4.668 -19.547 1 98.5 277 TYR B C 1
ATOM 5681 O O . TYR B 1 277 ? 16.453 4.074 -20.438 1 98.5 277 TYR B O 1
ATOM 5689 N N . THR B 1 278 ? 17.656 4.043 -18.547 1 98.5 278 THR B N 1
ATOM 5690 C CA . THR B 1 278 ? 17.453 2.611 -18.344 1 98.5 278 THR B CA 1
ATOM 5691 C C . THR B 1 278 ? 15.977 2.281 -18.219 1 98.5 278 THR B C 1
ATOM 5693 O O . THR B 1 278 ? 15.469 1.372 -18.875 1 98.5 278 THR B O 1
ATOM 5696 N N . ASN B 1 279 ? 15.312 3.039 -17.406 1 98.5 279 ASN B N 1
ATOM 5697 C CA . ASN B 1 279 ? 13.883 2.824 -17.188 1 98.5 279 ASN B CA 1
ATOM 5698 C C . ASN B 1 279 ? 13.078 3.043 -18.469 1 98.5 279 ASN B C 1
ATOM 5700 O O . ASN B 1 279 ? 12.141 2.297 -18.75 1 98.5 279 ASN B O 1
ATOM 5704 N N . LEU B 1 280 ? 13.43 4.07 -19.203 1 98.44 280 LEU B N 1
ATOM 5705 C CA . LEU B 1 280 ? 12.766 4.336 -20.469 1 98.44 280 LEU B CA 1
ATOM 5706 C C . LEU B 1 280 ? 12.992 3.193 -21.453 1 98.44 280 LEU B C 1
ATOM 5708 O O . LEU B 1 280 ? 12.094 2.828 -22.203 1 98.44 280 LEU B O 1
ATOM 5712 N N . GLY B 1 281 ? 14.211 2.723 -21.438 1 98.62 281 GLY B N 1
ATOM 5713 C CA . GLY B 1 281 ? 14.516 1.581 -22.281 1 98.62 281 GLY B CA 1
ATOM 5714 C C . GLY B 1 281 ? 13.68 0.358 -21.953 1 98.62 281 GLY B C 1
ATOM 5715 O O . GLY B 1 281 ? 13.133 -0.284 -22.859 1 98.62 281 GLY B O 1
ATOM 5716 N N . ILE B 1 282 ? 13.562 0.047 -20.719 1 98.19 282 ILE B N 1
ATOM 5717 C CA . ILE B 1 282 ? 12.766 -1.084 -20.266 1 98.19 282 ILE B CA 1
ATOM 5718 C C . ILE B 1 282 ? 11.305 -0.874 -20.656 1 98.19 282 ILE B C 1
ATOM 5720 O O . ILE B 1 282 ? 10.656 -1.788 -21.156 1 98.19 282 ILE B O 1
ATOM 5724 N N . LEU B 1 283 ? 10.812 0.316 -20.391 1 98.31 283 LEU B N 1
ATOM 5725 C CA . LEU B 1 283 ? 9.438 0.654 -20.75 1 98.31 283 LEU B CA 1
ATOM 5726 C C . LEU B 1 283 ? 9.203 0.47 -22.25 1 98.31 283 LEU B C 1
ATOM 5728 O O . LEU B 1 283 ? 8.188 -0.105 -22.656 1 98.31 283 LEU B O 1
ATOM 5732 N N . SER B 1 284 ? 10.094 0.973 -23.047 1 98.12 284 SER B N 1
ATOM 5733 C CA . SER B 1 284 ? 9.977 0.852 -24.484 1 98.12 284 SER B CA 1
ATOM 5734 C C . SER B 1 284 ? 9.977 -0.609 -24.922 1 98.12 284 SER B C 1
ATOM 5736 O O . SER B 1 284 ? 9.297 -0.979 -25.891 1 98.12 284 SER B O 1
ATOM 5738 N N . SER B 1 285 ? 10.766 -1.381 -24.25 1 97.38 285 SER B N 1
ATOM 5739 C CA . SER B 1 285 ? 10.781 -2.812 -24.531 1 97.38 285 SER B CA 1
ATOM 5740 C C . SER B 1 285 ? 9.414 -3.439 -24.266 1 97.38 285 SER B C 1
ATOM 5742 O O . SER B 1 285 ? 8.93 -4.238 -25.078 1 97.38 285 SER B O 1
ATOM 5744 N N . TYR B 1 286 ? 8.797 -3.076 -23.188 1 95.62 286 TYR B N 1
ATOM 5745 C CA . TYR B 1 286 ? 7.469 -3.574 -22.859 1 95.62 286 TYR B CA 1
ATOM 5746 C C . TYR B 1 286 ? 6.453 -3.166 -23.906 1 95.62 286 TYR B C 1
ATOM 5748 O O . TYR B 1 286 ? 5.508 -3.906 -24.188 1 95.62 286 TYR B O 1
ATOM 5756 N N . LYS B 1 287 ? 6.703 -2.043 -24.547 1 95.88 287 LYS B N 1
ATOM 5757 C CA . LYS B 1 287 ? 5.805 -1.529 -25.578 1 95.88 287 LYS B CA 1
ATOM 5758 C C . LYS B 1 287 ? 6.184 -2.066 -26.953 1 95.88 287 LYS B C 1
ATOM 5760 O O . LYS B 1 287 ? 5.582 -1.687 -27.953 1 95.88 287 LYS B O 1
ATOM 5765 N N . LYS B 1 288 ? 7.203 -2.857 -26.984 1 96.25 288 LYS B N 1
ATOM 5766 C CA . LYS B 1 288 ? 7.719 -3.484 -28.203 1 96.25 288 LYS B CA 1
ATOM 5767 C C . LYS B 1 288 ? 8.305 -2.445 -29.156 1 96.25 288 LYS B C 1
ATOM 5769 O O . LYS B 1 288 ? 8.281 -2.629 -30.375 1 96.25 288 LYS B O 1
ATOM 5774 N N . GLU B 1 289 ? 8.586 -1.359 -28.625 1 97.38 289 GLU B N 1
ATOM 5775 C CA . GLU B 1 289 ? 9.359 -0.358 -29.359 1 97.38 289 GLU B CA 1
ATOM 5776 C C . GLU B 1 289 ? 10.859 -0.611 -29.219 1 97.38 289 GLU B C 1
ATOM 5778 O O . GLU B 1 289 ? 11.578 0.191 -28.625 1 97.38 289 GLU B O 1
ATOM 5783 N N . TYR B 1 290 ? 11.352 -1.573 -29.875 1 97.75 290 TYR B N 1
ATOM 5784 C CA . TYR B 1 290 ? 12.664 -2.15 -29.609 1 97.75 290 TYR B CA 1
ATOM 5785 C C . TYR B 1 290 ? 13.773 -1.207 -30.062 1 97.75 290 TYR B C 1
ATOM 5787 O O . TYR B 1 290 ? 14.828 -1.134 -29.422 1 97.75 290 TYR B O 1
ATOM 5795 N N . HIS B 1 291 ? 13.578 -0.479 -31.141 1 97.19 291 HIS B N 1
ATOM 5796 C CA . HIS B 1 291 ? 14.594 0.455 -31.609 1 97.19 291 HIS B CA 1
ATOM 5797 C C . HIS B 1 291 ? 14.844 1.552 -30.578 1 97.19 291 HIS B C 1
ATOM 5799 O O . HIS B 1 291 ? 16 1.874 -30.266 1 97.19 291 HIS B O 1
ATOM 5805 N N . GLN B 1 292 ? 13.727 2.07 -30.125 1 97.88 292 GLN B N 1
ATOM 5806 C CA . GLN B 1 292 ? 13.844 3.104 -29.094 1 97.88 292 GLN B CA 1
ATOM 5807 C C . GLN B 1 292 ? 14.453 2.545 -27.812 1 97.88 292 GLN B C 1
ATOM 5809 O O . GLN B 1 292 ? 15.242 3.219 -27.156 1 97.88 292 GLN B O 1
ATOM 5814 N N . ALA B 1 293 ? 14.07 1.376 -27.422 1 98.56 293 ALA B N 1
ATOM 5815 C CA . ALA B 1 293 ? 14.633 0.719 -26.25 1 98.56 293 ALA B CA 1
ATOM 5816 C C . ALA B 1 293 ? 16.141 0.585 -26.359 1 98.56 293 ALA B C 1
ATOM 5818 O O . ALA B 1 293 ? 16.875 0.891 -25.422 1 98.56 293 ALA B O 1
ATOM 5819 N N . ASP B 1 294 ? 16.562 0.134 -27.5 1 98.12 294 ASP B N 1
ATOM 5820 C CA . ASP B 1 294 ? 17.984 -0.03 -27.781 1 98.12 294 ASP B CA 1
ATOM 5821 C C . ASP B 1 294 ? 18.734 1.289 -27.609 1 98.12 294 ASP B C 1
ATOM 5823 O O . ASP B 1 294 ? 19.781 1.334 -26.953 1 98.12 294 ASP B O 1
ATOM 5827 N N . LEU B 1 295 ? 18.188 2.35 -28.188 1 98.38 295 LEU B N 1
ATOM 5828 C CA . LEU B 1 295 ? 18.812 3.664 -28.125 1 98.38 295 LEU B CA 1
ATOM 5829 C C . LEU B 1 295 ? 18.938 4.141 -26.688 1 98.38 295 LEU B C 1
ATOM 5831 O O . LEU B 1 295 ? 19.984 4.629 -26.266 1 98.38 295 LEU B O 1
ATOM 5835 N N . TYR B 1 296 ? 17.891 4.043 -25.938 1 98.62 296 TYR B N 1
ATOM 5836 C CA . TYR B 1 296 ? 17.891 4.477 -24.547 1 98.62 296 TYR B CA 1
ATOM 5837 C C . TYR B 1 296 ? 18.906 3.699 -23.719 1 98.62 296 TYR B C 1
ATOM 5839 O O . TYR B 1 296 ? 19.672 4.285 -22.953 1 98.62 296 TYR B O 1
ATOM 5847 N N . LEU B 1 297 ? 18.953 2.418 -23.891 1 98.69 297 LEU B N 1
ATOM 5848 C CA . LEU B 1 297 ? 19.812 1.562 -23.078 1 98.69 297 LEU B CA 1
ATOM 5849 C C . LEU B 1 297 ? 21.281 1.793 -23.422 1 98.69 297 LEU B C 1
ATOM 5851 O O . LEU B 1 297 ? 22.125 1.833 -22.531 1 98.69 297 LEU B O 1
ATOM 5855 N N . ARG B 1 298 ? 21.562 1.975 -24.672 1 98.31 298 ARG B N 1
ATOM 5856 C CA . ARG B 1 298 ? 22.922 2.291 -25.062 1 98.31 298 ARG B CA 1
ATOM 5857 C C . ARG B 1 298 ? 23.359 3.637 -24.5 1 98.31 298 ARG B C 1
ATOM 5859 O O . ARG B 1 298 ? 24.5 3.789 -24.062 1 98.31 298 ARG B O 1
ATOM 5866 N N . THR B 1 299 ? 22.469 4.562 -24.578 1 98.5 299 THR B N 1
ATOM 5867 C CA . THR B 1 299 ? 22.75 5.867 -24 1 98.5 299 THR B CA 1
ATOM 5868 C C . THR B 1 299 ? 23.031 5.742 -22.5 1 98.5 299 THR B C 1
ATOM 5870 O O . THR B 1 299 ? 23.984 6.352 -22 1 98.5 299 THR B O 1
ATOM 5873 N N . ALA B 1 300 ? 22.297 4.969 -21.812 1 98.62 300 ALA B N 1
ATOM 5874 C CA . ALA B 1 300 ? 22.484 4.746 -20.391 1 98.62 300 ALA B CA 1
ATOM 5875 C C . ALA B 1 300 ? 23.859 4.145 -20.109 1 98.62 300 ALA B C 1
ATOM 5877 O O . ALA B 1 300 ? 24.562 4.59 -19.203 1 98.62 300 ALA B O 1
ATOM 5878 N N . ILE B 1 301 ? 24.203 3.158 -20.875 1 98 301 ILE B N 1
ATOM 5879 C CA . ILE B 1 301 ? 25.5 2.502 -20.703 1 98 301 ILE B CA 1
ATOM 5880 C C . ILE B 1 301 ? 26.625 3.521 -20.875 1 98 301 ILE B C 1
ATOM 5882 O O . ILE B 1 301 ? 27.547 3.584 -20.062 1 98 301 ILE B O 1
ATOM 5886 N N . ASN B 1 302 ? 26.531 4.297 -21.906 1 98.06 302 ASN B N 1
ATOM 5887 C CA . ASN B 1 302 ? 27.562 5.293 -22.203 1 98.06 302 ASN B CA 1
ATOM 5888 C C . ASN B 1 302 ? 27.703 6.301 -21.062 1 98.06 302 ASN B C 1
ATOM 5890 O O . ASN B 1 302 ? 28.812 6.668 -20.688 1 98.06 302 ASN B O 1
ATOM 5894 N N . ILE B 1 303 ? 26.609 6.73 -20.562 1 98 303 ILE B N 1
ATOM 5895 C CA . ILE B 1 303 ? 26.641 7.711 -19.484 1 98 303 ILE B CA 1
ATOM 5896 C C . ILE B 1 303 ? 27.234 7.082 -18.219 1 98 303 ILE B C 1
ATOM 5898 O O . ILE B 1 303 ? 28.094 7.672 -17.578 1 98 303 ILE B O 1
ATOM 5902 N N . TYR B 1 304 ? 26.812 5.867 -17.859 1 97.38 304 TYR B N 1
ATOM 5903 C CA . TYR B 1 304 ? 27.359 5.188 -16.688 1 97.38 304 TYR B CA 1
ATOM 5904 C C . TYR B 1 304 ? 28.859 5.016 -16.812 1 97.38 304 TYR B C 1
ATOM 5906 O O . TYR B 1 304 ? 29.594 5.207 -15.836 1 97.38 304 TYR B O 1
ATOM 5914 N N . LYS B 1 305 ? 29.328 4.664 -17.953 1 96.19 305 LYS B N 1
ATOM 5915 C CA . LYS B 1 305 ? 30.766 4.508 -18.188 1 96.19 305 LYS B CA 1
ATOM 5916 C C . LYS B 1 305 ? 31.484 5.84 -18.016 1 96.19 305 LYS B C 1
ATOM 5918 O O . LYS B 1 305 ? 32.562 5.895 -17.438 1 96.19 305 LYS B O 1
ATOM 5923 N N . SER B 1 306 ? 30.891 6.875 -18.484 1 96.5 306 SER B N 1
ATOM 5924 C CA . SER B 1 306 ? 31.516 8.195 -18.453 1 96.5 306 SER B CA 1
ATOM 5925 C C . SER B 1 306 ? 31.656 8.703 -17.016 1 96.5 306 SER B C 1
ATOM 5927 O O . SER B 1 306 ? 32.594 9.445 -16.703 1 96.5 306 SER B O 1
ATOM 5929 N N . VAL B 1 307 ? 30.734 8.328 -16.172 1 95.06 307 VAL B N 1
ATOM 5930 C CA . VAL B 1 307 ? 30.75 8.875 -14.812 1 95.06 307 VAL B CA 1
ATOM 5931 C C . VAL B 1 307 ? 31.438 7.895 -13.867 1 95.06 307 VAL B C 1
ATOM 5933 O O . VAL B 1 307 ? 31.562 8.164 -12.672 1 95.06 307 VAL B O 1
ATOM 5936 N N . GLY B 1 308 ? 31.906 6.812 -14.422 1 93.5 308 GLY B N 1
ATOM 5937 C CA . GLY B 1 308 ? 32.594 5.84 -13.602 1 93.5 308 GLY B CA 1
ATOM 5938 C C . GLY B 1 308 ? 31.703 5.152 -12.594 1 93.5 308 GLY B C 1
ATOM 5939 O O . GLY B 1 308 ? 32.062 5.02 -11.422 1 93.5 308 GLY B O 1
ATOM 5940 N N . SER B 1 309 ? 30.484 4.75 -13.055 1 92.31 309 SER B N 1
ATOM 5941 C CA . SER B 1 309 ? 29.531 4.066 -12.188 1 92.31 309 SER B CA 1
ATOM 5942 C C . SER B 1 309 ? 29.984 2.652 -11.859 1 92.31 309 SER B C 1
ATOM 5944 O O . SER B 1 309 ? 30.906 2.125 -12.5 1 92.31 309 SER B O 1
ATOM 5946 N N . LYS B 1 310 ? 29.375 2.072 -10.898 1 91.06 310 LYS B N 1
ATOM 5947 C CA . LYS B 1 310 ? 29.672 0.693 -10.516 1 91.06 310 LYS B CA 1
ATOM 5948 C C . LYS B 1 310 ? 29.375 -0.269 -11.664 1 91.06 310 LYS B C 1
ATOM 5950 O O . LYS B 1 310 ? 28.453 -0.036 -12.453 1 91.06 310 LYS B O 1
ATOM 5955 N N . GLU B 1 311 ? 30.047 -1.304 -11.594 1 93.06 311 GLU B N 1
ATOM 5956 C CA . GLU B 1 311 ? 29.875 -2.307 -12.641 1 93.06 311 GLU B CA 1
ATOM 5957 C C . GLU B 1 311 ? 28.453 -2.873 -12.641 1 93.06 311 GLU B C 1
ATOM 5959 O O . GLU B 1 311 ? 27.906 -3.186 -13.695 1 93.06 311 GLU B O 1
ATOM 5964 N N . SER B 1 312 ? 27.922 -2.947 -11.492 1 94.5 312 SER B N 1
ATOM 5965 C CA . SER B 1 312 ? 26.609 -3.551 -11.336 1 94.5 312 SER B CA 1
ATOM 5966 C C . SER B 1 312 ? 25.547 -2.766 -12.109 1 94.5 312 SER B C 1
ATOM 5968 O O . SER B 1 312 ? 24.609 -3.348 -12.648 1 94.5 312 SER B O 1
ATOM 5970 N N . GLU B 1 313 ? 25.703 -1.501 -12.148 1 94.94 313 GLU B N 1
ATOM 5971 C CA . GLU B 1 313 ? 24.766 -0.659 -12.875 1 94.94 313 GLU B CA 1
ATOM 5972 C C . GLU B 1 313 ? 24.859 -0.897 -14.383 1 94.94 313 GLU B C 1
ATOM 5974 O O . GLU B 1 313 ? 23.844 -0.998 -15.062 1 94.94 313 GLU B O 1
ATOM 5979 N N . ILE B 1 314 ? 26.047 -1.024 -14.789 1 96.31 314 ILE B N 1
ATOM 5980 C CA . ILE B 1 314 ? 26.281 -1.261 -16.203 1 96.31 314 ILE B CA 1
ATOM 5981 C C . ILE B 1 314 ? 25.781 -2.65 -16.594 1 96.31 314 ILE B C 1
ATOM 5983 O O . ILE B 1 314 ? 25.156 -2.824 -17.641 1 96.31 314 ILE B O 1
ATOM 5987 N N . MET B 1 315 ? 26.047 -3.617 -15.719 1 97.19 315 MET B N 1
ATOM 5988 C CA . MET B 1 315 ? 25.594 -4.988 -15.945 1 97.19 315 MET B CA 1
ATOM 5989 C C . MET B 1 315 ? 24.078 -5.043 -16.109 1 97.19 315 MET B C 1
ATOM 5991 O O . MET B 1 315 ? 23.562 -5.73 -17 1 97.19 315 MET B O 1
ATOM 5995 N N . ASN B 1 316 ? 23.406 -4.332 -15.266 1 97.38 316 ASN B N 1
ATOM 5996 C CA . ASN B 1 316 ? 21.938 -4.281 -15.328 1 97.38 316 ASN B CA 1
ATOM 5997 C C . ASN B 1 316 ? 21.453 -3.816 -16.703 1 97.38 316 ASN B C 1
ATOM 5999 O O . ASN B 1 316 ? 20.578 -4.438 -17.297 1 97.38 316 ASN B O 1
ATOM 6003 N N . VAL B 1 317 ? 21.984 -2.756 -17.156 1 98.31 317 VAL B N 1
ATOM 6004 C CA . VAL B 1 317 ? 21.562 -2.172 -18.422 1 98.31 317 VAL B CA 1
ATOM 6005 C C . VAL B 1 317 ? 21.938 -3.104 -19.578 1 98.31 317 VAL B C 1
ATOM 6007 O O . VAL B 1 317 ? 21.172 -3.254 -20.531 1 98.31 317 VAL B O 1
ATOM 6010 N N . GLN B 1 318 ? 23.078 -3.695 -19.484 1 98.25 318 GLN B N 1
ATOM 6011 C CA . GLN B 1 318 ? 23.516 -4.621 -20.531 1 98.25 318 GLN B CA 1
ATOM 6012 C C . GLN B 1 318 ? 22.578 -5.812 -20.641 1 98.25 318 GLN B C 1
ATOM 6014 O O . GLN B 1 318 ? 22.234 -6.234 -21.75 1 98.25 318 GLN B O 1
ATOM 6019 N N . VAL B 1 319 ? 22.156 -6.328 -19.547 1 98.31 319 VAL B N 1
ATOM 6020 C CA . VAL B 1 319 ? 21.234 -7.461 -19.562 1 98.31 319 VAL B CA 1
ATOM 6021 C C . VAL B 1 319 ? 19.906 -7.047 -20.203 1 98.31 319 VAL B C 1
ATOM 6023 O O . VAL B 1 319 ? 19.344 -7.789 -21.016 1 98.31 319 VAL B O 1
ATOM 6026 N N . GLU B 1 320 ? 19.469 -5.891 -19.875 1 98.38 320 GLU B N 1
ATOM 6027 C CA . GLU B 1 320 ? 18.25 -5.383 -20.469 1 98.38 320 GLU B CA 1
ATOM 6028 C C . GLU B 1 320 ? 18.406 -5.184 -21.969 1 98.38 320 GLU B C 1
ATOM 6030 O O . GLU B 1 320 ? 17.469 -5.438 -22.734 1 98.38 320 GLU B O 1
ATOM 6035 N N . LEU B 1 321 ? 19.5 -4.68 -22.344 1 98.5 321 LEU B N 1
ATOM 6036 C CA . LEU B 1 321 ? 19.797 -4.516 -23.766 1 98.5 321 LEU B CA 1
ATOM 6037 C C . LEU B 1 321 ? 19.812 -5.863 -24.484 1 98.5 321 LEU B C 1
ATOM 6039 O O . LEU B 1 321 ? 19.25 -6 -25.578 1 98.5 321 LEU B O 1
ATOM 6043 N N . ALA B 1 322 ? 20.484 -6.832 -23.844 1 98.62 322 ALA B N 1
ATOM 6044 C CA . ALA B 1 322 ? 20.5 -8.188 -24.406 1 98.62 322 ALA B CA 1
ATOM 6045 C C . ALA B 1 322 ? 19.078 -8.727 -24.562 1 98.62 322 ALA B C 1
ATOM 6047 O O . ALA B 1 322 ? 18.781 -9.406 -25.547 1 98.62 322 ALA B O 1
ATOM 6048 N N . ARG B 1 323 ? 18.25 -8.484 -23.656 1 98.31 323 ARG B N 1
ATOM 6049 C CA . ARG B 1 323 ? 16.859 -8.914 -23.703 1 98.31 323 ARG B CA 1
ATOM 6050 C C . ARG B 1 323 ? 16.141 -8.297 -24.906 1 98.31 323 ARG B C 1
ATOM 6052 O O . ARG B 1 323 ? 15.336 -8.961 -25.562 1 98.31 323 ARG B O 1
ATOM 6059 N N . VAL B 1 324 ? 16.391 -7.043 -25.156 1 98.38 324 VAL B N 1
ATOM 6060 C CA . VAL B 1 324 ? 15.797 -6.355 -26.297 1 98.38 324 VAL B CA 1
ATOM 6061 C C . VAL B 1 324 ? 16.203 -7.059 -27.594 1 98.38 324 VAL B C 1
ATOM 6063 O O . VAL B 1 324 ? 15.367 -7.293 -28.469 1 98.38 324 VAL B O 1
ATOM 6066 N N . TYR B 1 325 ? 17.438 -7.41 -27.703 1 98.38 325 TYR B N 1
ATOM 6067 C CA . TYR B 1 325 ? 17.922 -8.125 -28.875 1 98.38 325 TYR B CA 1
ATOM 6068 C C . TYR B 1 325 ? 17.297 -9.508 -28.969 1 98.38 325 TYR B C 1
ATOM 6070 O O . TYR B 1 325 ? 16.922 -9.961 -30.062 1 98.38 325 TYR B O 1
ATOM 6078 N N . TYR B 1 326 ? 17.172 -10.172 -27.859 1 98.06 326 TYR B N 1
ATOM 6079 C CA . TYR B 1 326 ? 16.531 -11.477 -27.828 1 98.06 326 TYR B CA 1
ATOM 6080 C C . TYR B 1 326 ? 15.102 -11.398 -28.375 1 98.06 326 TYR B C 1
ATOM 6082 O O . TYR B 1 326 ? 14.695 -12.242 -29.172 1 98.06 326 TYR B O 1
ATOM 6090 N N . LEU B 1 327 ? 14.383 -10.398 -27.969 1 97.25 327 LEU B N 1
ATOM 6091 C CA . LEU B 1 327 ? 12.992 -10.234 -28.375 1 97.25 327 LEU B CA 1
ATOM 6092 C C . LEU B 1 327 ? 12.891 -9.93 -29.859 1 97.25 327 LEU B C 1
ATOM 6094 O O . LEU B 1 327 ? 11.867 -10.211 -30.484 1 97.25 327 LEU B O 1
ATOM 6098 N N . GLN B 1 328 ? 13.93 -9.438 -30.406 1 96.94 328 GLN B N 1
ATOM 6099 C CA . GLN B 1 328 ? 13.984 -9.172 -31.844 1 96.94 328 GLN B CA 1
ATOM 6100 C C . GLN B 1 328 ? 14.586 -10.352 -32.594 1 96.94 328 GLN B C 1
ATOM 6102 O O . GLN B 1 328 ? 14.844 -10.258 -33.812 1 96.94 328 GLN B O 1
ATOM 6107 N N . GLU B 1 329 ? 14.938 -11.367 -31.938 1 96.56 329 GLU B N 1
ATOM 6108 C CA . GLU B 1 329 ? 15.492 -12.609 -32.469 1 96.56 329 GLU B CA 1
ATOM 6109 C C . GLU B 1 329 ? 16.906 -12.406 -33 1 96.56 329 GLU B C 1
ATOM 6111 O O . GLU B 1 329 ? 17.328 -13.078 -33.938 1 96.56 329 GLU B O 1
ATOM 6116 N N . GLU B 1 330 ? 17.469 -11.391 -32.5 1 97.31 330 GLU B N 1
ATOM 6117 C CA . GLU B 1 330 ? 18.891 -11.188 -32.781 1 97.31 330 GLU B CA 1
ATOM 6118 C C . GLU B 1 330 ? 19.734 -11.906 -31.734 1 97.31 330 GLU B C 1
ATOM 6120 O O . GLU B 1 330 ? 20.469 -11.258 -30.969 1 97.31 330 GLU B O 1
ATOM 6125 N N . TYR B 1 331 ? 19.875 -13.156 -31.812 1 98.06 331 TYR B N 1
ATOM 6126 C CA . TYR B 1 331 ? 20.406 -14.016 -30.75 1 98.06 331 TYR B CA 1
ATOM 6127 C C . TYR B 1 331 ? 21.922 -13.852 -30.641 1 98.06 331 TYR B C 1
ATOM 6129 O O . TYR B 1 331 ? 22.469 -13.93 -29.531 1 98.06 331 TYR B O 1
ATOM 6137 N N . ASP B 1 332 ? 22.547 -13.57 -31.766 1 97.69 332 ASP B N 1
ATOM 6138 C CA . ASP B 1 332 ? 24 -13.406 -31.734 1 97.69 332 ASP B CA 1
ATOM 6139 C C . ASP B 1 332 ? 24.406 -12.188 -30.922 1 97.69 332 ASP B C 1
ATOM 6141 O O . ASP B 1 332 ? 25.297 -12.258 -30.078 1 97.69 332 ASP B O 1
ATOM 6145 N N . LYS B 1 333 ? 23.734 -11.117 -31.188 1 98 333 LYS B N 1
ATOM 6146 C CA . LYS B 1 333 ? 24 -9.883 -30.438 1 98 333 LYS B CA 1
ATOM 6147 C C . LYS B 1 333 ? 23.688 -10.055 -28.969 1 98 333 LYS B C 1
ATOM 6149 O O . LYS B 1 333 ? 24.453 -9.625 -28.109 1 98 333 LYS B O 1
ATOM 6154 N N . ALA B 1 334 ? 22.547 -10.641 -28.688 1 98.56 334 ALA B N 1
ATOM 6155 C CA . ALA B 1 334 ? 22.109 -10.867 -27.312 1 98.56 334 ALA B CA 1
ATOM 6156 C C . ALA B 1 334 ? 23.125 -11.734 -26.562 1 98.56 334 ALA B C 1
ATOM 6158 O O . ALA B 1 334 ? 23.516 -11.406 -25.438 1 98.56 334 ALA B O 1
ATOM 6159 N N . SER B 1 335 ? 23.562 -12.812 -27.203 1 98.44 335 SER B N 1
ATOM 6160 C CA . SER B 1 335 ? 24.516 -13.734 -26.578 1 98.44 335 SER B CA 1
ATOM 6161 C C . SER B 1 335 ? 25.844 -13.055 -26.312 1 98.44 335 SER B C 1
ATOM 6163 O O . SER B 1 335 ? 26.469 -13.289 -25.266 1 98.44 335 SER B O 1
ATOM 6165 N N . SER B 1 336 ? 26.281 -12.266 -27.266 1 98.44 336 SER B N 1
ATOM 6166 C CA . SER B 1 336 ? 27.547 -11.562 -27.109 1 98.44 336 SER B CA 1
ATOM 6167 C C . SER B 1 336 ? 27.531 -10.664 -25.875 1 98.44 336 SER B C 1
ATOM 6169 O O . SER B 1 336 ? 28.484 -10.664 -25.094 1 98.44 336 SER B O 1
ATOM 6171 N N . ILE B 1 337 ? 26.484 -9.938 -25.75 1 98.31 337 ILE B N 1
ATOM 6172 C CA . ILE B 1 337 ? 26.359 -9.031 -24.609 1 98.31 337 ILE B CA 1
ATOM 6173 C C . ILE B 1 337 ? 26.344 -9.836 -23.312 1 98.31 337 ILE B C 1
ATOM 6175 O O . ILE B 1 337 ? 26.969 -9.445 -22.312 1 98.31 337 ILE B O 1
ATOM 6179 N N . CYS B 1 338 ? 25.594 -10.93 -23.25 1 98.44 338 CYS B N 1
ATOM 6180 C CA . CYS B 1 338 ? 25.531 -11.781 -22.078 1 98.44 338 CYS B CA 1
ATOM 6181 C C . CYS B 1 338 ? 26.922 -12.289 -21.688 1 98.44 338 CYS B C 1
ATOM 6183 O O . CYS B 1 338 ? 27.266 -12.32 -20.516 1 98.44 338 CYS B O 1
ATOM 6185 N N . HIS B 1 339 ? 27.672 -12.664 -22.703 1 97.88 339 HIS B N 1
ATOM 6186 C CA . HIS B 1 339 ? 29.016 -13.141 -22.438 1 97.88 339 HIS B CA 1
ATOM 6187 C C . HIS B 1 339 ? 29.891 -12.031 -21.891 1 97.88 339 HIS B C 1
ATOM 6189 O O . HIS B 1 339 ? 30.766 -12.281 -21.047 1 97.88 339 HIS B O 1
ATOM 6195 N N . ASP B 1 340 ? 29.719 -10.82 -22.391 1 97.25 340 ASP B N 1
ATOM 6196 C CA . ASP B 1 340 ? 30.422 -9.672 -21.828 1 97.25 340 ASP B CA 1
ATOM 6197 C C . ASP B 1 340 ? 30.125 -9.508 -20.344 1 97.25 340 ASP B C 1
ATOM 6199 O O . ASP B 1 340 ? 31.031 -9.242 -19.547 1 97.25 340 ASP B O 1
ATOM 6203 N N . VAL B 1 341 ? 28.859 -9.664 -19.953 1 97.62 341 VAL B N 1
ATOM 6204 C CA . VAL B 1 341 ? 28.422 -9.523 -18.562 1 97.62 341 VAL B CA 1
ATOM 6205 C C . VAL B 1 341 ? 29.078 -10.609 -17.703 1 97.62 341 VAL B C 1
ATOM 6207 O O . VAL B 1 341 ? 29.516 -10.344 -16.578 1 97.62 341 VAL B O 1
ATOM 6210 N N . LEU B 1 342 ? 29.188 -11.797 -18.25 1 96.5 342 LEU B N 1
ATOM 6211 C CA . LEU B 1 342 ? 29.734 -12.93 -17.5 1 96.5 342 LEU B CA 1
ATOM 6212 C C . LEU B 1 342 ? 31.234 -12.773 -17.281 1 96.5 342 LEU B C 1
ATOM 6214 O O . LEU B 1 342 ? 31.797 -13.422 -16.406 1 96.5 342 LEU B O 1
ATOM 6218 N N . GLN B 1 343 ? 31.875 -11.922 -18.016 1 95.25 343 GLN B N 1
ATOM 6219 C CA . GLN B 1 343 ? 33.312 -11.703 -17.906 1 95.25 343 GLN B CA 1
ATOM 6220 C C . GLN B 1 343 ? 33.625 -10.617 -16.875 1 95.25 343 GLN B C 1
ATOM 6222 O O . GLN B 1 343 ? 34.781 -10.469 -16.453 1 95.25 343 GLN B O 1
ATOM 6227 N N . MET B 1 344 ? 32.625 -9.977 -16.453 1 94.06 344 MET B N 1
ATOM 6228 C CA . MET B 1 344 ? 32.844 -8.906 -15.492 1 94.06 344 MET B CA 1
ATOM 6229 C C . MET B 1 344 ? 33.188 -9.469 -14.125 1 94.06 344 MET B C 1
ATOM 6231 O O . MET B 1 344 ? 32.844 -10.609 -13.812 1 94.06 344 MET B O 1
ATOM 6235 N N . GLU B 1 345 ? 33.875 -8.68 -13.359 1 90.56 345 GLU B N 1
ATOM 6236 C CA . GLU B 1 345 ? 34.406 -9.117 -12.062 1 90.56 345 GLU B CA 1
ATOM 6237 C C . GLU B 1 345 ? 33.281 -9.195 -11.031 1 90.56 345 GLU B C 1
ATOM 6239 O O . GLU B 1 345 ? 33.281 -10.086 -10.172 1 90.56 345 GLU B O 1
ATOM 6244 N N . ASP B 1 346 ? 32.344 -8.305 -11.133 1 89.94 346 ASP B N 1
ATOM 6245 C CA . ASP B 1 346 ? 31.219 -8.25 -10.188 1 89.94 346 ASP B CA 1
ATOM 6246 C C . ASP B 1 346 ? 30.203 -9.359 -10.469 1 89.94 346 ASP B C 1
ATOM 6248 O O . ASP B 1 346 ? 29.562 -9.367 -11.516 1 89.94 346 ASP B O 1
ATOM 6252 N N . VAL B 1 347 ? 30.188 -10.297 -9.555 1 89.06 347 VAL B N 1
ATOM 6253 C CA . VAL B 1 347 ? 29.203 -11.375 -9.688 1 89.06 347 VAL B CA 1
ATOM 6254 C C . VAL B 1 347 ? 27.984 -11.078 -8.828 1 89.06 347 VAL B C 1
ATOM 6256 O O . VAL B 1 347 ? 28.094 -10.977 -7.602 1 89.06 347 VAL B O 1
ATOM 6259 N N . ASN B 1 348 ? 26.859 -10.859 -9.484 1 91.12 348 ASN B N 1
ATOM 6260 C CA . ASN B 1 348 ? 25.625 -10.477 -8.797 1 91.12 348 ASN B CA 1
ATOM 6261 C C . ASN B 1 348 ? 24.391 -11.016 -9.508 1 91.12 348 ASN B C 1
ATOM 6263 O O . ASN B 1 348 ? 24.484 -11.93 -10.328 1 91.12 348 ASN B O 1
ATOM 6267 N N . LYS B 1 349 ? 23.219 -10.508 -9.148 1 93 349 LYS B N 1
ATOM 6268 C CA . LYS B 1 349 ? 21.953 -11.023 -9.68 1 93 349 LYS B CA 1
ATOM 6269 C C . LYS B 1 349 ? 21.906 -10.859 -11.195 1 93 349 LYS B C 1
ATOM 6271 O O . LYS B 1 349 ? 21.234 -11.641 -11.883 1 93 349 LYS B O 1
ATOM 6276 N N . HIS B 1 350 ? 22.578 -9.883 -11.734 1 95.31 350 HIS B N 1
ATOM 6277 C CA . HIS B 1 350 ? 22.578 -9.641 -13.172 1 95.31 350 HIS B CA 1
ATOM 6278 C C . HIS B 1 350 ? 23.375 -10.711 -13.906 1 95.31 350 HIS B C 1
ATOM 6280 O O . HIS B 1 350 ? 23.094 -11 -15.078 1 95.31 350 HIS B O 1
ATOM 6286 N N . THR B 1 351 ? 24.328 -11.32 -13.18 1 96 351 THR B N 1
ATOM 6287 C CA . THR B 1 351 ? 25.031 -12.477 -13.727 1 96 351 THR B CA 1
ATOM 6288 C C . THR B 1 351 ? 24.078 -13.633 -13.977 1 96 351 THR B C 1
ATOM 6290 O O . THR B 1 351 ? 24.094 -14.25 -15.047 1 96 351 THR B O 1
ATOM 6293 N N . ALA B 1 352 ? 23.219 -13.844 -13.008 1 96.69 352 ALA B N 1
ATOM 6294 C CA . ALA B 1 352 ? 22.219 -14.906 -13.141 1 96.69 352 ALA B CA 1
ATOM 6295 C C . ALA B 1 352 ? 21.234 -14.594 -14.281 1 96.69 352 ALA B C 1
ATOM 6297 O O . ALA B 1 352 ? 20.812 -15.5 -15 1 96.69 352 ALA B O 1
ATOM 6298 N N . GLN B 1 353 ? 20.953 -13.398 -14.414 1 97.56 353 GLN B N 1
ATOM 6299 C CA . GLN B 1 353 ? 20.031 -12.977 -15.461 1 97.56 353 GLN B CA 1
ATOM 6300 C C . GLN B 1 353 ? 20.625 -13.188 -16.844 1 97.56 353 GLN B C 1
ATOM 6302 O O . GLN B 1 353 ? 19.938 -13.578 -17.781 1 97.56 353 GLN B O 1
ATOM 6307 N N . ALA B 1 354 ? 21.875 -12.859 -16.938 1 98.19 354 ALA B N 1
ATOM 6308 C CA . ALA B 1 354 ? 22.562 -13.102 -18.203 1 98.19 354 ALA B CA 1
ATOM 6309 C C . ALA B 1 354 ? 22.578 -14.586 -18.547 1 98.19 354 ALA B C 1
ATOM 6311 O O . ALA B 1 354 ? 22.344 -14.961 -19.688 1 98.19 354 ALA B O 1
ATOM 6312 N N . LEU B 1 355 ? 22.828 -15.406 -17.562 1 98.12 355 LEU B N 1
ATOM 6313 C CA . LEU B 1 355 ? 22.812 -16.844 -17.75 1 98.12 355 LEU B CA 1
ATOM 6314 C C . LEU B 1 355 ? 21.422 -17.328 -18.156 1 98.12 355 LEU B C 1
ATOM 6316 O O . LEU B 1 355 ? 21.297 -18.188 -19.047 1 98.12 355 LEU B O 1
ATOM 6320 N N . GLU B 1 356 ? 20.453 -16.812 -17.5 1 98.12 356 GLU B N 1
ATOM 6321 C CA . GLU B 1 356 ? 19.062 -17.156 -17.828 1 98.12 356 GLU B CA 1
ATOM 6322 C C . GLU B 1 356 ? 18.75 -16.828 -19.281 1 98.12 356 GLU B C 1
ATOM 6324 O O . GLU B 1 356 ? 18.141 -17.641 -20 1 98.12 356 GLU B O 1
ATOM 6329 N N . LEU B 1 357 ? 19.188 -15.648 -19.703 1 98.38 357 LEU B N 1
ATOM 6330 C CA . LEU B 1 357 ? 18.922 -15.227 -21.078 1 98.38 357 LEU B CA 1
ATOM 6331 C C . LEU B 1 357 ? 19.672 -16.094 -22.078 1 98.38 357 LEU B C 1
ATOM 6333 O O . LEU B 1 357 ? 19.156 -16.391 -23.156 1 98.38 357 LEU B O 1
ATOM 6337 N N . LEU B 1 358 ? 20.875 -16.484 -21.75 1 98.5 358 LEU B N 1
ATOM 6338 C CA . LEU B 1 358 ? 21.609 -17.422 -22.594 1 98.5 358 LEU B CA 1
ATOM 6339 C C . LEU B 1 358 ? 20.875 -18.75 -22.703 1 98.5 358 LEU B C 1
ATOM 6341 O O . LEU B 1 358 ? 20.828 -19.344 -23.781 1 98.5 358 LEU B O 1
ATOM 6345 N N . GLY B 1 359 ? 20.281 -19.188 -21.594 1 98.44 359 GLY B N 1
ATOM 6346 C CA . GLY B 1 359 ? 19.453 -20.375 -21.625 1 98.44 359 GLY B CA 1
ATOM 6347 C C . GLY B 1 359 ? 18.266 -20.25 -22.562 1 98.44 359 GLY B C 1
ATOM 6348 O O . GLY B 1 359 ? 17.969 -21.172 -23.328 1 98.44 359 GLY B O 1
ATOM 6349 N N . ASP B 1 360 ? 17.625 -19.141 -22.516 1 98.25 360 ASP B N 1
ATOM 6350 C CA . ASP B 1 360 ? 16.516 -18.875 -23.406 1 98.25 360 ASP B CA 1
ATOM 6351 C C . ASP B 1 360 ? 16.938 -18.938 -24.875 1 98.25 360 ASP B C 1
ATOM 6353 O O . ASP B 1 360 ? 16.234 -19.516 -25.703 1 98.25 360 ASP B O 1
ATOM 6357 N N . ILE B 1 361 ? 18.031 -18.281 -25.125 1 98.19 361 ILE B N 1
ATOM 6358 C CA . ILE B 1 361 ? 18.547 -18.234 -26.484 1 98.19 361 ILE B CA 1
ATOM 6359 C C . ILE B 1 361 ? 18.859 -19.641 -26.984 1 98.19 361 ILE B C 1
ATOM 6361 O O . ILE B 1 361 ? 18.438 -20.031 -28.078 1 98.19 361 ILE B O 1
ATOM 6365 N N . CYS B 1 362 ? 19.5 -20.391 -26.156 1 98 362 CYS B N 1
ATOM 6366 C CA . CYS B 1 362 ? 19.844 -21.766 -26.516 1 98 362 CYS B CA 1
ATOM 6367 C C . CYS B 1 362 ? 18.578 -22.594 -26.75 1 98 362 CYS B C 1
ATOM 6369 O O . CYS B 1 362 ? 18.531 -23.406 -27.688 1 98 362 CYS B O 1
ATOM 6371 N N . PHE B 1 363 ? 17.609 -22.422 -25.984 1 97.31 363 PHE B N 1
ATOM 6372 C CA . PHE B 1 363 ? 16.344 -23.125 -26.141 1 97.31 363 PHE B CA 1
ATOM 6373 C C . PHE B 1 363 ? 15.688 -22.781 -27.469 1 97.31 363 PHE B C 1
ATOM 6375 O O . PHE B 1 363 ? 15.188 -23.672 -28.172 1 97.31 363 PHE B O 1
ATOM 6382 N N . LYS B 1 364 ? 15.719 -21.516 -27.781 1 96.31 364 LYS B N 1
ATOM 6383 C CA . LYS B 1 364 ? 15.141 -21.062 -29.047 1 96.31 364 LYS B CA 1
ATOM 6384 C C . LYS B 1 364 ? 15.883 -21.656 -30.234 1 96.31 364 LYS B C 1
ATOM 6386 O O . LYS B 1 364 ? 15.281 -21.922 -31.281 1 96.31 364 LYS B O 1
ATOM 6391 N N . LEU B 1 365 ? 17.125 -21.859 -30.062 1 96.62 365 LEU B N 1
ATOM 6392 C CA . LEU B 1 365 ? 17.953 -22.422 -31.125 1 96.62 365 LEU B CA 1
ATOM 6393 C C . LEU B 1 365 ? 17.984 -23.938 -31.047 1 96.62 365 LEU B C 1
ATOM 6395 O O . LEU B 1 365 ? 18.766 -24.594 -31.766 1 96.62 365 LEU B O 1
ATOM 6399 N N . SER B 1 366 ? 17.25 -24.547 -30.156 1 95.31 366 SER B N 1
ATOM 6400 C CA . SER B 1 366 ? 17.047 -25.984 -30 1 95.31 366 SER B CA 1
ATOM 6401 C C . SER B 1 366 ? 18.312 -26.656 -29.484 1 95.31 366 SER B C 1
ATOM 6403 O O . SER B 1 366 ? 18.562 -27.828 -29.797 1 95.31 366 SER B O 1
ATOM 6405 N N . ASP B 1 367 ? 19.125 -25.828 -28.938 1 96.19 367 ASP B N 1
ATOM 6406 C CA . ASP B 1 367 ? 20.266 -26.375 -28.234 1 96.19 367 ASP B CA 1
ATOM 6407 C C . ASP B 1 367 ? 19.906 -26.703 -26.781 1 96.19 367 ASP B C 1
ATOM 6409 O O . ASP B 1 367 ? 20.25 -25.953 -25.875 1 96.19 367 ASP B O 1
ATOM 6413 N N . ILE B 1 368 ? 19.422 -27.844 -26.562 1 97.12 368 ILE B N 1
ATOM 6414 C CA . ILE B 1 368 ? 18.781 -28.219 -25.312 1 97.12 368 ILE B CA 1
ATOM 6415 C C . ILE B 1 368 ? 19.828 -28.375 -24.219 1 97.12 368 ILE B C 1
ATOM 6417 O O . ILE B 1 368 ? 19.641 -27.906 -23.094 1 97.12 368 ILE B O 1
ATOM 6421 N N . GLU B 1 369 ? 20.875 -29.016 -24.516 1 96.88 369 GLU B N 1
ATOM 6422 C CA . GLU B 1 369 ? 21.922 -29.266 -23.531 1 96.88 369 GLU B CA 1
ATOM 6423 C C . GLU B 1 369 ? 22.469 -27.969 -22.953 1 96.88 369 GLU B C 1
ATOM 6425 O O . GLU B 1 369 ? 22.547 -27.797 -21.734 1 96.88 369 GLU B O 1
ATOM 6430 N N . ASP B 1 370 ? 22.781 -27.078 -23.812 1 97.19 370 ASP B N 1
ATOM 6431 C CA . ASP B 1 370 ? 23.328 -25.797 -23.359 1 97.19 370 ASP B CA 1
ATOM 6432 C C . ASP B 1 370 ? 22.281 -24.953 -22.656 1 97.19 370 ASP B C 1
ATOM 6434 O O . ASP B 1 370 ? 22.594 -24.219 -21.719 1 97.19 370 ASP B O 1
ATOM 6438 N N . SER B 1 371 ? 21.062 -25.031 -23.109 1 98.12 371 SER B N 1
ATOM 6439 C CA . SER B 1 371 ? 19.969 -24.328 -22.453 1 98.12 371 SER B CA 1
ATOM 6440 C C . SER B 1 371 ? 19.859 -24.734 -20.984 1 98.12 371 SER B C 1
ATOM 6442 O O . SER B 1 371 ? 19.891 -23.875 -20.094 1 98.12 371 SER B O 1
ATOM 6444 N N . LEU B 1 372 ? 19.844 -26.031 -20.766 1 97.62 372 LEU B N 1
ATOM 6445 C CA . LEU B 1 372 ? 19.719 -26.562 -19.422 1 97.62 372 LEU B CA 1
ATOM 6446 C C . LEU B 1 372 ? 20.953 -26.219 -18.578 1 97.62 372 LEU B C 1
ATOM 6448 O O . LEU B 1 372 ? 20.844 -25.906 -17.391 1 97.62 372 LEU B O 1
ATOM 6452 N N . LYS B 1 373 ? 22.094 -26.281 -19.25 1 97.81 373 LYS B N 1
ATOM 6453 C CA . LYS B 1 373 ? 23.328 -25.938 -18.547 1 97.81 373 LYS B CA 1
ATOM 6454 C C . LYS B 1 373 ? 23.297 -24.5 -18.031 1 97.81 373 LYS B C 1
ATOM 6456 O O . LYS B 1 373 ? 23.625 -24.25 -16.875 1 97.81 373 LYS B O 1
ATOM 6461 N N . HIS B 1 374 ? 22.891 -23.594 -18.844 1 98.12 374 HIS B N 1
ATOM 6462 C CA . HIS B 1 374 ? 22.828 -22.188 -18.469 1 98.12 374 HIS B CA 1
ATOM 6463 C C . HIS B 1 374 ? 21.766 -21.953 -17.406 1 98.12 374 HIS B C 1
ATOM 6465 O O . HIS B 1 374 ? 22.016 -21.234 -16.438 1 98.12 374 HIS B O 1
ATOM 6471 N N . TYR B 1 375 ? 20.594 -22.516 -17.531 1 97.94 375 TYR B N 1
ATOM 6472 C CA . TYR B 1 375 ? 19.531 -22.359 -16.531 1 97.94 375 TYR B CA 1
ATOM 6473 C C . TYR B 1 375 ? 20 -22.891 -15.172 1 97.94 375 TYR B C 1
ATOM 6475 O O . TYR B 1 375 ? 19.766 -22.25 -14.148 1 97.94 375 TYR B O 1
ATOM 6483 N N . ASN B 1 376 ? 20.609 -24.031 -15.203 1 96.31 376 ASN B N 1
ATOM 6484 C CA . ASN B 1 376 ? 21.047 -24.641 -13.953 1 96.31 376 ASN B CA 1
ATOM 6485 C C . ASN B 1 376 ? 22.125 -23.797 -13.273 1 96.31 376 ASN B C 1
ATOM 6487 O O . ASN B 1 376 ? 22.125 -23.656 -12.047 1 96.31 376 ASN B O 1
ATOM 6491 N N . ARG B 1 377 ? 23.016 -23.281 -14.062 1 96.56 377 ARG B N 1
ATOM 6492 C CA . ARG B 1 377 ? 24.031 -22.391 -13.508 1 96.56 377 ARG B CA 1
ATOM 6493 C C . ARG B 1 377 ? 23.375 -21.141 -12.891 1 96.56 377 ARG B C 1
ATOM 6495 O O . ARG B 1 377 ? 23.781 -20.688 -11.82 1 96.56 377 ARG B O 1
ATOM 6502 N N . ALA B 1 378 ? 22.438 -20.578 -13.586 1 97.44 378 ALA B N 1
ATOM 6503 C CA . ALA B 1 378 ? 21.688 -19.438 -13.062 1 97.44 378 ALA B CA 1
ATOM 6504 C C . ALA B 1 378 ? 20.984 -19.797 -11.758 1 97.44 378 ALA B C 1
ATOM 6506 O O . ALA B 1 378 ? 21.016 -19.016 -10.797 1 97.44 378 ALA B O 1
ATOM 6507 N N . LYS B 1 379 ? 20.344 -20.875 -11.719 1 95.19 379 LYS B N 1
ATOM 6508 C CA . LYS B 1 379 ? 19.641 -21.359 -10.539 1 95.19 379 LYS B CA 1
ATOM 6509 C C . LYS B 1 379 ? 20.578 -21.516 -9.352 1 95.19 379 LYS B C 1
ATOM 6511 O O . LYS B 1 379 ? 20.266 -21.109 -8.234 1 95.19 379 LYS B O 1
ATOM 6516 N N . ASP B 1 380 ? 21.719 -22.172 -9.625 1 94.19 380 ASP B N 1
ATOM 6517 C CA . ASP B 1 380 ? 22.719 -22.359 -8.586 1 94.19 380 ASP B CA 1
ATOM 6518 C C . ASP B 1 380 ? 23.125 -21.031 -7.949 1 94.19 380 ASP B C 1
ATOM 6520 O O . ASP B 1 380 ? 23.281 -20.953 -6.73 1 94.19 380 ASP B O 1
ATOM 6524 N N . PHE B 1 381 ? 23.297 -20.109 -8.797 1 93.38 381 PHE B N 1
ATOM 6525 C CA . PHE B 1 381 ? 23.672 -18.781 -8.312 1 93.38 381 PHE B CA 1
ATOM 6526 C C . PHE B 1 381 ? 22.578 -18.203 -7.418 1 93.38 381 PHE B C 1
ATOM 6528 O O . PHE B 1 381 ? 22.859 -17.703 -6.328 1 93.38 381 PHE B O 1
ATOM 6535 N N . LEU B 1 382 ? 21.359 -18.25 -7.809 1 93.62 382 LEU B N 1
ATOM 6536 C CA . LEU B 1 382 ? 20.25 -17.672 -7.07 1 93.62 382 LEU B CA 1
ATOM 6537 C C . LEU B 1 382 ? 20.031 -18.391 -5.746 1 93.62 382 LEU B C 1
ATOM 6539 O O . LEU B 1 382 ? 19.766 -17.766 -4.723 1 93.62 382 LEU B O 1
ATOM 6543 N N . VAL B 1 383 ? 20.156 -19.625 -5.77 1 91.5 383 VAL B N 1
ATOM 6544 C CA . VAL B 1 383 ? 19.984 -20.422 -4.562 1 91.5 383 VAL B CA 1
ATOM 6545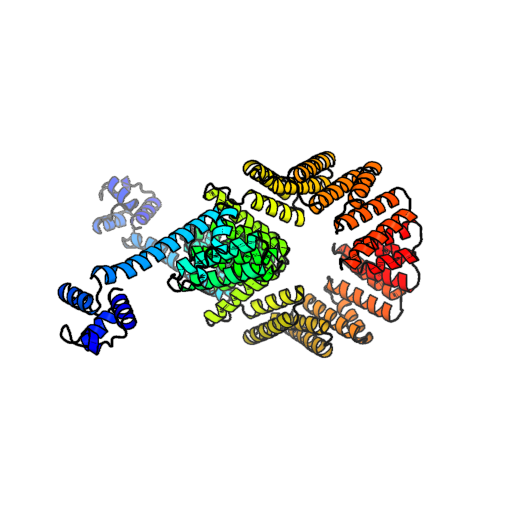 C C . VAL B 1 383 ? 21.047 -20.047 -3.537 1 91.5 383 VAL B C 1
ATOM 6547 O O . VAL B 1 383 ? 20.766 -19.922 -2.346 1 91.5 383 VAL B O 1
ATOM 6550 N N . THR B 1 384 ? 22.281 -19.828 -4.027 1 91.31 384 THR B N 1
ATOM 6551 C CA . THR B 1 384 ? 23.375 -19.453 -3.15 1 91.31 384 THR B CA 1
ATOM 6552 C C . THR B 1 384 ? 23.125 -18.094 -2.508 1 91.31 384 THR B C 1
ATOM 6554 O O . THR B 1 384 ? 23.562 -17.844 -1.382 1 91.31 384 THR B O 1
ATOM 6557 N N . GLN B 1 385 ? 22.422 -17.344 -3.232 1 90.56 385 GLN B N 1
ATOM 6558 C CA . GLN B 1 385 ? 22.125 -16 -2.729 1 90.56 385 GLN B CA 1
ATOM 6559 C C . GLN B 1 385 ? 20.766 -15.969 -2.035 1 90.56 385 GLN B C 1
ATOM 6561 O O . GLN B 1 385 ? 20.266 -14.898 -1.688 1 90.56 385 GLN B O 1
ATOM 6566 N N . SER B 1 386 ? 20.094 -17.125 -1.841 1 90.75 386 SER B N 1
ATOM 6567 C CA . SER B 1 386 ? 18.812 -17.281 -1.179 1 90.75 386 SER B CA 1
ATOM 6568 C C . SER B 1 386 ? 17.734 -16.453 -1.883 1 90.75 386 SER B C 1
ATOM 6570 O O . SER B 1 386 ? 16.906 -15.82 -1.229 1 90.75 386 SER B O 1
ATOM 6572 N N . ILE B 1 387 ? 17.891 -16.438 -3.221 1 90.44 387 ILE B N 1
ATOM 6573 C CA . ILE B 1 387 ? 16.875 -15.797 -4.062 1 90.44 387 ILE B CA 1
ATOM 6574 C C . ILE B 1 387 ? 15.992 -16.859 -4.707 1 90.44 387 ILE B C 1
ATOM 6576 O O . ILE B 1 387 ? 16.469 -17.922 -5.082 1 90.44 387 ILE B O 1
ATOM 6580 N N . SER B 1 388 ? 14.727 -16.531 -4.789 1 90.69 388 SER B N 1
ATOM 6581 C CA . SER B 1 388 ? 13.789 -17.469 -5.395 1 90.69 388 SER B CA 1
ATOM 6582 C C . SER B 1 388 ? 14.156 -17.75 -6.848 1 90.69 388 SER B C 1
ATOM 6584 O O . SER B 1 388 ? 14.562 -16.844 -7.578 1 90.69 388 SER B O 1
ATOM 6586 N N . CYS B 1 389 ? 14.023 -18.969 -7.238 1 92.31 389 CYS B N 1
ATOM 6587 C CA . CYS B 1 389 ? 14.367 -19.344 -8.609 1 92.31 389 CYS B CA 1
ATOM 6588 C C . CYS B 1 389 ? 13.227 -20.125 -9.258 1 92.31 389 CYS B C 1
ATOM 6590 O O . CYS B 1 389 ? 13.453 -20.938 -10.156 1 92.31 389 CYS B O 1
ATOM 6592 N N . ASP B 1 390 ? 11.984 -19.828 -8.844 1 92.25 390 ASP B N 1
ATOM 6593 C CA . ASP B 1 390 ? 10.805 -20.531 -9.344 1 92.25 390 ASP B CA 1
ATOM 6594 C C . ASP B 1 390 ? 10.648 -20.328 -10.852 1 92.25 390 ASP B C 1
ATOM 6596 O O . ASP B 1 390 ? 10.305 -21.266 -11.57 1 92.25 390 ASP B O 1
ATOM 6600 N N . HIS B 1 391 ? 10.945 -19.141 -11.242 1 93.12 391 HIS B N 1
ATOM 6601 C CA . HIS B 1 391 ? 10.781 -18.844 -12.664 1 93.12 391 HIS B CA 1
ATOM 6602 C C . HIS B 1 391 ? 11.789 -19.625 -13.5 1 93.12 391 HIS B C 1
ATOM 6604 O O . HIS B 1 391 ? 11.5 -19.984 -14.648 1 93.12 391 HIS B O 1
ATOM 6610 N N . LEU B 1 392 ? 12.938 -19.859 -12.898 1 95.25 392 LEU B N 1
ATOM 6611 C CA . LEU B 1 392 ? 13.938 -20.656 -13.602 1 95.25 392 LEU B CA 1
ATOM 6612 C C . LEU B 1 392 ? 13.531 -22.125 -13.641 1 95.25 392 LEU B C 1
ATOM 6614 O O . LEU B 1 392 ? 13.773 -22.812 -14.633 1 95.25 392 LEU B O 1
ATOM 6618 N N . CYS B 1 393 ? 12.898 -22.562 -12.594 1 94.62 393 CYS B N 1
ATOM 6619 C CA . CYS B 1 393 ? 12.391 -23.922 -12.57 1 94.62 393 CYS B CA 1
ATOM 6620 C C . CYS B 1 393 ? 11.336 -24.141 -13.648 1 94.62 393 CYS B C 1
ATOM 6622 O O . CYS B 1 393 ? 11.297 -25.188 -14.289 1 94.62 393 CYS B O 1
ATOM 6624 N N . LYS B 1 394 ? 10.57 -23.203 -13.828 1 95.62 394 LYS B N 1
ATOM 6625 C CA . LYS B 1 394 ? 9.555 -23.266 -14.875 1 95.62 394 LYS B CA 1
ATOM 6626 C C . LYS B 1 394 ? 10.195 -23.359 -16.25 1 95.62 394 LYS B C 1
ATOM 6628 O O . LYS B 1 394 ? 9.75 -24.141 -17.094 1 95.62 394 LYS B O 1
ATOM 6633 N N . LYS B 1 395 ? 11.211 -22.594 -16.438 1 96.5 395 LYS B N 1
ATOM 6634 C CA . LYS B 1 395 ? 11.883 -22.594 -17.734 1 96.5 395 LYS B CA 1
ATOM 6635 C C . LYS B 1 395 ? 12.562 -23.938 -18 1 96.5 395 LYS B C 1
ATOM 6637 O O . LYS B 1 395 ? 12.508 -24.453 -19.125 1 96.5 395 LYS B O 1
ATOM 6642 N N . VAL B 1 396 ? 13.172 -24.469 -16.984 1 96.69 396 VAL B N 1
ATOM 6643 C CA . VAL B 1 396 ? 13.773 -25.797 -17.094 1 96.69 396 VAL B CA 1
ATOM 6644 C C . VAL B 1 396 ? 12.688 -26.828 -17.422 1 96.69 396 VAL B C 1
ATOM 6646 O O . VAL B 1 396 ? 12.875 -27.672 -18.297 1 96.69 396 VAL B O 1
ATOM 6649 N N . ALA B 1 397 ? 11.547 -26.656 -16.766 1 96.06 397 ALA B N 1
ATOM 6650 C CA . ALA B 1 397 ? 10.422 -27.562 -17 1 96.06 397 ALA B CA 1
ATOM 6651 C C . ALA B 1 397 ? 9.922 -27.453 -18.438 1 96.06 397 ALA B C 1
ATOM 6653 O O . ALA B 1 397 ? 9.594 -28.453 -19.062 1 96.06 397 ALA B O 1
ATOM 6654 N N . ASP B 1 398 ? 9.883 -26.312 -18.953 1 95.94 398 ASP B N 1
ATOM 6655 C CA . ASP B 1 398 ? 9.438 -26.078 -20.328 1 95.94 398 ASP B CA 1
ATOM 6656 C C . ASP B 1 398 ? 10.367 -26.75 -21.328 1 95.94 398 ASP B C 1
ATOM 6658 O O . ASP B 1 398 ? 9.914 -27.266 -22.359 1 95.94 398 ASP B O 1
ATOM 6662 N N . VAL B 1 399 ? 11.641 -26.688 -21.047 1 96.75 399 VAL B N 1
ATOM 6663 C CA . VAL B 1 399 ? 12.617 -27.328 -21.922 1 96.75 399 VAL B CA 1
ATOM 6664 C C . VAL B 1 399 ? 12.391 -28.828 -21.938 1 96.75 399 VAL B C 1
ATOM 6666 O O . VAL B 1 399 ? 12.297 -29.438 -23.016 1 96.75 399 VAL B O 1
ATOM 6669 N N . TYR B 1 400 ? 12.219 -29.391 -20.797 1 95.88 400 TYR B N 1
ATOM 6670 C CA . TYR B 1 400 ? 11.977 -30.828 -20.719 1 95.88 400 TYR B CA 1
ATOM 6671 C C . TYR B 1 400 ? 10.648 -31.203 -21.375 1 95.88 400 TYR B C 1
ATOM 6673 O O . TYR B 1 400 ? 10.539 -32.25 -22.016 1 95.88 400 TYR B O 1
ATOM 6681 N N . PHE B 1 401 ? 9.711 -30.375 -21.25 1 95.44 401 PHE B N 1
ATOM 6682 C CA . PHE B 1 401 ? 8.414 -30.578 -21.891 1 95.44 401 PHE B CA 1
ATOM 6683 C C . PHE B 1 401 ? 8.555 -30.625 -23.406 1 95.44 401 PHE B C 1
ATOM 6685 O O . PHE B 1 401 ? 7.957 -31.484 -24.062 1 95.44 401 PHE B O 1
ATOM 6692 N N . SER B 1 402 ? 9.32 -29.766 -23.922 1 95.38 402 SER B N 1
ATOM 6693 C CA . SER B 1 402 ? 9.469 -29.625 -25.359 1 95.38 402 SER B CA 1
ATOM 6694 C C . SER B 1 402 ? 10.133 -30.844 -25.984 1 95.38 402 SER B C 1
ATOM 6696 O O . SER B 1 402 ? 9.891 -31.172 -27.141 1 95.38 402 SER B O 1
ATOM 6698 N N . ILE B 1 403 ? 10.984 -31.547 -25.203 1 95.44 403 ILE B N 1
ATOM 6699 C CA . ILE B 1 403 ? 11.695 -32.688 -25.766 1 95.44 403 ILE B CA 1
ATOM 6700 C C . ILE B 1 403 ? 10.977 -33.969 -25.359 1 95.44 403 ILE B C 1
ATOM 6702 O O . ILE B 1 403 ? 11.492 -35.094 -25.594 1 95.44 403 ILE B O 1
ATOM 6706 N N . GLY B 1 404 ? 9.805 -33.812 -24.641 1 94.06 404 GLY B N 1
ATOM 6707 C CA . GLY B 1 404 ? 8.953 -34.969 -24.359 1 94.06 404 GLY B CA 1
ATOM 6708 C C . GLY B 1 404 ? 9.328 -35.688 -23.094 1 94.06 404 GLY B C 1
ATOM 6709 O O . GLY B 1 404 ? 8.82 -36.781 -22.812 1 94.06 404 GLY B O 1
ATOM 6710 N N . ASP B 1 405 ? 10.312 -35.156 -22.438 1 95.56 405 ASP B N 1
ATOM 6711 C CA . ASP B 1 405 ? 10.625 -35.719 -21.125 1 95.56 405 ASP B CA 1
ATOM 6712 C C . ASP B 1 405 ? 9.664 -35.188 -20.062 1 95.56 405 ASP B C 1
ATOM 6714 O O . ASP B 1 405 ? 10.047 -34.375 -19.234 1 95.56 405 ASP B O 1
ATOM 6718 N N . TYR B 1 406 ? 8.508 -35.75 -20.094 1 95.44 406 TYR B N 1
ATOM 6719 C CA . TYR B 1 406 ? 7.406 -35.219 -19.297 1 95.44 406 TYR B CA 1
ATOM 6720 C C . TYR B 1 406 ? 7.629 -35.5 -17.812 1 95.44 406 TYR B C 1
ATOM 6722 O O . TYR B 1 406 ? 7.141 -34.75 -16.969 1 95.44 406 TYR B O 1
ATOM 6730 N N . GLN B 1 407 ? 8.32 -36.5 -17.484 1 95.06 407 GLN B N 1
ATOM 6731 C CA . GLN B 1 407 ? 8.617 -36.75 -16.078 1 95.06 407 GLN B CA 1
ATOM 6732 C C . GLN B 1 407 ? 9.461 -35.625 -15.477 1 95.06 407 GLN B C 1
ATOM 6734 O O . GLN B 1 407 ? 9.094 -35.062 -14.453 1 95.06 407 GLN B O 1
ATOM 6739 N N . LYS B 1 408 ? 10.562 -35.375 -16.109 1 95.44 408 LYS B N 1
ATOM 6740 C CA . LYS B 1 408 ? 11.414 -34.312 -15.625 1 95.44 408 LYS B CA 1
ATOM 6741 C C . LYS B 1 408 ? 10.695 -32.969 -15.68 1 95.44 408 LYS B C 1
ATOM 6743 O O . LYS B 1 408 ? 10.844 -32.125 -14.789 1 95.44 408 LYS B O 1
ATOM 6748 N N . ALA B 1 409 ? 9.938 -32.812 -16.734 1 95.88 409 ALA B N 1
ATOM 6749 C CA . ALA B 1 409 ? 9.148 -31.578 -16.844 1 95.88 409 ALA B CA 1
ATOM 6750 C C . ALA B 1 409 ? 8.234 -31.406 -15.633 1 95.88 409 ALA B C 1
ATOM 6752 O O . ALA B 1 409 ? 8.203 -30.344 -15.016 1 95.88 409 ALA B O 1
ATOM 6753 N N . SER B 1 410 ? 7.566 -32.438 -15.328 1 94.88 410 SER B N 1
ATOM 6754 C CA . SER B 1 410 ? 6.629 -32.375 -14.211 1 94.88 410 SER B CA 1
ATOM 6755 C C . SER B 1 410 ? 7.348 -32.125 -12.891 1 94.88 410 SER B C 1
ATOM 6757 O O . SER B 1 410 ? 6.848 -31.422 -12.031 1 94.88 410 SER B O 1
ATOM 6759 N N . ASP B 1 411 ? 8.5 -32.75 -12.719 1 94.62 411 ASP B N 1
ATOM 6760 C CA . ASP B 1 411 ? 9.289 -32.562 -11.508 1 94.62 411 ASP B CA 1
ATOM 6761 C C . ASP B 1 411 ? 9.656 -31.094 -11.312 1 94.62 411 ASP B C 1
ATOM 6763 O O . ASP B 1 411 ? 9.5 -30.547 -10.219 1 94.62 411 ASP B O 1
ATOM 6767 N N . PHE B 1 412 ? 10.047 -30.484 -12.383 1 94.12 412 PHE B N 1
ATOM 6768 C CA . PHE B 1 412 ? 10.492 -29.094 -12.297 1 94.12 412 PHE B CA 1
ATOM 6769 C C . PHE B 1 412 ? 9.312 -28.141 -12.172 1 94.12 412 PHE B C 1
ATOM 6771 O O . PHE B 1 412 ? 9.398 -27.109 -11.508 1 94.12 412 PHE B O 1
ATOM 6778 N N . TYR B 1 413 ? 8.266 -28.422 -12.883 1 94.06 413 TYR B N 1
ATOM 6779 C CA . TYR B 1 413 ? 7.062 -27.625 -12.695 1 94.06 413 TYR B CA 1
ATOM 6780 C C . TYR B 1 413 ? 6.602 -27.656 -11.242 1 94.06 413 TYR B C 1
ATOM 6782 O O . TYR B 1 413 ? 6.227 -26.625 -10.68 1 94.06 413 TYR B O 1
ATOM 6790 N N . LYS B 1 414 ? 6.59 -28.797 -10.672 1 92.06 414 LYS B N 1
ATOM 6791 C CA . LYS B 1 414 ? 6.168 -28.969 -9.289 1 92.06 414 LYS B CA 1
ATOM 6792 C C . LYS B 1 414 ? 7.039 -28.156 -8.344 1 92.06 414 LYS B C 1
ATOM 6794 O O . LYS B 1 414 ? 6.551 -27.625 -7.34 1 92.06 414 LYS B O 1
ATOM 6799 N N . GLU B 1 415 ? 8.297 -28.016 -8.688 1 90.69 415 GLU B N 1
ATOM 6800 C CA . GLU B 1 415 ? 9.25 -27.281 -7.863 1 90.69 415 GLU B CA 1
ATOM 6801 C C . GLU B 1 415 ? 8.938 -25.781 -7.859 1 90.69 415 GLU B C 1
ATOM 6803 O O . GLU B 1 415 ? 9.406 -25.047 -6.992 1 90.69 415 GLU B O 1
ATOM 6808 N N . CYS B 1 416 ? 8.156 -25.359 -8.758 1 90.69 416 CYS B N 1
ATOM 6809 C CA . CYS B 1 416 ? 7.809 -23.953 -8.852 1 90.69 416 CYS B CA 1
ATOM 6810 C C . CYS B 1 416 ? 6.859 -23.547 -7.723 1 90.69 416 CYS B C 1
ATOM 6812 O O . CYS B 1 416 ? 6.68 -22.359 -7.453 1 90.69 416 CYS B O 1
ATOM 6814 N N . PHE B 1 417 ? 6.328 -24.562 -7.172 1 84.69 417 PHE B N 1
ATOM 6815 C CA . PHE B 1 417 ? 5.305 -24.281 -6.172 1 84.69 417 PHE B CA 1
ATOM 6816 C C . PHE B 1 417 ? 5.785 -24.672 -4.781 1 84.69 417 PHE B C 1
ATOM 6818 O O . PHE B 1 417 ? 5.336 -24.125 -3.779 1 84.69 417 PHE B O 1
#

Radius of gyration: 38.25 Å; Cα contacts (8 Å, |Δi|>4): 1103; chains: 2; bounding box: 103×102×87 Å

pLDDT: mean 92.49, std 8.11, range [52.0, 98.69]

Secondary structure (DSSP, 8-state):
-HHHHHHHHHHHTT--HHHHHTTTS-HHHHHHHHTTSS---HHHHHHHHHHTTS-HHHHHHHHHHHHHHHHHHHHHHHHHHHHHHTT-HHHHHHHHHH--GGG-TT--HHHHHHHHHHHHHHHHHTT-HHHHHHHHHHHHHHHHHTT-HHHHHHHHHHHHHHHHHTT-HHHHHHHHHHHHHHHHHTT--SHHHHHHHHHHHHHHHHTT-HHHHHHHHHHHHHHHHHHT--TTHHHHHHHHHHHHHHTT-HHHHHHHHHHHHHHHHHHT-HHHHHHHHHHHHHHHHHTT-HHHHHHHHHHHHHHHHHHT--HHHHHHHHHHHHHHHHHTT-HHHHHHHHHHHHTSS--SHHHHHHHHHHHHHHHHTT-HHHHHHHHHHHHHHHHHTT---HHHHHHHHHHHHHTT-HHHHHHHHHHT-/-HHHHHHHHHHHTT--HHHHHTTTS-HHHHHHHHTTSS---HHHHHHHHHHTTS-HHHHHHHHHHHHHHHHHHHHHHHHHHHHHHTT-HHHHHHHHHH--GGG-TT--HHHHHHHHHHHHHHHHHTT-HHHHHHHHHHHHHHHHHTT-HHHHHHHHHHHHHHHHHTT-HHHHHHHHHHHHHHHHHTT--SHHHHHHHHHHHHHHHHTT-HHHHHHHHHHHHHHHHHHT--TTHHHHHHHHHHHHHHTT-HHHHHHHHHHHHHHHHHTT-HHHHHHHHHHHHHHHHHTT-HHHHHHHHHHHHHHHHHHT--HHHHHHHHHHHHHHHHHTT-HHHHHHHHHHHHTSS--SHHHHHHHHHHHHHHHHTT-HHHHHHHHHHHHHHHHHTT---HHHHHHHHHHHHHTT-HHHHHHHHHHT-

Sequence (834 aa):
MLGQRIKELRKEKKLTQQELSKGIITRSYLSQIEQGLVQPSFDILEKLSLKLDCSVDTFFKTIENKDLLLSQVKKEIKTAENQIESNSYEKVEGFIQKKDYLVHKELNSYDRGILLWVHGKYYEHKKDYNHSLAFFEESITELESSKHTNEMLRSLDSLGYVHSQINNNEIALNLLNKAYRIMIYDQIQGVIRVSILVNLGIVHGKLKEYYSAINFLQEASDLNDKMGTYYKSGEIFMAMGICNMQLKRYKGAKDAYERALNFFKLSKNKYYQAGTYTNLGILSSYKKEYHQADLYLRTAINIYKSVGSKESEIMNVQVELARVYYLQEEYDKASSICHDVLQMEDVNKHTAQALELLGDICFKLSDIEDSLKHYNRAKDFLVTQSISCDHLCKKVADVYFSIGDYQKASDFYKECFMLGQRIKELRKEKKLTQQELSKGIITRSYLSQIEQGLVQPSFDILEKLSLKLDCSVDTFFKTIENKDLLLSQVKKEIKTAENQIESNSYEKVEGFIQKKDYLVHKELNSYDRGILLWVHGKYYEHKKDYNHSLAFFEESITELESSKHTNEMLRSLDSLGYVHSQINNNEIALNLLNKAYRIMIYDQIQGVIRVSILVNLGIVHGKLKEYYSAINFLQEASDLNDKMGTYYKSGEIFMAMGICNMQLKRYKGAKDAYERALNFFKLSKNKYYQAGTYTNLGILSSYKKEYHQADLYLRTAINIYKSVGSKESEIMNVQVELARVYYLQEEYDKASSICHDVLQMEDVNKHTAQALELLGDICFKLSDIEDSLKHYNRAKDFLVTQSISCDHLCKKVADVYFSIGDYQKASDFYKECF